Protein AF-0000000084567426 (afdb_homodimer)

pLDDT: mean 86.27, std 17.03, range [24.39, 98.94]

Radius of gyration: 34.62 Å; Cα contacts (8 Å, |Δi|>4): 2385; chains: 2; bounding box: 164×98×76 Å

Foldseek 3Di:
DDPPPPPPPPPPPPVPPPLPFQDDDPVLDDDDAFLKAWQAKWAQKWKAAFQDRPPDIFGFMWTDILFKTDTRTSPPQFPFAPQAFFWPHAGLRMATLLFWDWKWQDDPPDTDTDAQPDQDDDFGAKMWTAGLLLFIIIMGCPSIDTCSRRSVVNSSSHNSAAADLCSHCLQSRDPDDDPPCPPVLAQQPLDPVSVVVQCVVQQAFQKDKDQLCQVHPQALFAFRIFIAGPPADSVLLSVLLVFFASSFAWTWQHAHNQNATEIFGEHTDPVDPDCVSVVVRQQSSLVRGPVSDRAAEDEPAPPDLQLQVQLSVLLSCLQHDRHNVVVVVCVVCVVVSNVVSCLLVSLLVLLVSLLVQLCCCVVVVHHYYYYYHNRQFSVLLSVLSNCVLQFLQCLAPSNVNNSCSRSHAASFRALCLQSSVHDDPPGRHGPSVVSSLLNVVLLCVVPVASHFFDLLQSLVVVSVLSNQNALRRSGRHVSVVVDQQVDDVPDGDRRDHHHVSPCVNIGDQLSLLNGTRLNHAPPPGDRDNDDSDSVSRDDSCLSRNQNPQVPKAWLDADVLVRLVSQLVLQLLLPVLPDVDDPVVNVVLVVQSVQSSRQDIHNTNNHPRSDRRDDPCVVRSPGNVVSSPDNSPVSDRD/DPPPPPPPPPPPPPVPPPLPFQDDDPVLDDDDAQLKAWQAKWAQKWKAAFQDRPPDIFGFMWTDILFKTDTRTSPPLQVFAPQAFFWPHAGLRMATLLFWDWKWQDDPPDTDTDAQPDQDDDFGAKMWTAGLLLFIIIMGCPSIDTCSRRSVVNSSSHNSAAADLCSHCLQRRPPDDDPPPPPVLAQQPLDPVSVVVQCVVQQAFQKDKDQLCQVHPQALFAFRIFIAGPPADSVLLSVLLVFFASSFAWTWQHAHNQNATEIEGEHTDPPDPDCVSVVVRQQSSLVRGPVSARAAEDEPAPPDLQLQVQLSVLLSCLQHDRHNVVVVVCVVCVVVSNVVSCLLVSLLVLLVSLLVQLCCCVVVVHHYYYYYHNRQFSVLLSVLSNCVLQFLQCLAPSNVNNSCSRSHAASFRALCQQSSVHDDPPGRHGPSVVSSLLNVVLLCVVPVASHFFDLLQSLVVVSVLSNQNAPRRNGRHVSVVVCQQVDDVPDGDRRDHHHVSPCVNIGDQLSLLNGTRLNHAPPPGDRDNDDSDSVSRDDSCLSRNQNPQVPKAFLDADVLVRLVSQLVLQVLLPVQPDVDDPVVNVVLVVQSVQSSRQDIHNTNNHPRSDRRPDPCVVRSPGNVVSSPDNSPNSDRD

Secondary structure (DSSP, 8-state):
----------------------PPPTTTSPP--TT--EEEEEEEEEEE-SSSTTT-EEEEEEEEESSEEEEEESSGGGGG--SSPPPSSS-TTEEEGGGEEEEEEEETTEEEEPPTT----S---EEEEEETTS-EEEEE-TTSPTTHHHHHHHHHHHHSS-SSGGGSGGGT-----------TT-----SHHHHHHHHHHHT-TTEEEE-TTGGGSS-SSS-SSEEEETT--HHHHHHHHTTBGGG---EEEEE-TTS-EEEEE-PBPTT---THHHHHHHHHHHHHSTT-PPPEEEE--SS-HHHHHHHHHHHHHHH---SHHHHHHHHHTHHHHHHHHTHHHHHHHHHHHHHHHHHHHHHH---EEEE-TTSSSHHHHHHHHHHHHH-GGGGSHHHHHHHHIIIIIITT--HHHHTTSS--TT-----HHHHHHHHHHHHHHH-TTT-SB-HHHHHHHHHHTT-TT-GGGT-SSHHHHHHHHH-BTTTBPPP----TT-GGGT--HHHHHTTB-TT--TT--SPP----SGGG----HHHHTTT-GGG--TT-SHHHHHHHHHHHHHHHHHHHH----HHHHHHHHHHHHHHHHH--TTTTS--------S-GGGTS--HHHHHH--TTTT---/----------------------PPPTTTSPP--TT--EEEEEEEEEEE-SSSTTT-EEEEEEEEESSEEEEEESSGGGTT--SSPPPSSS-TTEEEGGGEEEEEEEETTEEEEPPTT----S---EEEEEETTS-EEEEE-TTSPTTHHHHHHHHHHHHSS-SSGGGSGGGT-----------TT-----SHHHHHHHHHHHT-TTEEEE-TTGGGSS-SSS-SSEEEETT--HHHHHHHHTTBGGG---EEEEE-TTS-EEEEEPPBPTT---THHHHHHHHHHHHHSTT-PPPEEEE--SS-HHHHHHHHHHHHHHH---SHHHHHHHHHTHHHHHHHHTHHHHHHHHHHHHHHHHHHHHHH---EEEE-TTSSSHHHHHHHHHHHHH-GGGGSHHHHHHHHIIIIIITT--HHHHTTSS--TTS----HHHHHHHHHHHHHHH-TTT-SB-HHHHHHHHHHTT-TT-GGGT-SSHHHHHHHHH-BTTTBPPP----TT-GGGT--HHHHHTTB-TT--TT--SPP----SGGG----HHHHTTT-GGG--TT-SHHHHHHHHHHHHHHHHHHHH----HHHHHHHHHHHHHHHHH--TTTTS-------SS-GGGTS--HHHHHH--TTTT---

Sequence (1274 aa):
MNERKENSGFTSYLDQPDLESITLNDSQRTKFLDGETIACEASQVVMFNPVNESSQVFKGVLTVTTFKLSFASAEESESKANCYQQNLLLGINDVCLSSIDCIYLGDKSKKKLLVPGQNVSGKVKELLIVCKNMRYFAFSFKLSEKDSGKSIANALLHHAYPKRHQLLFAYDYKESYVSNTLHKEVRMFQMKHDWEKELQRTGCPGWRLSMVNFNFQVSSLLLETIIVPQSVTDNIVKDAVEKFRHRFCPVWVWGTKGGAALVRMADLLPTITDRTEENKLLEHIRKSHPDKQPPHIVDLTSPSPKDIYTSYLKLRELCTPDNPRLFKHQDFKFYGLLDATKWLTHVSTCLTKAKDAAEKISNRNCTVVLQEGNGQDLNCLVASLIQIILDPYFRTKFGFQSLIQKDWVAMGHPFANRLGHILDKEIEQSPVFLLFLDCVWQLLQQFPAAFQFSETYLTTVWDSVHITIFDTFLFNCPHQRFMASTGNCNSHAPLRMRSVWDWREQFSDKDIALFCNPLYDDSFLQVLKPSTGLPNLEVWGQCYFRWLSDLEIPRGGRPQVDLYSRFLVQQILQTQCNGIDLNAKINHKEEYMDLIKKVNSFYPFSHNMATVNNTINNLLLTGDTLDSQSILNLNTEMNERKENSGFTSYLDQPDLESITLNDSQRTKFLDGETIACEASQVVMFNPVNESSQVFKGVLTVTTFKLSFASAEESESKANCYQQNLLLGINDVCLSSIDCIYLGDKSKKKLLVPGQNVSGKVKELLIVCKNMRYFAFSFKLSEKDSGKSIANALLHHAYPKRHQLLFAYDYKESYVSNTLHKEVRMFQMKHDWEKELQRTGCPGWRLSMVNFNFQVSSLLLETIIVPQSVTDNIVKDAVEKFRHRFCPVWVWGTKGGAALVRMADLLPTITDRTEENKLLEHIRKSHPDKQPPHIVDLTSPSPKDIYTSYLKLRELCTPDNPRLFKHQDFKFYGLLDATKWLTHVSTCLTKAKDAAEKISNRNCTVVLQEGNGQDLNCLVASLIQIILDPYFRTKFGFQSLIQKDWVAMGHPFANRLGHILDKEIEQSPVFLLFLDCVWQLLQQFPAAFQFSETYLTTVWDSVHITIFDTFLFNCPHQRFMASTGNCNSHAPLRMRSVWDWREQFSDKDIALFCNPLYDDSFLQVLKPSTGLPNLEVWGQCYFRWLSDLEIPRGGRPQVDLYSRFLVQQILQTQCNGIDLNAKINHKEEYMDLIKKVNSFYPFSHNMATVNNTINNLLLTGDTLDSQSILNLNTE

Organism: Dendroctonus ponderosae (NCBI:txid77166)

Structure (mmCIF, N/CA/C/O backbone):
data_AF-0000000084567426-model_v1
#
loop_
_entity.id
_entity.type
_entity.pdbx_description
1 polymer 'Myotubularin phosphatase domain-containing protein'
#
loop_
_atom_site.group_PDB
_atom_site.id
_atom_site.type_symbol
_atom_site.label_atom_id
_atom_site.label_alt_id
_atom_site.label_comp_id
_atom_site.label_asym_id
_atom_site.label_entity_id
_atom_site.label_seq_id
_atom_site.pdbx_PDB_ins_code
_atom_site.Cartn_x
_atom_site.Cartn_y
_atom_site.Cartn_z
_atom_site.occupancy
_atom_site.B_iso_or_equiv
_atom_site.auth_seq_id
_atom_site.auth_comp_id
_atom_site.auth_asym_id
_atom_site.auth_atom_id
_atom_site.pdbx_PDB_model_num
ATOM 1 N N . MET A 1 1 ? -83.188 11.688 -32.75 1 26.03 1 MET A N 1
ATOM 2 C CA . MET A 1 1 ? -83 11.781 -31.297 1 26.03 1 MET A CA 1
ATOM 3 C C . MET A 1 1 ? -81.562 11.414 -30.922 1 26.03 1 MET A C 1
ATOM 5 O O . MET A 1 1 ? -81.188 10.227 -30.875 1 26.03 1 MET A O 1
ATOM 9 N N . ASN A 1 2 ? -80.5 12.195 -31.203 1 27.44 2 ASN A N 1
ATOM 10 C CA . ASN A 1 2 ? -79.062 12.219 -31.344 1 27.44 2 ASN A CA 1
ATOM 11 C C . ASN A 1 2 ? -78.375 12.211 -30 1 27.44 2 ASN A C 1
ATOM 13 O O . ASN A 1 2 ? -78.375 13.219 -29.281 1 27.44 2 ASN A O 1
ATOM 17 N N . GLU A 1 3 ? -78.312 11.062 -29.234 1 26.78 3 GLU A N 1
ATOM 18 C CA . GLU A 1 3 ? -77.875 10.906 -27.844 1 26.78 3 GLU A CA 1
ATOM 19 C C . GLU A 1 3 ? -76.375 11.117 -27.703 1 26.78 3 GLU A C 1
ATOM 21 O O . GLU A 1 3 ? -75.562 10.406 -28.328 1 26.78 3 GLU A O 1
ATOM 26 N N . ARG A 1 4 ? -75.812 12.328 -27.375 1 24.39 4 ARG A N 1
ATOM 27 C CA . ARG A 1 4 ? -74.438 12.812 -27.203 1 24.39 4 ARG A CA 1
ATOM 28 C C . ARG A 1 4 ? -73.75 12.062 -26.078 1 24.39 4 ARG A C 1
ATOM 30 O O . ARG A 1 4 ? -74.188 12.117 -24.922 1 24.39 4 ARG A O 1
ATOM 37 N N . LYS A 1 5 ? -73 10.977 -26.375 1 31.5 5 LYS A N 1
ATOM 38 C CA . LYS A 1 5 ? -72.25 10.094 -25.484 1 31.5 5 LYS A CA 1
ATOM 39 C C . LYS A 1 5 ? -71.25 10.891 -24.625 1 31.5 5 LYS A C 1
ATOM 41 O O . LYS A 1 5 ? -70.375 11.547 -25.156 1 31.5 5 LYS A O 1
ATOM 46 N N . GLU A 1 6 ? -71.562 11.344 -23.406 1 25.34 6 GLU A N 1
ATOM 47 C CA . GLU A 1 6 ? -70.812 12.133 -22.484 1 25.34 6 GLU A CA 1
ATOM 48 C C . GLU A 1 6 ? -69.438 11.438 -22.156 1 25.34 6 GLU A C 1
ATOM 50 O O . GLU A 1 6 ? -69.438 10.258 -21.781 1 25.34 6 GLU A O 1
ATOM 55 N N . ASN A 1 7 ? -68.312 11.812 -22.797 1 27.86 7 ASN A N 1
ATOM 56 C CA . ASN A 1 7 ? -66.938 11.359 -22.703 1 27.86 7 ASN A CA 1
ATOM 57 C C . ASN A 1 7 ? -66.438 11.375 -21.266 1 27.86 7 ASN A C 1
ATOM 59 O O . ASN A 1 7 ? -66.438 12.422 -20.609 1 27.86 7 ASN A O 1
ATOM 63 N N . SER A 1 8 ? -66.625 10.312 -20.406 1 31.12 8 SER A N 1
ATOM 64 C CA . SER A 1 8 ? -66.188 10.117 -19.031 1 31.12 8 SER A CA 1
ATOM 65 C C . SER A 1 8 ? -64.688 10.352 -18.906 1 31.12 8 SER A C 1
ATOM 67 O O . SER A 1 8 ? -63.906 9.664 -19.547 1 31.12 8 SER A O 1
ATOM 69 N N . GLY A 1 9 ? -64.25 11.594 -18.719 1 27.38 9 GLY A N 1
ATOM 70 C CA . GLY A 1 9 ? -62.844 12 -18.547 1 27.38 9 GLY A CA 1
ATOM 71 C C . GLY A 1 9 ? -62.125 11.18 -17.5 1 27.38 9 GLY A C 1
ATOM 72 O O . GLY A 1 9 ? -62.625 10.953 -16.406 1 27.38 9 GLY A O 1
ATOM 73 N N . PHE A 1 10 ? -61.281 10.172 -17.844 1 32.81 10 PHE A N 1
ATOM 74 C CA . PHE A 1 10 ? -60.375 9.352 -17.047 1 32.81 10 PHE A CA 1
ATOM 75 C C . PHE A 1 10 ? -59.5 10.234 -16.156 1 32.81 10 PHE A C 1
ATOM 77 O O . PHE A 1 10 ? -58.688 10.992 -16.656 1 32.81 10 PHE A O 1
ATOM 84 N N . THR A 1 11 ? -60 10.719 -15.031 1 32.5 11 THR A N 1
ATOM 85 C CA . THR A 1 11 ? -59.156 11.375 -14.039 1 32.5 11 THR A CA 1
ATOM 86 C C . THR A 1 11 ? -58 10.484 -13.656 1 32.5 11 THR A C 1
ATOM 88 O O . THR A 1 11 ? -58.188 9.375 -13.148 1 32.5 11 THR A O 1
ATOM 91 N N . SER A 1 12 ? -56.938 10.484 -14.391 1 31.14 12 SER A N 1
ATOM 92 C CA . SER A 1 12 ? -55.688 9.812 -14.047 1 31.14 12 SER A CA 1
ATOM 93 C C . SER A 1 12 ? -55.25 10.164 -12.633 1 31.14 12 SER A C 1
ATOM 95 O O . SER A 1 12 ? -55.125 11.344 -12.289 1 31.14 12 SER A O 1
ATOM 97 N N . TYR A 1 13 ? -55.656 9.469 -11.586 1 31.66 13 TYR A N 1
ATOM 98 C CA . TYR A 1 13 ? -55.125 9.484 -10.227 1 31.66 13 TYR A CA 1
ATOM 99 C C . TYR A 1 13 ? -53.625 9.414 -10.227 1 31.66 13 TYR A C 1
ATOM 101 O O . TYR A 1 13 ? -53.031 8.344 -10.422 1 31.66 13 TYR A O 1
ATOM 109 N N . LEU A 1 14 ? -52.969 10.258 -10.938 1 31.89 14 LEU A N 1
ATOM 110 C CA . LEU A 1 14 ? -51.562 10.344 -10.648 1 31.89 14 LEU A CA 1
ATOM 111 C C . LEU A 1 14 ? -51.312 10.391 -9.141 1 31.89 14 LEU A C 1
ATOM 113 O O . LEU A 1 14 ? -51.812 11.281 -8.453 1 31.89 14 LEU A O 1
ATOM 117 N N . ASP A 1 15 ? -51.281 9.258 -8.43 1 31.95 15 ASP A N 1
ATOM 118 C CA . ASP A 1 15 ? -50.844 9.094 -7.051 1 31.95 15 ASP A CA 1
ATOM 119 C C . ASP A 1 15 ? -49.688 10.062 -6.719 1 31.95 15 ASP A C 1
ATOM 121 O O . ASP A 1 15 ? -48.594 9.961 -7.285 1 31.95 15 ASP A O 1
ATOM 125 N N . GLN A 1 16 ? -49.969 11.25 -6.547 1 35.19 16 GLN A N 1
ATOM 126 C CA . GLN A 1 16 ? -49 12.156 -5.934 1 35.19 16 GLN A CA 1
ATOM 127 C C . GLN A 1 16 ? -48.312 11.492 -4.754 1 35.19 16 GLN A C 1
ATOM 129 O O . GLN A 1 16 ? -48.969 10.977 -3.844 1 35.19 16 GLN A O 1
ATOM 134 N N . PRO A 1 17 ? -47.094 10.945 -4.855 1 38.19 17 PRO A N 1
ATOM 135 C CA . PRO A 1 17 ? -46.438 10.391 -3.676 1 38.19 17 PRO A CA 1
ATOM 136 C C . PRO A 1 17 ? -46.75 11.172 -2.398 1 38.19 17 PRO A C 1
ATOM 138 O O . PRO A 1 17 ? -46.781 12.406 -2.418 1 38.19 17 PRO A O 1
ATOM 141 N N . ASP A 1 18 ? -47.625 10.836 -1.642 1 40.44 18 ASP A N 1
ATOM 142 C CA . ASP A 1 18 ? -47.969 11.352 -0.318 1 40.44 18 ASP A CA 1
ATOM 143 C C . ASP A 1 18 ? -46.719 11.906 0.387 1 40.44 18 ASP A C 1
ATOM 145 O O . ASP A 1 18 ? -45.75 11.18 0.592 1 40.44 18 ASP A O 1
ATOM 149 N N . LEU A 1 19 ? -46.375 13.141 0.283 1 45 19 LEU A N 1
ATOM 150 C CA . LEU A 1 19 ? -45.406 13.914 1.082 1 45 19 LEU A CA 1
ATOM 151 C C . LEU A 1 19 ? -45.562 13.578 2.562 1 45 19 LEU A C 1
ATOM 153 O O . LEU A 1 19 ? -46.344 14.203 3.283 1 45 19 LEU A O 1
ATOM 157 N N . GLU A 1 20 ? -45.625 12.383 2.924 1 50.47 20 GLU A N 1
ATOM 158 C CA . GLU A 1 20 ? -45.594 12.086 4.355 1 50.47 20 GLU A CA 1
ATOM 159 C C . GLU A 1 20 ? -44.531 12.906 5.078 1 50.47 20 GLU A C 1
ATOM 161 O O . GLU A 1 20 ? -43.406 12.992 4.621 1 50.47 20 GLU A O 1
ATOM 166 N N . SER A 1 21 ? -44.906 13.844 5.895 1 65.75 21 SER A N 1
ATOM 167 C CA . SER A 1 21 ? -44.094 14.711 6.758 1 65.75 21 SER A CA 1
ATOM 168 C C . SER A 1 21 ? -43.062 13.906 7.523 1 65.75 21 SER A C 1
ATOM 170 O O . SER A 1 21 ? -43.344 12.812 8.016 1 65.75 21 SER A O 1
ATOM 172 N N . ILE A 1 22 ? -41.781 14.078 7.293 1 75.81 22 ILE A N 1
ATOM 173 C CA . ILE A 1 22 ? -40.688 13.461 8.016 1 75.81 22 ILE A CA 1
ATOM 174 C C . ILE A 1 22 ? -40.75 13.867 9.484 1 75.81 22 ILE A C 1
ATOM 176 O O . ILE A 1 22 ? -40.844 15.047 9.805 1 75.81 22 ILE A O 1
ATOM 180 N N . THR A 1 23 ? -41.062 12.914 10.367 1 78.38 23 THR A N 1
ATOM 181 C CA . THR A 1 23 ? -41 13.172 11.805 1 78.38 23 THR A CA 1
ATOM 182 C C . THR A 1 23 ? -39.656 12.672 12.359 1 78.38 23 THR A C 1
ATOM 184 O O . THR A 1 23 ? -39.281 11.516 12.156 1 78.38 23 THR A O 1
ATOM 187 N N . LEU A 1 24 ? -38.938 13.641 12.93 1 83.94 24 LEU A N 1
ATOM 188 C CA . LEU A 1 24 ? -37.656 13.297 13.539 1 83.94 24 LEU A CA 1
ATOM 189 C C . LEU A 1 24 ? -37.781 13.141 15.055 1 83.94 24 LEU A C 1
ATOM 191 O O . LEU A 1 24 ? -38.5 13.914 15.695 1 83.94 24 LEU A O 1
ATOM 195 N N . ASN A 1 25 ? -37.188 12.086 15.555 1 80.38 25 ASN A N 1
ATOM 196 C CA . ASN A 1 25 ? -37.094 11.969 17.016 1 80.38 25 ASN A CA 1
ATOM 197 C C . ASN A 1 25 ? -36.062 12.938 17.578 1 80.38 25 ASN A C 1
ATOM 199 O O . ASN A 1 25 ? -35.281 13.508 16.828 1 80.38 25 ASN A O 1
ATOM 203 N N . ASP A 1 26 ? -36.094 13.164 18.859 1 78.5 26 ASP A N 1
ATOM 204 C CA . ASP A 1 26 ? -35.219 14.109 19.531 1 78.5 26 ASP A CA 1
ATOM 205 C C . ASP A 1 26 ? -33.75 13.727 19.312 1 78.5 26 ASP A C 1
ATOM 207 O O . ASP A 1 26 ? -32.875 14.602 19.234 1 78.5 26 ASP A O 1
ATOM 211 N N . SER A 1 27 ? -33.5 12.492 19.156 1 78.81 27 SER A N 1
ATOM 212 C CA . SER A 1 27 ? -32.125 12.031 18.984 1 78.81 27 SER A CA 1
ATOM 213 C C . SER A 1 27 ? -31.625 12.258 17.562 1 78.81 27 SER A C 1
ATOM 215 O O . SER A 1 27 ? -30.422 12.32 17.328 1 78.81 27 SER A O 1
ATOM 217 N N . GLN A 1 28 ? -32.531 12.422 16.688 1 80.75 28 GLN A N 1
ATOM 218 C CA . GLN A 1 28 ? -32.188 12.57 15.281 1 80.75 28 GLN A CA 1
ATOM 219 C C . GLN A 1 28 ? -31.984 14.039 14.914 1 80.75 28 GLN A C 1
ATOM 221 O O . GLN A 1 28 ? -31.297 14.352 13.938 1 80.75 28 GLN A O 1
ATOM 226 N N . ARG A 1 29 ? -32.5 14.812 15.719 1 85.69 29 ARG A N 1
ATOM 227 C CA . ARG A 1 29 ? -32.5 16.234 15.398 1 85.69 29 ARG A CA 1
ATOM 228 C C . ARG A 1 29 ? -31.109 16.828 15.547 1 85.69 29 ARG A C 1
ATOM 230 O O . ARG A 1 29 ? -30.297 16.312 16.312 1 85.69 29 ARG A O 1
ATOM 237 N N . THR A 1 30 ? -30.938 17.828 14.82 1 89.12 30 THR A N 1
ATOM 238 C CA . THR A 1 30 ? -29.656 18.531 14.867 1 89.12 30 THR A CA 1
ATOM 239 C C . THR A 1 30 ? -29.406 19.109 16.266 1 89.12 30 THR A C 1
ATOM 241 O O . THR A 1 30 ? -30.281 19.766 16.828 1 89.12 30 THR A O 1
ATOM 244 N N . LYS A 1 31 ? -28.281 18.828 16.797 1 90.75 31 LYS A N 1
ATOM 245 C CA . LYS A 1 31 ? -27.875 19.406 18.078 1 90.75 31 LYS A CA 1
ATOM 246 C C . LYS A 1 31 ? -27.094 20.703 17.875 1 90.75 31 LYS A C 1
ATOM 248 O O . LYS A 1 31 ? -26.297 20.812 16.953 1 90.75 31 LYS A O 1
ATOM 253 N N . PHE A 1 32 ? -27.375 21.625 18.734 1 93.88 32 PHE A N 1
ATOM 254 C CA . PHE A 1 32 ? -26.75 22.922 18.578 1 93.88 32 PHE A CA 1
ATOM 255 C C . PHE A 1 32 ? -25.812 23.234 19.75 1 93.88 32 PHE A C 1
ATOM 257 O O . PHE A 1 32 ? -26.125 22.891 20.891 1 93.88 32 PHE A O 1
ATOM 264 N N . LEU A 1 33 ? -24.75 23.844 19.453 1 94.62 33 LEU A N 1
ATOM 265 C CA . LEU A 1 33 ? -23.828 24.328 20.469 1 94.62 33 LEU A CA 1
ATOM 266 C C . LEU A 1 33 ? -24.266 25.688 20.984 1 94.62 33 LEU A C 1
ATOM 268 O O . LEU A 1 33 ? -25.125 26.344 20.391 1 94.62 33 LEU A O 1
ATOM 272 N N . ASP A 1 34 ? -23.656 26.047 22.078 1 93.38 34 ASP A N 1
ATOM 273 C CA . ASP A 1 34 ? -23.984 27.359 22.641 1 93.38 34 ASP A CA 1
ATOM 274 C C . ASP A 1 34 ? -23.641 28.469 21.656 1 93.38 34 ASP A C 1
ATOM 276 O O . ASP A 1 34 ? -22.516 28.516 21.125 1 93.38 34 ASP A O 1
ATOM 280 N N . GLY A 1 35 ? -24.594 29.328 21.375 1 93.19 35 GLY A N 1
ATOM 281 C CA . GLY A 1 35 ? -24.375 30.453 20.484 1 93.19 35 GLY A CA 1
ATOM 282 C C . GLY A 1 35 ? -24.672 30.125 19.031 1 93.19 35 GLY A C 1
ATOM 283 O O . GLY A 1 35 ? -24.703 31.016 18.188 1 93.19 35 GLY A O 1
ATOM 284 N N . GLU A 1 36 ? -24.875 28.875 18.766 1 96 36 GLU A N 1
ATOM 285 C CA . GLU A 1 36 ? -25.156 28.438 17.406 1 96 36 GLU A CA 1
ATOM 286 C C . GLU A 1 36 ? -26.594 28.781 17 1 96 36 GLU A C 1
ATOM 288 O O . GLU A 1 36 ? -27.531 28.484 17.75 1 96 36 GLU A O 1
ATOM 293 N N . THR A 1 37 ? -26.797 29.406 15.836 1 96.56 37 THR A N 1
ATOM 294 C CA . THR A 1 37 ? -28.125 29.797 15.375 1 96.56 37 THR A CA 1
ATOM 295 C C . THR A 1 37 ? -28.422 29.219 14 1 96.56 37 THR A C 1
ATOM 297 O O . THR A 1 37 ? -27.5 28.984 13.211 1 96.56 37 THR A O 1
ATOM 300 N N . ILE A 1 38 ? -29.672 28.984 13.75 1 97 38 ILE A N 1
ATOM 301 C CA . ILE A 1 38 ? -30.109 28.438 12.477 1 97 38 ILE A CA 1
ATOM 302 C C . ILE A 1 38 ? -30.219 29.562 11.445 1 97 38 ILE A C 1
ATOM 304 O O . ILE A 1 38 ? -30.875 30.562 11.68 1 97 38 ILE A O 1
ATOM 308 N N . ALA A 1 39 ? -29.594 29.438 10.383 1 96.56 39 ALA A N 1
ATOM 309 C CA . ALA A 1 39 ? -29.703 30.391 9.273 1 96.56 39 ALA A CA 1
ATOM 310 C C . ALA A 1 39 ? -30.859 30.016 8.352 1 96.56 39 ALA A C 1
ATOM 312 O O . ALA A 1 39 ? -31.594 30.891 7.871 1 96.56 39 ALA A O 1
ATOM 313 N N . CYS A 1 40 ? -30.891 28.703 8.031 1 96.06 40 CYS A N 1
ATOM 314 C CA . CYS A 1 40 ? -31.922 28.219 7.141 1 96.06 40 CYS A CA 1
ATOM 315 C C . CYS A 1 40 ? -32.188 26.734 7.359 1 96.06 40 CYS A C 1
ATOM 317 O O . CYS A 1 40 ? -31.281 26 7.77 1 96.06 40 CYS A O 1
ATOM 319 N N . GLU A 1 41 ? -33.375 26.312 7.129 1 95.94 41 GLU A N 1
ATOM 320 C CA . GLU A 1 41 ? -33.75 24.906 7.27 1 95.94 41 GLU A CA 1
ATOM 321 C C . GLU A 1 41 ? -34.688 24.469 6.141 1 95.94 41 GLU A C 1
ATOM 323 O O . GLU A 1 41 ? -35.531 25.234 5.703 1 95.94 41 GLU A O 1
ATOM 328 N N . ALA A 1 42 ? -34.469 23.375 5.621 1 95.62 42 ALA A N 1
ATOM 329 C CA . ALA A 1 42 ? -35.312 22.781 4.59 1 95.62 42 ALA A CA 1
ATOM 330 C C . ALA A 1 42 ? -35.75 21.375 4.98 1 95.62 42 ALA A C 1
ATOM 332 O O . ALA A 1 42 ? -34.938 20.547 5.375 1 95.62 42 ALA A O 1
ATOM 333 N N . SER A 1 43 ? -37 21.109 4.852 1 93.5 43 SER A N 1
ATOM 334 C CA . SER A 1 43 ? -37.562 19.797 5.176 1 93.5 43 SER A CA 1
ATOM 335 C C . SER A 1 43 ? -37.719 18.953 3.922 1 93.5 43 SER A C 1
ATOM 337 O O . SER A 1 43 ? -37.781 19.484 2.809 1 93.5 43 SER A O 1
ATOM 339 N N . GLN A 1 44 ? -37.781 17.672 4.09 1 93.75 44 GLN A N 1
ATOM 340 C CA . GLN A 1 44 ? -38.031 16.688 3.033 1 93.75 44 GLN A CA 1
ATOM 341 C C . GLN A 1 44 ? -36.938 16.75 1.966 1 93.75 44 GLN A C 1
ATOM 343 O O . GLN A 1 44 ? -37.219 16.828 0.771 1 93.75 44 GLN A O 1
ATOM 348 N N . VAL A 1 45 ? -35.781 16.906 2.449 1 95.31 45 VAL A N 1
ATOM 349 C CA . VAL A 1 45 ? -34.625 16.875 1.573 1 95.31 45 VAL A CA 1
ATOM 350 C C . VAL A 1 45 ? -34.125 15.445 1.442 1 95.31 45 VAL A C 1
ATOM 352 O O . VAL A 1 45 ? -34.156 14.672 2.404 1 95.31 45 VAL A O 1
ATOM 355 N N . VAL A 1 46 ? -33.719 15.125 0.243 1 93.25 46 VAL A N 1
ATOM 356 C CA . VAL A 1 46 ? -33.188 13.781 0.011 1 93.25 46 VAL A CA 1
ATOM 357 C C . VAL A 1 46 ? -31.672 13.844 -0.16 1 93.25 46 VAL A C 1
ATOM 359 O O . VAL A 1 46 ? -31.156 14.578 -1.018 1 93.25 46 VAL A O 1
ATOM 362 N N . MET A 1 47 ? -30.953 13.211 0.7 1 93.12 47 MET A N 1
ATOM 363 C CA . MET A 1 47 ? -29.516 13.008 0.521 1 93.12 47 MET A CA 1
ATOM 364 C C . MET A 1 47 ? -29.234 11.703 -0.219 1 93.12 47 MET A C 1
ATOM 366 O O . MET A 1 47 ? -29.781 10.656 0.129 1 93.12 47 MET A O 1
ATOM 370 N N . PHE A 1 48 ? -28.375 11.719 -1.239 1 89.12 48 PHE A N 1
ATOM 371 C CA . PHE A 1 48 ? -28.109 10.516 -2.02 1 89.12 48 PHE A CA 1
ATOM 372 C C . PHE A 1 48 ? -26.641 10.438 -2.42 1 89.12 48 PHE A C 1
ATOM 374 O O . PHE A 1 48 ? -25.906 11.406 -2.264 1 89.12 48 PHE A O 1
ATOM 381 N N . ASN A 1 49 ? -26.219 9.234 -2.768 1 86.25 49 ASN A N 1
ATOM 382 C CA . ASN A 1 49 ? -24.875 9 -3.299 1 86.25 49 ASN A CA 1
ATOM 383 C C . ASN A 1 49 ? -24.859 9.055 -4.824 1 86.25 49 ASN A C 1
ATOM 385 O O . ASN A 1 49 ? -25.453 8.203 -5.484 1 86.25 49 ASN A O 1
ATOM 389 N N . PRO A 1 50 ? -24.188 9.945 -5.359 1 81.06 50 PRO A N 1
ATOM 390 C CA . PRO A 1 50 ? -24.25 10.117 -6.812 1 81.06 50 PRO A CA 1
ATOM 391 C C . PRO A 1 50 ? -23.641 8.945 -7.57 1 81.06 50 PRO A C 1
ATOM 393 O O . PRO A 1 50 ? -23.969 8.719 -8.742 1 81.06 50 PRO A O 1
ATOM 396 N N . VAL A 1 51 ? -22.703 8.25 -7.027 1 84.06 51 VAL A N 1
ATOM 397 C CA . VAL A 1 51 ? -22.031 7.141 -7.695 1 84.06 51 VAL A CA 1
ATOM 398 C C . VAL A 1 51 ? -22.938 5.906 -7.676 1 84.06 51 VAL A C 1
ATOM 400 O O . VAL A 1 51 ? -22.938 5.113 -8.617 1 84.06 51 VAL A O 1
ATOM 403 N N . ASN A 1 52 ? -23.594 5.715 -6.637 1 76.94 52 ASN A N 1
ATOM 404 C CA . ASN A 1 52 ? -24.531 4.598 -6.508 1 76.94 52 ASN A CA 1
ATOM 405 C C . ASN A 1 52 ? -25.938 5.074 -6.172 1 76.94 52 ASN A C 1
ATOM 407 O O . ASN A 1 52 ? -26.344 5.066 -5.008 1 76.94 52 ASN A O 1
ATOM 411 N N . GLU A 1 53 ? -26.688 5.48 -7.07 1 63.72 53 GLU A N 1
ATOM 412 C CA . GLU A 1 53 ? -27.969 6.16 -6.867 1 63.72 53 GLU A CA 1
ATOM 413 C C . GLU A 1 53 ? -28.984 5.227 -6.227 1 63.72 53 GLU A C 1
ATOM 415 O O . GLU A 1 53 ? -29.844 5.672 -5.461 1 63.72 53 GLU A O 1
ATOM 420 N N . SER A 1 54 ? -28.859 4.016 -6.527 1 59.84 54 SER A N 1
ATOM 421 C CA . SER A 1 54 ? -29.922 3.117 -6.082 1 59.84 54 SER A CA 1
ATOM 422 C C . SER A 1 54 ? -29.734 2.727 -4.621 1 59.84 54 SER A C 1
ATOM 424 O O . SER A 1 54 ? -30.703 2.398 -3.934 1 59.84 54 SER A O 1
ATOM 426 N N . SER A 1 55 ? -28.625 2.855 -4.062 1 59.62 55 SER A N 1
ATOM 427 C CA . SER A 1 55 ? -28.391 2.107 -2.828 1 59.62 55 SER A CA 1
ATOM 428 C C . SER A 1 55 ? -28.516 3.014 -1.605 1 59.62 55 SER A C 1
ATOM 430 O O . SER A 1 55 ? -28.891 2.559 -0.525 1 59.62 55 SER A O 1
ATOM 432 N N . GLN A 1 56 ? -28.266 4.348 -1.681 1 64.31 56 GLN A N 1
ATOM 433 C CA . GLN A 1 56 ? -28.203 5.105 -0.435 1 64.31 56 GLN A CA 1
ATOM 434 C C . GLN A 1 56 ? -28.984 6.414 -0.552 1 64.31 56 GLN A C 1
ATOM 436 O O . GLN A 1 56 ? -28.438 7.434 -0.977 1 64.31 56 GLN A O 1
ATOM 441 N N . VAL A 1 57 ? -30.359 6.238 -0.244 1 79.94 57 VAL A N 1
ATOM 442 C CA . VAL A 1 57 ? -31.203 7.434 -0.279 1 79.94 57 VAL A CA 1
ATOM 443 C C . VAL A 1 57 ? -31.828 7.668 1.093 1 79.94 57 VAL A C 1
ATOM 445 O O . VAL A 1 57 ? -32.469 6.766 1.653 1 79.94 57 VAL A O 1
ATOM 448 N N . PHE A 1 58 ? -31.516 8.867 1.644 1 87.5 58 PHE A N 1
ATOM 449 C CA . PHE A 1 58 ? -32.031 9.211 2.967 1 87.5 58 PHE A CA 1
ATOM 450 C C . PHE A 1 58 ? -32.875 10.477 2.904 1 87.5 58 PHE A C 1
ATOM 452 O O . PHE A 1 58 ? -32.469 11.469 2.289 1 87.5 58 PHE A O 1
ATOM 459 N N . LYS A 1 59 ? -34 10.391 3.506 1 91.44 59 LYS A N 1
ATOM 460 C CA . LYS A 1 59 ? -34.812 11.578 3.646 1 91.44 59 LYS A CA 1
ATOM 461 C C . LYS A 1 59 ? -34.625 12.242 5.008 1 91.44 59 LYS A C 1
ATOM 463 O O . LYS A 1 59 ? -34.344 11.555 6 1 91.44 59 LYS A O 1
ATOM 468 N N . GLY A 1 60 ? -34.594 13.562 4.941 1 94 60 GLY A N 1
ATOM 469 C CA . GLY A 1 60 ? -34.406 14.234 6.219 1 94 60 GLY A CA 1
ATOM 470 C C . GLY A 1 60 ? -34.531 15.742 6.125 1 94 60 GLY A C 1
ATOM 471 O O . GLY A 1 60 ? -35.219 16.25 5.242 1 94 60 GLY A O 1
ATOM 472 N N . VAL A 1 61 ? -34.062 16.344 7.191 1 95.44 61 VAL A N 1
ATOM 473 C CA . VAL A 1 61 ? -34.094 17.797 7.305 1 95.44 61 VAL A CA 1
ATOM 474 C C . VAL A 1 61 ? -32.656 18.344 7.172 1 95.44 61 VAL A C 1
ATOM 476 O O . VAL A 1 61 ? -31.75 17.891 7.855 1 95.44 61 VAL A O 1
ATOM 479 N N . LEU A 1 62 ? -32.562 19.25 6.234 1 96.88 62 LEU A N 1
ATOM 480 C CA . LEU A 1 62 ? -31.281 19.906 6.02 1 96.88 62 LEU A CA 1
ATOM 481 C C . LEU A 1 62 ? -31.25 21.281 6.703 1 96.88 62 LEU A C 1
ATOM 483 O O . LEU A 1 62 ? -32.156 22.094 6.5 1 96.88 62 LEU A O 1
ATOM 487 N N . THR A 1 63 ? -30.25 21.5 7.539 1 97.5 63 THR A N 1
ATOM 488 C CA . THR A 1 63 ? -30.172 22.734 8.312 1 97.5 63 THR A CA 1
ATOM 489 C C . THR A 1 63 ? -28.797 23.406 8.125 1 97.5 63 THR A C 1
ATOM 491 O O . THR A 1 63 ? -27.766 22.734 8.242 1 97.5 63 THR A O 1
ATOM 494 N N . VAL A 1 64 ? -28.797 24.641 7.793 1 98 64 VAL A N 1
ATOM 495 C CA . VAL A 1 64 ? -27.578 25.453 7.781 1 98 64 VAL A CA 1
ATOM 496 C C . VAL A 1 64 ? -27.562 26.375 9 1 98 64 VAL A C 1
ATOM 498 O O . VAL A 1 64 ? -28.516 27.125 9.227 1 98 64 VAL A O 1
ATOM 501 N N . THR A 1 65 ? -26.547 26.219 9.773 1 97.69 65 THR A N 1
ATOM 502 C CA . THR A 1 65 ? -26.391 27.094 10.93 1 97.69 65 THR A CA 1
ATOM 503 C C . THR A 1 65 ? -25.203 28.031 10.75 1 97.69 65 THR A C 1
ATOM 505 O O . THR A 1 65 ? -24.609 28.078 9.672 1 97.69 65 THR A O 1
ATOM 508 N N . THR A 1 66 ? -24.828 28.797 11.773 1 96.62 66 THR A N 1
ATOM 509 C CA . THR A 1 66 ? -23.672 29.688 11.727 1 96.62 66 THR A CA 1
ATOM 510 C C . THR A 1 66 ? -22.375 28.891 11.922 1 96.62 66 THR A C 1
ATOM 512 O O . THR A 1 66 ? -21.281 29.438 11.766 1 96.62 66 THR A O 1
ATOM 515 N N . PHE A 1 67 ? -22.531 27.625 12.18 1 97.25 67 PHE A N 1
ATOM 516 C CA . PHE A 1 67 ? -21.359 26.781 12.461 1 97.25 67 PHE A CA 1
ATOM 517 C C . PHE A 1 67 ? -21.234 25.672 11.43 1 97.25 67 PHE A C 1
ATOM 519 O O . PHE A 1 67 ? -20.141 25.406 10.938 1 97.25 67 PHE A O 1
ATOM 526 N N . LYS A 1 68 ? -22.375 25.062 11.094 1 98.12 68 LYS A N 1
ATOM 527 C CA . LYS A 1 68 ? -22.266 23.828 10.336 1 98.12 68 LYS A CA 1
ATOM 528 C C . LYS A 1 68 ? -23.453 23.625 9.398 1 98.12 68 LYS A C 1
ATOM 530 O O . LYS A 1 68 ? -24.453 24.344 9.508 1 98.12 68 LYS A O 1
ATOM 535 N N . LEU A 1 69 ? -23.266 22.797 8.406 1 98 69 LEU A N 1
ATOM 536 C CA . LEU A 1 69 ? -24.328 22.156 7.629 1 98 69 LEU A CA 1
ATOM 537 C C . LEU A 1 69 ? -24.703 20.812 8.234 1 98 69 LEU A C 1
ATOM 539 O O . LEU A 1 69 ? -23.828 19.969 8.461 1 98 69 LEU A O 1
ATOM 543 N N . SER A 1 70 ? -25.953 20.609 8.555 1 96.75 70 SER A N 1
ATOM 544 C CA . SER A 1 70 ? -26.391 19.406 9.234 1 96.75 70 SER A CA 1
ATOM 545 C C . SER A 1 70 ? -27.547 18.75 8.492 1 96.75 70 SER A C 1
ATOM 547 O O . SER A 1 70 ? -28.469 19.438 8.039 1 96.75 70 SER A O 1
ATOM 549 N N . PHE A 1 71 ? -27.469 17.5 8.312 1 95.38 71 PHE A N 1
ATOM 550 C CA . PHE A 1 71 ? -28.562 16.719 7.746 1 95.38 71 PHE A CA 1
ATOM 551 C C . PHE A 1 71 ? -29.078 15.703 8.758 1 95.38 71 PHE A C 1
ATOM 553 O O . PHE A 1 71 ? -28.391 14.742 9.102 1 95.38 71 PHE A O 1
ATOM 560 N N . ALA A 1 72 ? -30.25 15.891 9.219 1 93.06 72 ALA A N 1
ATOM 561 C CA . ALA A 1 72 ? -30.906 14.961 10.125 1 93.06 72 ALA A CA 1
ATOM 562 C C . ALA A 1 72 ? -31.734 13.938 9.352 1 93.06 72 ALA A C 1
ATOM 564 O O . ALA A 1 72 ? -32.812 14.266 8.82 1 93.06 72 ALA A O 1
ATOM 565 N N . SER A 1 73 ? -31.297 12.75 9.328 1 89.25 73 SER A N 1
ATOM 566 C CA . SER A 1 73 ? -31.953 11.688 8.57 1 89.25 73 SER A CA 1
ATOM 567 C C . SER A 1 73 ? -33.156 11.141 9.328 1 89.25 73 SER A C 1
ATOM 569 O O . SER A 1 73 ? -33.125 10.984 10.547 1 89.25 73 SER A O 1
ATOM 571 N N . ALA A 1 74 ? -34.219 10.766 8.57 1 85.31 74 ALA A N 1
ATOM 572 C CA . ALA A 1 74 ? -35.438 10.188 9.164 1 85.31 74 ALA A CA 1
ATOM 573 C C . ALA A 1 74 ? -35.281 8.695 9.43 1 85.31 74 ALA A C 1
ATOM 575 O O . ALA A 1 74 ? -36 8.117 10.25 1 85.31 74 ALA A O 1
ATOM 576 N N . GLU A 1 75 ? -34.531 8.078 8.578 1 74.12 75 GLU A N 1
ATOM 577 C CA . GLU A 1 75 ? -34.312 6.648 8.758 1 74.12 75 GLU A CA 1
ATOM 578 C C . GLU A 1 75 ? -33.562 6.352 10.055 1 74.12 75 GLU A C 1
ATOM 580 O O . GLU A 1 75 ? -32.656 7.102 10.438 1 74.12 75 GLU A O 1
ATOM 585 N N . GLU A 1 76 ? -34.25 5.664 11.031 1 58.09 76 GLU A N 1
ATOM 586 C CA . GLU A 1 76 ? -33.75 5.297 12.344 1 58.09 76 GLU A CA 1
ATOM 587 C C . GLU A 1 76 ? -32.344 4.664 12.234 1 58.09 76 GLU A C 1
ATOM 589 O O . GLU A 1 76 ? -31.812 4.191 13.227 1 58.09 76 GLU A O 1
ATOM 594 N N . SER A 1 77 ? -31.875 4.664 11.188 1 52.44 77 SER A N 1
ATOM 595 C CA . SER A 1 77 ? -30.797 3.703 11.008 1 52.44 77 SER A CA 1
ATOM 596 C C . SER A 1 77 ? -29.719 3.873 12.078 1 52.44 77 SER A C 1
ATOM 598 O O . SER A 1 77 ? -28.906 2.973 12.297 1 52.44 77 SER A O 1
ATOM 600 N N . GLU A 1 78 ? -29.328 5.102 12.312 1 50.09 78 GLU A N 1
ATOM 601 C CA . GLU A 1 78 ? -27.953 5.441 12.672 1 50.09 78 GLU A CA 1
ATOM 602 C C . GLU A 1 78 ? -27.672 5.145 14.141 1 50.09 78 GLU A C 1
ATOM 604 O O . GLU A 1 78 ? -26.516 5.223 14.586 1 50.09 78 GLU A O 1
ATOM 609 N N . SER A 1 79 ? -28.641 5.309 14.977 1 48.09 79 SER A N 1
ATOM 610 C CA . SER A 1 79 ? -28.312 5.293 16.406 1 48.09 79 SER A CA 1
ATOM 611 C C . SER A 1 79 ? -27.531 4.039 16.781 1 48.09 79 SER A C 1
ATOM 613 O O . SER A 1 79 ? -26.828 4.02 17.797 1 48.09 79 SER A O 1
ATOM 615 N N . LYS A 1 80 ? -27.625 3.062 15.914 1 53.59 80 LYS A N 1
ATOM 616 C CA . LYS A 1 80 ? -27.188 1.774 16.453 1 53.59 80 LYS A CA 1
ATOM 617 C C . LYS A 1 80 ? -25.797 1.408 15.93 1 53.59 80 LYS A C 1
ATOM 619 O O . LYS A 1 80 ? -25.125 0.561 16.516 1 53.59 80 LYS A O 1
ATOM 624 N N . ALA A 1 81 ? -25.391 2.189 14.906 1 58.31 81 ALA A N 1
ATOM 625 C CA . ALA A 1 81 ? -24.078 1.757 14.438 1 58.31 81 ALA A CA 1
ATOM 626 C C . ALA A 1 81 ? -22.953 2.459 15.203 1 58.31 81 ALA A C 1
ATOM 628 O O . ALA A 1 81 ? -22.922 3.689 15.281 1 58.31 81 ALA A O 1
ATOM 629 N N . ASN A 1 82 ? -22.281 1.698 16.109 1 65.56 82 ASN A N 1
ATOM 630 C CA . ASN A 1 82 ? -21.297 2.289 17 1 65.56 82 ASN A CA 1
ATOM 631 C C . ASN A 1 82 ? -19.875 1.962 16.547 1 65.56 82 ASN A C 1
ATOM 633 O O . ASN A 1 82 ? -18.938 1.973 17.359 1 65.56 82 ASN A O 1
ATOM 637 N N . CYS A 1 83 ? -19.766 1.655 15.211 1 76.25 83 CYS A N 1
ATOM 638 C CA . CYS A 1 83 ? -18.406 1.338 14.781 1 76.25 83 CYS A CA 1
ATOM 639 C C . CYS A 1 83 ? -17.797 2.504 14.016 1 76.25 83 CYS A C 1
ATOM 641 O O . CYS A 1 83 ? -17.203 2.309 12.953 1 76.25 83 CYS A O 1
ATOM 643 N N . TYR A 1 84 ? -18.156 3.701 14.5 1 82.44 84 TYR A N 1
ATOM 644 C CA . TYR A 1 84 ? -17.562 4.883 13.883 1 82.44 84 TYR A CA 1
ATOM 645 C C . TYR A 1 84 ? -17.141 5.891 14.938 1 82.44 84 TYR A C 1
ATOM 647 O O . TYR A 1 84 ? -17.656 5.891 16.047 1 82.44 84 TYR A O 1
ATOM 655 N N . GLN A 1 85 ? -16.172 6.602 14.594 1 86.75 85 GLN A N 1
ATOM 656 C CA . GLN A 1 85 ? -15.727 7.672 15.477 1 86.75 85 GLN A CA 1
ATOM 657 C C . GLN A 1 85 ? -16.828 8.703 15.703 1 86.75 85 GLN A C 1
ATOM 659 O O . GLN A 1 85 ? -17.328 9.312 14.75 1 86.75 85 GLN A O 1
ATOM 664 N N . GLN A 1 86 ? -17.203 8.828 16.906 1 86.62 86 GLN A N 1
ATOM 665 C CA . GLN A 1 86 ? -18.266 9.766 17.219 1 86.62 86 GLN A CA 1
ATOM 666 C C . GLN A 1 86 ? -17.703 11.117 17.656 1 86.62 86 GLN A C 1
ATOM 668 O O . GLN A 1 86 ? -17.016 11.203 18.672 1 86.62 86 GLN A O 1
ATOM 673 N N . ASN A 1 87 ? -17.984 12.109 16.922 1 92.12 87 ASN A N 1
ATOM 674 C CA . ASN A 1 87 ? -17.578 13.469 17.266 1 92.12 87 ASN A CA 1
ATOM 675 C C . ASN A 1 87 ? -18.641 14.195 18.094 1 92.12 87 ASN A C 1
ATOM 677 O O . ASN A 1 87 ? -19.828 14.125 17.766 1 92.12 87 ASN A O 1
ATOM 681 N N . LEU A 1 88 ? -18.281 14.828 19.109 1 92.94 88 LEU A N 1
ATOM 682 C CA . LEU A 1 88 ? -19.203 15.492 20.016 1 92.94 88 LEU A CA 1
ATOM 683 C C . LEU A 1 88 ? -19.688 16.812 19.422 1 92.94 88 LEU A C 1
ATOM 685 O O . LEU A 1 88 ? -20.719 17.344 19.844 1 92.94 88 LEU A O 1
ATOM 689 N N . LEU A 1 89 ? -19 17.359 18.469 1 95 89 LEU A N 1
ATOM 690 C CA . LEU A 1 89 ? -19.312 18.656 17.891 1 95 89 LEU A CA 1
ATOM 691 C C . LEU A 1 89 ? -20.125 18.5 16.609 1 95 89 LEU A C 1
ATOM 693 O O . LEU A 1 89 ? -20.906 19.391 16.25 1 95 89 LEU A O 1
ATOM 697 N N . LEU A 1 90 ? -19.875 17.438 15.867 1 94.81 90 LEU A N 1
ATOM 698 C CA . LEU A 1 90 ? -20.484 17.219 14.555 1 94.81 90 LEU A CA 1
ATOM 699 C C . LEU A 1 90 ? -21.109 15.836 14.484 1 94.81 90 LEU A C 1
ATOM 701 O O . LEU A 1 90 ? -20.484 14.836 14.828 1 94.81 90 LEU A O 1
ATOM 705 N N . GLY A 1 91 ? -22.312 15.805 14.016 1 89.56 91 GLY A N 1
ATOM 706 C CA . GLY A 1 91 ? -22.969 14.523 13.773 1 89.56 91 GLY A CA 1
ATOM 707 C C . GLY A 1 91 ? -22.438 13.805 12.555 1 89.56 91 GLY A C 1
ATOM 708 O O . GLY A 1 91 ? -21.562 14.32 11.852 1 89.56 91 GLY A O 1
ATOM 709 N N . ILE A 1 92 ? -22.969 12.688 12.219 1 85.12 92 ILE A N 1
ATOM 710 C CA . ILE A 1 92 ? -22.484 11.805 11.172 1 85.12 92 ILE A CA 1
ATOM 711 C C . ILE A 1 92 ? -22.625 12.484 9.812 1 85.12 92 ILE A C 1
ATOM 713 O O . ILE A 1 92 ? -21.781 12.305 8.93 1 85.12 92 ILE A O 1
ATOM 717 N N . ASN A 1 93 ? -23.672 13.211 9.688 1 90.88 93 ASN A N 1
ATOM 718 C CA . ASN A 1 93 ? -23.922 13.875 8.414 1 90.88 93 ASN A CA 1
ATOM 719 C C . ASN A 1 93 ? -23.719 15.383 8.516 1 90.88 93 ASN A C 1
ATOM 721 O O . ASN A 1 93 ? -24.328 16.141 7.766 1 90.88 93 ASN A O 1
ATOM 725 N N . ASP A 1 94 ? -22.938 15.812 9.539 1 94.94 94 ASP A N 1
ATOM 726 C CA . ASP A 1 94 ? -22.641 17.234 9.719 1 94.94 94 ASP A CA 1
ATOM 727 C C . ASP A 1 94 ? -21.266 17.578 9.164 1 94.94 94 ASP A C 1
ATOM 729 O O . ASP A 1 94 ? -20.375 16.734 9.109 1 94.94 94 ASP A O 1
ATOM 733 N N . VAL A 1 95 ? -21.141 18.797 8.742 1 96.69 95 VAL A N 1
ATOM 734 C CA . VAL A 1 95 ? -19.844 19.312 8.336 1 96.69 95 VAL A CA 1
ATOM 735 C C . VAL A 1 95 ? -19.719 20.781 8.742 1 96.69 95 VAL A C 1
ATOM 737 O O . VAL A 1 95 ? -20.703 21.531 8.656 1 96.69 95 VAL A O 1
ATOM 740 N N . CYS A 1 96 ? -18.609 21.078 9.281 1 98 96 CYS A N 1
ATOM 741 C CA . CYS A 1 96 ? -18.359 22.484 9.578 1 98 96 CYS A CA 1
ATOM 742 C C . CYS A 1 96 ? -18.391 23.312 8.305 1 98 96 CYS A C 1
ATOM 744 O O . CYS A 1 96 ? -17.875 22.891 7.266 1 98 96 CYS A O 1
ATOM 746 N N . LEU A 1 97 ? -18.953 24.453 8.375 1 97.5 97 LEU A N 1
ATOM 747 C CA . LEU A 1 97 ? -19.094 25.297 7.188 1 97.5 97 LEU A CA 1
ATOM 748 C C . LEU A 1 97 ? -17.719 25.578 6.566 1 97.5 97 LEU A C 1
ATOM 750 O O . LEU A 1 97 ? -17.594 25.609 5.34 1 97.5 97 LEU A O 1
ATOM 754 N N . SER A 1 98 ? -16.688 25.75 7.383 1 95.62 98 SER A N 1
ATOM 755 C CA . SER A 1 98 ? -15.344 26.078 6.898 1 95.62 98 SER A CA 1
ATOM 756 C C . SER A 1 98 ? -14.742 24.906 6.121 1 95.62 98 SER A C 1
ATOM 758 O O . SER A 1 98 ? -13.766 25.078 5.387 1 95.62 98 SER A O 1
ATOM 760 N N . SER A 1 99 ? -15.305 23.734 6.277 1 97 99 SER A N 1
ATOM 761 C CA . SER A 1 99 ? -14.812 22.547 5.59 1 97 99 SER A CA 1
ATOM 762 C C . SER A 1 99 ? -15.328 22.484 4.156 1 97 99 SER A C 1
ATOM 764 O O . SER A 1 99 ? -14.82 21.703 3.342 1 97 99 SER A O 1
ATOM 766 N N . ILE A 1 100 ? -16.328 23.25 3.805 1 97.31 100 ILE A N 1
ATOM 767 C CA . ILE A 1 100 ? -16.922 23.25 2.469 1 97.31 100 ILE A CA 1
ATOM 768 C C . ILE A 1 100 ? -15.977 23.953 1.493 1 97.31 100 ILE A C 1
ATOM 770 O O . ILE A 1 100 ? -15.562 25.094 1.733 1 97.31 100 ILE A O 1
ATOM 774 N N . ASP A 1 101 ? -15.656 23.328 0.44 1 95.25 101 ASP A N 1
ATOM 775 C CA . ASP A 1 101 ? -14.742 23.891 -0.55 1 95.25 101 ASP A CA 1
ATOM 776 C C . ASP A 1 101 ? -15.508 24.516 -1.711 1 95.25 101 ASP A C 1
ATOM 778 O O . ASP A 1 101 ? -15.328 25.688 -2.016 1 95.25 101 ASP A O 1
ATOM 782 N N . CYS A 1 102 ? -16.438 23.719 -2.352 1 94.69 102 CYS A N 1
ATOM 783 C CA . CYS A 1 102 ? -17.203 24.234 -3.482 1 94.69 102 CYS A CA 1
ATOM 784 C C . CYS A 1 102 ? -18.625 23.703 -3.473 1 94.69 102 CYS A C 1
ATOM 786 O O . CYS A 1 102 ? -18.891 22.625 -2.92 1 94.69 102 CYS A O 1
ATOM 788 N N . ILE A 1 103 ? -19.484 24.453 -4.035 1 95.94 103 ILE A N 1
ATOM 789 C CA . ILE A 1 103 ? -20.891 24.109 -4.137 1 95.94 103 ILE A CA 1
ATOM 790 C C . ILE A 1 103 ? -21.328 24.156 -5.598 1 95.94 103 ILE A C 1
ATOM 792 O O . ILE A 1 103 ? -21.047 25.125 -6.309 1 95.94 103 ILE A O 1
ATOM 796 N N . TYR A 1 104 ? -22.031 23.125 -6.016 1 94.69 104 TYR A N 1
ATOM 797 C CA . TYR A 1 104 ? -22.516 23.047 -7.387 1 94.69 104 TYR A CA 1
ATOM 798 C C . TYR A 1 104 ? -24.031 22.938 -7.414 1 94.69 104 TYR A C 1
ATOM 800 O O . TYR A 1 104 ? -24.641 22.328 -6.527 1 94.69 104 TYR A O 1
ATOM 808 N N . LEU A 1 105 ? -24.547 23.562 -8.422 1 91.75 105 LEU A N 1
ATOM 809 C CA . LEU A 1 105 ? -25.953 23.344 -8.758 1 91.75 105 LEU A CA 1
ATOM 810 C C . LEU A 1 105 ? -26.094 22.203 -9.758 1 91.75 105 LEU A C 1
ATOM 812 O O . LEU A 1 105 ? -25.438 22.188 -10.805 1 91.75 105 LEU A O 1
ATOM 816 N N . GLY A 1 106 ? -26.766 21.094 -9.297 1 80.62 106 GLY A N 1
ATOM 817 C CA . GLY A 1 106 ? -26.922 19.938 -10.156 1 80.62 106 GLY A CA 1
ATOM 818 C C . GLY A 1 106 ? -28.172 19.984 -11.023 1 80.62 106 GLY A C 1
ATOM 819 O O . GLY A 1 106 ? -29.234 20.375 -10.547 1 80.62 106 GLY A O 1
ATOM 820 N N . ASP A 1 107 ? -28.016 20.094 -12.32 1 64.69 107 ASP A N 1
ATOM 821 C CA . ASP A 1 107 ? -29.156 19.906 -13.227 1 64.69 107 ASP A CA 1
ATOM 822 C C . ASP A 1 107 ? -28.922 18.719 -14.156 1 64.69 107 ASP A C 1
ATOM 824 O O . ASP A 1 107 ? -28.109 18.797 -15.078 1 64.69 107 ASP A O 1
ATOM 828 N N . LYS A 1 108 ? -29.578 17.469 -14.102 1 57.06 108 LYS A N 1
ATOM 829 C CA . LYS A 1 108 ? -29.578 16.25 -14.898 1 57.06 108 LYS A CA 1
ATOM 830 C C . LYS A 1 108 ? -28.234 16.062 -15.617 1 57.06 108 LYS A C 1
ATOM 832 O O . LYS A 1 108 ? -27.625 14.992 -15.531 1 57.06 108 LYS A O 1
ATOM 837 N N . SER A 1 109 ? -27.828 17.062 -16.516 1 63.66 109 SER A N 1
ATOM 838 C CA . SER A 1 109 ? -26.719 16.828 -17.438 1 63.66 109 SER A CA 1
ATOM 839 C C . SER A 1 109 ? -25.562 17.766 -17.156 1 63.66 109 SER A C 1
ATOM 841 O O . SER A 1 109 ? -24.453 17.578 -17.672 1 63.66 109 SER A O 1
ATOM 843 N N . LYS A 1 110 ? -25.812 18.797 -16.375 1 73.69 110 LYS A N 1
ATOM 844 C CA . LYS A 1 110 ? -24.75 19.797 -16.25 1 73.69 110 LYS A CA 1
ATOM 845 C C . LYS A 1 110 ? -24.625 20.281 -14.812 1 73.69 110 LYS A C 1
ATOM 847 O O . LYS A 1 110 ? -25.625 20.484 -14.125 1 73.69 110 LYS A O 1
ATOM 852 N N . LYS A 1 111 ? -23.281 20.344 -14.227 1 87.19 111 LYS A N 1
ATOM 853 C CA . LYS A 1 111 ? -23 20.922 -12.914 1 87.19 111 LYS A CA 1
ATOM 854 C C . LYS A 1 111 ? -22.422 22.344 -13.047 1 87.19 111 LYS A C 1
ATOM 856 O O . LYS A 1 111 ? -21.531 22.578 -13.859 1 87.19 111 LYS A O 1
ATOM 861 N N . LYS A 1 112 ? -23.125 23.328 -12.367 1 90.88 112 LYS A N 1
ATOM 862 C CA . LYS A 1 112 ? -22.656 24.703 -12.375 1 90.88 112 LYS A CA 1
ATOM 863 C C . LYS A 1 112 ? -22.047 25.094 -11.031 1 90.88 112 LYS A C 1
ATOM 865 O O . LYS A 1 112 ? -22.703 24.969 -9.992 1 90.88 112 LYS A O 1
ATOM 870 N N . LEU A 1 113 ? -20.891 25.562 -11.086 1 93.75 113 LEU A N 1
ATOM 871 C CA . LEU A 1 113 ? -20.203 26 -9.875 1 93.75 113 LEU A CA 1
ATOM 872 C C . LEU A 1 113 ? -20.75 27.328 -9.391 1 93.75 113 LEU A C 1
ATOM 874 O O . LEU A 1 113 ? -20.891 28.266 -10.172 1 93.75 113 LEU A O 1
ATOM 878 N N . LEU A 1 114 ? -21.078 27.391 -8.148 1 93.81 114 LEU A N 1
ATOM 879 C CA . LEU A 1 114 ? -21.578 28.641 -7.562 1 93.81 114 LEU A CA 1
ATOM 880 C C . LEU A 1 114 ? -20.438 29.453 -6.965 1 93.81 114 LEU A C 1
ATOM 882 O O . LEU A 1 114 ? -19.516 28.891 -6.375 1 93.81 114 LEU A O 1
ATOM 886 N N . VAL A 1 115 ? -20.516 30.672 -7.109 1 91.12 115 VAL A N 1
ATOM 887 C CA . VAL A 1 115 ? -19.484 31.578 -6.598 1 91.12 115 VAL A CA 1
ATOM 888 C C . VAL A 1 115 ? -19.906 32.094 -5.227 1 91.12 115 VAL A C 1
ATOM 890 O O . VAL A 1 115 ? -21.062 32.469 -5.016 1 91.12 115 VAL A O 1
ATOM 893 N N . PRO A 1 116 ? -18.953 32.156 -4.359 1 89.38 116 PRO A N 1
ATOM 894 C CA . PRO A 1 116 ? -19.266 32.688 -3.027 1 89.38 116 PRO A CA 1
ATOM 895 C C . PRO A 1 116 ? -19.859 34.094 -3.074 1 89.38 116 PRO A C 1
ATOM 897 O O . PRO A 1 116 ? -19.344 34.969 -3.797 1 89.38 116 PRO A O 1
ATOM 900 N N . GLY A 1 117 ? -20.844 34.281 -2.328 1 85.38 117 GLY A N 1
ATOM 901 C CA . GLY A 1 117 ? -21.484 35.594 -2.258 1 85.38 117 GLY A CA 1
ATOM 902 C C . GLY A 1 117 ? -22.5 35.812 -3.361 1 85.38 117 GLY A C 1
ATOM 903 O O . GLY A 1 117 ? -23.234 36.812 -3.346 1 85.38 117 GLY A O 1
ATOM 904 N N . GLN A 1 118 ? -22.578 34.906 -4.199 1 88.25 118 GLN A N 1
ATOM 905 C CA . GLN A 1 118 ? -23.547 35 -5.285 1 88.25 118 GLN A CA 1
ATOM 906 C C . GLN A 1 118 ? -24.969 34.75 -4.785 1 88.25 118 GLN A C 1
ATOM 908 O O . GLN A 1 118 ? -25.156 34 -3.814 1 88.25 118 GLN A O 1
ATOM 913 N N . ASN A 1 119 ? -25.891 35.406 -5.438 1 90.56 119 ASN A N 1
ATOM 914 C CA . ASN A 1 119 ? -27.281 35.156 -5.133 1 90.56 119 ASN A CA 1
ATOM 915 C C . ASN A 1 119 ? -27.938 34.281 -6.176 1 90.56 119 ASN A C 1
ATOM 917 O O . ASN A 1 119 ? -28.062 34.656 -7.34 1 90.56 119 ASN A O 1
ATOM 921 N N . VAL A 1 120 ? -28.25 33.156 -5.785 1 91.25 120 VAL A N 1
ATOM 922 C CA . VAL A 1 120 ? -28.875 32.188 -6.676 1 91.25 120 VAL A CA 1
ATOM 923 C C . VAL A 1 120 ? -30.359 32.5 -6.82 1 91.25 120 VAL A C 1
ATOM 925 O O . VAL A 1 120 ? -31.047 32.75 -5.828 1 91.25 120 VAL A O 1
ATOM 928 N N . SER A 1 121 ? -30.703 32.562 -8.109 1 87.31 121 SER A N 1
ATOM 929 C CA . SER A 1 121 ? -32.094 32.812 -8.414 1 87.31 121 SER A CA 1
ATOM 930 C C . SER A 1 121 ? -32.75 31.609 -9.102 1 87.31 121 SER A C 1
ATOM 932 O O . SER A 1 121 ? -32.031 30.766 -9.656 1 87.31 121 SER A O 1
ATOM 934 N N . GLY A 1 122 ? -33.938 31.281 -8.914 1 82.44 122 GLY A N 1
ATOM 935 C CA . GLY A 1 122 ? -34.656 30.203 -9.594 1 82.44 122 GLY A CA 1
ATOM 936 C C . GLY A 1 122 ? -34.781 28.953 -8.742 1 82.44 122 GLY A C 1
ATOM 937 O O . GLY A 1 122 ? -34.344 28.922 -7.59 1 82.44 122 GLY A O 1
ATOM 938 N N . LYS A 1 123 ? -35.25 27.969 -9.422 1 85.69 123 LYS A N 1
ATOM 939 C CA . LYS A 1 123 ? -35.5 26.719 -8.711 1 85.69 123 LYS A CA 1
ATOM 940 C C . LYS A 1 123 ? -34.25 25.859 -8.648 1 85.69 123 LYS A C 1
ATOM 942 O O . LYS A 1 123 ? -33.562 25.688 -9.648 1 85.69 123 LYS A O 1
ATOM 947 N N . VAL A 1 124 ? -33.906 25.469 -7.457 1 91.06 124 VAL A N 1
ATOM 948 C CA . VAL A 1 124 ? -32.781 24.594 -7.223 1 91.06 124 VAL A CA 1
ATOM 949 C C . VAL A 1 124 ? -33.281 23.156 -7.008 1 91.06 124 VAL A C 1
ATOM 951 O O . VAL A 1 124 ? -33.969 22.875 -6.031 1 91.06 124 VAL A O 1
ATOM 954 N N . LYS A 1 125 ? -32.875 22.297 -7.875 1 89.75 125 LYS A N 1
ATOM 955 C CA . LYS A 1 125 ? -33.312 20.906 -7.766 1 89.75 125 LYS A CA 1
ATOM 956 C C . LYS A 1 125 ? -32.312 20.078 -6.957 1 89.75 125 LYS A C 1
ATOM 958 O O . LYS A 1 125 ? -32.719 19.234 -6.145 1 89.75 125 LYS A O 1
ATOM 963 N N . GLU A 1 126 ? -31.062 20.281 -7.219 1 92.94 126 GLU A N 1
ATOM 964 C CA . GLU A 1 126 ? -30.031 19.516 -6.539 1 92.94 126 GLU A CA 1
ATOM 965 C C . GLU A 1 126 ? -28.844 20.406 -6.172 1 92.94 126 GLU A C 1
ATOM 967 O O . GLU A 1 126 ? -28.5 21.328 -6.914 1 92.94 126 GLU A O 1
ATOM 972 N N . LEU A 1 127 ? -28.312 20.156 -5.066 1 95.12 127 LEU A N 1
ATOM 973 C CA . LEU A 1 127 ? -27.094 20.812 -4.605 1 95.12 127 LEU A CA 1
ATOM 974 C C . LEU A 1 127 ? -25.984 19.797 -4.34 1 95.12 127 LEU A C 1
ATOM 976 O O . LEU A 1 127 ? -26.203 18.812 -3.633 1 95.12 127 LEU A O 1
ATOM 980 N N . LEU A 1 128 ? -24.859 19.984 -4.934 1 95.06 128 LEU A N 1
ATOM 981 C CA . LEU A 1 128 ? -23.688 19.141 -4.723 1 95.06 128 LEU A CA 1
ATOM 982 C C . LEU A 1 128 ? -22.609 19.891 -3.969 1 95.06 128 LEU A C 1
ATOM 984 O O . LEU A 1 128 ? -22.203 20.984 -4.383 1 95.06 128 LEU A O 1
ATOM 988 N N . ILE A 1 129 ? -22.141 19.375 -2.881 1 96.62 129 ILE A N 1
ATOM 989 C CA . ILE A 1 129 ? -21.172 20.047 -2.023 1 96.62 129 ILE A CA 1
ATOM 990 C C . ILE A 1 129 ? -19.906 19.219 -1.906 1 96.62 129 ILE A C 1
ATOM 992 O O . ILE A 1 129 ? -19.953 18.047 -1.534 1 96.62 129 ILE A O 1
ATOM 996 N N . VAL A 1 130 ? -18.797 19.766 -2.25 1 96.31 130 VAL A N 1
ATOM 997 C CA . VAL A 1 130 ? -17.484 19.141 -2.102 1 96.31 130 VAL A CA 1
ATOM 998 C C . VAL A 1 130 ? -16.734 19.766 -0.935 1 96.31 130 VAL A C 1
ATOM 1000 O O . VAL A 1 130 ? -16.578 20.984 -0.876 1 96.31 130 VAL A O 1
ATOM 1003 N N . CYS A 1 131 ? -16.281 18.984 -0.027 1 97.31 131 CYS A N 1
ATOM 1004 C CA . CYS A 1 131 ? -15.555 19.484 1.138 1 97.31 131 CYS A CA 1
ATOM 1005 C C . CYS A 1 131 ? -14.047 19.359 0.948 1 97.31 131 CYS A C 1
ATOM 1007 O O . CYS A 1 131 ? -13.594 18.641 0.051 1 97.31 131 CYS A O 1
ATOM 1009 N N . LYS A 1 132 ? -13.344 20 1.811 1 97.06 132 LYS A N 1
ATOM 1010 C CA . LYS A 1 132 ? -11.891 20.062 1.725 1 97.06 132 LYS A CA 1
ATOM 1011 C C . LYS A 1 132 ? -11.258 18.734 2.129 1 97.06 132 LYS A C 1
ATOM 1013 O O . LYS A 1 132 ? -10.117 18.438 1.756 1 97.06 132 LYS A O 1
ATOM 1018 N N . ASN A 1 133 ? -11.906 17.891 2.932 1 96.19 133 ASN A N 1
ATOM 1019 C CA . ASN A 1 133 ? -11.398 16.594 3.338 1 96.19 133 ASN A CA 1
ATOM 1020 C C . ASN A 1 133 ? -11.945 15.477 2.443 1 96.19 133 ASN A C 1
ATOM 1022 O O . ASN A 1 133 ? -12.117 14.344 2.893 1 96.19 133 ASN A O 1
ATOM 1026 N N . MET A 1 134 ? -12.414 15.766 1.25 1 95.75 134 MET A N 1
ATOM 1027 C CA . MET A 1 134 ? -12.828 14.867 0.177 1 95.75 134 MET A CA 1
ATOM 1028 C C . MET A 1 134 ? -14.234 14.344 0.417 1 95.75 134 MET A C 1
ATOM 1030 O O . MET A 1 134 ? -14.727 13.492 -0.333 1 95.75 134 MET A O 1
ATOM 1034 N N . ARG A 1 135 ? -14.867 14.82 1.405 1 94.38 135 ARG A N 1
ATOM 1035 C CA . ARG A 1 135 ? -16.25 14.422 1.608 1 94.38 135 ARG A CA 1
ATOM 1036 C C . ARG A 1 135 ? -17.156 15.055 0.557 1 94.38 135 ARG A C 1
ATOM 1038 O O . ARG A 1 135 ? -16.969 16.203 0.173 1 94.38 135 ARG A O 1
ATOM 1045 N N . TYR A 1 136 ? -18.141 14.289 0.07 1 93.06 136 TYR A N 1
ATOM 1046 C CA . TYR A 1 136 ? -19.047 14.727 -0.992 1 93.06 136 TYR A CA 1
ATOM 1047 C C . TYR A 1 136 ? -20.5 14.547 -0.577 1 93.06 136 TYR A C 1
ATOM 1049 O O . TYR A 1 136 ? -20.906 13.461 -0.178 1 93.06 136 TYR A O 1
ATOM 1057 N N . PHE A 1 137 ? -21.297 15.633 -0.677 1 93.5 137 PHE A N 1
ATOM 1058 C CA . PHE A 1 137 ? -22.719 15.586 -0.381 1 93.5 137 PHE A CA 1
ATOM 1059 C C . PHE A 1 137 ? -23.547 15.891 -1.626 1 93.5 137 PHE A C 1
ATOM 1061 O O . PHE A 1 137 ? -23.172 16.75 -2.43 1 93.5 137 PHE A O 1
ATOM 1068 N N . ALA A 1 138 ? -24.609 15.18 -1.786 1 93.25 138 ALA A N 1
ATOM 1069 C CA . ALA A 1 138 ? -25.609 15.461 -2.812 1 93.25 138 ALA A CA 1
ATOM 1070 C C . ALA A 1 138 ? -27 15.523 -2.211 1 93.25 138 ALA A C 1
ATOM 1072 O O . ALA A 1 138 ? -27.453 14.57 -1.566 1 93.25 138 ALA A O 1
ATOM 1073 N N . PHE A 1 139 ? -27.672 16.641 -2.395 1 94.81 139 PHE A N 1
ATOM 1074 C CA . PHE A 1 139 ? -29.016 16.844 -1.86 1 94.81 139 PHE A CA 1
ATOM 1075 C C . PHE A 1 139 ? -30 17.141 -2.98 1 94.81 139 PHE A C 1
ATOM 1077 O O . PHE A 1 139 ? -29.703 17.922 -3.893 1 94.81 139 PHE A O 1
ATOM 1084 N N . SER A 1 140 ? -31.078 16.547 -2.902 1 93.62 140 SER A N 1
ATOM 1085 C CA . SER A 1 140 ? -32.188 16.828 -3.824 1 93.62 140 SER A CA 1
ATOM 1086 C C . SER A 1 140 ? -33.344 17.516 -3.115 1 93.62 140 SER A C 1
ATOM 1088 O O . SER A 1 140 ? -33.719 17.125 -2.006 1 93.62 140 SER A O 1
ATOM 1090 N N . PHE A 1 141 ? -33.938 18.531 -3.742 1 94.38 141 PHE A N 1
ATOM 1091 C CA . PHE A 1 141 ? -35 19.312 -3.15 1 94.38 141 PHE A CA 1
ATOM 1092 C C . PHE A 1 141 ? -36.312 19.094 -3.91 1 94.38 141 PHE A C 1
ATOM 1094 O O . PHE A 1 141 ? -37.25 19.922 -3.812 1 94.38 141 PHE A O 1
ATOM 1101 N N . LYS A 1 142 ? -36.406 18.078 -4.613 1 89.31 142 LYS A N 1
ATOM 1102 C CA . LYS A 1 142 ? -37.594 17.797 -5.418 1 89.31 142 LYS A CA 1
ATOM 1103 C C . LYS A 1 142 ? -38.812 17.625 -4.539 1 89.31 142 LYS A C 1
ATOM 1105 O O . LYS A 1 142 ? -39.938 18 -4.938 1 89.31 142 LYS A O 1
ATOM 1110 N N . LEU A 1 143 ? -38.594 17.062 -3.408 1 89.81 143 LEU A N 1
ATOM 1111 C CA . LEU A 1 143 ? -39.719 16.781 -2.514 1 89.81 143 LEU A CA 1
ATOM 1112 C C . LEU A 1 143 ? -39.906 17.906 -1.508 1 89.81 143 LEU A C 1
ATOM 1114 O O . LEU A 1 143 ? -40.875 17.875 -0.717 1 89.81 143 LEU A O 1
ATOM 1118 N N . SER A 1 144 ? -39.031 18.844 -1.546 1 92.12 144 SER A N 1
ATOM 1119 C CA . SER A 1 144 ? -39.094 19.953 -0.583 1 92.12 144 SER A CA 1
ATOM 1120 C C . SER A 1 144 ? -40 21.078 -1.076 1 92.12 144 SER A C 1
ATOM 1122 O O . SER A 1 144 ? -40.438 21.062 -2.223 1 92.12 144 SER A O 1
ATOM 1124 N N . GLU A 1 145 ? -40.25 22 -0.113 1 90.81 145 GLU A N 1
ATOM 1125 C CA . GLU A 1 145 ? -41.031 23.172 -0.479 1 90.81 145 GLU A CA 1
ATOM 1126 C C . GLU A 1 145 ? -40.344 23.984 -1.574 1 90.81 145 GLU A C 1
ATOM 1128 O O . GLU A 1 145 ? -39.125 23.922 -1.71 1 90.81 145 GLU A O 1
ATOM 1133 N N . LYS A 1 146 ? -41.25 24.797 -2.135 1 86.81 146 LYS A N 1
ATOM 1134 C CA . LYS A 1 146 ? -40.75 25.625 -3.229 1 86.81 146 LYS A CA 1
ATOM 1135 C C . LYS A 1 146 ? -39.656 26.578 -2.738 1 86.81 146 LYS A C 1
ATOM 1137 O O . LYS A 1 146 ? -39.75 27.125 -1.64 1 86.81 146 LYS A O 1
ATOM 1142 N N . ASP A 1 147 ? -38.594 26.734 -3.201 1 90.5 147 ASP A N 1
ATOM 1143 C CA . ASP A 1 147 ? -37.531 27.719 -3 1 90.5 147 ASP A CA 1
ATOM 1144 C C . ASP A 1 147 ? -36.625 27.297 -1.861 1 90.5 147 ASP A C 1
ATOM 1146 O O . ASP A 1 147 ? -35.719 28.047 -1.476 1 90.5 147 ASP A O 1
ATOM 1150 N N . SER A 1 148 ? -36.938 26.172 -1.163 1 93.25 148 SER A N 1
ATOM 1151 C CA . SER A 1 148 ? -36.094 25.688 -0.08 1 93.25 148 SER A CA 1
ATOM 1152 C C . SER A 1 148 ? -34.656 25.5 -0.551 1 93.25 148 SER A C 1
ATOM 1154 O O . SER A 1 148 ? -33.719 25.859 0.156 1 93.25 148 SER A O 1
ATOM 1156 N N . GLY A 1 149 ? -34.562 24.922 -1.679 1 94.69 149 GLY A N 1
ATOM 1157 C CA . GLY A 1 149 ? -33.219 24.719 -2.234 1 94.69 149 GLY A CA 1
ATOM 1158 C C . GLY A 1 149 ? -32.469 26.031 -2.461 1 94.69 149 GLY A C 1
ATOM 1159 O O . GLY A 1 149 ? -31.281 26.109 -2.188 1 94.69 149 GLY A O 1
ATOM 1160 N N . LYS A 1 150 ? -33.188 26.953 -2.943 1 94.69 150 LYS A N 1
ATOM 1161 C CA . LYS A 1 150 ? -32.625 28.281 -3.172 1 94.69 150 LYS A CA 1
ATOM 1162 C C . LYS A 1 150 ? -32.188 28.922 -1.862 1 94.69 150 LYS A C 1
ATOM 1164 O O . LYS A 1 150 ? -31.094 29.5 -1.785 1 94.69 150 LYS A O 1
ATOM 1169 N N . SER A 1 151 ? -33 28.828 -0.884 1 95.62 151 SER A N 1
ATOM 1170 C CA . SER A 1 151 ? -32.688 29.422 0.416 1 95.62 151 SER A CA 1
ATOM 1171 C C . SER A 1 151 ? -31.453 28.781 1.03 1 95.62 151 SER A C 1
ATOM 1173 O O . SER A 1 151 ? -30.594 29.469 1.593 1 95.62 151 SER A O 1
ATOM 1175 N N . ILE A 1 152 ? -31.406 27.484 0.915 1 97.12 152 ILE A N 1
ATOM 1176 C CA . ILE A 1 152 ? -30.25 26.75 1.448 1 97.12 152 ILE A CA 1
ATOM 1177 C C . ILE A 1 152 ? -28.984 27.172 0.698 1 97.12 152 ILE A C 1
ATOM 1179 O O . ILE A 1 152 ? -27.938 27.422 1.312 1 97.12 152 ILE A O 1
ATOM 1183 N N . ALA A 1 153 ? -29.031 27.188 -0.564 1 96.5 153 ALA A N 1
ATOM 1184 C CA . ALA A 1 153 ? -27.875 27.562 -1.381 1 96.5 153 ALA A CA 1
ATOM 1185 C C . ALA A 1 153 ? -27.375 28.953 -0.993 1 96.5 153 ALA A C 1
ATOM 1187 O O . ALA A 1 153 ? -26.172 29.141 -0.801 1 96.5 153 ALA A O 1
ATOM 1188 N N . ASN A 1 154 ? -28.25 29.891 -0.878 1 96.31 154 ASN A N 1
ATOM 1189 C CA . ASN A 1 154 ? -27.859 31.25 -0.541 1 96.31 154 ASN A CA 1
ATOM 1190 C C . ASN A 1 154 ? -27.297 31.344 0.875 1 96.31 154 ASN A C 1
ATOM 1192 O O . ASN A 1 154 ? -26.375 32.125 1.13 1 96.31 154 ASN A O 1
ATOM 1196 N N . ALA A 1 155 ? -27.906 30.625 1.758 1 96.31 155 ALA A N 1
ATOM 1197 C CA . ALA A 1 155 ? -27.391 30.594 3.127 1 96.31 155 ALA A CA 1
ATOM 1198 C C . ALA A 1 155 ? -25.969 30.062 3.168 1 96.31 155 ALA A C 1
ATOM 1200 O O . ALA A 1 155 ? -25.109 30.609 3.881 1 96.31 155 ALA A O 1
ATOM 1201 N N . LEU A 1 156 ? -25.703 29.016 2.443 1 97.12 156 LEU A N 1
ATOM 1202 C CA . LEU A 1 156 ? -24.375 28.422 2.398 1 97.12 156 LEU A CA 1
ATOM 1203 C C . LEU A 1 156 ? -23.375 29.391 1.784 1 97.12 156 LEU A C 1
ATOM 1205 O O . LEU A 1 156 ? -22.266 29.578 2.307 1 97.12 156 LEU A O 1
ATOM 1209 N N . LEU A 1 157 ? -23.75 30 0.714 1 95.25 157 LEU A N 1
ATOM 1210 C CA . LEU A 1 157 ? -22.844 30.922 0.013 1 95.25 157 LEU A CA 1
ATOM 1211 C C . LEU A 1 157 ? -22.516 32.125 0.886 1 95.25 157 LEU A C 1
ATOM 1213 O O . LEU A 1 157 ? -21.422 32.688 0.765 1 95.25 157 LEU A O 1
ATOM 1217 N N . HIS A 1 158 ? -23.359 32.406 1.77 1 93.25 158 HIS A N 1
ATOM 1218 C CA . HIS A 1 158 ? -23.172 33.562 2.631 1 93.25 158 HIS A CA 1
ATOM 1219 C C . HIS A 1 158 ? -22.344 33.188 3.859 1 93.25 158 HIS A C 1
ATOM 1221 O O . HIS A 1 158 ? -21.469 33.969 4.27 1 93.25 158 HIS A O 1
ATOM 1227 N N . HIS A 1 159 ? -22.609 32.094 4.438 1 93.94 159 HIS A N 1
ATOM 1228 C CA . HIS A 1 159 ? -22.047 31.797 5.758 1 93.94 159 HIS A CA 1
ATOM 1229 C C . HIS A 1 159 ? -20.812 30.922 5.656 1 93.94 159 HIS A C 1
ATOM 1231 O O . HIS A 1 159 ? -19.984 30.891 6.566 1 93.94 159 HIS A O 1
ATOM 1237 N N . ALA A 1 160 ? -20.609 30.156 4.613 1 94.62 160 ALA A N 1
ATOM 1238 C CA . ALA A 1 160 ? -19.5 29.203 4.504 1 94.62 160 ALA A CA 1
ATOM 1239 C C . ALA A 1 160 ? -18.203 29.906 4.125 1 94.62 160 ALA A C 1
ATOM 1241 O O . ALA A 1 160 ? -17.109 29.359 4.312 1 94.62 160 ALA A O 1
ATOM 1242 N N . TYR A 1 161 ? -18.344 31.188 3.641 1 92.88 161 TYR A N 1
ATOM 1243 C CA . TYR A 1 161 ? -17.172 31.922 3.174 1 92.88 161 TYR A CA 1
ATOM 1244 C C . TYR A 1 161 ? -17.094 33.281 3.842 1 92.88 161 TYR A C 1
ATOM 1246 O O . TYR A 1 161 ? -17.219 34.312 3.174 1 92.88 161 TYR A O 1
ATOM 1254 N N . PRO A 1 162 ? -16.719 33.219 5.078 1 92.94 162 PRO A N 1
ATOM 1255 C CA . PRO A 1 162 ? -16.656 34.531 5.766 1 92.94 162 PRO A CA 1
ATOM 1256 C C . PRO A 1 162 ? -15.539 35.438 5.238 1 92.94 162 PRO A C 1
ATOM 1258 O O . PRO A 1 162 ? -14.453 34.938 4.914 1 92.94 162 PRO A O 1
ATOM 1261 N N . LYS A 1 163 ? -15.75 36.688 5.258 1 89.81 163 LYS A N 1
ATOM 1262 C CA . LYS A 1 163 ? -14.789 37.625 4.715 1 89.81 163 LYS A CA 1
ATOM 1263 C C . LYS A 1 163 ? -13.875 38.156 5.809 1 89.81 163 LYS A C 1
ATOM 1265 O O . LYS A 1 163 ? -12.82 38.75 5.52 1 89.81 163 LYS A O 1
ATOM 1270 N N . ARG A 1 164 ? -14.383 38.062 7.023 1 88.94 164 ARG A N 1
ATOM 1271 C CA . ARG A 1 164 ? -13.578 38.5 8.156 1 88.94 164 ARG A CA 1
ATOM 1272 C C . ARG A 1 164 ? -13.555 37.469 9.258 1 88.94 164 ARG A C 1
ATOM 1274 O O . ARG A 1 164 ? -14.5 36.688 9.398 1 88.94 164 ARG A O 1
ATOM 1281 N N . HIS A 1 165 ? -12.594 37.562 10.07 1 88.94 165 HIS A N 1
ATOM 1282 C CA . HIS A 1 165 ? -12.352 36.562 11.109 1 88.94 165 HIS A CA 1
ATOM 1283 C C . HIS A 1 165 ? -13.453 36.562 12.156 1 88.94 165 HIS A C 1
ATOM 1285 O O . HIS A 1 165 ? -13.859 35.5 12.656 1 88.94 165 HIS A O 1
ATOM 1291 N N . GLN A 1 166 ? -14.016 37.688 12.375 1 88.81 166 GLN A N 1
ATOM 1292 C CA . GLN A 1 166 ? -14.984 37.875 13.461 1 88.81 166 GLN A CA 1
ATOM 1293 C C . GLN A 1 166 ? -16.328 37.219 13.102 1 88.81 166 GLN A C 1
ATOM 1295 O O . GLN A 1 166 ? -17.188 37.062 13.977 1 88.81 166 GLN A O 1
ATOM 1300 N N . LEU A 1 167 ? -16.453 36.875 11.859 1 90.94 167 LEU A N 1
ATOM 1301 C CA . LEU A 1 167 ? -17.703 36.281 11.422 1 90.94 167 LEU A CA 1
ATOM 1302 C C . LEU A 1 167 ? -17.688 34.75 11.633 1 90.94 167 LEU A C 1
ATOM 1304 O O . LEU A 1 167 ? -18.703 34.094 11.453 1 90.94 167 LEU A O 1
ATOM 1308 N N . LEU A 1 168 ? -16.578 34.281 12.141 1 93.25 168 LEU A N 1
ATOM 1309 C CA . LEU A 1 168 ? -16.469 32.875 12.445 1 93.25 168 LEU A CA 1
ATOM 1310 C C . LEU A 1 168 ? -17.266 32.531 13.703 1 93.25 168 LEU A C 1
ATOM 1312 O O . LEU A 1 168 ? -17.297 33.312 14.648 1 93.25 168 LEU A O 1
ATOM 1316 N N . PHE A 1 169 ? -17.828 31.375 13.695 1 95.19 169 PHE A N 1
ATOM 1317 C CA . PHE A 1 169 ? -18.641 30.922 14.82 1 95.19 169 PHE A CA 1
ATOM 1318 C C . PHE A 1 169 ? -17.828 30.906 16.109 1 95.19 169 PHE A C 1
ATOM 1320 O O . PHE A 1 169 ? -18.391 31.016 17.203 1 95.19 169 PHE A O 1
ATOM 1327 N N . ALA A 1 170 ? -16.531 30.766 16.031 1 93.81 170 ALA A N 1
ATOM 1328 C CA . ALA A 1 170 ? -15.648 30.719 17.203 1 93.81 170 ALA A CA 1
ATOM 1329 C C . ALA A 1 170 ? -15.883 31.922 18.109 1 93.81 170 ALA A C 1
ATOM 1331 O O . ALA A 1 170 ? -15.742 31.812 19.344 1 93.81 170 ALA A O 1
ATOM 1332 N N . TYR A 1 171 ? -16.25 33.031 17.562 1 92.06 171 TYR A N 1
ATOM 1333 C CA . TYR A 1 171 ? -16.422 34.25 18.328 1 92.06 171 TYR A CA 1
ATOM 1334 C C . TYR A 1 171 ? -17.781 34.25 19.031 1 92.06 171 TYR A C 1
ATOM 1336 O O . TYR A 1 171 ? -17.984 35.031 19.984 1 92.06 171 TYR A O 1
ATOM 1344 N N . ASP A 1 172 ? -18.688 33.406 18.609 1 92.25 172 ASP A N 1
ATOM 1345 C CA . ASP A 1 172 ? -20.016 33.312 19.219 1 92.25 172 ASP A CA 1
ATOM 1346 C C . ASP A 1 172 ? -20.078 32.156 20.219 1 92.25 172 ASP A C 1
ATOM 1348 O O . ASP A 1 172 ? -20.984 32.094 21.031 1 92.25 172 ASP A O 1
ATOM 1352 N N . TYR A 1 173 ? -19.203 31.234 20.062 1 93.25 173 TYR A N 1
ATOM 1353 C CA . TYR A 1 173 ? -19.172 30.062 20.938 1 93.25 173 TYR A CA 1
ATOM 1354 C C . TYR A 1 173 ? -18.594 30.422 22.312 1 93.25 173 TYR A C 1
ATOM 1356 O O . TYR A 1 173 ? -17.391 30.297 22.531 1 93.25 173 TYR A O 1
ATOM 1364 N N . LYS A 1 174 ? -19.422 30.625 23.344 1 85 174 LYS A N 1
ATOM 1365 C CA . LYS A 1 174 ? -18.969 31.203 24.609 1 85 174 LYS A CA 1
ATOM 1366 C C . LYS A 1 174 ? -19.016 30.172 25.719 1 85 174 LYS A C 1
ATOM 1368 O O . LYS A 1 174 ? -18.859 30.516 26.906 1 85 174 LYS A O 1
ATOM 1373 N N . GLU A 1 175 ? -19.188 28.984 25.359 1 88.06 175 GLU A N 1
ATOM 1374 C CA . GLU A 1 175 ? -19.188 27.953 26.391 1 88.06 175 GLU A CA 1
ATOM 1375 C C . GLU A 1 175 ? -17.891 27.969 27.188 1 88.06 175 GLU A C 1
ATOM 1377 O O . GLU A 1 175 ? -16.812 28.156 26.625 1 88.06 175 GLU A O 1
ATOM 1382 N N . SER A 1 176 ? -18.016 27.766 28.5 1 84.75 176 SER A N 1
ATOM 1383 C CA . SER A 1 176 ? -16.844 27.797 29.359 1 84.75 176 SER A CA 1
ATOM 1384 C C . SER A 1 176 ? -15.859 26.688 29 1 84.75 176 SER A C 1
ATOM 1386 O O . SER A 1 176 ? -16.266 25.578 28.641 1 84.75 176 SER A O 1
ATOM 1388 N N . TYR A 1 177 ? -14.719 27.125 28.906 1 85.25 177 TYR A N 1
ATOM 1389 C CA . TYR A 1 177 ? -13.641 26.203 28.562 1 85.25 177 TYR A CA 1
ATOM 1390 C C . TYR A 1 177 ? -12.461 26.375 29.516 1 85.25 177 TYR A C 1
ATOM 1392 O O . TYR A 1 177 ? -11.938 27.484 29.672 1 85.25 177 TYR A O 1
ATOM 1400 N N . VAL A 1 178 ? -12.375 25.375 30.469 1 73.81 178 VAL A N 1
ATOM 1401 C CA . VAL A 1 178 ? -11.18 25.359 31.312 1 73.81 178 VAL A CA 1
ATOM 1402 C C . VAL A 1 178 ? -10.172 24.344 30.75 1 73.81 178 VAL A C 1
ATOM 1404 O O . VAL A 1 178 ? -10.484 23.156 30.625 1 73.81 178 VAL A O 1
ATOM 1407 N N . SER A 1 179 ? -9.289 24.969 30.203 1 64.88 179 SER A N 1
ATOM 1408 C CA . SER A 1 179 ? -8.266 24.078 29.641 1 64.88 179 SER A CA 1
ATOM 1409 C C . SER A 1 179 ? -7.75 23.109 30.703 1 64.88 179 SER A C 1
ATOM 1411 O O . SER A 1 179 ? -7.129 23.516 31.688 1 64.88 179 SER A O 1
ATOM 1413 N N . ASN A 1 180 ? -8.648 22.266 31.203 1 53.53 180 ASN A N 1
ATOM 1414 C CA . ASN A 1 180 ? -8.164 21.281 32.156 1 53.53 180 ASN A CA 1
ATOM 1415 C C . ASN A 1 180 ? -6.895 20.594 31.672 1 53.53 180 ASN A C 1
ATOM 1417 O O . ASN A 1 180 ? -6.125 20.047 32.469 1 53.53 180 ASN A O 1
ATOM 1421 N N . THR A 1 181 ? -6.969 20.141 30.453 1 50.5 181 THR A N 1
ATOM 1422 C CA . THR A 1 181 ? -5.977 19.219 29.891 1 50.5 181 THR A CA 1
ATOM 1423 C C . THR A 1 181 ? -4.734 19.984 29.438 1 50.5 181 THR A C 1
ATOM 1425 O O . THR A 1 181 ? -3.959 19.5 28.625 1 50.5 181 THR A O 1
ATOM 1428 N N . LEU A 1 182 ? -4.793 21.328 29.625 1 49.25 182 LEU A N 1
ATOM 1429 C CA . LEU A 1 182 ? -3.455 21.594 29.109 1 49.25 182 LEU A CA 1
ATOM 1430 C C . LEU A 1 182 ? -2.484 20.484 29.484 1 49.25 182 LEU A C 1
ATOM 1432 O O . LEU A 1 182 ? -2.107 20.359 30.656 1 49.25 182 LEU A O 1
ATOM 1436 N N . HIS A 1 183 ? -2.805 19.344 28.953 1 52.56 183 HIS A N 1
ATOM 1437 C CA . HIS A 1 183 ? -1.938 18.172 29.062 1 52.56 183 HIS A CA 1
ATOM 1438 C C . HIS A 1 183 ? -0.478 18.578 29.219 1 52.56 183 HIS A C 1
ATOM 1440 O O . HIS A 1 183 ? 0.067 19.297 28.375 1 52.56 183 HIS A O 1
ATOM 1446 N N . LYS A 1 184 ? -0.137 18.781 30.453 1 61.84 184 LYS A N 1
ATOM 1447 C CA . LYS A 1 184 ? 1.149 19.172 31.016 1 61.84 184 LYS A CA 1
ATOM 1448 C C . LYS A 1 184 ? 2.303 18.734 30.125 1 61.84 184 LYS A C 1
ATOM 1450 O O . LYS A 1 184 ? 3.365 19.359 30.125 1 61.84 184 LYS A O 1
ATOM 1455 N N . GLU A 1 185 ? 1.919 18 29.078 1 80.88 185 GLU A N 1
ATOM 1456 C CA . GLU A 1 185 ? 3.105 17.484 28.391 1 80.88 185 GLU A CA 1
ATOM 1457 C C . GLU A 1 185 ? 3.32 18.172 27.047 1 80.88 185 GLU A C 1
ATOM 1459 O O . GLU A 1 185 ? 4.441 18.203 26.547 1 80.88 185 GLU A O 1
ATOM 1464 N N . VAL A 1 186 ? 2.236 19.031 26.516 1 90.38 186 VAL A N 1
ATOM 1465 C CA . VAL A 1 186 ? 2.416 19.719 25.25 1 90.38 186 VAL A CA 1
ATOM 1466 C C . VAL A 1 186 ? 2.979 21.109 25.484 1 90.38 186 VAL A C 1
ATOM 1468 O O . VAL A 1 186 ? 2.504 21.828 26.359 1 90.38 186 VAL A O 1
ATOM 1471 N N . ARG A 1 187 ? 3.943 21.469 24.734 1 93.06 187 ARG A N 1
ATOM 1472 C CA . ARG A 1 187 ? 4.5 22.812 24.766 1 93.06 187 ARG A CA 1
ATOM 1473 C C . ARG A 1 187 ? 3.877 23.703 23.703 1 93.06 187 ARG A C 1
ATOM 1475 O O . ARG A 1 187 ? 3.936 23.375 22.516 1 93.06 187 ARG A O 1
ATOM 1482 N N . MET A 1 188 ? 3.406 24.844 24.062 1 92.5 188 MET A N 1
ATOM 1483 C CA . MET A 1 188 ? 2.637 25.672 23.141 1 92.5 188 MET A CA 1
ATOM 1484 C C . MET A 1 188 ? 3.535 26.703 22.453 1 92.5 188 MET A C 1
ATOM 1486 O O . MET A 1 188 ? 3.176 27.234 21.406 1 92.5 188 MET A O 1
ATOM 1490 N N . PHE A 1 189 ? 4.691 27.109 23.031 1 93.56 189 PHE A N 1
ATOM 1491 C CA . PHE A 1 189 ? 5.699 28.016 22.484 1 93.56 189 PHE A CA 1
ATOM 1492 C C . PHE A 1 189 ? 5.125 29.422 22.297 1 93.56 189 PHE A C 1
ATOM 1494 O O . PHE A 1 189 ? 5.434 30.094 21.312 1 93.56 189 PHE A O 1
ATOM 1501 N N . GLN A 1 190 ? 4.23 29.75 23.156 1 88.31 190 GLN A N 1
ATOM 1502 C CA . GLN A 1 190 ? 3.697 31.109 23.203 1 88.31 190 GLN A CA 1
ATOM 1503 C C . GLN A 1 190 ? 4.516 31.984 24.141 1 88.31 190 GLN A C 1
ATOM 1505 O O . GLN A 1 190 ? 4.566 33.219 23.969 1 88.31 190 GLN A O 1
ATOM 1510 N N . MET A 1 191 ? 5.148 31.281 25.031 1 89.5 191 MET A N 1
ATOM 1511 C CA . MET A 1 191 ? 5.918 32 26.047 1 89.5 191 MET A CA 1
ATOM 1512 C C . MET A 1 191 ? 7.406 31.688 25.922 1 89.5 191 MET A C 1
ATOM 1514 O O . MET A 1 191 ? 7.777 30.625 25.422 1 89.5 191 MET A O 1
ATOM 1518 N N . LYS A 1 192 ? 8.164 32.562 26.469 1 94 192 LYS A N 1
ATOM 1519 C CA . LYS A 1 192 ? 9.617 32.469 26.438 1 94 192 LYS A CA 1
ATOM 1520 C C . LYS A 1 192 ? 10.078 31.141 27.078 1 94 192 LYS A C 1
ATOM 1522 O O . LYS A 1 192 ? 11.023 30.516 26.609 1 94 192 LYS A O 1
ATOM 1527 N N . HIS A 1 193 ? 9.438 30.75 28.047 1 94.12 193 HIS A N 1
ATOM 1528 C CA . HIS A 1 193 ? 9.844 29.578 28.828 1 94.12 193 HIS A CA 1
ATOM 1529 C C . HIS A 1 193 ? 9.867 28.328 27.984 1 94.12 193 HIS A C 1
ATOM 1531 O O . HIS A 1 193 ? 10.742 27.469 28.156 1 94.12 193 HIS A O 1
ATOM 1537 N N . ASP A 1 194 ? 8.938 28.141 27.125 1 94.44 194 ASP A N 1
ATOM 1538 C CA . ASP A 1 194 ? 8.891 26.969 26.266 1 94.44 194 ASP A CA 1
ATOM 1539 C C . ASP A 1 194 ? 10.102 26.922 25.328 1 94.44 194 ASP A C 1
ATOM 1541 O O . ASP A 1 194 ? 10.648 25.859 25.062 1 94.44 194 ASP A O 1
ATOM 1545 N N . TRP A 1 195 ? 10.539 28.031 24.812 1 96.12 195 TRP A N 1
ATOM 1546 C CA . TRP A 1 195 ? 11.695 28.125 23.922 1 96.12 195 TRP A CA 1
ATOM 1547 C C . TRP A 1 195 ? 12.984 27.828 24.688 1 96.12 195 TRP A C 1
ATOM 1549 O O . TRP A 1 195 ? 13.875 27.141 24.172 1 96.12 195 TRP A O 1
ATOM 1559 N N . GLU A 1 196 ? 13 28.328 25.906 1 96.5 196 GLU A N 1
ATOM 1560 C CA . GLU A 1 196 ? 14.148 28.047 26.766 1 96.5 196 GLU A CA 1
ATOM 1561 C C . GLU A 1 196 ? 14.273 26.547 27.047 1 96.5 196 GLU A C 1
ATOM 1563 O O . GLU A 1 196 ? 15.367 26 26.969 1 96.5 196 GLU A O 1
ATOM 1568 N N . LYS A 1 197 ? 13.188 25.953 27.328 1 95.62 197 LYS A N 1
ATOM 1569 C CA . LYS A 1 197 ? 13.164 24.516 27.609 1 95.62 197 LYS A CA 1
ATOM 1570 C C . LYS A 1 197 ? 13.578 23.703 26.391 1 95.62 197 LYS A C 1
ATOM 1572 O O . LYS A 1 197 ? 14.258 22.688 26.516 1 95.62 197 LYS A O 1
ATOM 1577 N N . GLU A 1 198 ? 13.148 24.125 25.203 1 96.69 198 GLU A N 1
ATOM 1578 C CA . GLU A 1 198 ? 13.5 23.422 23.984 1 96.69 198 GLU A CA 1
ATOM 1579 C C . GLU A 1 198 ? 15 23.516 23.703 1 96.69 198 GLU A C 1
ATOM 1581 O O . GLU A 1 198 ? 15.625 22.516 23.312 1 96.69 198 GLU A O 1
ATOM 1586 N N . LEU A 1 199 ? 15.547 24.703 23.875 1 97.31 199 LEU A N 1
ATOM 1587 C CA . LEU A 1 199 ? 16.984 24.891 23.688 1 97.31 199 LEU A CA 1
ATOM 1588 C C . LEU A 1 199 ? 17.781 24.031 24.672 1 97.31 199 LEU A C 1
ATOM 1590 O O . LEU A 1 199 ? 18.797 23.453 24.297 1 97.31 199 LEU A O 1
ATOM 1594 N N . GLN A 1 200 ? 17.266 23.922 25.875 1 97.06 200 GLN A N 1
ATOM 1595 C CA . GLN A 1 200 ? 17.922 23.109 26.891 1 97.06 200 GLN A CA 1
ATOM 1596 C C . GLN A 1 200 ? 17.797 21.625 26.578 1 97.06 200 GLN A C 1
ATOM 1598 O O . GLN A 1 200 ? 18.75 20.875 26.75 1 97.06 200 GLN A O 1
ATOM 1603 N N . ARG A 1 201 ? 16.672 21.234 26.125 1 96.75 201 ARG A N 1
ATOM 1604 C CA . ARG A 1 201 ? 16.422 19.828 25.812 1 96.75 201 ARG A CA 1
ATOM 1605 C C . ARG A 1 201 ? 17.359 19.328 24.719 1 96.75 201 ARG A C 1
ATOM 1607 O O . ARG A 1 201 ? 17.891 18.219 24.812 1 96.75 201 ARG A O 1
ATOM 1614 N N . THR A 1 202 ? 17.531 20.141 23.688 1 96.62 202 THR A N 1
ATOM 1615 C CA . THR A 1 202 ? 18.391 19.734 22.562 1 96.62 202 THR A CA 1
ATOM 1616 C C . THR A 1 202 ? 19.859 19.859 22.922 1 96.62 202 THR A C 1
ATOM 1618 O O . THR A 1 202 ? 20.703 19.188 22.359 1 96.62 202 THR A O 1
ATOM 1621 N N . GLY A 1 203 ? 20.188 20.828 23.797 1 96.19 203 GLY A N 1
ATOM 1622 C CA . GLY A 1 203 ? 21.547 21.031 24.25 1 96.19 203 GLY A CA 1
ATOM 1623 C C . GLY A 1 203 ? 22.438 21.641 23.188 1 96.19 203 GLY A C 1
ATOM 1624 O O . GLY A 1 203 ? 23.656 21.422 23.188 1 96.19 203 GLY A O 1
ATOM 1625 N N . CYS A 1 204 ? 21.906 22.375 22.281 1 96.56 204 CYS A N 1
ATOM 1626 C CA . CYS A 1 204 ? 22.656 22.953 21.188 1 96.56 204 CYS A CA 1
ATOM 1627 C C . CYS A 1 204 ? 23.469 24.156 21.656 1 96.56 204 CYS A C 1
ATOM 1629 O O . CYS A 1 204 ? 22.891 25.156 22.094 1 96.56 204 CYS A O 1
ATOM 1631 N N . PRO A 1 205 ? 24.719 24.188 21.547 1 96.69 205 PRO A N 1
ATOM 1632 C CA . PRO A 1 205 ? 25.516 25.312 22.031 1 96.69 205 PRO A CA 1
ATOM 1633 C C . PRO A 1 205 ? 25.531 26.5 21.047 1 96.69 205 PRO A C 1
ATOM 1635 O O . PRO A 1 205 ? 25.188 26.328 19.875 1 96.69 205 PRO A O 1
ATOM 1638 N N . GLY A 1 206 ? 25.891 27.672 21.547 1 96.75 206 GLY A N 1
ATOM 1639 C CA . GLY A 1 206 ? 26.203 28.812 20.703 1 96.75 206 GLY A CA 1
ATOM 1640 C C . GLY A 1 206 ? 24.984 29.641 20.344 1 96.75 206 GLY A C 1
ATOM 1641 O O . GLY A 1 206 ? 25.047 30.5 19.469 1 96.75 206 GLY A O 1
ATOM 1642 N N . TRP A 1 207 ? 23.891 29.391 21 1 98 207 TRP A N 1
ATOM 1643 C CA . TRP A 1 207 ? 22.656 30.109 20.688 1 98 207 TRP A CA 1
ATOM 1644 C C . TRP A 1 207 ? 22.062 30.734 21.938 1 98 207 TRP A C 1
ATOM 1646 O O . TRP A 1 207 ? 22.344 30.312 23.062 1 98 207 TRP A O 1
ATOM 1656 N N . ARG A 1 208 ? 21.25 31.766 21.719 1 97 208 ARG A N 1
ATOM 1657 C CA . ARG A 1 208 ? 20.625 32.469 22.844 1 97 208 ARG A CA 1
ATOM 1658 C C . ARG A 1 208 ? 19.203 32.906 22.5 1 97 208 ARG A C 1
ATOM 1660 O O . ARG A 1 208 ? 18.875 33.062 21.312 1 97 208 ARG A O 1
ATOM 1667 N N . LEU A 1 209 ? 18.453 33.156 23.547 1 97.06 209 LEU A N 1
ATOM 1668 C CA . LEU A 1 209 ? 17.109 33.719 23.359 1 97.06 209 LEU A CA 1
ATOM 1669 C C . LEU A 1 209 ? 17.156 35.219 23.219 1 97.06 209 LEU A C 1
ATOM 1671 O O . LEU A 1 209 ? 17.906 35.906 23.938 1 97.06 209 LEU A O 1
ATOM 1675 N N . SER A 1 210 ? 16.484 35.688 22.234 1 95.38 210 SER A N 1
ATOM 1676 C CA . SER A 1 210 ? 16.328 37.125 22.062 1 95.38 210 SER A CA 1
ATOM 1677 C C . SER A 1 210 ? 14.875 37.562 22.188 1 95.38 210 SER A C 1
ATOM 1679 O O . SER A 1 210 ? 13.984 36.906 21.625 1 95.38 210 SER A O 1
ATOM 1681 N N . MET A 1 211 ? 14.609 38.594 22.891 1 92.44 211 MET A N 1
ATOM 1682 C CA . MET A 1 211 ? 13.266 39.125 23.062 1 92.44 211 MET A CA 1
ATOM 1683 C C . MET A 1 211 ? 13.102 40.438 22.297 1 92.44 211 MET A C 1
ATOM 1685 O O . MET A 1 211 ? 12.344 41.312 22.719 1 92.44 211 MET A O 1
ATOM 1689 N N . VAL A 1 212 ? 13.859 40.531 21.297 1 92.12 212 VAL A N 1
ATOM 1690 C CA . VAL A 1 212 ? 13.891 41.75 20.5 1 92.12 212 VAL A CA 1
ATOM 1691 C C . VAL A 1 212 ? 12.484 42.094 20.016 1 92.12 212 VAL A C 1
ATOM 1693 O O . VAL A 1 212 ? 12.133 43.25 19.859 1 92.12 212 VAL A O 1
ATOM 1696 N N . ASN A 1 213 ? 11.672 41.094 19.797 1 91.75 213 ASN A N 1
ATOM 1697 C CA . ASN A 1 213 ? 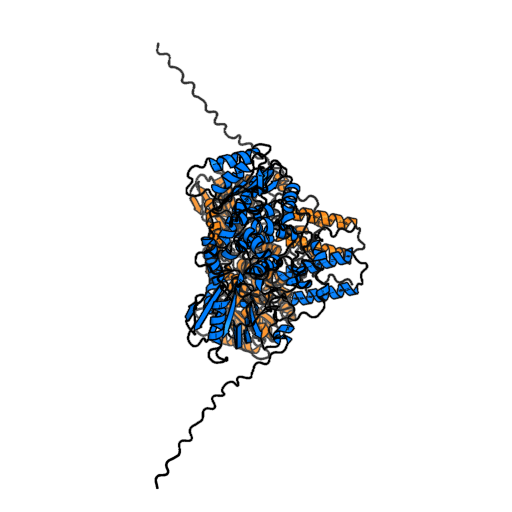10.336 41.312 19.25 1 91.75 213 ASN A CA 1
ATOM 1698 C C . ASN A 1 213 ? 9.266 41.219 20.328 1 91.75 213 ASN A C 1
ATOM 1700 O O . ASN A 1 213 ? 8.102 40.938 20.031 1 91.75 213 ASN A O 1
ATOM 1704 N N . PHE A 1 214 ? 9.664 41.375 21.5 1 91.06 214 PHE A N 1
ATOM 1705 C CA . PHE A 1 214 ? 8.703 41.344 22.594 1 91.06 214 PHE A CA 1
ATOM 1706 C C . PHE A 1 214 ? 7.566 42.344 22.328 1 91.06 214 PHE A C 1
ATOM 1708 O O . PHE A 1 214 ? 7.805 43.469 21.891 1 91.06 214 PHE A O 1
ATOM 1715 N N . ASN A 1 215 ? 6.312 41.906 22.484 1 87.69 215 ASN A N 1
ATOM 1716 C CA . ASN A 1 215 ? 5.098 42.688 22.219 1 87.69 215 ASN A CA 1
ATOM 1717 C C . ASN A 1 215 ? 4.992 43.062 20.75 1 87.69 215 ASN A C 1
ATOM 1719 O O . ASN A 1 215 ? 4.348 44.062 20.406 1 87.69 215 ASN A O 1
ATOM 1723 N N . PHE A 1 216 ? 5.723 42.5 19.922 1 90.31 216 PHE A N 1
ATOM 1724 C CA . PHE A 1 216 ? 5.672 42.625 18.469 1 90.31 216 PHE A CA 1
ATOM 1725 C C . PHE A 1 216 ? 6.078 44 18.016 1 90.31 216 PHE A C 1
ATOM 1727 O O . PHE A 1 216 ? 5.434 44.594 17.141 1 90.31 216 PHE A O 1
ATOM 1734 N N . GLN A 1 217 ? 7.059 44.438 18.562 1 87.12 217 GLN A N 1
ATOM 1735 C CA . GLN A 1 217 ? 7.508 45.812 18.297 1 87.12 217 GLN A CA 1
ATOM 1736 C C . GLN A 1 217 ? 8.219 45.906 16.953 1 87.12 217 GLN A C 1
ATOM 1738 O O . GLN A 1 217 ? 8.109 46.906 16.25 1 87.12 217 GLN A O 1
ATOM 1743 N N . VAL A 1 218 ? 8.883 44.906 16.656 1 86.81 218 VAL A N 1
ATOM 1744 C CA . VAL A 1 218 ? 9.727 44.938 15.461 1 86.81 218 VAL A CA 1
ATOM 1745 C C . VAL A 1 218 ? 8.953 44.375 14.266 1 86.81 218 VAL A C 1
ATOM 1747 O O . VAL A 1 218 ? 9.055 44.906 13.156 1 86.81 218 VAL A O 1
ATOM 1750 N N . SER A 1 219 ? 8.234 43.375 14.539 1 88.25 219 SER A N 1
ATOM 1751 C CA . SER A 1 219 ? 7.484 42.719 13.469 1 88.25 219 SER A CA 1
ATOM 1752 C C . SER A 1 219 ? 6.258 42 14.016 1 88.25 219 SER A C 1
ATOM 1754 O O . SER A 1 219 ? 6.336 41.312 15.039 1 88.25 219 SER A O 1
ATOM 1756 N N . SER A 1 220 ? 5.152 42.125 13.312 1 86.25 220 SER A N 1
ATOM 1757 C CA . SER A 1 220 ? 3.926 41.438 13.695 1 86.25 220 SER A CA 1
ATOM 1758 C C . SER A 1 220 ? 3.924 40 13.188 1 86.25 220 SER A C 1
ATOM 1760 O O . SER A 1 220 ? 3.121 39.156 13.633 1 86.25 220 SER A O 1
ATOM 1762 N N . LEU A 1 221 ? 4.824 39.688 12.375 1 84.38 221 LEU A N 1
ATOM 1763 C CA . LEU A 1 221 ? 4.82 38.375 11.742 1 84.38 221 LEU A CA 1
ATOM 1764 C C . LEU A 1 221 ? 5.812 37.438 12.43 1 84.38 221 LEU A C 1
ATOM 1766 O O . LEU A 1 221 ? 5.707 36.219 12.305 1 84.38 221 LEU A O 1
ATOM 1770 N N . LEU A 1 222 ? 6.719 38.094 13.164 1 82 222 LEU A N 1
ATOM 1771 C CA . LEU A 1 222 ? 7.73 37.312 13.859 1 82 222 LEU A CA 1
ATOM 1772 C C . LEU A 1 222 ? 7.258 36.938 15.258 1 82 222 LEU A C 1
ATOM 1774 O O . LEU A 1 222 ? 6.344 37.562 15.797 1 82 222 LEU A O 1
ATOM 1778 N N . LEU A 1 223 ? 7.883 35.938 15.82 1 88.06 223 LEU A N 1
ATOM 1779 C CA . LEU A 1 223 ? 7.625 35.531 17.188 1 88.06 223 LEU A CA 1
ATOM 1780 C C . LEU A 1 223 ? 8.133 36.562 18.188 1 88.06 223 LEU A C 1
ATOM 1782 O O . LEU A 1 223 ? 9.039 37.344 17.875 1 88.06 223 LEU A O 1
ATOM 1786 N N . GLU A 1 224 ? 7.539 36.5 19.312 1 90.5 224 GLU A N 1
ATOM 1787 C CA . GLU A 1 224 ? 7.996 37.406 20.359 1 90.5 224 GLU A CA 1
ATOM 1788 C C . GLU A 1 224 ? 9.383 37 20.875 1 90.5 224 GLU A C 1
ATOM 1790 O O . GLU A 1 224 ? 10.188 37.875 21.219 1 90.5 224 GLU A O 1
ATOM 1795 N N . THR A 1 225 ? 9.555 35.75 20.922 1 93.25 225 THR A N 1
ATOM 1796 C CA . THR A 1 225 ? 10.836 35.219 21.359 1 93.25 225 THR A CA 1
ATOM 1797 C C . THR A 1 225 ? 11.492 34.406 20.219 1 93.25 225 THR A C 1
ATOM 1799 O O . THR A 1 225 ? 10.898 33.469 19.703 1 93.25 225 THR A O 1
ATOM 1802 N N . ILE A 1 226 ? 12.734 34.844 19.875 1 94.81 226 ILE A N 1
ATOM 1803 C CA . ILE A 1 226 ? 13.445 34.125 18.828 1 94.81 226 ILE A CA 1
ATOM 1804 C C . ILE A 1 226 ? 14.797 33.625 19.344 1 94.81 226 ILE A C 1
ATOM 1806 O O . ILE A 1 226 ? 15.312 34.156 20.344 1 94.81 226 ILE A O 1
ATOM 1810 N N . ILE A 1 227 ? 15.297 32.625 18.812 1 97 227 ILE A N 1
ATOM 1811 C CA . ILE A 1 227 ? 16.609 32.094 19.172 1 97 227 ILE A CA 1
ATOM 1812 C C . ILE A 1 227 ? 17.609 32.438 18.062 1 97 227 ILE A C 1
ATOM 1814 O O . ILE A 1 227 ? 17.406 32.062 16.906 1 97 227 ILE A O 1
ATOM 1818 N N . VAL A 1 228 ? 18.688 33.156 18.391 1 97.12 228 VAL A N 1
ATOM 1819 C CA . VAL A 1 228 ? 19.703 33.625 17.453 1 97.12 228 VAL A CA 1
ATOM 1820 C C . VAL A 1 228 ? 21.078 33.25 17.969 1 97.12 228 VAL A C 1
ATOM 1822 O O . VAL A 1 228 ? 21.234 32.844 19.125 1 97.12 228 VAL A O 1
ATOM 1825 N N . PRO A 1 229 ? 22.062 33.281 17.062 1 97.19 229 PRO A N 1
ATOM 1826 C CA . PRO A 1 229 ? 23.422 33 17.531 1 97.19 229 PRO A CA 1
ATOM 1827 C C . PRO A 1 229 ? 23.844 33.906 18.688 1 97.19 229 PRO A C 1
ATOM 1829 O O . PRO A 1 229 ? 23.5 35.094 18.703 1 97.19 229 PRO A O 1
ATOM 1832 N N . GLN A 1 230 ? 24.656 33.375 19.578 1 96.44 230 GLN A N 1
ATOM 1833 C CA . GLN A 1 230 ? 25.125 34.094 20.75 1 96.44 230 GLN A CA 1
ATOM 1834 C C . GLN A 1 230 ? 25.891 35.375 20.359 1 96.44 230 GLN A C 1
ATOM 1836 O O . GLN A 1 230 ? 25.828 36.375 21.062 1 96.44 230 GLN A O 1
ATOM 1841 N N . SER A 1 231 ? 26.484 35.375 19.234 1 95.44 231 SER A N 1
ATOM 1842 C CA . SER A 1 231 ? 27.312 36.469 18.766 1 95.44 231 SER A CA 1
ATOM 1843 C C . SER A 1 231 ? 26.469 37.594 18.156 1 95.44 231 SER A C 1
ATOM 1845 O O . SER A 1 231 ? 26.969 38.688 17.922 1 95.44 231 SER A O 1
ATOM 1847 N N . VAL A 1 232 ? 25.281 37.375 17.953 1 95.62 232 VAL A N 1
ATOM 1848 C CA . VAL A 1 232 ? 24.406 38.344 17.328 1 95.62 232 VAL A CA 1
ATOM 1849 C C . VAL A 1 232 ? 23.703 39.188 18.391 1 95.62 232 VAL A C 1
ATOM 1851 O O . VAL A 1 232 ? 22.953 38.656 19.219 1 95.62 232 VAL A O 1
ATOM 1854 N N . THR A 1 233 ? 23.859 40.469 18.344 1 94.88 233 THR A N 1
ATOM 1855 C CA . THR A 1 233 ? 23.203 41.344 19.281 1 94.88 233 THR A CA 1
ATOM 1856 C C . THR A 1 233 ? 21.781 41.688 18.828 1 94.88 233 THR A C 1
ATOM 1858 O O . THR A 1 233 ? 21.453 41.5 17.656 1 94.88 233 THR A O 1
ATOM 1861 N N . ASP A 1 234 ? 20.984 42.219 19.703 1 94.56 234 ASP A N 1
ATOM 1862 C CA . ASP A 1 234 ? 19.609 42.531 19.391 1 94.56 234 ASP A CA 1
ATOM 1863 C C . ASP A 1 234 ? 19.531 43.656 18.328 1 94.56 234 ASP A C 1
ATOM 1865 O O . ASP A 1 234 ? 18.609 43.656 17.516 1 94.56 234 ASP A O 1
ATOM 1869 N N . ASN A 1 235 ? 20.5 44.469 18.344 1 93.88 235 ASN A N 1
ATOM 1870 C CA . ASN A 1 235 ? 20.547 45.531 17.328 1 93.88 235 ASN A CA 1
ATOM 1871 C C . ASN A 1 235 ? 20.766 44.969 15.938 1 93.88 235 ASN A C 1
ATOM 1873 O O . ASN A 1 235 ? 20.172 45.438 14.969 1 93.88 235 ASN A O 1
ATOM 1877 N N . ILE A 1 236 ? 21.594 44 15.906 1 92.75 236 ILE A N 1
ATOM 1878 C CA . ILE A 1 236 ? 21.844 43.344 14.625 1 92.75 236 ILE A CA 1
ATOM 1879 C C . ILE A 1 236 ? 20.578 42.656 14.133 1 92.75 236 ILE A C 1
ATOM 1881 O O . ILE A 1 236 ? 20.266 42.719 12.938 1 92.75 236 ILE A O 1
ATOM 1885 N N . VAL A 1 237 ? 19.875 42.062 15.031 1 92.38 237 VAL A N 1
ATOM 1886 C CA . VAL A 1 237 ? 18.641 41.375 14.688 1 92.38 237 VAL A CA 1
ATOM 1887 C C . VAL A 1 237 ? 17.625 42.375 14.141 1 92.38 237 VAL A C 1
ATOM 1889 O O . VAL A 1 237 ? 16.984 42.125 13.117 1 92.38 237 VAL A O 1
ATOM 1892 N N . LYS A 1 238 ? 17.469 43.5 14.781 1 92.69 238 LYS A N 1
ATOM 1893 C CA . LYS A 1 238 ? 16.531 44.562 14.367 1 92.69 238 LYS A CA 1
ATOM 1894 C C . LYS A 1 238 ? 16.828 45.031 12.945 1 92.69 238 LYS A C 1
ATOM 1896 O O . LYS A 1 238 ? 15.914 45.25 12.156 1 92.69 238 LYS A O 1
ATOM 1901 N N . ASP A 1 239 ? 18.078 45.188 12.695 1 90.94 239 ASP A N 1
ATOM 1902 C CA . ASP A 1 239 ? 18.484 45.625 11.367 1 90.94 239 ASP A CA 1
ATOM 1903 C C . ASP A 1 239 ? 18.234 44.531 10.32 1 90.94 239 ASP A C 1
ATOM 1905 O O . ASP A 1 239 ? 17.828 44.844 9.195 1 90.94 239 ASP A O 1
ATOM 1909 N N . ALA A 1 240 ? 18.531 43.375 10.68 1 90.31 240 ALA A N 1
ATOM 1910 C CA . ALA A 1 240 ? 18.438 42.25 9.758 1 90.31 240 ALA A CA 1
ATOM 1911 C C . ALA A 1 240 ? 16.984 41.969 9.375 1 90.31 240 ALA A C 1
ATOM 1913 O O . ALA A 1 240 ? 16.688 41.625 8.227 1 90.31 240 ALA A O 1
ATOM 1914 N N . VAL A 1 241 ? 16.047 42.031 10.297 1 91.25 241 VAL A N 1
ATOM 1915 C CA . VAL A 1 241 ? 14.648 41.688 10.086 1 91.25 241 VAL A CA 1
ATOM 1916 C C . VAL A 1 241 ? 14.078 42.531 8.938 1 91.25 241 VAL A C 1
ATOM 1918 O O . VAL A 1 241 ? 13.227 42.062 8.18 1 91.25 241 VAL A O 1
ATOM 1921 N N . GLU A 1 242 ? 14.578 43.719 8.688 1 90.69 242 GLU A N 1
ATOM 1922 C CA . GLU A 1 242 ? 14.07 44.625 7.672 1 90.69 242 GLU A CA 1
ATOM 1923 C C . GLU A 1 242 ? 14.5 44.188 6.273 1 90.69 242 GLU A C 1
ATOM 1925 O O . GLU A 1 242 ? 13.914 44.625 5.277 1 90.69 242 GLU A O 1
ATOM 1930 N N . LYS A 1 243 ? 15.414 43.375 6.242 1 92 243 LYS A N 1
ATOM 1931 C CA . LYS A 1 243 ? 16 43.031 4.957 1 92 243 LYS A CA 1
ATOM 1932 C C . LYS A 1 243 ? 15.406 41.75 4.406 1 92 243 LYS A C 1
ATOM 1934 O O . LYS A 1 243 ? 15.578 41.438 3.229 1 92 243 LYS A O 1
ATOM 1939 N N . PHE A 1 244 ? 14.727 41 5.191 1 93.31 244 PHE A N 1
ATOM 1940 C CA . PHE A 1 244 ? 14.18 39.719 4.785 1 93.31 244 PHE A CA 1
ATOM 1941 C C . PHE A 1 244 ? 12.688 39.844 4.5 1 93.31 244 PHE A C 1
ATOM 1943 O O . PHE A 1 244 ? 11.992 40.656 5.102 1 93.31 244 PHE A O 1
ATOM 1950 N N . ARG A 1 245 ? 12.234 39.031 3.602 1 92.5 245 ARG A N 1
ATOM 1951 C CA . ARG A 1 245 ? 10.805 38.938 3.32 1 92.5 245 ARG A CA 1
ATOM 1952 C C . ARG A 1 245 ? 10.016 38.594 4.574 1 92.5 245 ARG A C 1
ATOM 1954 O O . ARG A 1 245 ? 10.453 37.75 5.363 1 92.5 245 ARG A O 1
ATOM 1961 N N . HIS A 1 246 ? 8.906 39.281 4.789 1 89.06 246 HIS A N 1
ATOM 1962 C CA . HIS A 1 246 ? 8.016 39.062 5.922 1 89.06 246 HIS A CA 1
ATOM 1963 C C . HIS A 1 246 ? 8.742 39.25 7.242 1 89.06 246 HIS A C 1
ATOM 1965 O O . HIS A 1 246 ? 8.32 38.719 8.273 1 89.06 246 HIS A O 1
ATOM 1971 N N . ARG A 1 247 ? 9.961 39.844 7.109 1 89.5 247 ARG A N 1
ATOM 1972 C CA . ARG A 1 247 ? 10.781 40.188 8.273 1 89.5 247 ARG A CA 1
ATOM 1973 C C . ARG A 1 247 ? 11.172 38.906 9.039 1 89.5 247 ARG A C 1
ATOM 1975 O O . ARG A 1 247 ? 11.141 38.906 10.266 1 89.5 247 ARG A O 1
ATOM 1982 N N . PHE A 1 248 ? 11.328 37.938 8.25 1 91.69 248 PHE A N 1
ATOM 1983 C CA . PHE A 1 248 ? 11.672 36.656 8.82 1 91.69 248 PHE A CA 1
ATOM 1984 C C . PHE A 1 248 ? 13.156 36.344 8.641 1 91.69 248 PHE A C 1
ATOM 1986 O O . PHE A 1 248 ? 13.539 35.594 7.75 1 91.69 248 PHE A O 1
ATOM 1993 N N . CYS A 1 249 ? 13.953 36.875 9.531 1 92.25 249 CYS A N 1
ATOM 1994 C CA . CYS A 1 249 ? 15.398 36.656 9.523 1 92.25 249 CYS A CA 1
ATOM 1995 C C . CYS A 1 249 ? 15.727 35.25 9.969 1 92.25 249 CYS A C 1
ATOM 1997 O O . CYS A 1 249 ? 14.836 34.469 10.359 1 92.25 249 CYS A O 1
ATOM 1999 N N . PRO A 1 250 ? 16.969 34.781 9.828 1 94.94 250 PRO A N 1
ATOM 2000 C CA . PRO A 1 250 ? 17.312 33.438 10.25 1 94.94 250 PRO A CA 1
ATOM 2001 C C . PRO A 1 250 ? 17.078 33.188 11.734 1 94.94 250 PRO A C 1
ATOM 2003 O O . PRO A 1 250 ? 17.531 33.969 12.578 1 94.94 250 PRO A O 1
ATOM 2006 N N . VAL A 1 251 ? 16.344 32.125 12.055 1 95.69 251 VAL A N 1
ATOM 2007 C CA . VAL A 1 251 ? 16 31.797 13.438 1 95.69 251 VAL A CA 1
ATOM 2008 C C . VAL A 1 251 ? 16.266 30.312 13.688 1 95.69 251 VAL A C 1
ATOM 2010 O O . VAL A 1 251 ? 15.977 29.484 12.828 1 95.69 251 VAL A O 1
ATOM 2013 N N . TRP A 1 252 ? 16.797 30.016 14.852 1 97.56 252 TRP A N 1
ATOM 2014 C CA . TRP A 1 252 ? 17.047 28.656 15.305 1 97.56 252 TRP A CA 1
ATOM 2015 C C . TRP A 1 252 ? 15.734 27.969 15.672 1 97.56 252 TRP A C 1
ATOM 2017 O O . TRP A 1 252 ? 14.891 28.547 16.359 1 97.56 252 TRP A O 1
ATOM 2027 N N . VAL A 1 253 ? 15.539 26.688 15.195 1 97.62 253 VAL A N 1
ATOM 2028 C CA . VAL A 1 253 ? 14.328 25.969 15.562 1 97.62 253 VAL A CA 1
ATOM 2029 C C . VAL A 1 253 ? 14.688 24.656 16.25 1 97.62 253 VAL A C 1
ATOM 2031 O O . VAL A 1 253 ? 13.875 24.078 16.969 1 97.62 253 VAL A O 1
ATOM 2034 N N . TRP A 1 254 ? 15.883 24.125 16 1 98.44 254 TRP A N 1
ATOM 2035 C CA . TRP A 1 254 ? 16.312 22.875 16.594 1 98.44 254 TRP A CA 1
ATOM 2036 C C . TRP A 1 254 ? 17.828 22.703 16.453 1 98.44 254 TRP A C 1
ATOM 2038 O O . TRP A 1 254 ? 18.469 23.406 15.672 1 98.44 254 TRP A O 1
ATOM 2048 N N . GLY A 1 255 ? 18.422 21.766 17.25 1 97.94 255 GLY A N 1
ATOM 2049 C CA . GLY A 1 255 ? 19.844 21.5 17.125 1 97.94 255 GLY A CA 1
ATOM 2050 C C . GLY A 1 255 ? 20.297 20.266 17.891 1 97.94 255 GLY A C 1
ATOM 2051 O O . GLY A 1 255 ? 19.469 19.594 18.531 1 97.94 255 GLY A O 1
ATOM 2052 N N . THR A 1 256 ? 21.578 19.984 17.703 1 97.19 256 THR A N 1
ATOM 2053 C CA . THR A 1 256 ? 22.156 18.812 18.359 1 97.19 256 THR A CA 1
ATOM 2054 C C . THR A 1 256 ? 23.203 19.234 19.391 1 97.19 256 THR A C 1
ATOM 2056 O O . THR A 1 256 ? 23.703 20.375 19.344 1 97.19 256 THR A O 1
ATOM 2059 N N . LYS A 1 257 ? 23.516 18.281 20.234 1 95.88 257 LYS A N 1
ATOM 2060 C CA . LYS A 1 257 ? 24.562 18.531 21.234 1 95.88 257 LYS A CA 1
ATOM 2061 C C . LYS A 1 257 ? 25.922 18.75 20.562 1 95.88 257 LYS A C 1
ATOM 2063 O O . LYS A 1 257 ? 26.781 19.438 21.109 1 95.88 257 LYS A O 1
ATOM 2068 N N . GLY A 1 258 ? 26.078 18.234 19.406 1 95.5 258 GLY A N 1
ATOM 2069 C CA . GLY A 1 258 ? 27.328 18.375 18.672 1 95.5 258 GLY A CA 1
ATOM 2070 C C . GLY A 1 258 ? 27.5 19.75 18.047 1 95.5 258 GLY A C 1
ATOM 2071 O O . GLY A 1 258 ? 28.594 20.094 17.594 1 95.5 258 GLY A O 1
ATOM 2072 N N . GLY A 1 259 ? 26.422 20.547 18.031 1 96.44 259 GLY A N 1
ATOM 2073 C CA . GLY A 1 259 ? 26.547 21.922 17.562 1 96.44 259 GLY A CA 1
ATOM 2074 C C . GLY A 1 259 ? 25.797 22.188 16.281 1 96.44 259 GLY A C 1
ATOM 2075 O O . GLY A 1 259 ? 25.547 23.328 15.914 1 96.44 259 GLY A O 1
ATOM 2076 N N . ALA A 1 260 ? 25.516 21.109 15.516 1 97.88 260 ALA A N 1
ATOM 2077 C CA . ALA A 1 260 ? 24.734 21.297 14.289 1 97.88 260 ALA A CA 1
ATOM 2078 C C . ALA A 1 260 ? 23.328 21.828 14.609 1 97.88 260 ALA A C 1
ATOM 2080 O O . ALA A 1 260 ? 22.656 21.312 15.508 1 97.88 260 ALA A O 1
ATOM 2081 N N . ALA A 1 261 ? 22.922 22.859 13.859 1 98.44 261 ALA A N 1
ATOM 2082 C CA . ALA A 1 261 ? 21.625 23.484 14.125 1 98.44 261 ALA A CA 1
ATOM 2083 C C . ALA A 1 261 ? 20.75 23.453 12.875 1 98.44 261 ALA A C 1
ATOM 2085 O O . ALA A 1 261 ? 21.234 23.234 11.766 1 98.44 261 ALA A O 1
ATOM 2086 N N . LEU A 1 262 ? 19.5 23.5 13.102 1 98.75 262 LEU A N 1
ATOM 2087 C CA . LEU A 1 262 ? 18.5 23.719 12.07 1 98.75 262 LEU A CA 1
ATOM 2088 C C . LEU A 1 262 ? 17.938 25.141 12.141 1 98.75 262 LEU A C 1
ATOM 2090 O O . LEU A 1 262 ? 17.391 25.547 13.172 1 98.75 262 LEU A O 1
ATOM 2094 N N . VAL A 1 263 ? 18.125 25.859 11.086 1 98.44 263 VAL A N 1
ATOM 2095 C CA . VAL A 1 263 ? 17.766 27.281 11.039 1 98.44 263 VAL A CA 1
ATOM 2096 C C . VAL A 1 263 ? 16.797 27.531 9.883 1 98.44 263 VAL A C 1
ATOM 2098 O O . VAL A 1 263 ? 16.953 26.953 8.805 1 98.44 263 VAL A O 1
ATOM 2101 N N . ARG A 1 264 ? 15.758 28.281 10.133 1 97.25 264 ARG A N 1
ATOM 2102 C CA . ARG A 1 264 ? 14.812 28.703 9.109 1 97.25 264 ARG A CA 1
ATOM 2103 C C . ARG A 1 264 ? 15.008 30.156 8.727 1 97.25 264 ARG A C 1
ATOM 2105 O O . ARG A 1 264 ? 15.281 31 9.586 1 97.25 264 ARG A O 1
ATOM 2112 N N . MET A 1 265 ? 14.828 30.422 7.418 1 95.31 265 MET A N 1
ATOM 2113 C CA . MET A 1 265 ? 15.062 31.781 6.945 1 95.31 265 MET A CA 1
ATOM 2114 C C . MET A 1 265 ? 14.242 32.062 5.691 1 95.31 265 MET A C 1
ATOM 2116 O O . MET A 1 265 ? 14.047 31.172 4.859 1 95.31 265 MET A O 1
ATOM 2120 N N . ALA A 1 266 ? 13.734 33.312 5.59 1 95 266 ALA A N 1
ATOM 2121 C CA . ALA A 1 266 ? 13.07 33.75 4.367 1 95 266 ALA A CA 1
ATOM 2122 C C . ALA A 1 266 ? 14.086 34.25 3.346 1 95 266 ALA A C 1
ATOM 2124 O O . ALA A 1 266 ? 15.273 34.375 3.648 1 95 266 ALA A O 1
ATOM 2125 N N . ASP A 1 267 ? 13.656 34.594 2.17 1 94 267 ASP A N 1
ATOM 2126 C CA . ASP A 1 267 ? 14.484 35.219 1.155 1 94 267 ASP A CA 1
ATOM 2127 C C . ASP A 1 267 ? 14.703 36.719 1.47 1 94 267 ASP A C 1
ATOM 2129 O O . ASP A 1 267 ? 13.906 37.312 2.189 1 94 267 ASP A O 1
ATOM 2133 N N . LEU A 1 268 ? 15.766 37.188 0.926 1 92.94 268 LEU A N 1
ATOM 2134 C CA . LEU A 1 268 ? 15.961 38.656 0.995 1 92.94 268 LEU A CA 1
ATOM 2135 C C . LEU A 1 268 ? 14.906 39.375 0.175 1 92.94 268 LEU A C 1
ATOM 2137 O O . LEU A 1 268 ? 14.344 38.812 -0.765 1 92.94 268 LEU A O 1
ATOM 2141 N N . LEU A 1 269 ? 14.664 40.562 0.617 1 93.31 269 LEU A N 1
ATOM 2142 C CA . LEU A 1 269 ? 13.766 41.375 -0.196 1 93.31 269 LEU A CA 1
ATOM 2143 C C . LEU A 1 269 ? 14.281 41.469 -1.63 1 93.31 269 LEU A C 1
ATOM 2145 O O . LEU A 1 269 ? 15.484 41.562 -1.858 1 93.31 269 LEU A O 1
ATOM 2149 N N . PRO A 1 270 ? 13.383 41.438 -2.588 1 88.94 270 PRO A N 1
ATOM 2150 C CA . PRO A 1 270 ? 13.797 41.5 -3.992 1 88.94 270 PRO A CA 1
ATOM 2151 C C . PRO A 1 270 ? 14.602 42.75 -4.324 1 88.94 270 PRO A C 1
ATOM 2153 O O . PRO A 1 270 ? 15.391 42.75 -5.27 1 88.94 270 PRO A O 1
ATOM 2156 N N . THR A 1 271 ? 14.477 43.781 -3.531 1 89.12 271 THR A N 1
ATOM 2157 C CA . THR A 1 271 ? 15.141 45.031 -3.779 1 89.12 271 THR A CA 1
ATOM 2158 C C . THR A 1 271 ? 16.609 44.969 -3.355 1 89.12 271 THR A C 1
ATOM 2160 O O . THR A 1 271 ? 17.406 45.812 -3.756 1 89.12 271 THR A O 1
ATOM 2163 N N . ILE A 1 272 ? 16.844 44 -2.635 1 87.38 272 ILE A N 1
ATOM 2164 C CA . ILE A 1 272 ? 18.203 43.875 -2.129 1 87.38 272 ILE A CA 1
ATOM 2165 C C . ILE A 1 272 ? 18.984 42.906 -3.018 1 87.38 272 ILE A C 1
ATOM 2167 O O . ILE A 1 272 ? 18.672 41.719 -3.078 1 87.38 272 ILE A O 1
ATOM 2171 N N . THR A 1 273 ? 19.922 43.406 -3.709 1 81.19 273 THR A N 1
ATOM 2172 C CA . THR A 1 273 ? 20.688 42.562 -4.645 1 81.19 273 THR A CA 1
ATOM 2173 C C . THR A 1 273 ? 21.969 42.094 -4.008 1 81.19 273 THR A C 1
ATOM 2175 O O . THR A 1 273 ? 22.562 41.094 -4.449 1 81.19 273 THR A O 1
ATOM 2178 N N . ASP A 1 274 ? 22.328 42.781 -2.994 1 79.5 274 ASP A N 1
ATOM 2179 C CA . ASP A 1 274 ? 23.578 42.406 -2.338 1 79.5 274 ASP A CA 1
ATOM 2180 C C . ASP A 1 274 ? 23.359 41.375 -1.239 1 79.5 274 ASP A C 1
ATOM 2182 O O . ASP A 1 274 ? 22.531 41.594 -0.344 1 79.5 274 ASP A O 1
ATOM 2186 N N . ARG A 1 275 ? 24.062 40.25 -1.312 1 83.44 275 ARG A N 1
ATOM 2187 C CA . ARG A 1 275 ? 23.891 39.188 -0.355 1 83.44 275 ARG A CA 1
ATOM 2188 C C . ARG A 1 275 ? 24.75 39.375 0.88 1 83.44 275 ARG A C 1
ATOM 2190 O O . ARG A 1 275 ? 24.953 38.469 1.678 1 83.44 275 ARG A O 1
ATOM 2197 N N . THR A 1 276 ? 25.203 40.531 1.054 1 83.75 276 THR A N 1
ATOM 2198 C CA . THR A 1 276 ? 26.125 40.844 2.141 1 83.75 276 THR A CA 1
ATOM 2199 C C . THR A 1 276 ? 25.438 40.656 3.496 1 83.75 276 THR A C 1
ATOM 2201 O O . THR A 1 276 ? 26.031 40.125 4.426 1 83.75 276 THR A O 1
ATOM 2204 N N . GLU A 1 277 ? 24.25 41.156 3.555 1 80.19 277 GLU A N 1
ATOM 2205 C CA . GLU A 1 277 ? 23.516 41.094 4.82 1 80.19 277 GLU A CA 1
ATOM 2206 C C . GLU A 1 277 ? 23.219 39.656 5.211 1 80.19 277 GLU A C 1
ATOM 2208 O O . GLU A 1 277 ? 23.328 39.281 6.387 1 80.19 277 GLU A O 1
ATOM 2213 N N . GLU A 1 278 ? 22.812 38.938 4.242 1 88.69 278 GLU A N 1
ATOM 2214 C CA . GLU A 1 278 ? 22.562 37.5 4.477 1 88.69 278 GLU A CA 1
ATOM 2215 C C . GLU A 1 278 ? 23.859 36.781 4.875 1 88.69 278 GLU A C 1
ATOM 2217 O O . GLU A 1 278 ? 23.859 35.969 5.789 1 88.69 278 GLU A O 1
ATOM 2222 N N . ASN A 1 279 ? 24.922 37.094 4.258 1 91.12 279 ASN A N 1
ATOM 2223 C CA . ASN A 1 279 ? 26.219 36.469 4.52 1 91.12 279 ASN A CA 1
ATOM 2224 C C . ASN A 1 279 ? 26.719 36.812 5.918 1 91.12 279 ASN A C 1
ATOM 2226 O O . ASN A 1 279 ? 27.391 35.969 6.555 1 91.12 279 ASN A O 1
ATOM 2230 N N . LYS A 1 280 ? 26.438 38 6.312 1 90.88 280 LYS A N 1
ATOM 2231 C CA . LYS A 1 280 ? 26.828 38.375 7.664 1 90.88 280 LYS A CA 1
ATOM 2232 C C . LYS A 1 280 ? 26.156 37.5 8.711 1 90.88 280 LYS A C 1
ATOM 2234 O O . LYS A 1 280 ? 26.812 37.031 9.648 1 90.88 280 LYS A O 1
ATOM 2239 N N . LEU A 1 281 ? 24.938 37.344 8.539 1 93.75 281 LEU A N 1
ATOM 2240 C CA . LEU A 1 281 ? 24.203 36.5 9.492 1 93.75 281 LEU A CA 1
ATOM 2241 C C . LEU A 1 281 ? 24.641 35.062 9.391 1 93.75 281 LEU A C 1
ATOM 2243 O O . LEU A 1 281 ? 24.734 34.375 10.406 1 93.75 281 LEU A O 1
ATOM 2247 N N . LEU A 1 282 ? 24.922 34.594 8.18 1 95.5 282 LEU A N 1
ATOM 2248 C CA . LEU A 1 282 ? 25.391 33.219 7.973 1 95.5 282 LEU A CA 1
ATOM 2249 C C . LEU A 1 282 ? 26.75 33 8.625 1 95.5 282 LEU A C 1
ATOM 2251 O O . LEU A 1 282 ? 27.031 31.906 9.109 1 95.5 282 LEU A O 1
ATOM 2255 N N . GLU A 1 283 ? 27.516 34.031 8.625 1 96.38 283 GLU A N 1
ATOM 2256 C CA . GLU A 1 283 ? 28.812 33.938 9.305 1 96.38 283 GLU A CA 1
ATOM 2257 C C . GLU A 1 283 ? 28.625 33.781 10.812 1 96.38 283 GLU A C 1
ATOM 2259 O O . GLU A 1 283 ? 29.375 33.062 11.461 1 96.38 283 GLU A O 1
ATOM 2264 N N . HIS A 1 284 ? 27.672 34.5 11.375 1 96.38 284 HIS A N 1
ATOM 2265 C CA . HIS A 1 284 ? 27.375 34.344 12.797 1 96.38 284 HIS A CA 1
ATOM 2266 C C . HIS A 1 284 ? 26.859 32.938 13.102 1 96.38 284 HIS A C 1
ATOM 2268 O O . HIS A 1 284 ? 27.156 32.375 14.156 1 96.38 284 HIS A O 1
ATOM 2274 N N . ILE A 1 285 ? 26.078 32.406 12.203 1 97.31 285 ILE A N 1
ATOM 2275 C CA . ILE A 1 285 ? 25.578 31.047 12.352 1 97.31 285 ILE A CA 1
ATOM 2276 C C . ILE A 1 285 ? 26.734 30.062 12.297 1 97.31 285 ILE A C 1
ATOM 2278 O O . ILE A 1 285 ? 26.797 29.125 13.094 1 97.31 285 ILE A O 1
ATOM 2282 N N . ARG A 1 286 ? 27.656 30.266 11.375 1 97.25 286 ARG A N 1
ATOM 2283 C CA . ARG A 1 286 ? 28.859 29.438 11.281 1 97.25 286 ARG A CA 1
ATOM 2284 C C . ARG A 1 286 ? 29.656 29.469 12.586 1 97.25 286 ARG A C 1
ATOM 2286 O O . ARG A 1 286 ? 30.109 28.438 13.062 1 97.25 286 ARG A O 1
ATOM 2293 N N . LYS A 1 287 ? 29.734 30.641 13.203 1 95.94 287 LYS A N 1
ATOM 2294 C CA . LYS A 1 287 ? 30.516 30.844 14.422 1 95.94 287 LYS A CA 1
ATOM 2295 C C . LYS A 1 287 ? 29.859 30.156 15.617 1 95.94 287 LYS A C 1
ATOM 2297 O O . LYS A 1 287 ? 30.531 29.859 16.609 1 95.94 287 LYS A O 1
ATOM 2302 N N . SER A 1 288 ? 28.578 29.953 15.539 1 95.94 288 SER A N 1
ATOM 2303 C CA . SER A 1 288 ? 27.859 29.328 16.641 1 95.94 288 SER A CA 1
ATOM 2304 C C . SER A 1 288 ? 28.172 27.844 16.75 1 95.94 288 SER A C 1
ATOM 2306 O O . SER A 1 288 ? 27.984 27.234 17.797 1 95.94 288 SER A O 1
ATOM 2308 N N . HIS A 1 289 ? 28.672 27.25 15.68 1 96.44 289 HIS A N 1
ATOM 2309 C CA . HIS A 1 289 ? 29.078 25.859 15.664 1 96.44 289 HIS A CA 1
ATOM 2310 C C . HIS A 1 289 ? 30.453 25.688 16.312 1 96.44 289 HIS A C 1
ATOM 2312 O O . HIS A 1 289 ? 31.375 26.453 16.031 1 96.44 289 HIS A O 1
ATOM 2318 N N . PRO A 1 290 ? 30.641 24.734 17.141 1 95.56 290 PRO A N 1
ATOM 2319 C CA . PRO A 1 290 ? 31.906 24.547 17.828 1 95.56 290 PRO A CA 1
ATOM 2320 C C . PRO A 1 290 ? 33.094 24.406 16.859 1 95.56 290 PRO A C 1
ATOM 2322 O O . PRO A 1 290 ? 34.188 24.922 17.109 1 95.56 290 PRO A O 1
ATOM 2325 N N . ASP A 1 291 ? 32.906 23.703 15.734 1 95.31 291 ASP A N 1
ATOM 2326 C CA . ASP A 1 291 ? 33.969 23.5 14.766 1 95.31 291 ASP A CA 1
ATOM 2327 C C . ASP A 1 291 ? 33.906 24.547 13.656 1 95.31 291 ASP A C 1
ATOM 2329 O O . ASP A 1 291 ? 34.656 24.469 12.68 1 95.31 291 ASP A O 1
ATOM 2333 N N . LYS A 1 292 ? 33 25.484 13.734 1 94.81 292 LYS A N 1
ATOM 2334 C CA . LYS A 1 292 ? 32.844 26.562 12.766 1 94.81 292 LYS A CA 1
ATOM 2335 C C . LYS A 1 292 ? 32.656 26 11.352 1 94.81 292 LYS A C 1
ATOM 2337 O O . LYS A 1 292 ? 33.281 26.484 10.406 1 94.81 292 LYS A O 1
ATOM 2342 N N . GLN A 1 293 ? 31.938 24.922 11.289 1 93.56 293 GLN A N 1
ATOM 2343 C CA . GLN A 1 293 ? 31.625 24.328 10 1 93.56 293 GLN A CA 1
ATOM 2344 C C . GLN A 1 293 ? 30.672 25.203 9.203 1 93.56 293 GLN A C 1
ATOM 2346 O O . GLN A 1 293 ? 29.719 25.766 9.758 1 93.56 293 GLN A O 1
ATOM 2351 N N . PRO A 1 294 ? 30.969 25.375 7.984 1 95 294 PRO A N 1
ATOM 2352 C CA . PRO A 1 294 ? 30.031 26.172 7.172 1 95 294 PRO A CA 1
ATOM 2353 C C . PRO A 1 294 ? 28.641 25.547 7.098 1 95 294 PRO A C 1
ATOM 2355 O O . PRO A 1 294 ? 28.5 24.328 6.945 1 95 294 PRO A O 1
ATOM 2358 N N . PRO A 1 295 ? 27.672 26.391 7.262 1 97 295 PRO A N 1
ATOM 2359 C CA . PRO A 1 295 ? 26.297 25.875 7.164 1 97 295 PRO A CA 1
ATOM 2360 C C . PRO A 1 295 ? 25.922 25.484 5.738 1 97 295 PRO A C 1
ATOM 2362 O O . PRO A 1 295 ? 26.469 26.031 4.777 1 97 295 PRO A O 1
ATOM 2365 N N . HIS A 1 296 ? 25.078 24.516 5.594 1 97.56 296 HIS A N 1
ATOM 2366 C CA . HIS A 1 296 ? 24.516 24.094 4.312 1 97.56 296 HIS A CA 1
ATOM 2367 C C . HIS A 1 296 ? 23.156 24.719 4.082 1 97.56 296 HIS A C 1
ATOM 2369 O O . HIS A 1 296 ? 22.234 24.531 4.891 1 97.56 296 HIS A O 1
ATOM 2375 N N . ILE A 1 297 ? 22.984 25.422 3.002 1 97.06 297 ILE A N 1
ATOM 2376 C CA . ILE A 1 297 ? 21.734 26.094 2.697 1 97.06 297 ILE A CA 1
ATOM 2377 C C . ILE A 1 297 ? 20.875 25.219 1.786 1 97.06 297 ILE A C 1
ATOM 2379 O O . ILE A 1 297 ? 21.344 24.75 0.741 1 97.06 297 ILE A O 1
ATOM 2383 N N . VAL A 1 298 ? 19.703 24.938 2.162 1 97.69 298 VAL A N 1
ATOM 2384 C CA . VAL A 1 298 ? 18.75 24.172 1.362 1 97.69 298 VAL A CA 1
ATOM 2385 C C . VAL A 1 298 ? 17.688 25.094 0.773 1 97.69 298 VAL A C 1
ATOM 2387 O O . VAL A 1 298 ? 16.984 25.781 1.511 1 97.69 298 VAL A O 1
ATOM 2390 N N . ASP A 1 299 ? 17.547 25.078 -0.503 1 95.75 299 ASP A N 1
ATOM 2391 C CA . ASP A 1 299 ? 16.562 25.891 -1.204 1 95.75 299 ASP A CA 1
ATOM 2392 C C . ASP A 1 299 ? 15.203 25.172 -1.263 1 95.75 299 ASP A C 1
ATOM 2394 O O . ASP A 1 299 ? 15.102 24.078 -1.805 1 95.75 299 ASP A O 1
ATOM 2398 N N . LEU A 1 300 ? 14.172 25.812 -0.753 1 96.69 300 LEU A N 1
ATOM 2399 C CA . LEU A 1 300 ? 12.836 25.219 -0.692 1 96.69 300 LEU A CA 1
ATOM 2400 C C . LEU A 1 300 ? 11.867 25.984 -1.587 1 96.69 300 LEU A C 1
ATOM 2402 O O . LEU A 1 300 ? 10.703 26.172 -1.229 1 96.69 300 LEU A O 1
ATOM 2406 N N . THR A 1 301 ? 12.258 26.312 -2.742 1 91.44 301 THR A N 1
ATOM 2407 C CA . THR A 1 301 ? 11.422 27.078 -3.658 1 91.44 301 THR A CA 1
ATOM 2408 C C . THR A 1 301 ? 10.406 26.172 -4.344 1 91.44 301 THR A C 1
ATOM 2410 O O . THR A 1 301 ? 9.344 26.641 -4.773 1 91.44 301 THR A O 1
ATOM 2413 N N . SER A 1 302 ? 10.695 24.906 -4.438 1 92.75 302 SER A N 1
ATOM 2414 C CA . SER A 1 302 ? 9.797 23.938 -5.055 1 92.75 302 SER A CA 1
ATOM 2415 C C . SER A 1 302 ? 9.484 22.781 -4.105 1 92.75 302 SER A C 1
ATOM 2417 O O . SER A 1 302 ? 10.383 22.266 -3.426 1 92.75 302 SER A O 1
ATOM 2419 N N . PRO A 1 303 ? 8.219 22.391 -4.121 1 96.38 303 PRO A N 1
ATOM 2420 C CA . PRO A 1 303 ? 7.047 22.906 -4.844 1 96.38 303 PRO A CA 1
ATOM 2421 C C . PRO A 1 303 ? 6.508 24.203 -4.25 1 96.38 303 PRO A C 1
ATOM 2423 O O . PRO A 1 303 ? 6.562 24.406 -3.035 1 96.38 303 PRO A O 1
ATOM 2426 N N . SER A 1 304 ? 5.957 25.031 -5.047 1 95.75 304 SER A N 1
ATOM 2427 C CA . SER A 1 304 ? 5.324 26.25 -4.59 1 95.75 304 SER A CA 1
ATOM 2428 C C . SER A 1 304 ? 3.932 25.984 -4.027 1 95.75 304 SER A C 1
ATOM 2430 O O . SER A 1 304 ? 3.334 24.953 -4.312 1 95.75 304 SER A O 1
ATOM 2432 N N . PRO A 1 305 ? 3.439 26.859 -3.195 1 95.25 305 PRO A N 1
ATOM 2433 C CA . PRO A 1 305 ? 2.064 26.703 -2.715 1 95.25 305 PRO A CA 1
ATOM 2434 C C . PRO A 1 305 ? 1.054 26.562 -3.852 1 95.25 305 PRO A C 1
ATOM 2436 O O . PRO A 1 305 ? 0.077 25.828 -3.732 1 95.25 305 PRO A O 1
ATOM 2439 N N . LYS A 1 306 ? 1.296 27.266 -4.914 1 95.62 306 LYS A N 1
ATOM 2440 C CA . LYS A 1 306 ? 0.409 27.172 -6.074 1 95.62 306 LYS A CA 1
ATOM 2441 C C . LYS A 1 306 ? 0.438 25.781 -6.688 1 95.62 306 LYS A C 1
ATOM 2443 O O . LYS A 1 306 ? -0.605 25.234 -7.051 1 95.62 306 LYS A O 1
ATOM 2448 N N . ASP A 1 307 ? 1.657 25.234 -6.805 1 97.12 307 ASP A N 1
ATOM 2449 C CA . ASP A 1 307 ? 1.8 23.875 -7.309 1 97.12 307 ASP A CA 1
ATOM 2450 C C . ASP A 1 307 ? 1.054 22.875 -6.422 1 97.12 307 ASP A C 1
ATOM 2452 O O . ASP A 1 307 ? 0.383 21.969 -6.926 1 97.12 307 ASP A O 1
ATOM 2456 N N . ILE A 1 308 ? 1.209 23.062 -5.184 1 98.06 308 ILE A N 1
ATOM 2457 C CA . ILE A 1 308 ? 0.594 22.156 -4.219 1 98.06 308 ILE A CA 1
ATOM 2458 C C . ILE A 1 308 ? -0.927 22.25 -4.32 1 98.06 308 ILE A C 1
ATOM 2460 O O . ILE A 1 308 ? -1.621 21.234 -4.281 1 98.06 308 ILE A O 1
ATOM 2464 N N . TYR A 1 309 ? -1.409 23.453 -4.461 1 97.62 309 TYR A N 1
ATOM 2465 C CA . TYR A 1 309 ? -2.852 23.656 -4.555 1 97.62 309 TYR A CA 1
ATOM 2466 C C . TYR A 1 309 ? -3.406 23.016 -5.828 1 97.62 309 TYR A C 1
ATOM 2468 O O . TYR A 1 309 ? -4.441 22.359 -5.793 1 97.62 309 TYR A O 1
ATOM 2476 N N . THR A 1 310 ? -2.76 23.234 -6.926 1 97.88 310 THR A N 1
ATOM 2477 C CA . THR A 1 310 ? -3.178 22.625 -8.188 1 97.88 310 THR A CA 1
ATOM 2478 C C . THR A 1 310 ? -3.195 21.109 -8.086 1 97.88 310 THR A C 1
ATOM 2480 O O . THR A 1 310 ? -4.121 20.453 -8.57 1 97.88 310 THR A O 1
ATOM 2483 N N . SER A 1 311 ? -2.154 20.609 -7.531 1 98.38 311 SER A N 1
ATOM 2484 C CA . SER A 1 311 ? -2.061 19.172 -7.293 1 98.38 311 SER A CA 1
ATOM 2485 C C . SER A 1 311 ? -3.215 18.672 -6.43 1 98.38 311 SER A C 1
ATOM 2487 O O . SER A 1 311 ? -3.83 17.656 -6.734 1 98.38 311 SER A O 1
ATOM 2489 N N . TYR A 1 312 ? -3.486 19.406 -5.426 1 98.19 312 TYR A N 1
ATOM 2490 C CA . TYR A 1 312 ? -4.562 19.078 -4.5 1 98.19 312 TYR A CA 1
ATOM 2491 C C . TYR A 1 312 ? -5.91 19.047 -5.215 1 98.19 312 TYR A C 1
ATOM 2493 O O . TYR A 1 312 ? -6.719 18.156 -5 1 98.19 312 TYR A O 1
ATOM 2501 N N . LEU A 1 313 ? -6.191 20.016 -5.973 1 97.62 313 LEU A N 1
ATOM 2502 C CA . LEU A 1 313 ? -7.465 20.109 -6.684 1 97.62 313 LEU A CA 1
ATOM 2503 C C . LEU A 1 313 ? -7.668 18.891 -7.59 1 97.62 313 LEU A C 1
ATOM 2505 O O . LEU A 1 313 ? -8.766 18.344 -7.664 1 97.62 313 LEU A O 1
ATOM 2509 N N . LYS A 1 314 ? -6.641 18.484 -8.242 1 98 314 LYS A N 1
ATOM 2510 C CA . LYS A 1 314 ? -6.719 17.297 -9.086 1 98 314 LYS A CA 1
ATOM 2511 C C . LYS A 1 314 ? -6.957 16.031 -8.258 1 98 314 LYS A C 1
ATOM 2513 O O . LYS A 1 314 ? -7.719 15.156 -8.664 1 98 314 LYS A O 1
ATOM 2518 N N . LEU A 1 315 ? -6.25 15.914 -7.168 1 98.12 315 LEU A N 1
ATOM 2519 C CA . LEU A 1 315 ? -6.441 14.773 -6.27 1 98.12 315 LEU A CA 1
ATOM 2520 C C . LEU A 1 315 ? -7.875 14.734 -5.746 1 98.12 315 LEU A C 1
ATOM 2522 O O . LEU A 1 315 ? -8.484 13.664 -5.68 1 98.12 315 LEU A O 1
ATOM 2526 N N . ARG A 1 316 ? -8.352 15.891 -5.352 1 97 316 ARG A N 1
ATOM 2527 C CA . ARG A 1 316 ? -9.719 15.984 -4.859 1 97 316 ARG A CA 1
ATOM 2528 C C . ARG A 1 316 ? -10.711 15.523 -5.918 1 97 316 ARG A C 1
ATOM 2530 O O . ARG A 1 316 ? -11.672 14.812 -5.605 1 97 316 ARG A O 1
ATOM 2537 N N . GLU A 1 317 ? -10.531 15.891 -7.102 1 95.56 317 GLU A N 1
ATOM 2538 C CA . GLU A 1 317 ? -11.398 15.453 -8.195 1 95.56 317 GLU A CA 1
ATOM 2539 C C . GLU A 1 317 ? -11.383 13.938 -8.344 1 95.56 317 GLU A C 1
ATOM 2541 O O . GLU A 1 317 ? -12.414 13.32 -8.609 1 95.56 317 GLU A O 1
ATOM 2546 N N . LEU A 1 318 ? -10.242 13.398 -8.188 1 95.44 318 LEU A N 1
ATOM 2547 C CA . LEU A 1 318 ? -10.078 11.945 -8.281 1 95.44 318 LEU A CA 1
ATOM 2548 C C . LEU A 1 318 ? -10.82 11.242 -7.156 1 95.44 318 LEU A C 1
ATOM 2550 O O . LEU A 1 318 ? -11.297 10.117 -7.324 1 95.44 318 LEU A O 1
ATOM 2554 N N . CYS A 1 319 ? -10.961 11.898 -6.031 1 95 319 CYS A N 1
ATOM 2555 C CA . CYS A 1 319 ? -11.523 11.289 -4.836 1 95 319 CYS A CA 1
ATOM 2556 C C . CYS A 1 319 ? -13 11.625 -4.691 1 95 319 CYS A C 1
ATOM 2558 O O . CYS A 1 319 ? -13.68 11.102 -3.803 1 95 319 CYS A O 1
ATOM 2560 N N . THR A 1 320 ? -13.562 12.461 -5.559 1 94.06 320 THR A N 1
ATOM 2561 C CA . THR A 1 320 ? -14.945 12.898 -5.414 1 94.06 320 THR A CA 1
ATOM 2562 C C . THR A 1 320 ? -15.703 12.742 -6.73 1 94.06 320 THR A C 1
ATOM 2564 O O . THR A 1 320 ? -16.266 13.711 -7.242 1 94.06 320 THR A O 1
ATOM 2567 N N . PRO A 1 321 ? -15.766 11.508 -7.18 1 91.81 321 PRO A N 1
ATOM 2568 C CA . PRO A 1 321 ? -16.562 11.328 -8.391 1 91.81 321 PRO A CA 1
ATOM 2569 C C . PRO A 1 321 ? -18.047 11.625 -8.164 1 91.81 321 PRO A C 1
ATOM 2571 O O . PRO A 1 321 ? -18.594 11.305 -7.098 1 91.81 321 PRO A O 1
ATOM 2574 N N . ASP A 1 322 ? -18.734 12.172 -9.156 1 88.12 322 ASP A N 1
ATOM 2575 C CA . ASP A 1 322 ? -20.109 12.617 -8.953 1 88.12 322 ASP A CA 1
ATOM 2576 C C . ASP A 1 322 ? -21.078 11.789 -9.789 1 88.12 322 ASP A C 1
ATOM 2578 O O . ASP A 1 322 ? -22.281 12.062 -9.812 1 88.12 322 ASP A O 1
ATOM 2582 N N . ASN A 1 323 ? -20.625 10.844 -10.523 1 88.5 323 ASN A N 1
ATOM 2583 C CA . ASN A 1 323 ? -21.484 9.922 -11.258 1 88.5 323 ASN A CA 1
ATOM 2584 C C . ASN A 1 323 ? -20.781 8.586 -11.508 1 88.5 323 ASN A C 1
ATOM 2586 O O . ASN A 1 323 ? -19.547 8.5 -11.422 1 88.5 323 ASN A O 1
ATOM 2590 N N . PRO A 1 324 ? -21.531 7.605 -11.773 1 88.5 324 PRO A N 1
ATOM 2591 C CA . PRO A 1 324 ? -20.969 6.262 -11.93 1 88.5 324 PRO A CA 1
ATOM 2592 C C . PRO A 1 324 ? -20.016 6.156 -13.125 1 88.5 324 PRO A C 1
ATOM 2594 O O . PRO A 1 324 ? -19.031 5.422 -13.07 1 88.5 324 PRO A O 1
ATOM 2597 N N . ARG A 1 325 ? -20.312 6.816 -14.211 1 90.06 325 ARG A N 1
ATOM 2598 C CA . ARG A 1 325 ? -19.484 6.766 -15.406 1 90.06 325 ARG A CA 1
ATOM 2599 C C . ARG A 1 325 ? -18.094 7.34 -15.125 1 90.06 325 ARG A C 1
ATOM 2601 O O . ARG A 1 325 ? -17.078 6.75 -15.516 1 90.06 325 ARG A O 1
ATOM 2608 N N . LEU A 1 326 ? -18.125 8.477 -14.484 1 90.31 326 LEU A N 1
ATOM 2609 C CA . LEU A 1 326 ? -16.859 9.102 -14.125 1 90.31 326 LEU A CA 1
ATOM 2610 C C . LEU A 1 326 ? -16.062 8.219 -13.164 1 90.31 326 LEU A C 1
ATOM 2612 O O . LEU A 1 326 ? -14.844 8.07 -13.312 1 90.31 326 LEU A O 1
ATOM 2616 N N . PHE A 1 327 ? -16.734 7.664 -12.242 1 91.31 327 PHE A N 1
ATOM 2617 C CA . PHE A 1 327 ? -16.094 6.789 -11.266 1 91.31 327 PHE A CA 1
ATOM 2618 C C . PHE A 1 327 ? -15.422 5.613 -11.961 1 91.31 327 PHE A C 1
ATOM 2620 O O . PHE A 1 327 ? -14.266 5.293 -11.672 1 91.31 327 PHE A O 1
ATOM 2627 N N . LYS A 1 328 ? -16.125 4.984 -12.859 1 91.62 328 LYS A N 1
ATOM 2628 C CA . LYS A 1 328 ? -15.586 3.834 -13.586 1 91.62 328 LYS A CA 1
ATOM 2629 C C . LYS A 1 328 ? -14.375 4.227 -14.43 1 91.62 328 LYS A C 1
ATOM 2631 O O . LYS A 1 328 ? -13.383 3.496 -14.477 1 91.62 328 LYS A O 1
ATOM 2636 N N . HIS A 1 329 ? -14.508 5.316 -15.055 1 93.38 329 HIS A N 1
ATOM 2637 C CA . HIS A 1 329 ? -13.414 5.812 -15.883 1 93.38 329 HIS A CA 1
ATOM 2638 C C . HIS A 1 329 ? -12.172 6.094 -15.047 1 93.38 329 HIS A C 1
ATOM 2640 O O . HIS A 1 329 ? -11.062 5.719 -15.438 1 93.38 329 HIS A O 1
ATOM 2646 N N . GLN A 1 330 ? -12.375 6.758 -13.953 1 93.25 330 GLN A N 1
ATOM 2647 C CA . GLN A 1 330 ? -11.273 7.098 -13.07 1 93.25 330 GLN A CA 1
ATOM 2648 C C . GLN A 1 330 ? -10.656 5.844 -12.453 1 93.25 330 GLN A C 1
ATOM 2650 O O . GLN A 1 330 ? -9.445 5.785 -12.234 1 93.25 330 GLN A O 1
ATOM 2655 N N . ASP A 1 331 ? -11.477 4.922 -12.195 1 93.38 331 ASP A N 1
ATOM 2656 C CA . ASP A 1 331 ? -11 3.656 -11.648 1 93.38 331 ASP A CA 1
ATOM 2657 C C . ASP A 1 331 ? -10.086 2.941 -12.641 1 93.38 331 ASP A C 1
ATOM 2659 O O . ASP A 1 331 ? -8.992 2.494 -12.281 1 93.38 331 ASP A O 1
ATOM 2663 N N . PHE A 1 332 ? -10.461 2.902 -13.859 1 92.56 332 PHE A N 1
ATOM 2664 C CA . PHE A 1 332 ? -9.734 2.186 -14.898 1 92.56 332 PHE A CA 1
ATOM 2665 C C . PHE A 1 332 ? -8.367 2.811 -15.133 1 92.56 332 PHE A C 1
ATOM 2667 O O . PHE A 1 332 ? -7.402 2.111 -15.461 1 92.56 332 PHE A O 1
ATOM 2674 N N . LYS A 1 333 ? -8.273 4.094 -14.93 1 94.38 333 LYS A N 1
ATOM 2675 C CA . LYS A 1 333 ? -7.035 4.824 -15.172 1 94.38 333 LYS A CA 1
ATOM 2676 C C . LYS A 1 333 ? -6.473 5.398 -13.875 1 94.38 333 LYS A C 1
ATOM 2678 O O . LYS A 1 333 ? -5.801 6.43 -13.883 1 94.38 333 LYS A O 1
ATOM 2683 N N . PHE A 1 334 ? -6.734 4.801 -12.852 1 96.19 334 PHE A N 1
ATOM 2684 C CA . PHE A 1 334 ? -6.484 5.363 -11.531 1 96.19 334 PHE A CA 1
ATOM 2685 C C . PHE A 1 334 ? -5.02 5.75 -11.375 1 96.19 334 PHE A C 1
ATOM 2687 O O . PHE A 1 334 ? -4.703 6.887 -11.023 1 96.19 334 PHE A O 1
ATOM 2694 N N . TYR A 1 335 ? -4.125 4.844 -11.617 1 96.06 335 TYR A N 1
ATOM 2695 C CA . TYR A 1 335 ? -2.709 5.082 -11.359 1 96.06 335 TYR A CA 1
ATOM 2696 C C . TYR A 1 335 ? -2.148 6.133 -12.305 1 96.06 335 TYR A C 1
ATOM 2698 O O . TYR A 1 335 ? -1.275 6.918 -11.93 1 96.06 335 TYR A O 1
ATOM 2706 N N . GLY A 1 336 ? -2.633 6.102 -13.508 1 96.44 336 GLY A N 1
ATOM 2707 C CA . GLY A 1 336 ? -2.25 7.168 -14.43 1 96.44 336 GLY A CA 1
ATOM 2708 C C . GLY A 1 336 ? -2.715 8.539 -13.977 1 96.44 336 GLY A C 1
ATOM 2709 O O . GLY A 1 336 ? -1.959 9.508 -14.047 1 96.44 336 GLY A O 1
ATOM 2710 N N . LEU A 1 337 ? -3.961 8.617 -13.523 1 97.38 337 LEU A N 1
ATOM 2711 C CA . LEU A 1 337 ? -4.523 9.875 -13.039 1 97.38 337 LEU A CA 1
ATOM 2712 C C . LEU A 1 337 ? -3.844 10.312 -11.75 1 97.38 337 LEU A C 1
ATOM 2714 O O . LEU A 1 337 ? -3.604 11.508 -11.547 1 97.38 337 LEU A O 1
ATOM 2718 N N . LEU A 1 338 ? -3.568 9.352 -10.891 1 97.19 338 LEU A N 1
ATOM 2719 C CA . LEU A 1 338 ? -2.848 9.656 -9.656 1 97.19 338 LEU A CA 1
ATOM 2720 C C . LEU A 1 338 ? -1.498 10.297 -9.961 1 97.19 338 LEU A C 1
ATOM 2722 O O . LEU A 1 338 ? -1.12 11.281 -9.328 1 97.19 338 LEU A O 1
ATOM 2726 N N . ASP A 1 339 ? -0.801 9.695 -10.914 1 97 339 ASP A N 1
ATOM 2727 C CA . ASP A 1 339 ? 0.49 10.25 -11.312 1 97 339 ASP A CA 1
ATOM 2728 C C . ASP A 1 339 ? 0.336 11.68 -11.828 1 97 339 ASP A C 1
ATOM 2730 O O . ASP A 1 339 ? 1.181 12.539 -11.562 1 97 339 ASP A O 1
ATOM 2734 N N . ALA A 1 340 ? -0.674 11.898 -12.531 1 97.12 340 ALA A N 1
ATOM 2735 C CA . ALA A 1 340 ? -0.913 13.195 -13.164 1 97.12 340 ALA A CA 1
ATOM 2736 C C . ALA A 1 340 ? -1.2 14.266 -12.117 1 97.12 340 ALA A C 1
ATOM 2738 O O . ALA A 1 340 ? -1.006 15.461 -12.367 1 97.12 340 ALA A O 1
ATOM 2739 N N . THR A 1 341 ? -1.75 13.906 -10.961 1 97.94 341 THR A N 1
ATOM 2740 C CA . THR A 1 341 ? -1.982 14.883 -9.898 1 97.94 341 THR A CA 1
ATOM 2741 C C . THR A 1 341 ? -0.662 15.445 -9.391 1 97.94 341 THR A C 1
ATOM 2743 O O . THR A 1 341 ? -0.62 16.562 -8.867 1 97.94 341 THR A O 1
ATOM 2746 N N . LYS A 1 342 ? 0.42 14.648 -9.367 1 97.94 342 LYS A N 1
ATOM 2747 C CA . LYS A 1 342 ? 1.76 14.984 -8.898 1 97.94 342 LYS A CA 1
ATOM 2748 C C . LYS A 1 342 ? 1.8 15.07 -7.375 1 97.94 342 LYS A C 1
ATOM 2750 O O . LYS A 1 342 ? 2.789 15.531 -6.801 1 97.94 342 LYS A O 1
ATOM 2755 N N . TRP A 1 343 ? 0.756 14.664 -6.762 1 98.5 343 TRP A N 1
ATOM 2756 C CA . TRP A 1 343 ? 0.694 14.773 -5.309 1 98.5 343 TRP A CA 1
ATOM 2757 C C . TRP A 1 343 ? 1.806 13.953 -4.652 1 98.5 343 TRP A C 1
ATOM 2759 O O . TRP A 1 343 ? 2.561 14.477 -3.828 1 98.5 343 TRP A O 1
ATOM 2769 N N . LEU A 1 344 ? 1.949 12.703 -5.066 1 98.31 344 LEU A N 1
ATOM 2770 C CA . LEU A 1 344 ? 2.969 11.852 -4.465 1 98.31 344 LEU A CA 1
ATOM 2771 C C . LEU A 1 344 ? 4.367 12.312 -4.863 1 98.31 344 LEU A C 1
ATOM 2773 O O . LEU A 1 344 ? 5.328 12.094 -4.125 1 98.31 344 LEU A O 1
ATOM 2777 N N . THR A 1 345 ? 4.449 12.953 -5.996 1 98.06 345 THR A N 1
ATOM 2778 C CA . THR A 1 345 ? 5.727 13.539 -6.387 1 98.06 345 THR A CA 1
ATOM 2779 C C . THR A 1 345 ? 6.129 14.656 -5.422 1 98.06 345 THR A C 1
ATOM 2781 O O . THR A 1 345 ? 7.301 14.773 -5.059 1 98.06 345 THR A O 1
ATOM 2784 N N . HIS A 1 346 ? 5.148 15.492 -5.047 1 98.62 346 HIS A N 1
ATOM 2785 C CA . HIS A 1 346 ? 5.426 16.531 -4.066 1 98.62 346 HIS A CA 1
ATOM 2786 C C . HIS A 1 346 ? 5.809 15.938 -2.719 1 98.62 346 HIS A C 1
ATOM 2788 O O . HIS A 1 346 ? 6.707 16.438 -2.043 1 98.62 346 HIS A O 1
ATOM 2794 N N . VAL A 1 347 ? 5.105 14.867 -2.338 1 98.69 347 VAL A N 1
ATOM 2795 C CA . VAL A 1 347 ? 5.449 14.164 -1.104 1 98.69 347 VAL A CA 1
ATOM 2796 C C . VAL A 1 347 ? 6.891 13.672 -1.174 1 98.69 347 VAL A C 1
ATOM 2798 O O . VAL A 1 347 ? 7.668 13.867 -0.235 1 98.69 347 VAL A O 1
ATOM 2801 N N . SER A 1 348 ? 7.211 13.055 -2.285 1 98.31 348 SER A N 1
ATOM 2802 C CA . SER A 1 348 ? 8.555 12.523 -2.5 1 98.31 348 SER A CA 1
ATOM 2803 C C . SER A 1 348 ? 9.602 13.633 -2.42 1 98.31 348 SER A C 1
ATOM 2805 O O . SER A 1 348 ? 10.656 13.453 -1.802 1 98.31 348 SER A O 1
ATOM 2807 N N . THR A 1 349 ? 9.336 14.734 -3.006 1 98.12 349 THR A N 1
ATOM 2808 C CA . THR A 1 349 ? 10.273 15.852 -3.039 1 98.12 349 THR A CA 1
ATOM 2809 C C . THR A 1 349 ? 10.531 16.375 -1.631 1 98.12 349 THR A C 1
ATOM 2811 O O . THR A 1 349 ? 11.688 16.594 -1.25 1 98.12 349 THR A O 1
ATOM 2814 N N . CYS A 1 350 ? 9.516 16.578 -0.884 1 98.56 350 CYS A N 1
ATOM 2815 C CA . CYS A 1 350 ? 9.656 17.094 0.469 1 98.56 350 CYS A CA 1
ATOM 2816 C C . CYS A 1 350 ? 10.398 16.125 1.365 1 98.56 350 CYS A C 1
ATOM 2818 O O . CYS A 1 350 ? 11.273 16.516 2.133 1 98.56 350 CYS A O 1
ATOM 2820 N N . LEU A 1 351 ? 10.055 14.852 1.248 1 98.69 351 LEU A N 1
ATOM 2821 C CA . LEU A 1 351 ? 10.734 13.828 2.041 1 98.69 351 LEU A CA 1
ATOM 2822 C C . LEU A 1 351 ? 12.203 13.734 1.662 1 98.69 351 LEU A C 1
ATOM 2824 O O . LEU A 1 351 ? 13.055 13.5 2.521 1 98.69 351 LEU A O 1
ATOM 2828 N N . THR A 1 352 ? 12.484 13.875 0.388 1 98.12 352 THR A N 1
ATOM 2829 C CA . THR A 1 352 ? 13.867 13.812 -0.077 1 98.12 352 THR A CA 1
ATOM 2830 C C . THR A 1 352 ? 14.68 14.961 0.5 1 98.12 352 THR A C 1
ATOM 2832 O O . THR A 1 352 ? 15.789 14.758 0.996 1 98.12 352 THR A O 1
ATOM 2835 N N . LYS A 1 353 ? 14.164 16.156 0.427 1 98.5 353 LYS A N 1
ATOM 2836 C CA . LYS A 1 353 ? 14.844 17.312 0.99 1 98.5 353 LYS A CA 1
ATOM 2837 C C . LYS A 1 353 ? 15.078 17.141 2.488 1 98.5 353 LYS A C 1
ATOM 2839 O O . LYS A 1 353 ? 16.156 17.453 2.998 1 98.5 353 LYS A O 1
ATOM 2844 N N . ALA A 1 354 ? 14.062 16.672 3.166 1 98.75 354 ALA A N 1
ATOM 2845 C CA . ALA A 1 354 ? 14.172 16.469 4.605 1 98.75 354 ALA A CA 1
ATOM 2846 C C . ALA A 1 354 ? 15.211 15.398 4.922 1 98.75 354 ALA A C 1
ATOM 2848 O O . ALA A 1 354 ? 16.016 15.562 5.84 1 98.75 354 ALA A O 1
ATOM 2849 N N . LYS A 1 355 ? 15.156 14.281 4.195 1 98.25 355 LYS A N 1
ATOM 2850 C CA . LYS A 1 355 ? 16.109 13.188 4.402 1 98.25 355 LYS A CA 1
ATOM 2851 C C . LYS A 1 355 ? 17.547 13.656 4.18 1 98.25 355 LYS A C 1
ATOM 2853 O O . LYS A 1 355 ? 18.422 13.359 4.984 1 98.25 355 LYS A O 1
ATOM 2858 N N . ASP A 1 356 ? 17.781 14.359 3.121 1 97.94 356 ASP A N 1
ATOM 2859 C CA . ASP A 1 356 ? 19.125 14.852 2.797 1 97.94 356 ASP A CA 1
ATOM 2860 C C . ASP A 1 356 ? 19.625 15.805 3.879 1 97.94 356 ASP A C 1
ATOM 2862 O O . ASP A 1 356 ? 20.797 15.719 4.285 1 97.94 356 ASP A O 1
ATOM 2866 N N . ALA A 1 357 ? 18.75 16.672 4.285 1 98.5 357 ALA A N 1
ATOM 2867 C CA . ALA A 1 357 ? 19.125 17.625 5.328 1 98.5 357 ALA A CA 1
ATOM 2868 C C . ALA A 1 357 ? 19.406 16.906 6.645 1 98.5 357 ALA A C 1
ATOM 2870 O O . ALA A 1 357 ? 20.375 17.234 7.344 1 98.5 357 ALA A O 1
ATOM 2871 N N . ALA A 1 358 ? 18.578 16 7.008 1 98.44 358 ALA A N 1
ATOM 2872 C CA . ALA A 1 358 ? 18.781 15.234 8.227 1 98.44 358 ALA A CA 1
ATOM 2873 C C . ALA A 1 358 ? 20.109 14.484 8.203 1 98.44 358 ALA A C 1
ATOM 2875 O O . ALA A 1 358 ? 20.797 14.383 9.219 1 98.44 358 ALA A O 1
ATOM 2876 N N . GLU A 1 359 ? 20.484 13.938 7.062 1 97.5 359 GLU A N 1
ATOM 2877 C CA . GLU A 1 359 ? 21.75 13.227 6.918 1 97.5 359 GLU A CA 1
ATOM 2878 C C . GLU A 1 359 ? 22.938 14.172 7.105 1 97.5 359 GLU A C 1
ATOM 2880 O O . GLU A 1 359 ? 23.938 13.789 7.699 1 97.5 359 GLU A O 1
ATOM 2885 N N . LYS A 1 360 ? 22.844 15.344 6.621 1 97.69 360 LYS A N 1
ATOM 2886 C CA . LYS A 1 360 ? 23.891 16.328 6.797 1 97.69 360 LYS A CA 1
ATOM 2887 C C . LYS A 1 360 ? 24.078 16.688 8.273 1 97.69 360 LYS A C 1
ATOM 2889 O O . LYS A 1 360 ? 25.219 16.844 8.734 1 97.69 360 LYS A O 1
ATOM 2894 N N . ILE A 1 361 ? 23.031 16.797 8.961 1 98 361 ILE A N 1
ATOM 2895 C CA . ILE A 1 361 ? 23.094 17.156 10.375 1 98 361 ILE A CA 1
ATOM 2896 C C . ILE A 1 361 ? 23.625 15.969 11.18 1 98 361 ILE A C 1
ATOM 2898 O O . ILE A 1 361 ? 24.531 16.125 11.992 1 98 361 ILE A O 1
ATOM 2902 N N . SER A 1 362 ? 23.062 14.805 10.938 1 96.5 362 SER A N 1
ATOM 2903 C CA . SER A 1 362 ? 23.359 13.648 11.773 1 96.5 362 SER A CA 1
ATOM 2904 C C . SER A 1 362 ? 24.703 13.047 11.422 1 96.5 362 SER A C 1
ATOM 2906 O O . SER A 1 362 ? 25.469 12.664 12.312 1 96.5 362 SER A O 1
ATOM 2908 N N . ASN A 1 363 ? 25.031 12.883 10.195 1 94.44 363 ASN A N 1
ATOM 2909 C CA . ASN A 1 363 ? 26.234 12.195 9.781 1 94.44 363 ASN A CA 1
ATOM 2910 C C . ASN A 1 363 ? 27.422 13.148 9.695 1 94.44 363 ASN A C 1
ATOM 2912 O O . ASN A 1 363 ? 28.547 12.781 10.039 1 94.44 363 ASN A O 1
ATOM 2916 N N . ARG A 1 364 ? 27.156 14.383 9.328 1 94.5 364 ARG A N 1
ATOM 2917 C CA . ARG A 1 364 ? 28.266 15.305 9.078 1 94.5 364 ARG A CA 1
ATOM 2918 C C . ARG A 1 364 ? 28.312 16.406 10.133 1 94.5 364 ARG A C 1
ATOM 2920 O O . ARG A 1 364 ? 29.188 17.266 10.094 1 94.5 364 ARG A O 1
ATOM 2927 N N . ASN A 1 365 ? 27.359 16.438 11.023 1 96.38 365 ASN A N 1
ATOM 2928 C CA . ASN A 1 365 ? 27.281 17.453 12.055 1 96.38 365 ASN A CA 1
ATOM 2929 C C . ASN A 1 365 ? 27.312 18.859 11.461 1 96.38 365 ASN A C 1
ATOM 2931 O O . ASN A 1 365 ? 28.047 19.734 11.93 1 96.38 365 ASN A O 1
ATOM 2935 N N . CYS A 1 366 ? 26.625 19 10.406 1 97.25 366 CYS A N 1
ATOM 2936 C CA . CYS A 1 366 ? 26.562 20.25 9.664 1 97.25 366 CYS A CA 1
ATOM 2937 C C . CYS A 1 366 ? 25.266 21 9.953 1 97.25 366 CYS A C 1
ATOM 2939 O O . CYS A 1 366 ? 24.203 20.391 9.977 1 97.25 366 CYS A O 1
ATOM 2941 N N . THR A 1 367 ? 25.453 22.281 10.203 1 98.25 367 THR A N 1
ATOM 2942 C CA . THR A 1 367 ? 24.266 23.125 10.359 1 98.25 367 THR A CA 1
ATOM 2943 C C . THR A 1 367 ? 23.531 23.281 9.031 1 98.25 367 THR A C 1
ATOM 2945 O O . THR A 1 367 ? 24.172 23.453 7.988 1 98.25 367 THR A O 1
ATOM 2948 N N . VAL A 1 368 ? 22.25 23.156 9.094 1 98.69 368 VAL A N 1
ATOM 2949 C CA . VAL A 1 368 ? 21.422 23.281 7.891 1 98.69 368 VAL A CA 1
ATOM 2950 C C . VAL A 1 368 ? 20.531 24.516 8.008 1 98.69 368 VAL A C 1
ATOM 2952 O O . VAL A 1 368 ? 19.875 24.719 9.031 1 98.69 368 VAL A O 1
ATOM 2955 N N . VAL A 1 369 ? 20.516 25.375 6.973 1 98.44 369 VAL A N 1
ATOM 2956 C CA . VAL A 1 369 ? 19.656 26.562 6.883 1 98.44 369 VAL A CA 1
ATOM 2957 C C . VAL A 1 369 ? 18.641 26.375 5.758 1 98.44 369 VAL A C 1
ATOM 2959 O O . VAL A 1 369 ? 19.016 26.203 4.598 1 98.44 369 VAL A O 1
ATOM 2962 N N . LEU A 1 370 ? 17.406 26.375 6.133 1 98.5 370 LEU A N 1
ATOM 2963 C CA . LEU A 1 370 ? 16.328 26.266 5.152 1 98.5 370 LEU A CA 1
ATOM 2964 C C . LEU A 1 370 ? 15.883 27.641 4.668 1 98.5 370 LEU A C 1
ATOM 2966 O O . LEU A 1 370 ? 15.562 28.516 5.48 1 98.5 370 LEU A O 1
ATOM 2970 N N . GLN A 1 371 ? 15.852 27.812 3.4 1 97 371 GLN A N 1
ATOM 2971 C CA . GLN A 1 371 ? 15.484 29.109 2.826 1 97 371 GLN A CA 1
ATOM 2972 C C . GLN A 1 371 ? 14.305 28.969 1.87 1 97 371 GLN A C 1
ATOM 2974 O O . GLN A 1 371 ? 14.336 28.156 0.952 1 97 371 GLN A O 1
ATOM 2979 N N . GLU A 1 372 ? 13.297 29.828 2.105 1 95.44 372 GLU A N 1
ATOM 2980 C CA . GLU A 1 372 ? 12.094 29.734 1.283 1 95.44 372 GLU A CA 1
ATOM 2981 C C . GLU A 1 372 ? 11.391 31.094 1.2 1 95.44 372 GLU A C 1
ATOM 2983 O O . GLU A 1 372 ? 10.953 31.625 2.219 1 95.44 372 GLU A O 1
ATOM 2988 N N . GLY A 1 373 ? 11.172 31.641 0.147 1 93 373 GLY A N 1
ATOM 2989 C CA . GLY A 1 373 ? 10.336 32.812 -0.083 1 93 373 GLY A CA 1
ATOM 2990 C C . GLY A 1 373 ? 10.062 33.594 1.178 1 93 373 GLY A C 1
ATOM 2991 O O . GLY A 1 373 ? 10.961 34.25 1.72 1 93 373 GLY A O 1
ATOM 2992 N N . ASN A 1 374 ? 8.734 33.438 1.745 1 91.25 374 ASN A N 1
ATOM 2993 C CA . ASN A 1 374 ? 8.328 34.188 2.945 1 91.25 374 ASN A CA 1
ATOM 2994 C C . ASN A 1 374 ? 8.68 33.406 4.211 1 91.25 374 ASN A C 1
ATOM 2996 O O . ASN A 1 374 ? 8.477 33.906 5.324 1 91.25 374 ASN A O 1
ATOM 3000 N N . GLY A 1 375 ? 9.133 32.188 4.098 1 92.88 375 GLY A N 1
ATOM 3001 C CA . GLY A 1 375 ? 9.586 31.391 5.215 1 92.88 375 GLY A CA 1
ATOM 3002 C C . GLY A 1 375 ? 8.445 30.797 6.027 1 92.88 375 GLY A C 1
ATOM 3003 O O . GLY A 1 375 ? 8.633 30.438 7.191 1 92.88 375 GLY A O 1
ATOM 3004 N N . GLN A 1 376 ? 7.266 30.656 5.371 1 93.19 376 GLN A N 1
ATOM 3005 C CA . GLN A 1 376 ? 6.105 30.312 6.195 1 93.19 376 GLN A CA 1
ATOM 3006 C C . GLN A 1 376 ? 5.426 29.047 5.695 1 93.19 376 GLN A C 1
ATOM 3008 O O . GLN A 1 376 ? 4.391 28.641 6.227 1 93.19 376 GLN A O 1
ATOM 3013 N N . ASP A 1 377 ? 5.887 28.375 4.637 1 95.94 377 ASP A N 1
ATOM 3014 C CA . ASP A 1 377 ? 5.195 27.203 4.082 1 95.94 377 ASP A CA 1
ATOM 3015 C C . ASP A 1 377 ? 6.098 25.984 4.086 1 95.94 377 ASP A C 1
ATOM 3017 O O . ASP A 1 377 ? 6.18 25.266 5.086 1 95.94 377 ASP A O 1
ATOM 3021 N N . LEU A 1 378 ? 6.996 25.875 3.051 1 97.62 378 LEU A N 1
ATOM 3022 C CA . LEU A 1 378 ? 7.828 24.672 2.951 1 97.62 378 LEU A CA 1
ATOM 3023 C C . LEU A 1 378 ? 8.859 24.641 4.07 1 97.62 378 LEU A C 1
ATOM 3025 O O . LEU A 1 378 ? 9.312 23.562 4.477 1 97.62 378 LEU A O 1
ATOM 3029 N N . ASN A 1 379 ? 9.211 25.828 4.598 1 96.94 379 ASN A N 1
ATOM 3030 C CA . ASN A 1 379 ? 10.086 25.891 5.762 1 96.94 379 ASN A CA 1
ATOM 3031 C C . ASN A 1 379 ? 9.508 25.109 6.938 1 96.94 379 ASN A C 1
ATOM 3033 O O . ASN A 1 379 ? 10.227 24.344 7.59 1 96.94 379 ASN A O 1
ATOM 3037 N N . CYS A 1 380 ? 8.211 25.328 7.141 1 97.75 380 CYS A N 1
ATOM 3038 C CA . CYS A 1 380 ? 7.535 24.625 8.234 1 97.75 380 CYS A CA 1
ATOM 3039 C C . CYS A 1 380 ? 7.52 23.125 7.988 1 97.75 380 CYS A C 1
ATOM 3041 O O . CYS A 1 380 ? 7.844 22.344 8.883 1 97.75 380 CYS A O 1
ATOM 3043 N N . LEU A 1 381 ? 7.219 22.797 6.793 1 98.62 381 LEU A N 1
ATOM 3044 C CA . LEU A 1 381 ? 7.039 21.391 6.422 1 98.62 381 LEU A CA 1
ATOM 3045 C C . LEU A 1 381 ? 8.359 20.641 6.512 1 98.62 381 LEU A C 1
ATOM 3047 O O . LEU A 1 381 ? 8.461 19.641 7.234 1 98.62 381 LEU A O 1
ATOM 3051 N N . VAL A 1 382 ? 9.383 21.094 5.891 1 98.81 382 VAL A N 1
ATOM 3052 C CA . VAL A 1 382 ? 10.656 20.375 5.805 1 98.81 382 VAL A CA 1
ATOM 3053 C C . VAL A 1 382 ? 11.359 20.422 7.156 1 98.81 382 VAL A C 1
ATOM 3055 O O . VAL A 1 382 ? 11.953 19.422 7.582 1 98.81 382 VAL A O 1
ATOM 3058 N N . ALA A 1 383 ? 11.312 21.562 7.852 1 98.75 383 ALA A N 1
ATOM 3059 C CA . ALA A 1 383 ? 11.906 21.656 9.18 1 98.75 383 ALA A CA 1
ATOM 3060 C C . ALA A 1 383 ? 11.289 20.641 10.133 1 98.75 383 ALA A C 1
ATOM 3062 O O . ALA A 1 383 ? 11.992 20 10.914 1 98.75 383 ALA A O 1
ATOM 3063 N N . SER A 1 384 ? 9.984 20.547 10.086 1 98.88 384 SER A N 1
ATOM 3064 C CA . SER A 1 384 ? 9.289 19.594 10.945 1 98.88 384 SER A CA 1
ATOM 3065 C C . SER A 1 384 ? 9.68 18.156 10.617 1 98.88 384 SER A C 1
ATOM 3067 O O . SER A 1 384 ? 9.898 17.344 11.516 1 98.88 384 SER A O 1
ATOM 3069 N N . LEU A 1 385 ? 9.773 17.844 9.367 1 98.94 385 LEU A N 1
ATOM 3070 C CA . LEU A 1 385 ? 10.133 16.484 8.953 1 98.94 385 LEU A CA 1
ATOM 3071 C C . LEU A 1 385 ? 11.547 16.141 9.406 1 98.94 385 LEU A C 1
ATOM 3073 O O . LEU A 1 385 ? 11.797 15.016 9.852 1 98.94 385 LEU A O 1
ATOM 3077 N N . ILE A 1 386 ? 12.461 17.094 9.266 1 98.88 386 ILE A N 1
ATOM 3078 C CA . ILE A 1 386 ? 13.844 16.875 9.688 1 98.88 386 ILE A CA 1
ATOM 3079 C C . ILE A 1 386 ? 13.875 16.516 11.172 1 98.88 386 ILE A C 1
ATOM 3081 O O . ILE A 1 386 ? 14.547 15.562 11.578 1 98.88 386 ILE A O 1
ATOM 3085 N N . GLN A 1 387 ? 13.117 17.266 11.953 1 98.88 387 GLN A N 1
ATOM 3086 C CA . GLN A 1 387 ? 13.094 17.062 13.398 1 98.88 387 GLN A CA 1
ATOM 3087 C C . GLN A 1 387 ? 12.461 15.711 13.75 1 98.88 387 GLN A C 1
ATOM 3089 O O . GLN A 1 387 ? 12.93 15.016 14.648 1 98.88 387 GLN A O 1
ATOM 3094 N N . ILE A 1 388 ? 11.438 15.281 13.055 1 98.81 388 ILE A N 1
ATOM 3095 C CA . ILE A 1 388 ? 10.797 13.984 13.273 1 98.81 388 ILE A CA 1
ATOM 3096 C C . ILE A 1 388 ? 11.789 12.867 12.953 1 98.81 388 ILE A C 1
ATOM 3098 O O . ILE A 1 388 ? 11.852 11.859 13.664 1 98.81 388 ILE A O 1
ATOM 3102 N N . ILE A 1 389 ? 12.508 13.008 11.883 1 98.69 389 ILE A N 1
ATOM 3103 C CA . ILE A 1 389 ? 13.469 12.008 11.43 1 98.69 389 ILE A CA 1
ATOM 3104 C C . ILE A 1 389 ? 14.594 11.867 12.445 1 98.69 389 ILE A C 1
ATOM 3106 O O . ILE A 1 389 ? 15.031 10.75 12.742 1 98.69 389 ILE A O 1
ATOM 3110 N N . LEU A 1 390 ? 15.016 12.93 13.086 1 98.38 390 LEU A N 1
ATOM 3111 C CA . LEU A 1 390 ? 16.234 12.953 13.883 1 98.38 390 LEU A CA 1
ATOM 3112 C C . LEU A 1 390 ? 15.93 12.727 15.359 1 98.38 390 LEU A C 1
ATOM 3114 O O . LEU A 1 390 ? 16.75 12.18 16.094 1 98.38 390 LEU A O 1
ATOM 3118 N N . ASP A 1 391 ? 14.773 13.219 15.828 1 98.19 391 ASP A N 1
ATOM 3119 C CA . ASP A 1 391 ? 14.484 13.273 17.266 1 98.19 391 ASP A CA 1
ATOM 3120 C C . ASP A 1 391 ? 13.25 12.438 17.609 1 98.19 391 ASP A C 1
ATOM 3122 O O . ASP A 1 391 ? 12.125 12.836 17.297 1 98.19 391 ASP A O 1
ATOM 3126 N N . PRO A 1 392 ? 13.359 11.312 18.344 1 96.69 392 PRO A N 1
ATOM 3127 C CA . PRO A 1 392 ? 12.242 10.438 18.688 1 96.69 392 PRO A CA 1
ATOM 3128 C C . PRO A 1 392 ? 11.195 11.133 19.562 1 96.69 392 PRO A C 1
ATOM 3130 O O . PRO A 1 392 ? 10.055 10.68 19.641 1 96.69 392 PRO A O 1
ATOM 3133 N N . TYR A 1 393 ? 11.562 12.25 20.172 1 96.56 393 TYR A N 1
ATOM 3134 C CA . TYR A 1 393 ? 10.602 13.016 20.969 1 96.56 393 TYR A CA 1
ATOM 3135 C C . TYR A 1 393 ? 9.414 13.445 20.125 1 96.56 393 TYR A C 1
ATOM 3137 O O . TYR A 1 393 ? 8.266 13.383 20.578 1 96.56 393 TYR A O 1
ATOM 3145 N N . PHE A 1 394 ? 9.695 13.805 18.953 1 98.12 394 PHE A N 1
ATOM 3146 C CA . PHE A 1 394 ? 8.641 14.344 18.109 1 98.12 394 PHE A CA 1
ATOM 3147 C C . PHE A 1 394 ? 7.832 13.219 17.469 1 98.12 394 PHE A C 1
ATOM 3149 O O . PHE A 1 394 ? 6.855 13.469 16.766 1 98.12 394 PHE A O 1
ATOM 3156 N N . ARG A 1 395 ? 8.211 11.977 17.766 1 97.69 395 ARG A N 1
ATOM 3157 C CA . ARG A 1 395 ? 7.461 10.812 17.281 1 97.69 395 ARG A CA 1
ATOM 3158 C C . ARG A 1 395 ? 6.457 10.344 18.328 1 97.69 395 ARG A C 1
ATOM 3160 O O . ARG A 1 395 ? 5.664 9.43 18.078 1 97.69 395 ARG A O 1
ATOM 3167 N N . THR A 1 396 ? 6.473 10.961 19.453 1 95.69 396 THR A N 1
ATOM 3168 C CA . THR A 1 396 ? 5.445 10.758 20.469 1 95.69 396 THR A CA 1
ATOM 3169 C C . THR A 1 396 ? 4.238 11.648 20.203 1 95.69 396 THR A C 1
ATOM 3171 O O . THR A 1 396 ? 4.316 12.586 19.406 1 95.69 396 THR A O 1
ATOM 3174 N N . LYS A 1 397 ? 3.174 11.336 20.812 1 94.38 397 LYS A N 1
ATOM 3175 C CA . LYS A 1 397 ? 1.947 12.102 20.594 1 94.38 397 LYS A CA 1
ATOM 3176 C C . LYS A 1 397 ? 2.121 13.555 21.031 1 94.38 397 LYS A C 1
ATOM 3178 O O . LYS A 1 397 ? 1.862 14.477 20.25 1 94.38 397 LYS A O 1
ATOM 3183 N N . PHE A 1 398 ? 2.631 13.812 22.234 1 94.31 398 PHE A N 1
ATOM 3184 C CA . PHE A 1 398 ? 2.781 15.164 22.766 1 94.31 398 PHE A CA 1
ATOM 3185 C C . PHE A 1 398 ? 3.941 15.883 22.094 1 94.31 398 PHE A C 1
ATOM 3187 O O . PHE A 1 398 ? 3.895 17.094 21.906 1 94.31 398 PHE A O 1
ATOM 3194 N N . GLY A 1 399 ? 4.965 15.094 21.797 1 96.75 399 GLY A N 1
ATOM 3195 C CA . GLY A 1 399 ? 6.051 15.68 21.031 1 96.75 399 GLY A CA 1
ATOM 3196 C C . GLY A 1 399 ? 5.617 16.188 19.672 1 96.75 399 GLY A C 1
ATOM 3197 O O . GLY A 1 399 ? 6.043 17.25 19.234 1 96.75 399 GLY A O 1
ATOM 3198 N N . PHE A 1 400 ? 4.777 15.422 19.078 1 98.19 400 PHE A N 1
ATOM 3199 C CA . PHE A 1 400 ? 4.273 15.797 17.766 1 98.19 400 PHE A CA 1
ATOM 3200 C C . PHE A 1 400 ? 3.404 17.047 17.859 1 98.19 400 PHE A C 1
ATOM 3202 O O . PHE A 1 400 ? 3.506 17.938 17.016 1 98.19 400 PHE A O 1
ATOM 3209 N N . GLN A 1 401 ? 2.582 17.109 18.828 1 97.44 401 GLN A N 1
ATOM 3210 C CA . GLN A 1 401 ? 1.768 18.297 19.062 1 97.44 401 GLN A CA 1
ATOM 3211 C C . GLN A 1 401 ? 2.641 19.531 19.312 1 97.44 401 GLN A C 1
ATOM 3213 O O . GLN A 1 401 ? 2.379 20.609 18.781 1 97.44 401 GLN A O 1
ATOM 3218 N N . SER A 1 402 ? 3.67 19.359 20.078 1 97.44 402 SER A N 1
ATOM 3219 C CA . SER A 1 402 ? 4.602 20.438 20.359 1 97.44 402 SER A CA 1
ATOM 3220 C C . SER A 1 402 ? 5.316 20.906 19.109 1 97.44 402 SER A C 1
ATOM 3222 O O . SER A 1 402 ? 5.57 22.109 18.938 1 97.44 402 SER A O 1
ATOM 3224 N N . LEU A 1 403 ? 5.621 19.938 18.297 1 98.56 403 LEU A N 1
ATOM 3225 C CA . LEU A 1 403 ? 6.293 20.266 17.047 1 98.56 403 LEU A CA 1
ATOM 3226 C C . LEU A 1 403 ? 5.422 21.156 16.172 1 98.56 403 LEU A C 1
ATOM 3228 O O . LEU A 1 403 ? 5.91 22.141 15.602 1 98.56 403 LEU A O 1
ATOM 3232 N N . ILE A 1 404 ? 4.168 20.844 16.062 1 98.38 404 ILE A N 1
ATOM 3233 C CA . ILE A 1 404 ? 3.236 21.641 15.258 1 98.38 404 ILE A CA 1
ATOM 3234 C C . ILE A 1 404 ? 3.082 23.031 15.875 1 98.38 404 ILE A C 1
ATOM 3236 O O . ILE A 1 404 ? 3.072 24.031 15.164 1 98.38 404 ILE A O 1
ATOM 3240 N N . GLN A 1 405 ? 2.992 23.109 17.172 1 97 405 GLN A N 1
ATOM 3241 C CA . GLN A 1 405 ? 2.893 24.391 17.844 1 97 405 GLN A CA 1
ATOM 3242 C C . GLN A 1 405 ? 4.133 25.234 17.594 1 97 405 GLN A C 1
ATOM 3244 O O . GLN A 1 405 ? 4.027 26.453 17.375 1 97 405 GLN A O 1
ATOM 3249 N N . LYS A 1 406 ? 5.23 24.641 17.531 1 97.25 406 LYS A N 1
ATOM 3250 C CA . LYS A 1 406 ? 6.508 25.328 17.406 1 97.25 406 LYS A CA 1
ATOM 3251 C C . LYS A 1 406 ? 6.738 25.797 15.969 1 97.25 406 LYS A C 1
ATOM 3253 O O . LYS A 1 406 ? 6.715 27 15.688 1 97.25 406 LYS A O 1
ATOM 3258 N N . ASP A 1 407 ? 6.691 24.844 15.047 1 97.38 407 ASP A N 1
ATOM 3259 C CA . ASP A 1 407 ? 7.176 25.109 13.703 1 97.38 407 ASP A CA 1
ATOM 3260 C C . ASP A 1 407 ? 6.059 25.641 12.805 1 97.38 407 ASP A C 1
ATOM 3262 O O . ASP A 1 407 ? 6.324 26.188 11.734 1 97.38 407 ASP A O 1
ATOM 3266 N N . TRP A 1 408 ? 4.816 25.578 13.195 1 97.69 408 TRP A N 1
ATOM 3267 C CA . TRP A 1 408 ? 3.715 26 12.344 1 97.69 408 TRP A CA 1
ATOM 3268 C C . TRP A 1 408 ? 2.951 27.156 12.977 1 97.69 408 TRP A C 1
ATOM 3270 O O . TRP A 1 408 ? 2.943 28.266 12.445 1 97.69 408 TRP A O 1
ATOM 3280 N N . VAL A 1 409 ? 2.459 26.922 14.164 1 96.5 409 VAL A N 1
ATOM 3281 C CA . VAL A 1 409 ? 1.589 27.906 14.797 1 96.5 409 VAL A CA 1
ATOM 3282 C C . VAL A 1 409 ? 2.416 29.094 15.273 1 96.5 409 VAL A C 1
ATOM 3284 O O . VAL A 1 409 ? 2.166 30.234 14.867 1 96.5 409 VAL A O 1
ATOM 3287 N N . ALA A 1 410 ? 3.42 28.828 16.062 1 94.75 410 ALA A N 1
ATOM 3288 C CA . ALA A 1 410 ? 4.234 29.906 16.609 1 94.75 410 ALA A CA 1
ATOM 3289 C C . ALA A 1 410 ? 5.062 30.594 15.531 1 94.75 410 ALA A C 1
ATOM 3291 O O . ALA A 1 410 ? 5.297 31.797 15.594 1 94.75 410 ALA A O 1
ATOM 3292 N N . MET A 1 411 ? 5.449 29.844 14.523 1 94.31 411 MET A N 1
ATOM 3293 C CA . MET A 1 411 ? 6.316 30.391 13.477 1 94.31 411 MET A CA 1
ATOM 3294 C C . MET A 1 411 ? 5.492 31.062 12.391 1 94.31 411 MET A C 1
ATOM 3296 O O . MET A 1 411 ? 6.047 31.578 11.414 1 94.31 411 MET A O 1
ATOM 3300 N N . GLY A 1 412 ? 4.234 31.047 12.516 1 93.75 412 GLY A N 1
ATOM 3301 C CA . GLY A 1 412 ? 3.389 31.953 11.766 1 93.75 412 GLY A CA 1
ATOM 3302 C C . GLY A 1 412 ? 2.959 31.406 10.422 1 93.75 412 GLY A C 1
ATOM 3303 O O . GLY A 1 412 ? 2.854 32.156 9.438 1 93.75 412 GLY A O 1
ATOM 3304 N N . HIS A 1 413 ? 2.832 30.094 10.18 1 95.94 413 HIS A N 1
ATOM 3305 C CA . HIS A 1 413 ? 2.172 29.594 8.984 1 95.94 413 HIS A CA 1
ATOM 3306 C C . HIS A 1 413 ? 0.765 30.172 8.844 1 95.94 413 HIS A C 1
ATOM 3308 O O . HIS A 1 413 ? -0.015 30.141 9.805 1 95.94 413 HIS A O 1
ATOM 3314 N N . PRO A 1 414 ? 0.484 30.75 7.723 1 95.06 414 PRO A N 1
ATOM 3315 C CA . PRO A 1 414 ? -0.819 31.406 7.578 1 95.06 414 PRO A CA 1
ATOM 3316 C C . PRO A 1 414 ? -1.958 30.406 7.363 1 95.06 414 PRO A C 1
ATOM 3318 O O . PRO A 1 414 ? -2.523 30.328 6.27 1 95.06 414 PRO A O 1
ATOM 3321 N N . PHE A 1 415 ? -2.438 29.781 8.406 1 96.5 415 PHE A N 1
ATOM 3322 C CA . PHE A 1 415 ? -3.461 28.734 8.328 1 96.5 415 PHE A CA 1
ATOM 3323 C C . PHE A 1 415 ? -4.762 29.297 7.766 1 96.5 415 PHE A C 1
ATOM 3325 O O . PHE A 1 415 ? -5.391 28.672 6.91 1 96.5 415 PHE A O 1
ATOM 3332 N N . ALA A 1 416 ? -5.219 30.422 8.266 1 94.75 416 ALA A N 1
ATOM 3333 C CA . ALA A 1 416 ? -6.496 30.984 7.836 1 94.75 416 ALA A CA 1
ATOM 3334 C C . ALA A 1 416 ? -6.516 31.203 6.324 1 94.75 416 ALA A C 1
ATOM 3336 O O . ALA A 1 416 ? -7.5 30.875 5.656 1 94.75 416 ALA A O 1
ATOM 3337 N N . ASN A 1 417 ? -5.41 31.734 5.855 1 93.5 417 ASN A N 1
ATOM 3338 C CA . ASN A 1 417 ? -5.305 32 4.426 1 93.5 417 ASN A CA 1
ATOM 3339 C C . ASN A 1 417 ? -5.129 30.719 3.629 1 93.5 417 ASN A C 1
ATOM 3341 O O . ASN A 1 417 ? -5.82 30.5 2.631 1 93.5 417 ASN A O 1
ATOM 3345 N N . ARG A 1 418 ? -4.23 29.875 4.012 1 95.88 418 ARG A N 1
ATOM 3346 C CA . ARG A 1 418 ? -3.875 28.672 3.252 1 95.88 418 ARG A CA 1
ATOM 3347 C C . ARG A 1 418 ? -5.016 27.656 3.256 1 95.88 418 ARG A C 1
ATOM 3349 O O . ARG A 1 418 ? -5.207 26.938 2.281 1 95.88 418 ARG A O 1
ATOM 3356 N N . LEU A 1 419 ? -5.812 27.641 4.312 1 95.56 419 LEU A N 1
ATOM 3357 C CA . LEU A 1 419 ? -6.906 26.688 4.406 1 95.56 419 LEU A CA 1
ATOM 3358 C C . LEU A 1 419 ? -8.219 27.312 3.951 1 95.56 419 LEU A C 1
ATOM 3360 O O . LEU A 1 419 ? -9.25 26.641 3.891 1 95.56 419 LEU A O 1
ATOM 3364 N N . GLY A 1 420 ? -8.227 28.578 3.662 1 93.5 420 GLY A N 1
ATOM 3365 C CA . GLY A 1 420 ? -9.398 29.266 3.152 1 93.5 420 GLY A CA 1
ATOM 3366 C C . GLY A 1 420 ? -10.477 29.469 4.203 1 93.5 420 GLY A C 1
ATOM 3367 O O . GLY A 1 420 ? -11.664 29.391 3.908 1 93.5 420 GLY A O 1
ATOM 3368 N N . HIS A 1 421 ? -10.078 29.625 5.48 1 93.19 421 HIS A N 1
ATOM 3369 C CA . HIS A 1 421 ? -11.055 29.922 6.516 1 93.19 421 HIS A CA 1
ATOM 3370 C C . HIS A 1 421 ? -11.727 31.266 6.266 1 93.19 421 HIS A C 1
ATOM 3372 O O . HIS A 1 421 ? -12.867 31.484 6.68 1 93.19 421 HIS A O 1
ATOM 3378 N N . ILE A 1 422 ? -10.961 32.125 5.664 1 91 422 ILE A N 1
ATOM 3379 C CA . ILE A 1 422 ? -11.453 33.438 5.316 1 91 422 ILE A CA 1
ATOM 3380 C C . ILE A 1 422 ? -11.352 33.656 3.809 1 91 422 ILE A C 1
ATOM 3382 O O . ILE A 1 422 ? -10.367 33.25 3.184 1 91 422 ILE A O 1
ATOM 3386 N N . LEU A 1 423 ? -12.398 34.219 3.326 1 87.81 423 LEU A N 1
ATOM 3387 C CA . LEU A 1 423 ? -12.43 34.469 1.888 1 87.81 423 LEU A CA 1
ATOM 3388 C C . LEU A 1 423 ? -11.602 35.688 1.528 1 87.81 423 LEU A C 1
ATOM 3390 O O . LEU A 1 423 ? -11.82 36.781 2.082 1 87.81 423 LEU A O 1
ATOM 3394 N N . ASP A 1 424 ? -10.602 35.438 0.84 1 81.88 424 ASP A N 1
ATOM 3395 C CA . ASP A 1 424 ? -9.773 36.531 0.3 1 81.88 424 ASP A CA 1
ATOM 3396 C C . ASP A 1 424 ? -9.328 36.219 -1.128 1 81.88 424 ASP A C 1
ATOM 3398 O O . ASP A 1 424 ? -8.625 35.219 -1.364 1 81.88 424 ASP A O 1
ATOM 3402 N N . LYS A 1 425 ? -9.773 37 -1.986 1 75.81 425 LYS A N 1
ATOM 3403 C CA . LYS A 1 425 ? -9.531 36.75 -3.404 1 75.81 425 LYS A CA 1
ATOM 3404 C C . LYS A 1 425 ? -8.039 36.812 -3.723 1 75.81 425 LYS A C 1
ATOM 3406 O O . LYS A 1 425 ? -7.582 36.188 -4.688 1 75.81 425 LYS A O 1
ATOM 3411 N N . GLU A 1 426 ? -7.305 37.5 -2.961 1 79.5 426 GLU A N 1
ATOM 3412 C CA . GLU A 1 426 ? -5.887 37.656 -3.256 1 79.5 426 GLU A CA 1
ATOM 3413 C C . GLU A 1 426 ? -5.047 36.562 -2.6 1 79.5 426 GLU A C 1
ATOM 3415 O O . GLU A 1 426 ? -3.857 36.438 -2.889 1 79.5 426 GLU A O 1
ATOM 3420 N N . ILE A 1 427 ? -5.773 35.906 -1.86 1 78.19 427 ILE A N 1
ATOM 3421 C CA . ILE A 1 427 ? -5.016 34.938 -1.064 1 78.19 427 ILE A CA 1
ATOM 3422 C C . ILE A 1 427 ? -4.957 33.594 -1.789 1 78.19 427 ILE A C 1
ATOM 3424 O O . ILE A 1 427 ? -5.969 33.125 -2.312 1 78.19 427 ILE A O 1
ATOM 3428 N N . GLU A 1 428 ? -3.764 33.156 -1.799 1 85.38 428 GLU A N 1
ATOM 3429 C CA . GLU A 1 428 ? -3.498 31.844 -2.4 1 85.38 428 GLU A CA 1
ATOM 3430 C C . GLU A 1 428 ? -3.725 30.719 -1.396 1 85.38 428 GLU A C 1
ATOM 3432 O O . GLU A 1 428 ? -2.982 30.594 -0.42 1 85.38 428 GLU A O 1
ATOM 3437 N N . GLN A 1 429 ? -4.758 29.875 -1.605 1 93.38 429 GLN A N 1
ATOM 3438 C CA . GLN A 1 429 ? -4.98 28.703 -0.784 1 93.38 429 GLN A CA 1
ATOM 3439 C C . GLN A 1 429 ? -3.984 27.594 -1.129 1 93.38 429 GLN A C 1
ATOM 3441 O O . GLN A 1 429 ? -3.49 27.531 -2.256 1 93.38 429 GLN A O 1
ATOM 3446 N N . SER A 1 430 ? -3.574 26.859 -0.143 1 96.81 430 SER A N 1
ATOM 3447 C CA . SER A 1 430 ? -2.664 25.734 -0.354 1 96.81 430 SER A CA 1
ATOM 3448 C C . SER A 1 430 ? -2.625 24.828 0.865 1 96.81 430 SER A C 1
ATOM 3450 O O . SER A 1 430 ? -2.211 25.25 1.948 1 96.81 430 SER A O 1
ATOM 3452 N N . PRO A 1 431 ? -3.057 23.609 0.667 1 97.56 431 PRO A N 1
ATOM 3453 C CA . PRO A 1 431 ? -3.029 22.719 1.822 1 97.56 431 PRO A CA 1
ATOM 3454 C C . PRO A 1 431 ? -1.637 22.156 2.104 1 97.56 431 PRO A C 1
ATOM 3456 O O . PRO A 1 431 ? -1.444 20.938 2.104 1 97.56 431 PRO A O 1
ATOM 3459 N N . VAL A 1 432 ? -0.678 23.031 2.42 1 98.31 432 VAL A N 1
ATOM 3460 C CA . VAL A 1 432 ? 0.693 22.641 2.74 1 98.31 432 VAL A CA 1
ATOM 3461 C C . VAL A 1 432 ? 0.704 21.734 3.969 1 98.31 432 VAL A C 1
ATOM 3463 O O . VAL A 1 432 ? 1.489 20.797 4.043 1 98.31 432 VAL A O 1
ATOM 3466 N N . PHE A 1 433 ? -0.193 22.031 4.875 1 98.75 433 PHE A N 1
ATOM 3467 C CA . PHE A 1 433 ? -0.258 21.25 6.102 1 98.75 433 PHE A CA 1
ATOM 3468 C C . PHE A 1 433 ? -0.702 19.812 5.805 1 98.75 433 PHE A C 1
ATOM 3470 O O . PHE A 1 433 ? -0.236 18.875 6.441 1 98.75 433 PHE A O 1
ATOM 3477 N N . LEU A 1 434 ? -1.645 19.625 4.883 1 98.75 434 LEU A N 1
ATOM 3478 C CA . LEU A 1 434 ? -2.039 18.281 4.465 1 98.75 434 LEU A CA 1
ATOM 3479 C C . LEU A 1 434 ? -0.855 17.531 3.871 1 98.75 434 LEU A C 1
ATOM 3481 O O . LEU A 1 434 ? -0.681 16.344 4.129 1 98.75 434 LEU A O 1
ATOM 3485 N N . LEU A 1 435 ? -0.117 18.234 3.014 1 98.88 435 LEU A N 1
ATOM 3486 C CA . LEU A 1 435 ? 1.074 17.625 2.428 1 98.88 435 LEU A CA 1
ATOM 3487 C C . LEU A 1 435 ? 2.045 17.172 3.514 1 98.88 435 LEU A C 1
ATOM 3489 O O . LEU A 1 435 ? 2.635 16.094 3.414 1 98.88 435 LEU A O 1
ATOM 3493 N N . PHE A 1 436 ? 2.219 18.016 4.559 1 98.81 436 PHE A N 1
ATOM 3494 C CA . PHE A 1 436 ? 3.045 17.656 5.707 1 98.81 436 PHE A CA 1
ATOM 3495 C C . PHE A 1 436 ? 2.525 16.391 6.383 1 98.81 436 PHE A C 1
ATOM 3497 O O . PHE A 1 436 ? 3.287 15.453 6.629 1 98.81 436 PHE A O 1
ATOM 3504 N N . LEU A 1 437 ? 1.244 16.359 6.676 1 98.94 437 LEU A N 1
ATOM 3505 C CA . LEU A 1 437 ? 0.652 15.195 7.34 1 98.94 437 LEU A CA 1
ATOM 3506 C C . LEU A 1 437 ? 0.813 13.945 6.488 1 98.94 437 LEU A C 1
ATOM 3508 O O . LEU A 1 437 ? 1.021 12.852 7.023 1 98.94 437 LEU A O 1
ATOM 3512 N N . ASP A 1 438 ? 0.654 14.07 5.207 1 98.88 438 ASP A N 1
ATOM 3513 C CA . ASP A 1 438 ? 0.842 12.93 4.312 1 98.88 438 ASP A CA 1
ATOM 3514 C C . ASP A 1 438 ? 2.273 12.406 4.387 1 98.88 438 ASP A C 1
ATOM 3516 O O . ASP A 1 438 ? 2.496 11.195 4.375 1 98.88 438 ASP A O 1
ATOM 3520 N N . CYS A 1 439 ? 3.252 13.344 4.414 1 98.94 439 CYS A N 1
ATOM 3521 C CA . CYS A 1 439 ? 4.641 12.93 4.57 1 98.94 439 CYS A CA 1
ATOM 3522 C C . CYS A 1 439 ? 4.832 12.148 5.867 1 98.94 439 CYS A C 1
ATOM 3524 O O . CYS A 1 439 ? 5.535 11.133 5.887 1 98.94 439 CYS A O 1
ATOM 3526 N N . VAL A 1 440 ? 4.25 12.633 6.938 1 98.94 440 VAL A N 1
ATOM 3527 C CA . VAL A 1 440 ? 4.348 11.945 8.219 1 98.94 440 VAL A CA 1
ATOM 3528 C C . VAL A 1 440 ? 3.68 10.578 8.117 1 98.94 440 VAL A C 1
ATOM 3530 O O . VAL A 1 440 ? 4.168 9.602 8.695 1 98.94 440 VAL A O 1
ATOM 3533 N N . TRP A 1 441 ? 2.566 10.531 7.414 1 98.81 441 TRP A N 1
ATOM 3534 C CA . TRP A 1 441 ? 1.882 9.258 7.223 1 98.81 441 TRP A CA 1
ATOM 3535 C C . TRP A 1 441 ? 2.771 8.266 6.48 1 98.81 441 TRP A C 1
ATOM 3537 O O . TRP A 1 441 ? 2.791 7.074 6.801 1 98.81 441 TRP A O 1
ATOM 3547 N N . GLN A 1 442 ? 3.477 8.773 5.484 1 98.69 442 GLN A N 1
ATOM 3548 C CA . GLN A 1 442 ? 4.418 7.906 4.777 1 98.69 442 GLN A CA 1
ATOM 3549 C C . GLN A 1 442 ? 5.449 7.32 5.738 1 98.69 442 GLN A C 1
ATOM 3551 O O . GLN A 1 442 ? 5.785 6.141 5.648 1 98.69 442 GLN A O 1
ATOM 3556 N N . LEU A 1 443 ? 5.996 8.156 6.625 1 98.69 443 LEU A N 1
ATOM 3557 C CA . LEU A 1 443 ? 6.977 7.695 7.605 1 98.69 443 LEU A CA 1
ATOM 3558 C C . LEU A 1 443 ? 6.371 6.648 8.531 1 98.69 443 LEU A C 1
ATOM 3560 O O . LEU A 1 443 ? 7.035 5.68 8.898 1 98.69 443 LEU A O 1
ATOM 3564 N N . LEU A 1 444 ? 5.121 6.895 8.867 1 97.69 444 LEU A N 1
ATOM 3565 C CA . LEU A 1 444 ? 4.406 5.957 9.734 1 97.69 444 LEU A CA 1
ATOM 3566 C C . LEU A 1 444 ? 4.285 4.59 9.07 1 97.69 444 LEU A C 1
ATOM 3568 O O . LEU A 1 444 ? 4.391 3.559 9.734 1 97.69 444 LEU A O 1
ATOM 3572 N N . GLN A 1 445 ? 4.074 4.582 7.781 1 96.69 445 GLN A N 1
ATOM 3573 C CA . GLN A 1 445 ? 3.953 3.33 7.047 1 96.69 445 GLN A CA 1
ATOM 3574 C C . GLN A 1 445 ? 5.305 2.629 6.93 1 96.69 445 GLN A C 1
ATOM 3576 O O . GLN A 1 445 ? 5.379 1.401 7.016 1 96.69 445 GLN A O 1
ATOM 3581 N N . GLN A 1 446 ? 6.316 3.416 6.762 1 97.12 446 GLN A N 1
ATOM 3582 C CA . GLN A 1 446 ? 7.637 2.838 6.547 1 97.12 446 GLN A CA 1
ATOM 3583 C C . GLN A 1 446 ? 8.266 2.393 7.863 1 97.12 446 GLN A C 1
ATOM 3585 O O . GLN A 1 446 ? 9.078 1.464 7.887 1 97.12 446 GLN A O 1
ATOM 3590 N N . PHE A 1 447 ? 7.91 3.039 8.984 1 96.56 447 PHE A N 1
ATOM 3591 C CA . PHE A 1 447 ? 8.414 2.703 10.305 1 96.56 447 PHE A CA 1
ATOM 3592 C C . PHE A 1 447 ? 7.27 2.514 11.297 1 96.56 447 PHE A C 1
ATOM 3594 O O . PHE A 1 447 ? 7.082 3.326 12.203 1 96.56 447 PHE A O 1
ATOM 3601 N N . PRO A 1 448 ? 6.602 1.388 11.25 1 93.81 448 PRO A N 1
ATOM 3602 C CA . PRO A 1 448 ? 5.352 1.196 11.992 1 93.81 448 PRO A CA 1
ATOM 3603 C C . PRO A 1 448 ? 5.562 1.147 13.508 1 93.81 448 PRO A C 1
ATOM 3605 O O . PRO A 1 448 ? 4.613 1.345 14.273 1 93.81 448 PRO A O 1
ATOM 3608 N N . ALA A 1 449 ? 6.746 0.998 13.961 1 91.75 449 ALA A N 1
ATOM 3609 C CA . ALA A 1 449 ? 6.973 0.857 15.398 1 91.75 449 ALA A CA 1
ATOM 3610 C C . ALA A 1 449 ? 7.617 2.113 15.977 1 91.75 449 ALA A C 1
ATOM 3612 O O . ALA A 1 449 ? 7.793 2.227 17.188 1 91.75 449 ALA A O 1
ATOM 3613 N N . ALA A 1 450 ? 7.906 3.074 15.156 1 94.44 450 ALA A N 1
ATOM 3614 C CA . ALA A 1 450 ? 8.703 4.215 15.594 1 94.44 450 ALA A CA 1
ATOM 3615 C C . ALA A 1 450 ? 7.82 5.316 16.172 1 94.44 450 ALA A C 1
ATOM 3617 O O . ALA A 1 450 ? 8.305 6.203 16.875 1 94.44 450 ALA A O 1
ATOM 3618 N N . PHE A 1 451 ? 6.562 5.301 15.93 1 96.81 451 PHE A N 1
ATOM 3619 C CA . PHE A 1 451 ? 5.695 6.414 16.297 1 96.81 451 PHE A CA 1
ATOM 3620 C C . PHE A 1 451 ? 4.668 5.988 17.328 1 96.81 451 PHE A C 1
ATOM 3622 O O . PHE A 1 451 ? 4.137 4.875 17.266 1 96.81 451 PHE A O 1
ATOM 3629 N N . GLN A 1 452 ? 4.391 6.844 18.203 1 95.38 452 GLN A N 1
ATOM 3630 C CA . GLN A 1 452 ? 3.438 6.547 19.281 1 95.38 452 GLN A CA 1
ATOM 3631 C C . GLN A 1 452 ? 2.002 6.738 18.797 1 95.38 452 GLN A C 1
ATOM 3633 O O . GLN A 1 452 ? 1.076 6.129 19.344 1 95.38 452 GLN A O 1
ATOM 3638 N N . PHE A 1 453 ? 1.797 7.586 17.828 1 96.62 453 PHE A N 1
ATOM 3639 C CA . PHE A 1 453 ? 0.452 7.879 17.344 1 96.62 453 PHE A CA 1
ATOM 3640 C C . PHE A 1 453 ? 0.131 7.051 16.094 1 96.62 453 PHE A C 1
ATOM 3642 O O . PHE A 1 453 ? 1.037 6.582 15.406 1 96.62 453 PHE A O 1
ATOM 3649 N N . SER A 1 454 ? -1.123 6.867 15.812 1 96.31 454 SER A N 1
ATOM 3650 C CA . SER A 1 454 ? -1.608 6.012 14.734 1 96.31 454 SER A CA 1
ATOM 3651 C C . SER A 1 454 ? -2.02 6.84 13.516 1 96.31 454 SER A C 1
ATOM 3653 O O . SER A 1 454 ? -2.014 8.07 13.57 1 96.31 454 SER A O 1
ATOM 3655 N N . GLU A 1 455 ? -2.344 6.137 12.453 1 96.62 455 GLU A N 1
ATOM 3656 C CA . GLU A 1 455 ? -2.867 6.777 11.258 1 96.62 455 GLU A CA 1
ATOM 3657 C C . GLU A 1 455 ? -4.184 7.496 11.547 1 96.62 455 GLU A C 1
ATOM 3659 O O . GLU A 1 455 ? -4.453 8.562 10.984 1 96.62 455 GLU A O 1
ATOM 3664 N N . THR A 1 456 ? -4.996 6.918 12.414 1 96.5 456 THR A N 1
ATOM 3665 C CA . THR A 1 456 ? -6.27 7.516 12.797 1 96.5 456 THR A CA 1
ATOM 3666 C C . THR A 1 456 ? -6.055 8.891 13.414 1 96.5 456 THR A C 1
ATOM 3668 O O . THR A 1 456 ? -6.836 9.82 13.18 1 96.5 456 THR A O 1
ATOM 3671 N N . TYR A 1 457 ? -5.023 8.984 14.172 1 97.81 457 TYR A N 1
ATOM 3672 C CA . TYR A 1 457 ? -4.68 10.266 14.789 1 97.81 457 TYR A CA 1
ATOM 3673 C C . TYR A 1 457 ? -4.406 11.32 13.727 1 97.81 457 TYR A C 1
ATOM 3675 O O . TYR A 1 457 ? -4.934 12.438 13.805 1 97.81 457 TYR A O 1
ATOM 3683 N N . LEU A 1 458 ? -3.586 11 12.758 1 98.56 458 LEU A N 1
ATOM 3684 C CA . LEU A 1 458 ? -3.225 11.953 11.711 1 98.56 458 LEU A CA 1
ATOM 3685 C C . LEU A 1 458 ? -4.453 12.383 10.922 1 98.56 458 LEU A C 1
ATOM 3687 O O . LEU A 1 458 ? -4.621 13.562 10.617 1 98.56 458 LEU A O 1
ATOM 3691 N N . THR A 1 459 ? -5.281 11.367 10.555 1 98.12 459 THR A N 1
ATOM 3692 C CA . THR A 1 459 ? -6.5 11.664 9.812 1 98.12 459 THR A CA 1
ATOM 3693 C C . THR A 1 459 ? -7.414 12.586 10.625 1 98.12 459 THR A C 1
ATOM 3695 O O . THR A 1 459 ? -8.016 13.516 10.078 1 98.12 459 THR A O 1
ATOM 3698 N N . THR A 1 460 ? -7.48 12.336 11.891 1 98.06 460 THR A N 1
ATOM 3699 C CA . THR A 1 460 ? -8.32 13.141 12.773 1 98.06 460 THR A CA 1
ATOM 3700 C C . THR A 1 460 ? -7.781 14.562 12.891 1 98.06 460 THR A C 1
ATOM 3702 O O . THR A 1 460 ? -8.555 15.516 12.977 1 98.06 460 THR A O 1
ATOM 3705 N N . VAL A 1 461 ? -6.492 14.68 12.914 1 98.44 461 VAL A N 1
ATOM 3706 C CA . VAL A 1 461 ? -5.887 16.016 12.945 1 98.44 461 VAL A CA 1
ATOM 3707 C C . VAL A 1 461 ? -6.305 16.797 11.703 1 98.44 461 VAL A C 1
ATOM 3709 O O . VAL A 1 461 ? -6.695 17.953 11.797 1 98.44 461 VAL A O 1
ATOM 3712 N N . TRP A 1 462 ? -6.246 16.188 10.562 1 98.38 462 TRP A N 1
ATOM 3713 C CA . TRP A 1 462 ? -6.621 16.859 9.32 1 98.38 462 TRP A CA 1
ATOM 3714 C C . TRP A 1 462 ? -8.086 17.281 9.359 1 98.38 462 TRP A C 1
ATOM 3716 O O . TRP A 1 462 ? -8.43 18.375 8.906 1 98.38 462 TRP A O 1
ATOM 3726 N N . ASP A 1 463 ? -8.914 16.453 9.883 1 97.31 463 ASP A N 1
ATOM 3727 C CA . ASP A 1 463 ? -10.328 16.797 9.992 1 97.31 463 ASP A CA 1
ATOM 3728 C C . ASP A 1 463 ? -10.531 17.969 10.945 1 97.31 463 ASP A C 1
ATOM 3730 O O . ASP A 1 463 ? -11.328 18.875 10.68 1 97.31 463 ASP A O 1
ATOM 3734 N N . SER A 1 464 ? -9.805 18 11.984 1 97.62 464 SER A N 1
ATOM 3735 C CA . SER A 1 464 ? -10 18.984 13.039 1 97.62 464 SER A CA 1
ATOM 3736 C C . SER A 1 464 ? -9.484 20.359 12.617 1 97.62 464 SER A C 1
ATOM 3738 O O . SER A 1 464 ? -9.891 21.375 13.172 1 97.62 464 SER A O 1
ATOM 3740 N N . VAL A 1 465 ? -8.602 20.406 11.68 1 97.56 465 VAL A N 1
ATOM 3741 C CA . VAL A 1 465 ? -8.062 21.656 11.188 1 97.56 465 VAL A CA 1
ATOM 3742 C C . VAL A 1 465 ? -9.18 22.5 10.594 1 97.56 465 VAL A C 1
ATOM 3744 O O . VAL A 1 465 ? -9.109 23.734 10.594 1 97.56 465 VAL A O 1
ATOM 3747 N N . HIS A 1 466 ? -10.25 21.859 10.164 1 96.75 466 HIS A N 1
ATOM 3748 C CA . HIS A 1 466 ? -11.328 22.547 9.469 1 96.75 466 HIS A CA 1
ATOM 3749 C C . HIS A 1 466 ? -12.469 22.891 10.422 1 96.75 466 HIS A C 1
ATOM 3751 O O . HIS A 1 466 ? -13.477 23.469 10.008 1 96.75 466 HIS A O 1
ATOM 3757 N N . ILE A 1 467 ? -12.359 22.484 11.656 1 96.94 467 ILE A N 1
ATOM 3758 C CA . ILE A 1 467 ? -13.344 22.859 12.664 1 96.94 467 ILE A CA 1
ATOM 3759 C C . ILE A 1 467 ? -12.93 24.172 13.328 1 96.94 467 ILE A C 1
ATOM 3761 O O . ILE A 1 467 ? -12.07 24.188 14.211 1 96.94 467 ILE A O 1
ATOM 3765 N N . THR A 1 468 ? -13.578 25.219 13 1 94.75 468 THR A N 1
ATOM 3766 C CA . THR A 1 468 ? -13.102 26.562 13.289 1 94.75 468 THR A CA 1
ATOM 3767 C C . THR A 1 468 ? -13.547 27.016 14.672 1 94.75 468 THR A C 1
ATOM 3769 O O . THR A 1 468 ? -13.906 28.188 14.867 1 94.75 468 THR A O 1
ATOM 3772 N N . ILE A 1 469 ? -13.664 26.172 15.633 1 94.56 469 ILE A N 1
ATOM 3773 C CA . ILE A 1 469 ? -13.875 26.562 17.016 1 94.56 469 ILE A CA 1
ATOM 3774 C C . ILE A 1 469 ? -12.555 26.531 17.781 1 94.56 469 ILE A C 1
ATOM 3776 O O . ILE A 1 469 ? -12.43 27.125 18.844 1 94.56 469 ILE A O 1
ATOM 3780 N N . PHE A 1 470 ? -11.633 25.797 17.203 1 94.75 470 PHE A N 1
ATOM 3781 C CA . PHE A 1 470 ? -10.328 25.672 17.844 1 94.75 470 PHE A CA 1
ATOM 3782 C C . PHE A 1 470 ? -9.383 26.766 17.359 1 94.75 470 PHE A C 1
ATOM 3784 O O . PHE A 1 470 ? -9.211 26.969 16.156 1 94.75 470 PHE A O 1
ATOM 3791 N N . ASP A 1 471 ? -8.719 27.391 18.266 1 94.12 471 ASP A N 1
ATOM 3792 C CA . ASP A 1 471 ? -7.879 28.547 17.938 1 94.12 471 ASP A CA 1
ATOM 3793 C C . ASP A 1 471 ? -6.574 28.109 17.266 1 94.12 471 ASP A C 1
ATOM 3795 O O . ASP A 1 471 ? -5.93 28.891 16.578 1 94.12 471 ASP A O 1
ATOM 3799 N N . THR A 1 472 ? -6.184 26.844 17.422 1 95.38 472 THR A N 1
ATOM 3800 C CA . THR A 1 472 ? -4.879 26.328 17.016 1 95.38 472 THR A CA 1
ATOM 3801 C C . THR A 1 472 ? -4.617 26.625 15.539 1 95.38 472 THR A C 1
ATOM 3803 O O . THR A 1 472 ? -3.527 27.047 15.172 1 95.38 472 THR A O 1
ATOM 3806 N N . PHE A 1 473 ? -5.621 26.422 14.711 1 96.69 473 PHE A N 1
ATOM 3807 C CA . PHE A 1 473 ? -5.41 26.531 13.273 1 96.69 473 PHE A CA 1
ATOM 3808 C C . PHE A 1 473 ? -6.238 27.672 12.688 1 96.69 473 PHE A C 1
ATOM 3810 O O . PHE A 1 473 ? -6.59 27.641 11.508 1 96.69 473 PHE A O 1
ATOM 3817 N N . LEU A 1 474 ? -6.496 28.719 13.438 1 95.25 474 LEU A N 1
ATOM 3818 C CA . LEU A 1 474 ? -7.441 29.75 13 1 95.25 474 LEU A CA 1
ATOM 3819 C C . LEU A 1 474 ? -6.707 30.984 12.484 1 95.25 474 LEU A C 1
ATOM 3821 O O . LEU A 1 474 ? -7.293 31.797 11.781 1 95.25 474 LEU A O 1
ATOM 3825 N N . PHE A 1 475 ? -5.441 31.141 12.844 1 94.69 475 PHE A N 1
ATOM 3826 C CA . PHE A 1 475 ? -4.797 32.438 12.617 1 94.69 475 PHE A CA 1
ATOM 3827 C C . PHE A 1 475 ? -3.629 32.281 11.648 1 94.69 475 PHE A C 1
ATOM 3829 O O . PHE A 1 475 ? -3.164 31.172 11.391 1 94.69 475 PHE A O 1
ATOM 3836 N N . ASN A 1 476 ? -3.146 33.438 11.156 1 92.94 476 ASN A N 1
ATOM 3837 C CA . ASN A 1 476 ? -2.029 33.469 10.219 1 92.94 476 ASN A CA 1
ATOM 3838 C C . ASN A 1 476 ? -0.706 33.75 10.93 1 92.94 476 ASN A C 1
ATOM 3840 O O . ASN A 1 476 ? 0.364 33.469 10.383 1 92.94 476 ASN A O 1
ATOM 3844 N N . CYS A 1 477 ? -0.769 34.344 12.102 1 92.56 477 CYS A N 1
ATOM 3845 C CA . CYS A 1 477 ? 0.432 34.625 12.867 1 92.56 477 CYS A CA 1
ATOM 3846 C C . CYS A 1 477 ? 0.107 34.812 14.344 1 92.56 477 CYS A C 1
ATOM 3848 O O . CYS A 1 477 ? -1.06 34.938 14.719 1 92.56 477 CYS A O 1
ATOM 3850 N N . PRO A 1 478 ? 1.126 34.812 15.164 1 91.62 478 PRO A N 1
ATOM 3851 C CA . PRO A 1 478 ? 0.906 34.906 16.609 1 91.62 478 PRO A CA 1
ATOM 3852 C C . PRO A 1 478 ? 0.323 36.25 17.016 1 91.62 478 PRO A C 1
ATOM 3854 O O . PRO A 1 478 ? -0.432 36.344 17.984 1 91.62 478 PRO A O 1
ATOM 3857 N N . HIS A 1 479 ? 0.656 37.25 16.297 1 92.62 479 HIS A N 1
ATOM 3858 C CA . HIS A 1 479 ? 0.136 38.594 16.625 1 92.62 479 HIS A CA 1
ATOM 3859 C C . HIS A 1 479 ? -1.385 38.625 16.516 1 92.62 479 HIS A C 1
ATOM 3861 O O . HIS A 1 479 ? -2.062 39.188 17.375 1 92.62 479 HIS A O 1
ATOM 3867 N N . GLN A 1 480 ? -1.894 38.062 15.477 1 91.38 480 GLN A N 1
ATOM 3868 C CA . GLN A 1 480 ? -3.338 38 15.289 1 91.38 480 GLN A CA 1
ATOM 3869 C C . GLN A 1 480 ? -4 37.219 16.422 1 91.38 480 GLN A C 1
ATOM 3871 O O . GLN A 1 480 ? -5.086 37.562 16.875 1 91.38 480 GLN A O 1
ATOM 3876 N N . ARG A 1 481 ? -3.367 36.188 16.781 1 91.56 481 ARG A N 1
ATOM 3877 C CA . ARG A 1 481 ? -3.863 35.375 17.891 1 91.56 481 ARG A CA 1
ATOM 3878 C C . ARG A 1 481 ? -3.906 36.188 19.188 1 91.56 481 ARG A C 1
ATOM 3880 O O . ARG A 1 481 ? -4.891 36.125 19.922 1 91.56 481 ARG A O 1
ATOM 3887 N N . PHE A 1 482 ? -2.838 36.875 19.406 1 89.81 482 PHE A N 1
ATOM 3888 C CA . PHE A 1 482 ? -2.74 37.719 20.594 1 89.81 482 PHE A CA 1
ATOM 3889 C C . PHE A 1 482 ? -3.836 38.781 20.594 1 89.81 482 PHE A C 1
ATOM 3891 O O . PHE A 1 482 ? -4.496 39 21.609 1 89.81 482 PHE A O 1
ATOM 3898 N N . MET A 1 483 ? -4.066 39.375 19.484 1 89.62 483 MET A N 1
ATOM 3899 C CA . MET A 1 483 ? -5.078 40.406 19.375 1 89.62 483 MET A CA 1
ATOM 3900 C C . MET A 1 483 ? -6.477 39.844 19.594 1 89.62 483 MET A C 1
ATOM 3902 O O . MET A 1 483 ? -7.324 40.5 20.219 1 89.62 483 MET A O 1
ATOM 3906 N N . ALA A 1 484 ? -6.707 38.688 19.094 1 90.75 484 ALA A N 1
ATOM 3907 C CA . ALA A 1 484 ? -8.008 38.031 19.234 1 90.75 484 ALA A CA 1
ATOM 3908 C C . ALA A 1 484 ? -8.258 37.625 20.688 1 90.75 484 ALA A C 1
ATOM 3910 O O . ALA A 1 484 ? -9.398 37.688 21.172 1 90.75 484 ALA A O 1
ATOM 3911 N N . SER A 1 485 ? -7.25 37.25 21.359 1 88.56 485 SER A N 1
ATOM 3912 C CA . SER A 1 485 ? -7.375 36.812 22.75 1 88.56 485 SER A CA 1
ATOM 3913 C C . SER A 1 485 ? -7.602 38 23.688 1 88.56 485 SER A C 1
ATOM 3915 O O . SER A 1 485 ? -8.242 37.844 24.734 1 88.56 485 SER A O 1
ATOM 3917 N N . THR A 1 486 ? -7.035 39.125 23.391 1 86.25 486 THR A N 1
ATOM 3918 C CA . THR A 1 486 ? -7.141 40.281 24.25 1 86.25 486 THR A CA 1
ATOM 3919 C C . THR A 1 486 ? -8.375 41.125 23.906 1 86.25 486 THR A C 1
ATOM 3921 O O . THR A 1 486 ? -8.922 41.812 24.75 1 86.25 486 THR A O 1
ATOM 3924 N N . GLY A 1 487 ? -8.906 40.875 22.891 1 78.44 487 GLY A N 1
ATOM 3925 C CA . GLY A 1 487 ? -10.055 41.656 22.453 1 78.44 487 GLY A CA 1
ATOM 3926 C C . GLY A 1 487 ? -9.734 43.125 22.234 1 78.44 487 GLY A C 1
ATOM 3927 O O . GLY A 1 487 ? -8.609 43.531 22.484 1 78.44 487 GLY A O 1
ATOM 3928 N N . ASN A 1 488 ? -10.422 43.844 21.438 1 64.75 488 ASN A N 1
ATOM 3929 C CA . ASN A 1 488 ? -10.305 45.281 21.359 1 64.75 488 ASN A CA 1
ATOM 3930 C C . ASN A 1 488 ? -11.352 45.969 22.234 1 64.75 488 ASN A C 1
ATOM 3932 O O . ASN A 1 488 ? -12.492 45.5 22.312 1 64.75 488 ASN A O 1
ATOM 3936 N N . CYS A 1 489 ? -10.93 46.625 23.375 1 53.31 489 CYS A N 1
ATOM 3937 C CA . CYS A 1 489 ? -11.789 47.312 24.312 1 53.31 489 CYS A CA 1
ATOM 3938 C C . CYS A 1 489 ? -13.055 47.812 23.625 1 53.31 489 CYS A C 1
ATOM 3940 O O . CYS A 1 489 ? -14.125 47.844 24.234 1 53.31 489 CYS A O 1
ATOM 3942 N N . ASN A 1 490 ? -13.031 48.281 22.469 1 50.56 490 ASN A N 1
ATOM 3943 C CA . ASN A 1 490 ? -14.156 49.062 21.938 1 50.56 490 ASN A CA 1
ATOM 3944 C C . ASN A 1 490 ? -15.031 48.188 21.031 1 50.56 490 ASN A C 1
ATOM 3946 O O . ASN A 1 490 ? -16.141 48.594 20.688 1 50.56 490 ASN A O 1
ATOM 3950 N N . SER A 1 491 ? -14.562 46.938 20.594 1 58.19 491 SER A N 1
ATOM 3951 C CA . SER A 1 491 ? -15.406 46.5 19.484 1 58.19 491 SER A CA 1
ATOM 3952 C C . SER A 1 491 ? -15.742 45.031 19.609 1 58.19 491 SER A C 1
ATOM 3954 O O . SER A 1 491 ? -16.859 44.625 19.312 1 58.19 491 SER A O 1
ATOM 3956 N N . HIS A 1 492 ? -14.758 44.188 19.953 1 66.75 492 HIS A N 1
ATOM 3957 C CA . HIS A 1 492 ? -15.133 42.781 19.875 1 66.75 492 HIS A CA 1
ATOM 3958 C C . HIS A 1 492 ? -14.672 42 21.109 1 66.75 492 HIS A C 1
ATOM 3960 O O . HIS A 1 492 ? -13.602 42.281 21.656 1 66.75 492 HIS A O 1
ATOM 3966 N N . ALA A 1 493 ? -15.609 41.281 21.703 1 76.38 493 ALA A N 1
ATOM 3967 C CA . ALA A 1 493 ? -15.32 40.406 22.844 1 76.38 493 ALA A CA 1
ATOM 3968 C C . ALA A 1 493 ? -14.156 39.469 22.547 1 76.38 493 ALA A C 1
ATOM 3970 O O . ALA A 1 493 ? -13.953 39.062 21.406 1 76.38 493 ALA A O 1
ATOM 3971 N N . PRO A 1 494 ? -13.297 39.312 23.516 1 87.19 494 PRO A N 1
ATOM 3972 C CA . PRO A 1 494 ? -12.156 38.406 23.344 1 87.19 494 PRO A CA 1
ATOM 3973 C C . PRO A 1 494 ? -12.578 37 22.969 1 87.19 494 PRO A C 1
ATOM 3975 O O . PRO A 1 494 ? -13.602 36.5 23.438 1 87.19 494 PRO A O 1
ATOM 3978 N N . LEU A 1 495 ? -11.891 36.438 22.031 1 90.44 495 LEU A N 1
ATOM 3979 C CA . LEU A 1 495 ? -12.125 35.062 21.609 1 90.44 495 LEU A CA 1
ATOM 3980 C C . LEU A 1 495 ? -11.703 34.094 22.703 1 90.44 495 LEU A C 1
ATOM 3982 O O . LEU A 1 495 ? -10.648 34.25 23.312 1 90.44 495 LEU A O 1
ATOM 3986 N N . ARG A 1 496 ? -12.547 33.188 23.062 1 89.44 496 ARG A N 1
ATOM 3987 C CA . ARG A 1 496 ? -12.18 32.125 23.969 1 89.44 496 ARG A CA 1
ATOM 3988 C C . ARG A 1 496 ? -11.266 31.109 23.281 1 89.44 496 ARG A C 1
ATOM 3990 O O . ARG A 1 496 ? -11.703 30.375 22.391 1 89.44 496 ARG A O 1
ATOM 3997 N N . MET A 1 497 ? -10.078 31.062 23.766 1 90.81 497 MET A N 1
ATOM 3998 C CA . MET A 1 497 ? -9.078 30.203 23.125 1 90.81 497 MET A CA 1
ATOM 3999 C C . MET A 1 497 ? -9.297 28.75 23.5 1 90.81 497 MET A C 1
ATOM 4001 O O . MET A 1 497 ? -9.289 28.391 24.672 1 90.81 497 MET A O 1
ATOM 4005 N N . ARG A 1 498 ? -9.57 27.906 22.531 1 92.06 498 ARG A N 1
ATOM 4006 C CA . ARG A 1 498 ? -9.727 26.469 22.703 1 92.06 498 ARG A CA 1
ATOM 4007 C C . ARG A 1 498 ? -8.68 25.703 21.891 1 92.06 498 ARG A C 1
ATOM 4009 O O . ARG A 1 498 ? -8.555 25.906 20.688 1 92.06 498 ARG A O 1
ATOM 4016 N N . SER A 1 499 ? -7.973 24.859 22.516 1 93.12 499 SER A N 1
ATOM 4017 C CA . SER A 1 499 ? -6.926 24.094 21.844 1 93.12 499 SER A CA 1
ATOM 4018 C C . SER A 1 499 ? -7.496 22.844 21.172 1 93.12 499 SER A C 1
ATOM 4020 O O . SER A 1 499 ? -8.336 22.156 21.75 1 93.12 499 SER A O 1
ATOM 4022 N N . VAL A 1 500 ? -7.047 22.516 20.031 1 95.44 500 VAL A N 1
ATOM 4023 C CA . VAL A 1 500 ? -7.488 21.328 19.312 1 95.44 500 VAL A CA 1
ATOM 4024 C C . VAL A 1 500 ? -6.953 20.078 20.016 1 95.44 500 VAL A C 1
ATOM 4026 O O . VAL A 1 500 ? -7.52 19 19.875 1 95.44 500 VAL A O 1
ATOM 4029 N N . TRP A 1 501 ? -5.867 20.219 20.781 1 95 501 TRP A N 1
ATOM 4030 C CA . TRP A 1 501 ? -5.188 19.078 21.406 1 95 501 TRP A CA 1
ATOM 4031 C C . TRP A 1 501 ? -5.988 18.547 22.578 1 95 501 TRP A C 1
ATOM 4033 O O . TRP A 1 501 ? -5.699 17.469 23.094 1 95 501 TRP A O 1
ATOM 4043 N N . ASP A 1 502 ? -6.984 19.297 23.031 1 92.31 502 ASP A N 1
ATOM 4044 C CA . ASP A 1 502 ? -7.926 18.75 24 1 92.31 502 ASP A CA 1
ATOM 4045 C C . ASP A 1 502 ? -8.969 17.875 23.312 1 92.31 502 ASP A C 1
ATOM 4047 O O . ASP A 1 502 ? -10.125 18.266 23.172 1 92.31 502 ASP A O 1
ATOM 4051 N N . TRP A 1 503 ? -8.602 16.703 23.047 1 93.25 503 TRP A N 1
ATOM 4052 C CA . TRP A 1 503 ? -9.375 15.797 22.219 1 93.25 503 TRP A CA 1
ATOM 4053 C C . TRP A 1 503 ? -10.695 15.43 22.891 1 93.25 503 TRP A C 1
ATOM 4055 O O . TRP A 1 503 ? -11.648 15.016 22.219 1 93.2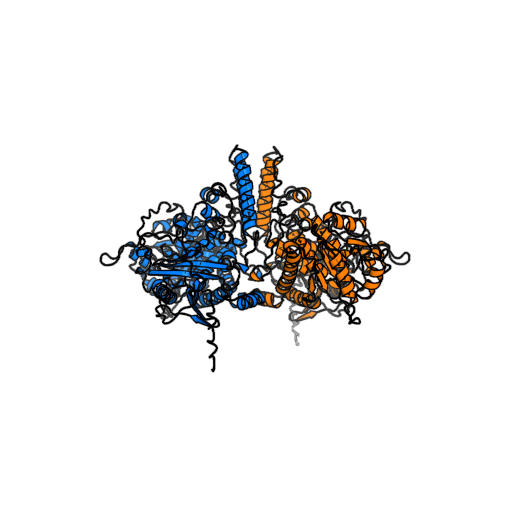5 503 TRP A O 1
ATOM 4065 N N . ARG A 1 504 ? -10.828 15.648 24.172 1 90.56 504 ARG A N 1
ATOM 4066 C CA . ARG A 1 504 ? -12.055 15.312 24.891 1 90.56 504 ARG A CA 1
ATOM 4067 C C . ARG A 1 504 ? -13.188 16.266 24.516 1 90.56 504 ARG A C 1
ATOM 4069 O O . ARG A 1 504 ? -14.359 15.961 24.734 1 90.56 504 ARG A O 1
ATOM 4076 N N . GLU A 1 505 ? -12.766 17.391 23.984 1 91.88 505 GLU A N 1
ATOM 4077 C CA . GLU A 1 505 ? -13.781 18.312 23.484 1 91.88 505 GLU A CA 1
ATOM 4078 C C . GLU A 1 505 ? -14.484 17.734 22.266 1 91.88 505 GLU A C 1
ATOM 4080 O O . GLU A 1 505 ? -15.633 18.094 21.969 1 91.88 505 GLU A O 1
ATOM 4085 N N . GLN A 1 506 ? -13.844 16.766 21.625 1 95 506 GLN A N 1
ATOM 4086 C CA . GLN A 1 506 ? -14.367 16.266 20.359 1 95 506 GLN A CA 1
ATOM 4087 C C . GLN A 1 506 ? -14.766 14.805 20.469 1 95 506 GLN A C 1
ATOM 4089 O O . GLN A 1 506 ? -15.688 14.352 19.781 1 95 506 GLN A O 1
ATOM 4094 N N . PHE A 1 507 ? -14.039 14.078 21.312 1 93.88 507 PHE A N 1
ATOM 4095 C CA . PHE A 1 507 ? -14.211 12.633 21.25 1 93.88 507 PHE A CA 1
ATOM 4096 C C . PHE A 1 507 ? -14.266 12.023 22.641 1 93.88 507 PHE A C 1
ATOM 4098 O O . PHE A 1 507 ? -13.727 12.594 23.594 1 93.88 507 PHE A O 1
ATOM 4105 N N . SER A 1 508 ? -14.914 10.812 22.703 1 90.38 508 SER A N 1
ATOM 4106 C CA . SER A 1 508 ? -14.922 10.023 23.922 1 90.38 508 SER A CA 1
ATOM 4107 C C . SER A 1 508 ? -13.586 9.328 24.141 1 90.38 508 SER A C 1
ATOM 4109 O O . SER A 1 508 ? -12.75 9.273 23.234 1 90.38 508 SER A O 1
ATOM 4111 N N . ASP A 1 509 ? -13.352 8.82 25.219 1 86.5 509 ASP A N 1
ATOM 4112 C CA . ASP A 1 509 ? -12.109 8.133 25.562 1 86.5 509 ASP A CA 1
ATOM 4113 C C . ASP A 1 509 ? -11.883 6.914 24.672 1 86.5 509 ASP A C 1
ATOM 4115 O O . ASP A 1 509 ? -10.75 6.582 24.344 1 86.5 509 ASP A O 1
ATOM 4119 N N . LYS A 1 510 ? -12.953 6.312 24.297 1 83.38 510 LYS A N 1
ATOM 4120 C CA . LYS A 1 510 ? -12.859 5.145 23.422 1 83.38 510 LYS A CA 1
ATOM 4121 C C . LYS A 1 510 ? -12.266 5.512 22.078 1 83.38 510 LYS A C 1
ATOM 4123 O O . LYS A 1 510 ? -11.414 4.789 21.547 1 83.38 510 LYS A O 1
ATOM 4128 N N . ASP A 1 511 ? -12.734 6.582 21.562 1 90.12 511 ASP A N 1
ATOM 4129 C CA . ASP A 1 511 ? -12.234 7.031 20.266 1 90.12 511 ASP A CA 1
ATOM 4130 C C . ASP A 1 511 ? -10.805 7.562 20.375 1 90.12 511 ASP A C 1
ATOM 4132 O O . ASP A 1 511 ? -10 7.395 19.469 1 90.12 511 ASP A O 1
ATOM 4136 N N . ILE A 1 512 ? -10.5 8.195 21.5 1 91.81 512 ILE A N 1
ATOM 4137 C CA . ILE A 1 512 ? -9.172 8.766 21.703 1 91.81 512 ILE A CA 1
ATOM 4138 C C . ILE A 1 512 ? -8.141 7.641 21.812 1 91.81 512 ILE A C 1
ATOM 4140 O O . ILE A 1 512 ? -7.004 7.785 21.375 1 91.81 512 ILE A O 1
ATOM 4144 N N . ALA A 1 513 ? -8.57 6.469 22.281 1 88.44 513 ALA A N 1
ATOM 4145 C CA . ALA A 1 513 ? -7.688 5.312 22.422 1 88.44 513 ALA A CA 1
ATOM 4146 C C . ALA A 1 513 ? -7.156 4.863 21.062 1 88.44 513 ALA A C 1
ATOM 4148 O O . ALA A 1 513 ? -6.047 4.336 20.969 1 88.44 513 ALA A O 1
ATOM 4149 N N . LEU A 1 514 ? -7.895 5.109 20.031 1 91 514 LEU A N 1
ATOM 4150 C CA . LEU A 1 514 ? -7.512 4.691 18.688 1 91 514 LEU A CA 1
ATOM 4151 C C . LEU A 1 514 ? -6.391 5.57 18.141 1 91 514 LEU A C 1
ATOM 4153 O O . LEU A 1 514 ? -5.781 5.238 17.125 1 91 514 LEU A O 1
ATOM 4157 N N . PHE A 1 515 ? -6.02 6.641 18.906 1 94.38 515 PHE A N 1
ATOM 4158 C CA . PHE A 1 515 ? -4.969 7.547 18.453 1 94.38 515 PHE A CA 1
ATOM 4159 C C . PHE A 1 515 ? -3.59 6.957 18.734 1 94.38 515 PHE A C 1
ATOM 4161 O O . PHE A 1 515 ? -2.586 7.43 18.203 1 94.38 515 PHE A O 1
ATOM 4168 N N . CYS A 1 516 ? -3.59 5.957 19.516 1 92.44 516 CYS A N 1
ATOM 4169 C CA . CYS A 1 516 ? -2.316 5.367 19.922 1 92.44 516 CYS A CA 1
ATOM 4170 C C . CYS A 1 516 ? -1.967 4.176 19.031 1 92.44 516 CYS A C 1
ATOM 4172 O O . CYS A 1 516 ? -2.844 3.393 18.672 1 92.44 516 CYS A O 1
ATOM 4174 N N . ASN A 1 517 ? -0.752 4.082 18.734 1 92.62 517 ASN A N 1
ATOM 4175 C CA . ASN A 1 517 ? -0.224 2.959 17.969 1 92.62 517 ASN A CA 1
ATOM 4176 C C . ASN A 1 517 ? 0.11 1.773 18.875 1 92.62 517 ASN A C 1
ATOM 4178 O O . ASN A 1 517 ? 1.014 1.857 19.703 1 92.62 517 ASN A O 1
ATOM 4182 N N . PRO A 1 518 ? -0.54 0.646 18.688 1 88.75 518 PRO A N 1
ATOM 4183 C CA . PRO A 1 518 ? -0.301 -0.503 19.562 1 88.75 518 PRO A CA 1
ATOM 4184 C C . PRO A 1 518 ? 1.084 -1.117 19.359 1 88.75 518 PRO A C 1
ATOM 4186 O O . PRO A 1 518 ? 1.576 -1.834 20.234 1 88.75 518 PRO A O 1
ATOM 4189 N N . LEU A 1 519 ? 1.775 -0.813 18.281 1 89.12 519 LEU A N 1
ATOM 4190 C CA . LEU A 1 519 ? 3.064 -1.427 17.984 1 89.12 519 LEU A CA 1
ATOM 4191 C C . LEU A 1 519 ? 4.211 -0.498 18.359 1 89.12 519 LEU A C 1
ATOM 4193 O O . LEU A 1 519 ? 5.375 -0.791 18.078 1 89.12 519 LEU A O 1
ATOM 4197 N N . TYR A 1 520 ? 3.879 0.616 19.031 1 90.94 520 TYR A N 1
ATOM 4198 C CA . TYR A 1 520 ? 4.887 1.61 19.375 1 90.94 520 TYR A CA 1
ATOM 4199 C C . TYR A 1 520 ? 5.977 1.001 20.25 1 90.94 520 TYR A C 1
ATOM 4201 O O . TYR A 1 520 ? 5.68 0.345 21.25 1 90.94 520 TYR A O 1
ATOM 4209 N N . ASP A 1 521 ? 7.23 1.18 19.781 1 87.44 521 ASP A N 1
ATOM 4210 C CA . ASP A 1 521 ? 8.414 0.759 20.516 1 87.44 521 ASP A CA 1
ATOM 4211 C C . ASP A 1 521 ? 9.234 1.965 20.984 1 87.44 521 ASP A C 1
ATOM 4213 O O . ASP A 1 521 ? 9.945 2.576 20.172 1 87.44 521 ASP A O 1
ATOM 4217 N N . ASP A 1 522 ? 9.227 2.273 22.234 1 86.81 522 ASP A N 1
ATOM 4218 C CA . ASP A 1 522 ? 9.891 3.459 22.75 1 86.81 522 ASP A CA 1
ATOM 4219 C C . ASP A 1 522 ? 11.406 3.275 22.766 1 86.81 522 ASP A C 1
ATOM 4221 O O . ASP A 1 522 ? 12.156 4.23 23 1 86.81 522 ASP A O 1
ATOM 4225 N N . SER A 1 523 ? 11.891 2.133 22.375 1 84.12 523 SER A N 1
ATOM 4226 C CA . SER A 1 523 ? 13.328 1.892 22.312 1 84.12 523 SER A CA 1
ATOM 4227 C C . SER A 1 523 ? 13.867 2.193 20.906 1 84.12 523 SER A C 1
ATOM 4229 O O . SER A 1 523 ? 15.078 2.197 20.703 1 84.12 523 SER A O 1
ATOM 4231 N N . PHE A 1 524 ? 12.945 2.41 20.078 1 85.69 524 PHE A N 1
ATOM 4232 C CA . PHE A 1 524 ? 13.352 2.793 18.719 1 85.69 524 PHE A CA 1
ATOM 4233 C C . PHE A 1 524 ? 13.844 4.234 18.703 1 85.69 524 PHE A C 1
ATOM 4235 O O . PHE A 1 524 ? 13.086 5.152 18.375 1 85.69 524 PHE A O 1
ATOM 4242 N N . LEU A 1 525 ? 15.086 4.5 18.938 1 88.19 525 LEU A N 1
ATOM 4243 C CA . LEU A 1 525 ? 15.625 5.848 19.078 1 88.19 525 LEU A CA 1
ATOM 4244 C C . LEU A 1 525 ? 16.484 6.219 17.875 1 88.19 525 LEU A C 1
ATOM 4246 O O . LEU A 1 525 ? 16.906 7.371 17.734 1 88.19 525 LEU A O 1
ATOM 4250 N N . GLN A 1 526 ? 16.594 5.352 16.969 1 88.38 526 GLN A N 1
ATOM 4251 C CA . GLN A 1 526 ? 17.516 5.566 15.852 1 88.38 526 GLN A CA 1
ATOM 4252 C C . GLN A 1 526 ? 16.938 6.578 14.867 1 88.38 526 GLN A C 1
ATOM 4254 O O . GLN A 1 526 ? 15.719 6.746 14.781 1 88.38 526 GLN A O 1
ATOM 4259 N N . VAL A 1 527 ? 17.844 7.238 14.172 1 95.69 527 VAL A N 1
ATOM 4260 C CA . VAL A 1 527 ? 17.469 8.148 13.102 1 95.69 527 VAL A CA 1
ATOM 4261 C C . VAL A 1 527 ? 16.734 7.375 12 1 95.69 527 VAL A C 1
ATOM 4263 O O . VAL A 1 527 ? 17.141 6.266 11.641 1 95.69 527 VAL A O 1
ATOM 4266 N N . LEU A 1 528 ? 15.641 7.891 11.562 1 96.69 528 LEU A N 1
ATOM 4267 C CA . LEU A 1 528 ? 14.898 7.242 10.492 1 96.69 528 LEU A CA 1
ATOM 4268 C C . LEU A 1 528 ? 15.602 7.438 9.148 1 96.69 528 LEU A C 1
ATOM 4270 O O . LEU A 1 528 ? 16.156 8.5 8.883 1 96.69 528 LEU A O 1
ATOM 4274 N N . LYS A 1 529 ? 15.648 6.449 8.359 1 95.25 529 LYS A N 1
ATOM 4275 C CA . LYS A 1 529 ? 16.156 6.516 6.992 1 95.25 529 LYS A CA 1
ATOM 4276 C C . LYS A 1 529 ? 15.086 6.125 5.984 1 95.25 529 LYS A C 1
ATOM 4278 O O . LYS A 1 529 ? 15.148 5.047 5.391 1 95.25 529 LYS A O 1
ATOM 4283 N N . PRO A 1 530 ? 14.203 7.059 5.719 1 97 530 PRO A N 1
ATOM 4284 C CA . PRO A 1 530 ? 13.07 6.734 4.852 1 97 530 PRO A CA 1
ATOM 4285 C C . PRO A 1 530 ? 13.469 6.594 3.385 1 97 530 PRO A C 1
ATOM 4287 O O . PRO A 1 530 ? 14.422 7.234 2.938 1 97 530 PRO A O 1
ATOM 4290 N N . SER A 1 531 ? 12.797 5.688 2.717 1 95.94 531 SER A N 1
ATOM 4291 C CA . SER A 1 531 ? 12.875 5.629 1.262 1 95.94 531 SER A CA 1
ATOM 4292 C C . SER A 1 531 ? 11.906 6.613 0.617 1 95.94 531 SER A C 1
ATOM 4294 O O . SER A 1 531 ? 10.703 6.59 0.896 1 95.94 531 SER A O 1
ATOM 4296 N N . THR A 1 532 ? 12.414 7.457 -0.224 1 96.81 532 THR A N 1
ATOM 4297 C CA . THR A 1 532 ? 11.602 8.547 -0.75 1 96.81 532 THR A CA 1
ATOM 4298 C C . THR A 1 532 ? 11.195 8.266 -2.195 1 96.81 532 THR A C 1
ATOM 4300 O O . THR A 1 532 ? 10.469 9.055 -2.805 1 96.81 532 THR A O 1
ATOM 4303 N N . GLY A 1 533 ? 11.641 7.074 -2.711 1 94.94 533 GLY A N 1
ATOM 4304 C CA . GLY A 1 533 ? 11.219 6.703 -4.055 1 94.94 533 GLY A CA 1
ATOM 4305 C C . GLY A 1 533 ? 9.734 6.445 -4.164 1 94.94 533 GLY A C 1
ATOM 4306 O O . GLY A 1 533 ? 9.117 5.918 -3.236 1 94.94 533 GLY A O 1
ATOM 4307 N N . LEU A 1 534 ? 9.164 6.785 -5.316 1 96.06 534 LEU A N 1
ATOM 4308 C CA . LEU A 1 534 ? 7.715 6.73 -5.516 1 96.06 534 LEU A CA 1
ATOM 4309 C C . LEU A 1 534 ? 7.195 5.305 -5.336 1 96.06 534 LEU A C 1
ATOM 4311 O O . LEU A 1 534 ? 6.105 5.102 -4.805 1 96.06 534 LEU A O 1
ATOM 4315 N N . PRO A 1 535 ? 7.965 4.273 -5.676 1 94.75 535 PRO A N 1
ATOM 4316 C CA . PRO A 1 535 ? 7.449 2.916 -5.484 1 94.75 535 PRO A CA 1
ATOM 4317 C C . PRO A 1 535 ? 7.191 2.584 -4.016 1 94.75 535 PRO A C 1
ATOM 4319 O O . PRO A 1 535 ? 6.402 1.684 -3.711 1 94.75 535 PRO A O 1
ATOM 4322 N N . ASN A 1 536 ? 7.934 3.283 -3.145 1 96.19 536 ASN A N 1
ATOM 4323 C CA . ASN A 1 536 ? 7.789 3.018 -1.717 1 96.19 536 ASN A CA 1
ATOM 4324 C C . ASN A 1 536 ? 6.762 3.949 -1.077 1 96.19 536 ASN A C 1
ATOM 4326 O O . ASN A 1 536 ? 6.504 3.861 0.125 1 96.19 536 ASN A O 1
ATOM 4330 N N . LEU A 1 537 ? 6.219 4.844 -1.837 1 97.19 537 LEU A N 1
ATOM 4331 C CA . LEU A 1 537 ? 5.188 5.742 -1.327 1 97.19 537 LEU A CA 1
ATOM 4332 C C . LEU A 1 537 ? 3.797 5.227 -1.681 1 97.19 537 LEU A C 1
ATOM 4334 O O . LEU A 1 537 ? 3.605 4.617 -2.736 1 97.19 537 LEU A O 1
ATOM 4338 N N . GLU A 1 538 ? 2.883 5.379 -0.777 1 96.12 538 GLU A N 1
ATOM 4339 C CA . GLU A 1 538 ? 1.532 4.852 -0.95 1 96.12 538 GLU A CA 1
ATOM 4340 C C . GLU A 1 538 ? 0.487 5.953 -0.822 1 96.12 538 GLU A C 1
ATOM 4342 O O . GLU A 1 538 ? 0.787 7.047 -0.338 1 96.12 538 GLU A O 1
ATOM 4347 N N . VAL A 1 539 ? -0.717 5.605 -1.291 1 96.75 539 VAL A N 1
ATOM 4348 C CA . VAL A 1 539 ? -1.828 6.543 -1.165 1 96.75 539 VAL A CA 1
ATOM 4349 C C . VAL A 1 539 ? -2.461 6.41 0.219 1 96.75 539 VAL A C 1
ATOM 4351 O O . VAL A 1 539 ? -2.768 5.305 0.666 1 96.75 539 VAL A O 1
ATOM 4354 N N . TRP A 1 540 ? -2.598 7.5 0.89 1 97.75 540 TRP A N 1
ATOM 4355 C CA . TRP A 1 540 ? -3.229 7.562 2.205 1 97.75 540 TRP A CA 1
ATOM 4356 C C . TRP A 1 540 ? -4.734 7.332 2.096 1 97.75 540 TRP A C 1
ATOM 4358 O O . TRP A 1 540 ? -5.523 8.266 2.258 1 97.75 540 TRP A O 1
ATOM 4368 N N . GLY A 1 541 ? -5.152 6.098 1.954 1 94.88 541 GLY A N 1
ATOM 4369 C CA . GLY A 1 541 ? -6.523 5.711 1.659 1 94.88 541 GLY A CA 1
ATOM 4370 C C . GLY A 1 541 ? -7.512 6.176 2.709 1 94.88 541 GLY A C 1
ATOM 4371 O O . GLY A 1 541 ? -8.578 6.703 2.377 1 94.88 541 GLY A O 1
ATOM 4372 N N . GLN A 1 542 ? -7.195 6.027 3.971 1 95.19 542 GLN A N 1
ATOM 4373 C CA . GLN A 1 542 ? -8.094 6.426 5.047 1 95.19 542 GLN A CA 1
ATOM 4374 C C . GLN A 1 542 ? -8.422 7.914 4.977 1 95.19 542 GLN A C 1
ATOM 4376 O O . GLN A 1 542 ? -9.539 8.328 5.281 1 95.19 542 GLN A O 1
ATOM 4381 N N . CYS A 1 543 ? -7.469 8.672 4.594 1 97.25 543 CYS A N 1
ATOM 4382 C CA . CYS A 1 543 ? -7.664 10.117 4.543 1 97.25 543 CYS A CA 1
ATOM 4383 C C . CYS A 1 543 ? -8.438 10.523 3.291 1 97.25 543 CYS A C 1
ATOM 4385 O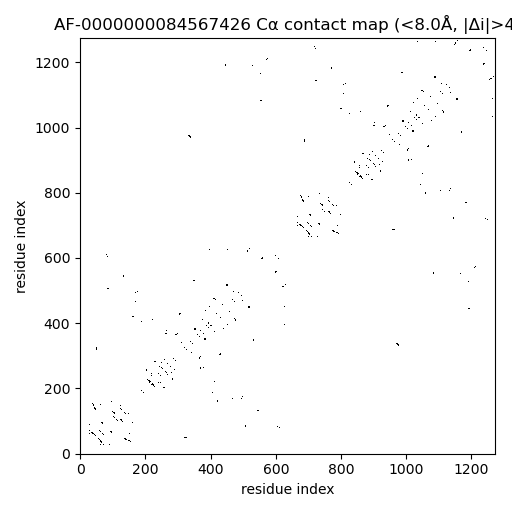 O . CYS A 1 543 ? -9.359 11.336 3.359 1 97.25 543 CYS A O 1
ATOM 4387 N N . TYR A 1 544 ? -8.141 9.875 2.145 1 97.06 544 TYR A N 1
ATOM 4388 C CA . TYR A 1 544 ? -8.609 10.422 0.876 1 97.06 544 TYR A CA 1
ATOM 4389 C C . TYR A 1 544 ? -9.836 9.672 0.37 1 97.06 544 TYR A C 1
ATOM 4391 O O . TYR A 1 544 ? -10.68 10.242 -0.326 1 97.06 544 TYR A O 1
ATOM 4399 N N . PHE A 1 545 ? -9.938 8.352 0.75 1 94.56 545 PHE A N 1
ATOM 4400 C CA . PHE A 1 545 ? -10.961 7.527 0.112 1 94.56 545 PHE A CA 1
ATOM 4401 C C . PHE A 1 545 ? -12.055 7.16 1.105 1 94.56 545 PHE A C 1
ATOM 4403 O O . PHE A 1 545 ? -13.055 6.551 0.732 1 94.56 545 PHE A O 1
ATOM 4410 N N . ARG A 1 546 ? -12 7.512 2.297 1 92.69 546 ARG A N 1
ATOM 4411 C CA . ARG A 1 546 ? -12.852 6.973 3.348 1 92.69 546 ARG A CA 1
ATOM 4412 C C . ARG A 1 546 ? -14.312 7.352 3.115 1 92.69 546 ARG A C 1
ATOM 4414 O O . ARG A 1 546 ? -15.219 6.719 3.666 1 92.69 546 ARG A O 1
ATOM 4421 N N . TRP A 1 547 ? -14.539 8.391 2.299 1 91.06 547 TRP A N 1
ATOM 4422 C CA . TRP A 1 547 ? -15.914 8.836 2.096 1 91.06 547 TRP A CA 1
ATOM 4423 C C . TRP A 1 547 ? -16.547 8.133 0.895 1 91.06 547 TRP A C 1
ATOM 4425 O O . TRP A 1 547 ? -17.734 8.312 0.618 1 91.06 547 TRP A O 1
ATOM 4435 N N . LEU A 1 548 ? -15.82 7.332 0.205 1 89.94 548 LEU A N 1
ATOM 4436 C CA . LEU A 1 548 ? -16.312 6.562 -0.93 1 89.94 548 LEU A CA 1
ATOM 4437 C C . LEU A 1 548 ? -16.719 5.16 -0.499 1 89.94 548 LEU A C 1
ATOM 4439 O O . LEU A 1 548 ? -15.883 4.266 -0.409 1 89.94 548 LEU A O 1
ATOM 4443 N N . SER A 1 549 ? -17.922 4.949 -0.384 1 86.5 549 SER A N 1
ATOM 4444 C CA . SER A 1 549 ? -18.438 3.676 0.101 1 86.5 549 SER A CA 1
ATOM 4445 C C . SER A 1 549 ? -18.094 2.539 -0.858 1 86.5 549 SER A C 1
ATOM 4447 O O . SER A 1 549 ? -17.922 1.397 -0.434 1 86.5 549 SER A O 1
ATOM 4449 N N . ASP A 1 550 ? -17.938 2.854 -2.123 1 86.88 550 ASP A N 1
ATOM 4450 C CA . ASP A 1 550 ? -17.688 1.838 -3.139 1 86.88 550 ASP A CA 1
ATOM 4451 C C . ASP A 1 550 ? -16.281 1.256 -2.998 1 86.88 550 ASP A C 1
ATOM 4453 O O . ASP A 1 550 ? -15.992 0.196 -3.555 1 86.88 550 ASP A O 1
ATOM 4457 N N . LEU A 1 551 ? -15.492 1.925 -2.287 1 90.56 551 LEU A N 1
ATOM 4458 C CA . LEU A 1 551 ? -14.117 1.454 -2.109 1 90.56 551 LEU A CA 1
ATOM 4459 C C . LEU A 1 551 ? -13.953 0.76 -0.763 1 90.56 551 LEU A C 1
ATOM 4461 O O . LEU A 1 551 ? -12.867 0.26 -0.446 1 90.56 551 LEU A O 1
ATOM 4465 N N . GLU A 1 552 ? -15.008 0.673 -0.027 1 90.44 552 GLU A N 1
ATOM 4466 C CA . GLU A 1 552 ? -14.953 0.03 1.282 1 90.44 552 GLU A CA 1
ATOM 4467 C C . GLU A 1 552 ? -14.859 -1.487 1.148 1 90.44 552 GLU A C 1
ATOM 4469 O O . GLU A 1 552 ? -15.523 -2.084 0.299 1 90.44 552 GLU A O 1
ATOM 4474 N N . ILE A 1 553 ? -14 -2.076 1.852 1 93.25 553 ILE A N 1
ATOM 4475 C CA . ILE A 1 553 ? -13.883 -3.527 1.937 1 93.25 553 ILE A CA 1
ATOM 4476 C C . ILE A 1 553 ? -14.578 -4.027 3.199 1 93.25 553 ILE A C 1
ATOM 4478 O O . ILE A 1 553 ? -14.102 -3.801 4.312 1 93.25 553 ILE A O 1
ATOM 4482 N N . PRO A 1 554 ? -15.648 -4.672 3.021 1 90.06 554 PRO A N 1
ATOM 4483 C CA . PRO A 1 554 ? -16.359 -5.145 4.211 1 90.06 554 PRO A CA 1
ATOM 4484 C C . PRO A 1 554 ? -15.578 -6.207 4.98 1 90.06 554 PRO A C 1
ATOM 4486 O O . PRO A 1 554 ? -14.984 -7.109 4.375 1 90.06 554 PRO A O 1
ATOM 4489 N N . ARG A 1 555 ? -15.531 -6.125 6.258 1 88.19 555 ARG A N 1
ATOM 4490 C CA . ARG A 1 555 ? -14.875 -7.074 7.152 1 88.19 555 ARG A CA 1
ATOM 4491 C C . ARG A 1 555 ? -13.438 -7.336 6.719 1 88.19 555 ARG A C 1
ATOM 4493 O O . ARG A 1 555 ? -13.016 -8.492 6.617 1 88.19 555 ARG A O 1
ATOM 4500 N N . GLY A 1 556 ? -12.844 -6.281 6.293 1 91 556 GLY A N 1
ATOM 4501 C CA . GLY A 1 556 ? -11.477 -6.418 5.82 1 91 556 GLY A CA 1
ATOM 4502 C C . GLY A 1 556 ? -10.695 -5.117 5.855 1 91 556 GLY A C 1
ATOM 4503 O O . GLY A 1 556 ? -11.195 -4.098 6.332 1 91 556 GLY A O 1
ATOM 4504 N N . GLY A 1 557 ? -9.43 -5.23 5.477 1 92.19 557 GLY A N 1
ATOM 4505 C CA . GLY A 1 557 ? -8.578 -4.051 5.387 1 92.19 557 GLY A CA 1
ATOM 4506 C C . GLY A 1 557 ? -7.57 -3.953 6.516 1 92.19 557 GLY A C 1
ATOM 4507 O O . GLY A 1 557 ? -7.461 -4.863 7.336 1 92.19 557 GLY A O 1
ATOM 4508 N N . ARG A 1 558 ? -6.922 -2.877 6.609 1 91.06 558 ARG A N 1
ATOM 4509 C CA . ARG A 1 558 ? -5.805 -2.646 7.523 1 91.06 558 ARG A CA 1
ATOM 4510 C C . ARG A 1 558 ? -6.289 -2.57 8.969 1 91.06 558 ARG A C 1
ATOM 4512 O O . ARG A 1 558 ? -5.555 -2.926 9.891 1 91.06 558 ARG A O 1
ATOM 4519 N N . PRO A 1 559 ? -7.52 -2.076 9.219 1 90.25 559 PRO A N 1
ATOM 4520 C CA . PRO A 1 559 ? -7.988 -1.993 10.609 1 90.25 559 PRO A CA 1
ATOM 4521 C C . PRO A 1 559 ? -8.008 -3.352 11.305 1 90.25 559 PRO A C 1
ATOM 4523 O O . PRO A 1 559 ? -7.922 -3.422 12.531 1 90.25 559 PRO A O 1
ATOM 4526 N N . GLN A 1 560 ? -8.133 -4.426 10.555 1 89.25 560 GLN A N 1
ATOM 4527 C CA . GLN A 1 560 ? -8.102 -5.75 11.164 1 89.25 560 GLN A CA 1
ATOM 4528 C C . GLN A 1 560 ? -6.746 -6.02 11.812 1 89.25 560 GLN A C 1
ATOM 4530 O O . GLN A 1 560 ? -6.684 -6.586 12.906 1 89.25 560 GLN A O 1
ATOM 4535 N N . VAL A 1 561 ? -5.734 -5.59 11.141 1 90.56 561 VAL A N 1
ATOM 4536 C CA . VAL A 1 561 ? -4.387 -5.777 11.672 1 90.56 561 VAL A CA 1
ATOM 4537 C C . VAL A 1 561 ? -4.215 -4.949 12.945 1 90.56 561 VAL A C 1
ATOM 4539 O O . VAL A 1 561 ? -3.66 -5.43 13.938 1 90.56 561 VAL A O 1
ATOM 4542 N N . ASP A 1 562 ? -4.668 -3.721 12.867 1 90 562 ASP A N 1
ATOM 4543 C CA . ASP A 1 562 ? -4.566 -2.82 14.016 1 90 562 ASP A CA 1
ATOM 4544 C C . ASP A 1 562 ? -5.328 -3.369 15.219 1 90 562 ASP A C 1
ATOM 4546 O O . ASP A 1 562 ? -4.809 -3.385 16.328 1 90 562 ASP A O 1
ATOM 4550 N N . LEU A 1 563 ? -6.543 -3.826 15.016 1 87.81 563 LEU A N 1
ATOM 4551 C CA . LEU A 1 563 ? -7.395 -4.312 16.094 1 87.81 563 LEU A CA 1
ATOM 4552 C C . LEU A 1 563 ? -6.836 -5.602 16.688 1 87.81 563 LEU A C 1
ATOM 4554 O O . LEU A 1 563 ? -6.867 -5.793 17.906 1 87.81 563 LEU A O 1
ATOM 4558 N N . TYR A 1 564 ? -6.316 -6.484 15.859 1 87.06 564 TYR A N 1
ATOM 4559 C CA . TYR A 1 564 ? -5.691 -7.699 16.375 1 87.06 564 TYR A CA 1
ATOM 4560 C C . TYR A 1 564 ? -4.453 -7.367 17.203 1 87.06 564 TYR A C 1
ATOM 4562 O O . TYR A 1 564 ? -4.199 -8 18.219 1 87.06 564 TYR A O 1
ATOM 4570 N N . SER A 1 565 ? -3.668 -6.414 16.719 1 87.31 565 SER A N 1
ATOM 4571 C CA . SER A 1 565 ? -2.488 -5.996 17.469 1 87.31 565 SER A CA 1
ATOM 4572 C C . SER A 1 565 ? -2.871 -5.438 18.844 1 87.31 565 SER A C 1
ATOM 4574 O O . SER A 1 565 ? -2.217 -5.73 19.844 1 87.31 565 SER A O 1
ATOM 4576 N N . ARG A 1 566 ? -3.92 -4.645 18.844 1 86.44 566 ARG A N 1
ATOM 4577 C CA . ARG A 1 566 ? -4.406 -4.098 20.109 1 86.44 566 ARG A CA 1
ATOM 4578 C C . ARG A 1 566 ? -4.875 -5.207 21.031 1 86.44 566 ARG A C 1
ATOM 4580 O O . ARG A 1 566 ? -4.609 -5.168 22.25 1 86.44 566 ARG A O 1
ATOM 4587 N N . PHE A 1 567 ? -5.535 -6.176 20.516 1 84 567 PHE A N 1
ATOM 4588 C CA . PHE A 1 567 ? -6.02 -7.316 21.281 1 84 567 PHE A CA 1
ATOM 4589 C C . PHE A 1 567 ? -4.855 -8.094 21.891 1 84 567 PHE A C 1
ATOM 4591 O O . PHE A 1 567 ? -4.879 -8.422 23.078 1 84 567 PHE A O 1
ATOM 4598 N N . LEU A 1 568 ? -3.855 -8.289 21.062 1 82.06 568 LEU A N 1
ATOM 4599 C CA . LEU A 1 568 ? -2.699 -9.055 21.516 1 82.06 568 LEU A CA 1
ATOM 4600 C C . LEU A 1 568 ? -1.938 -8.305 22.594 1 82.06 568 LEU A C 1
ATOM 4602 O O . LEU A 1 568 ? -1.528 -8.898 23.594 1 82.06 568 LEU A O 1
ATOM 4606 N N . VAL A 1 569 ? -1.761 -7.062 22.438 1 81.19 569 VAL A N 1
ATOM 4607 C CA . VAL A 1 569 ? -1.049 -6.242 23.406 1 81.19 569 VAL A CA 1
ATOM 4608 C C . VAL A 1 569 ? -1.832 -6.199 24.719 1 81.19 569 VAL A C 1
ATOM 4610 O O . VAL A 1 569 ? -1.248 -6.301 25.812 1 81.19 569 VAL A O 1
ATOM 4613 N N . GLN A 1 570 ? -3.104 -6.086 24.578 1 78.31 570 GLN A N 1
ATOM 4614 C CA . GLN A 1 570 ? -3.945 -6.043 25.781 1 78.31 570 GLN A CA 1
ATOM 4615 C C . GLN A 1 570 ? -3.881 -7.363 26.547 1 78.31 570 GLN A C 1
ATOM 4617 O O . GLN A 1 570 ? -3.877 -7.371 27.766 1 78.31 570 GLN A O 1
ATOM 4622 N N . GLN A 1 571 ? -3.861 -8.445 25.828 1 76.81 571 GLN A N 1
ATOM 4623 C CA . GLN A 1 571 ? -3.771 -9.766 26.453 1 76.81 571 GLN A CA 1
ATOM 4624 C C . GLN A 1 571 ? -2.469 -9.914 27.234 1 76.81 571 GLN A C 1
ATOM 4626 O O . GLN A 1 571 ? -2.455 -10.492 28.328 1 76.81 571 GLN A O 1
ATOM 4631 N N . ILE A 1 572 ? -1.509 -9.383 26.719 1 75.88 572 ILE A N 1
ATOM 4632 C CA . ILE A 1 572 ? -0.203 -9.477 27.359 1 75.88 572 ILE A CA 1
ATOM 4633 C C . ILE A 1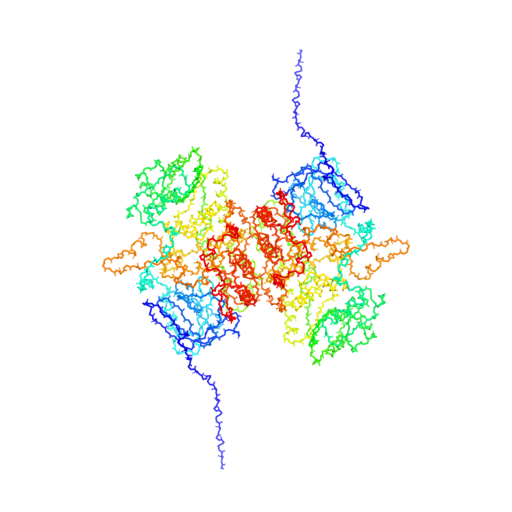 572 ? -0.165 -8.578 28.594 1 75.88 572 ILE A C 1
ATOM 4635 O O . ILE A 1 572 ? 0.325 -8.984 29.656 1 75.88 572 ILE A O 1
ATOM 4639 N N . LEU A 1 573 ? -0.689 -7.398 28.469 1 71.5 573 LEU A N 1
ATOM 4640 C CA . LEU A 1 573 ? -0.699 -6.465 29.594 1 71.5 573 LEU A CA 1
ATOM 4641 C C . LEU A 1 573 ? -1.546 -7.004 30.734 1 71.5 573 LEU A C 1
ATOM 4643 O O . LEU A 1 573 ? -1.203 -6.816 31.906 1 71.5 573 LEU A O 1
ATOM 4647 N N . GLN A 1 574 ? -2.617 -7.605 30.453 1 70.69 574 GLN A N 1
ATOM 4648 C CA . GLN A 1 574 ? -3.492 -8.172 31.469 1 70.69 574 GLN A CA 1
ATOM 4649 C C . GLN A 1 574 ? -2.809 -9.328 32.219 1 70.69 574 GLN A C 1
ATOM 4651 O O . GLN A 1 574 ? -3.01 -9.508 33.406 1 70.69 574 GLN A O 1
ATOM 4656 N N . THR A 1 575 ? -2.111 -10.07 31.438 1 69.81 575 THR A N 1
ATOM 4657 C CA . THR A 1 575 ? -1.412 -11.195 32.031 1 69.81 575 THR A CA 1
ATOM 4658 C C . THR A 1 575 ? -0.282 -10.711 32.938 1 69.81 575 THR A C 1
ATOM 4660 O O . THR A 1 575 ? 0.007 -11.32 33.969 1 69.81 575 THR A O 1
ATOM 4663 N N . GLN A 1 576 ? 0.305 -9.656 32.594 1 63.94 576 GLN A N 1
ATOM 4664 C CA . GLN A 1 576 ? 1.402 -9.109 33.375 1 63.94 576 GLN A CA 1
ATOM 4665 C C . GLN A 1 576 ? 0.883 -8.438 34.656 1 63.94 576 GLN A C 1
ATOM 4667 O O . GLN A 1 576 ? 1.546 -8.461 35.688 1 63.94 576 GLN A O 1
ATOM 4672 N N . CYS A 1 577 ? -0.105 -7.559 34.406 1 54.94 577 CYS A N 1
ATOM 4673 C CA . CYS A 1 577 ? -0.591 -6.848 35.594 1 54.94 577 CYS A CA 1
ATOM 4674 C C . CYS A 1 577 ? -1.305 -7.797 36.531 1 54.94 577 CYS A C 1
ATOM 4676 O O . CYS A 1 577 ? -1.229 -7.633 37.75 1 54.94 577 CYS A O 1
ATOM 4678 N N . ASN A 1 578 ? -2.666 -8.242 36.344 1 51.34 578 ASN A N 1
ATOM 4679 C CA . ASN A 1 578 ? -3.578 -8.734 37.375 1 51.34 578 ASN A CA 1
ATOM 4680 C C . ASN A 1 578 ? -3.607 -10.258 37.438 1 51.34 578 ASN A C 1
ATOM 4682 O O . ASN A 1 578 ? -3.551 -10.914 36.375 1 51.34 578 ASN A O 1
ATOM 4686 N N . GLY A 1 579 ? -3.42 -11.031 38.375 1 45.94 579 GLY A N 1
ATOM 4687 C CA . GLY A 1 579 ? -4.305 -11.961 39.062 1 45.94 579 GLY A CA 1
ATOM 4688 C C . GLY A 1 579 ? -5.754 -11.828 38.625 1 45.94 579 GLY A C 1
ATOM 4689 O O . GLY A 1 579 ? -6.664 -12.141 39.406 1 45.94 579 GLY A O 1
ATOM 4690 N N . ILE A 1 580 ? -6.051 -10.977 37.719 1 44.31 580 ILE A N 1
ATOM 4691 C CA . ILE A 1 580 ? -7.438 -10.602 37.438 1 44.31 580 ILE A CA 1
ATOM 4692 C C . ILE A 1 580 ? -8.203 -11.812 36.906 1 44.31 580 ILE A C 1
ATOM 4694 O O . ILE A 1 580 ? -7.617 -12.719 36.312 1 44.31 580 ILE A O 1
ATOM 4698 N N . ASP A 1 581 ? -9.453 -11.711 37.094 1 48.53 581 ASP A N 1
ATOM 4699 C CA . ASP A 1 581 ? -10.539 -12.68 36.969 1 48.53 581 ASP A CA 1
ATOM 4700 C C . ASP A 1 581 ? -10.672 -13.172 35.531 1 48.53 581 ASP A C 1
ATOM 4702 O O . ASP A 1 581 ? -10.641 -12.383 34.594 1 48.53 581 ASP A O 1
ATOM 4706 N N . LEU A 1 582 ? -10.344 -14.32 35.344 1 47.34 582 LEU A N 1
ATOM 4707 C CA . LEU A 1 582 ? -10.523 -15.125 34.125 1 47.34 582 LEU A CA 1
ATOM 4708 C C . LEU A 1 582 ? -11.719 -14.641 33.344 1 47.34 582 LEU A C 1
ATOM 4710 O O . LEU A 1 582 ? -11.68 -14.625 32.094 1 47.34 582 LEU A O 1
ATOM 4714 N N . ASN A 1 583 ? -12.719 -14.141 34.062 1 44.19 583 ASN A N 1
ATOM 4715 C CA . ASN A 1 583 ? -13.961 -13.758 33.406 1 44.19 583 ASN A CA 1
ATOM 4716 C C . ASN A 1 583 ? -13.789 -12.469 32.594 1 44.19 583 ASN A C 1
ATOM 4718 O O . ASN A 1 583 ? -14.352 -12.328 31.5 1 44.19 583 ASN A O 1
ATOM 4722 N N . ALA A 1 584 ? -12.977 -11.57 33.062 1 49.91 584 ALA A N 1
ATOM 4723 C CA . ALA A 1 584 ? -12.766 -10.289 32.375 1 49.91 584 ALA A CA 1
ATOM 4724 C C . ALA A 1 584 ? -11.961 -10.469 31.094 1 49.91 584 ALA A C 1
ATOM 4726 O O . ALA A 1 584 ? -12.227 -9.797 30.094 1 49.91 584 ALA A O 1
ATOM 4727 N N . LYS A 1 585 ? -11.203 -11.555 31.062 1 55.78 585 LYS A N 1
ATOM 4728 C CA . LYS A 1 585 ? -10.367 -11.875 29.906 1 55.78 585 LYS A CA 1
ATOM 4729 C C . LYS A 1 585 ? -11.211 -12.414 28.766 1 55.78 585 LYS A C 1
ATOM 4731 O O . LYS A 1 585 ? -11.008 -12.031 27.609 1 55.78 585 LYS A O 1
ATOM 4736 N N . ILE A 1 586 ? -12.125 -13.172 29.125 1 51 586 ILE A N 1
ATOM 4737 C CA . ILE A 1 586 ? -12.961 -13.812 28.125 1 51 586 ILE A CA 1
ATOM 4738 C C . ILE A 1 586 ? -13.883 -12.773 27.484 1 51 586 ILE A C 1
ATOM 4740 O O . ILE A 1 586 ? -14.07 -12.773 26.266 1 51 586 ILE A O 1
ATOM 4744 N N . ASN A 1 587 ? -14.359 -11.844 28.281 1 58.41 587 ASN A N 1
ATOM 4745 C CA . ASN A 1 587 ? -15.305 -10.859 27.766 1 58.41 587 ASN A CA 1
ATOM 4746 C C . ASN A 1 587 ? -14.633 -9.883 26.797 1 58.41 587 ASN A C 1
ATOM 4748 O O . ASN A 1 587 ? -15.203 -9.539 25.766 1 58.41 587 ASN A O 1
ATOM 4752 N N . HIS A 1 588 ? -13.383 -9.711 27.047 1 66.94 588 HIS A N 1
ATOM 4753 C CA . HIS A 1 588 ? -12.672 -8.773 26.172 1 66.94 588 HIS A CA 1
ATOM 4754 C C . HIS A 1 588 ? -12.344 -9.414 24.828 1 66.94 588 HIS A C 1
ATOM 4756 O O . HIS A 1 588 ? -12.461 -8.766 23.781 1 66.94 588 HIS A O 1
ATOM 4762 N N . LYS A 1 589 ? -12.164 -10.688 24.922 1 70.5 589 LYS A N 1
ATOM 4763 C CA . LYS A 1 589 ? -11.852 -11.406 23.688 1 70.5 589 LYS A CA 1
ATOM 4764 C C . LYS A 1 589 ? -13.047 -11.445 22.75 1 70.5 589 LYS A C 1
ATOM 4766 O O . LYS A 1 589 ? -12.922 -11.18 21.562 1 70.5 589 LYS A O 1
ATOM 4771 N N . GLU A 1 590 ? -14.172 -11.688 23.312 1 72.19 590 GLU A N 1
ATOM 4772 C CA . GLU A 1 590 ? -15.375 -11.805 22.484 1 72.19 590 GLU A CA 1
ATOM 4773 C C . GLU A 1 590 ? -15.75 -10.461 21.875 1 72.19 590 GLU A C 1
ATOM 4775 O O . GLU A 1 590 ? -16.203 -10.398 20.734 1 72.19 590 GLU A O 1
ATOM 4780 N N . GLU A 1 591 ? -15.477 -9.492 22.594 1 73.56 591 GLU A N 1
ATOM 4781 C CA . GLU A 1 591 ? -15.82 -8.156 22.109 1 73.56 591 GLU A CA 1
ATOM 4782 C C . GLU A 1 591 ? -14.922 -7.758 20.938 1 73.56 591 GLU A C 1
ATOM 4784 O O . GLU A 1 591 ? -15.398 -7.215 19.938 1 73.56 591 GLU A O 1
ATOM 4789 N N . TYR A 1 592 ? -13.625 -8.055 21.094 1 75 592 TYR A N 1
ATOM 4790 C CA . TYR A 1 592 ? -12.695 -7.734 20 1 75 592 TYR A CA 1
ATOM 4791 C C . TYR A 1 592 ? -13.016 -8.555 18.766 1 75 592 TYR A C 1
ATOM 4793 O O . TYR A 1 592 ? -13 -8.031 17.641 1 75 592 TYR A O 1
ATOM 4801 N N . MET A 1 593 ? -13.398 -9.719 19.016 1 76.44 593 MET A N 1
ATOM 4802 C CA . MET A 1 593 ? -13.68 -10.594 17.875 1 76.44 593 MET A CA 1
ATOM 4803 C C . MET A 1 593 ? -14.953 -10.156 17.156 1 76.44 593 MET A C 1
ATOM 4805 O O . MET A 1 593 ? -15.023 -10.211 15.93 1 76.44 593 MET A O 1
ATOM 4809 N N . ASP A 1 594 ? -15.852 -9.672 17.922 1 78.5 594 ASP A N 1
ATOM 4810 C CA . ASP A 1 594 ? -17.078 -9.172 17.328 1 78.5 594 ASP A CA 1
ATOM 4811 C C . ASP A 1 594 ? -16.828 -7.91 16.5 1 78.5 594 ASP A C 1
ATOM 4813 O O . ASP A 1 594 ? -17.359 -7.754 15.406 1 78.5 594 ASP A O 1
ATOM 4817 N N . LEU A 1 595 ? -15.992 -7.07 17.078 1 80 595 LEU A N 1
ATOM 4818 C CA . LEU A 1 595 ? -15.648 -5.836 16.375 1 80 595 LEU A CA 1
ATOM 4819 C C . LEU A 1 595 ? -14.883 -6.129 15.094 1 80 595 LEU A C 1
ATOM 4821 O O . LEU A 1 595 ? -15.188 -5.562 14.039 1 80 595 LEU A O 1
ATOM 4825 N N . ILE A 1 596 ? -13.961 -7.035 15.203 1 80.88 596 ILE A N 1
ATOM 4826 C CA . ILE A 1 596 ? -13.094 -7.359 14.078 1 80.88 596 ILE A CA 1
ATOM 4827 C C . ILE A 1 596 ? -13.922 -7.953 12.938 1 80.88 596 ILE A C 1
ATOM 4829 O O . ILE A 1 596 ? -13.648 -7.699 11.766 1 80.88 596 ILE A O 1
ATOM 4833 N N . LYS A 1 597 ? -14.961 -8.633 13.289 1 79.69 597 LYS A N 1
ATOM 4834 C CA . LYS A 1 597 ? -15.789 -9.297 12.289 1 79.69 597 LYS A CA 1
ATOM 4835 C C . LYS A 1 597 ? -16.734 -8.305 11.617 1 79.69 597 LYS A C 1
ATOM 4837 O O . LYS A 1 597 ? -17.312 -8.602 10.562 1 79.69 597 LYS A O 1
ATOM 4842 N N . LYS A 1 598 ? -16.766 -7.129 12.211 1 81.31 598 LYS A N 1
ATOM 4843 C CA . LYS A 1 598 ? -17.781 -6.211 11.711 1 81.31 598 LYS A CA 1
ATOM 4844 C C . LYS A 1 598 ? -17.141 -4.984 11.062 1 81.31 598 LYS A C 1
ATOM 4846 O O . LYS A 1 598 ? -17.781 -4.293 10.273 1 81.31 598 LYS A O 1
ATOM 4851 N N . VAL A 1 599 ? -15.977 -4.738 11.383 1 86.12 599 VAL A N 1
ATOM 4852 C CA . VAL A 1 599 ? -15.367 -3.488 10.938 1 86.12 599 VAL A CA 1
ATOM 4853 C C . VAL A 1 599 ? -14.984 -3.596 9.461 1 86.12 599 VAL A C 1
ATOM 4855 O O . VAL A 1 599 ? -14.68 -4.684 8.977 1 86.12 599 VAL A O 1
ATOM 4858 N N . ASN A 1 600 ? -15.023 -2.447 8.781 1 90 600 ASN A N 1
ATOM 4859 C CA . ASN A 1 600 ? -14.633 -2.342 7.379 1 90 600 ASN A CA 1
ATOM 4860 C C . ASN A 1 600 ? -13.273 -1.677 7.227 1 90 600 ASN A C 1
ATOM 4862 O O . ASN A 1 600 ? -12.633 -1.318 8.219 1 90 600 ASN A O 1
ATOM 4866 N N . SER A 1 601 ? -12.867 -1.478 6.059 1 92.19 601 SER A N 1
ATOM 4867 C CA . SER A 1 601 ? -11.5 -1.065 5.754 1 92.19 601 SER A CA 1
ATOM 4868 C C . SER A 1 601 ? -11.258 0.385 6.156 1 92.19 601 SER A C 1
ATOM 4870 O O . SER A 1 601 ? -10.109 0.823 6.254 1 92.19 601 SER A O 1
ATOM 4872 N N . PHE A 1 602 ? -12.258 1.228 6.387 1 91.88 602 PHE A N 1
ATOM 4873 C CA . PHE A 1 602 ? -12.039 2.631 6.719 1 91.88 602 PHE A CA 1
ATOM 4874 C C . PHE A 1 602 ? -12.367 2.898 8.18 1 91.88 602 PHE A C 1
ATOM 4876 O O . PHE A 1 602 ? -12.531 4.051 8.586 1 91.88 602 PHE A O 1
ATOM 4883 N N . TYR A 1 603 ? -12.531 1.812 8.938 1 90.62 603 TYR A N 1
ATOM 4884 C CA . TYR A 1 603 ? -12.695 1.979 10.383 1 90.62 603 TYR A CA 1
ATOM 4885 C C . TYR A 1 603 ? -11.562 2.812 10.961 1 90.62 603 TYR A C 1
ATOM 4887 O O . TYR A 1 603 ? -10.391 2.592 10.641 1 90.62 603 TYR A O 1
ATOM 4895 N N . PRO A 1 604 ? -11.898 3.871 11.734 1 91 604 PRO A N 1
ATOM 4896 C CA . PRO A 1 604 ? -13.18 4.113 12.398 1 91 604 PRO A CA 1
ATOM 4897 C C . PRO A 1 604 ? -14.031 5.156 11.68 1 91 604 PRO A C 1
ATOM 4899 O O . PRO A 1 604 ? -15 5.676 12.25 1 91 604 PRO A O 1
ATOM 4902 N N . PHE A 1 605 ? -13.742 5.48 10.461 1 87.75 605 PHE A N 1
ATOM 4903 C CA . PHE A 1 605 ? -14.461 6.52 9.734 1 87.75 605 PHE A CA 1
ATOM 4904 C C . PHE A 1 605 ? -15.523 5.914 8.828 1 87.75 605 PHE A C 1
ATOM 4906 O O . PHE A 1 605 ? -16.078 6.598 7.965 1 87.75 605 PHE A O 1
ATOM 4913 N N . SER A 1 606 ? -15.82 4.613 8.875 1 67 606 SER A N 1
ATOM 4914 C CA . SER A 1 606 ? -16.594 3.834 7.918 1 67 606 SER A CA 1
ATOM 4915 C C . SER A 1 606 ? -18.094 4.094 8.086 1 67 606 SER A C 1
ATOM 4917 O O . SER A 1 606 ? -18.531 4.582 9.125 1 67 606 SER A O 1
ATOM 4919 N N . HIS A 1 607 ? -18.672 4.031 6.898 1 63.75 607 HIS A N 1
ATOM 4920 C CA . HIS A 1 607 ? -20.125 4.004 6.848 1 63.75 607 HIS A CA 1
ATOM 4921 C C . HIS A 1 607 ? -20.672 2.686 7.387 1 63.75 607 HIS A C 1
ATOM 4923 O O . HIS A 1 607 ? -21.781 2.277 7.031 1 63.75 607 HIS A O 1
ATOM 4929 N N . ASN A 1 608 ? -19.875 2.141 8.266 1 58 608 ASN A N 1
ATOM 4930 C CA . ASN A 1 608 ? -20.234 0.824 8.773 1 58 608 ASN A CA 1
ATOM 4931 C C . ASN A 1 608 ? -21.5 0.886 9.633 1 58 608 ASN A C 1
ATOM 4933 O O . ASN A 1 608 ? -21.547 1.613 10.625 1 58 608 ASN A O 1
ATOM 4937 N N . MET A 1 609 ? -22.578 0.368 9.07 1 54.88 609 MET A N 1
ATOM 4938 C CA . MET A 1 609 ? -23.875 0.395 9.734 1 54.88 609 MET A CA 1
ATOM 4939 C C . MET A 1 609 ? -24 -0.748 10.734 1 54.88 609 MET A C 1
ATOM 4941 O O . MET A 1 609 ? -25.094 -1.031 11.227 1 54.88 609 MET A O 1
ATOM 4945 N N . ALA A 1 610 ? -22.766 -1.367 10.961 1 54.25 610 ALA A N 1
ATOM 4946 C CA . ALA A 1 610 ? -22.906 -2.52 11.844 1 54.25 610 ALA A CA 1
ATOM 4947 C C . ALA A 1 610 ? -22.906 -2.088 13.312 1 54.25 610 ALA A C 1
ATOM 4949 O O . ALA A 1 610 ? -22.438 -0.998 13.648 1 54.25 610 ALA A O 1
ATOM 4950 N N . THR A 1 611 ? -23.812 -2.646 14.156 1 55.56 611 THR A N 1
ATOM 4951 C CA . THR A 1 611 ? -23.891 -2.404 15.594 1 55.56 611 THR A CA 1
ATOM 4952 C C . THR A 1 611 ? -23.031 -3.414 16.359 1 55.56 611 THR A C 1
ATOM 4954 O O . THR A 1 611 ? -23.062 -4.609 16.047 1 55.56 611 THR A O 1
ATOM 4957 N N . VAL A 1 612 ? -22.016 -2.914 16.859 1 56.41 612 VAL A N 1
ATOM 4958 C CA . VAL A 1 612 ? -21.234 -3.768 17.75 1 56.41 612 VAL A CA 1
ATOM 4959 C C . VAL A 1 612 ? -21.797 -3.711 19.156 1 56.41 612 VAL A C 1
ATOM 4961 O O . VAL A 1 612 ? -22.234 -2.654 19.609 1 56.41 612 VAL A O 1
ATOM 4964 N N . ASN A 1 613 ? -22.344 -4.785 19.703 1 49.91 613 ASN A N 1
ATOM 4965 C CA . ASN A 1 613 ? -22.922 -4.812 21.031 1 49.91 613 ASN A CA 1
ATOM 4966 C C . ASN A 1 613 ? -22.156 -3.932 22.016 1 49.91 613 ASN A C 1
ATOM 4968 O O . ASN A 1 613 ? -21.016 -3.527 21.719 1 49.91 613 ASN A O 1
ATOM 4972 N N . ASN A 1 614 ? -22.078 -4.148 23.25 1 45.94 614 ASN A N 1
ATOM 4973 C CA . ASN A 1 614 ? -21.891 -3.387 24.484 1 45.94 614 ASN A CA 1
ATOM 4974 C C . ASN A 1 614 ? -20.531 -2.674 24.5 1 45.94 614 ASN A C 1
ATOM 4976 O O . ASN A 1 614 ? -20.453 -1.478 24.219 1 45.94 614 ASN A O 1
ATOM 4980 N N . THR A 1 615 ? -19.562 -3.051 25.641 1 41.88 615 THR A N 1
ATOM 4981 C CA . THR A 1 615 ? -18.609 -2.459 26.578 1 41.88 615 THR A CA 1
ATOM 4982 C C . THR A 1 615 ? -17.25 -2.252 25.922 1 41.88 615 THR A C 1
ATOM 4984 O O . THR A 1 615 ? -16.281 -2.932 26.25 1 41.88 615 THR A O 1
ATOM 4987 N N . ILE A 1 616 ? -17.156 -2.111 24.797 1 48.41 616 ILE A N 1
ATOM 4988 C CA . ILE A 1 616 ? -15.797 -1.9 24.297 1 48.41 616 ILE A CA 1
ATOM 4989 C C . ILE A 1 616 ? -15.109 -0.799 25.094 1 48.41 616 ILE A C 1
ATOM 4991 O O . ILE A 1 616 ? -13.93 -0.512 24.891 1 48.41 616 ILE A O 1
ATOM 4995 N N . ASN A 1 617 ? -15.992 0.022 25.594 1 45.09 617 ASN A N 1
ATOM 4996 C CA . ASN A 1 617 ? -15.531 1.109 26.453 1 45.09 617 ASN A CA 1
ATOM 4997 C C . ASN A 1 617 ? -14.266 0.72 27.219 1 45.09 617 ASN A C 1
ATOM 4999 O O . ASN A 1 617 ? -13.383 1.551 27.438 1 45.09 617 ASN A O 1
ATOM 5003 N N . ASN A 1 618 ? -14.367 -0.556 27.797 1 44.12 618 ASN A N 1
ATOM 5004 C CA . ASN A 1 618 ? -13.305 -0.948 28.719 1 44.12 618 ASN A CA 1
ATOM 5005 C C . ASN A 1 618 ? -12.117 -1.547 27.984 1 44.12 618 ASN A C 1
ATOM 5007 O O . ASN A 1 618 ? -11.148 -1.982 28.594 1 44.12 618 ASN A O 1
ATOM 5011 N N . LEU A 1 619 ? -12.352 -1.783 26.766 1 48.75 619 LEU A N 1
ATOM 5012 C CA . LEU A 1 619 ? -11.477 -2.713 26.062 1 48.75 619 LEU A CA 1
ATOM 5013 C C . LEU A 1 619 ? -10.195 -2.021 25.609 1 48.75 619 LEU A C 1
ATOM 5015 O O . LEU A 1 619 ? -9.117 -2.621 25.656 1 48.75 619 LEU A O 1
ATOM 5019 N N . LEU A 1 620 ? -10.508 -0.874 24.812 1 50.38 620 LEU A N 1
ATOM 5020 C CA . LEU A 1 620 ? -9.289 -0.243 24.312 1 50.38 620 LEU A CA 1
ATOM 5021 C C . LEU A 1 620 ? -8.531 0.44 25.453 1 50.38 620 LEU A C 1
ATOM 5023 O O . LEU A 1 620 ? -9.125 1.138 26.266 1 50.38 620 LEU A O 1
ATOM 5027 N N . LEU A 1 621 ? -7.57 -0.196 25.953 1 47.84 621 LEU A N 1
ATOM 5028 C CA . LEU A 1 621 ? -6.777 0.414 27.016 1 47.84 621 LEU A CA 1
ATOM 5029 C C . LEU A 1 621 ? -6.867 1.936 26.953 1 47.84 621 LEU A C 1
ATOM 5031 O O . LEU A 1 621 ? -6.816 2.523 25.875 1 47.84 621 LEU A O 1
ATOM 5035 N N . THR A 1 622 ? -7.574 2.467 27.875 1 45.72 622 THR A N 1
ATOM 5036 C CA . THR A 1 622 ? -7.684 3.916 28 1 45.72 622 THR A CA 1
ATOM 5037 C C . THR A 1 622 ? -6.426 4.602 27.484 1 45.72 622 THR A C 1
ATOM 5039 O O . THR A 1 622 ? -5.324 4.055 27.594 1 45.72 622 THR A O 1
ATOM 5042 N N . GLY A 1 623 ? -6.598 5.512 26.562 1 43.84 623 GLY A N 1
ATOM 5043 C CA . GLY A 1 623 ? -5.562 6.355 25.984 1 43.84 623 GLY A CA 1
ATOM 5044 C C . GLY A 1 623 ? -4.391 6.59 26.906 1 43.84 623 GLY A C 1
ATOM 5045 O O . GLY A 1 623 ? -3.242 6.652 26.469 1 43.84 623 GLY A O 1
ATOM 5046 N N . ASP A 1 624 ? -4.746 6.715 28.156 1 46.09 624 ASP A N 1
ATOM 5047 C CA . ASP A 1 624 ? -3.688 7.035 29.109 1 46.09 624 ASP A CA 1
ATOM 5048 C C . ASP A 1 624 ? -2.756 5.844 29.312 1 46.09 624 ASP A C 1
ATOM 5050 O O . ASP A 1 624 ? -1.543 6.012 29.453 1 46.09 624 ASP A O 1
ATOM 5054 N N . THR A 1 625 ? -3.334 4.707 29.281 1 45.53 625 THR A N 1
ATOM 5055 C CA . THR A 1 625 ? -2.516 3.523 29.516 1 45.53 625 THR A CA 1
ATOM 5056 C C . THR A 1 625 ? -1.677 3.197 28.281 1 45.53 625 THR A C 1
ATOM 5058 O O . THR A 1 625 ? -0.526 2.771 28.406 1 45.53 625 THR A O 1
ATOM 5061 N N . LEU A 1 626 ? -2.234 3.361 27.203 1 46.12 626 LEU A N 1
ATOM 5062 C CA . LEU A 1 626 ? -1.479 3.096 25.984 1 46.12 626 LEU A CA 1
ATOM 5063 C C . LEU A 1 626 ? -0.462 4.199 25.719 1 46.12 626 LEU A C 1
ATOM 5065 O O . LEU A 1 626 ? 0.563 3.965 25.078 1 46.12 626 LEU A O 1
ATOM 5069 N N . ASP A 1 627 ? -0.909 5.453 26.062 1 46.97 627 ASP A N 1
ATOM 5070 C CA . ASP A 1 627 ? 0.025 6.559 25.875 1 46.97 627 ASP A CA 1
ATOM 5071 C C . ASP A 1 627 ? 1.366 6.27 26.531 1 46.97 627 ASP A C 1
ATOM 5073 O O . ASP A 1 627 ? 2.404 6.766 26.094 1 46.97 627 ASP A O 1
ATOM 5077 N N . SER A 1 628 ? 1.294 5.578 27.688 1 44.66 628 SER A N 1
ATOM 5078 C CA . SER A 1 628 ? 2.525 5.355 28.438 1 44.66 628 SER A CA 1
ATOM 5079 C C . SER A 1 628 ? 3.197 4.051 28.031 1 44.66 628 SER A C 1
ATOM 5081 O O . SER A 1 628 ? 4.336 3.783 28.422 1 44.66 628 SER A O 1
ATOM 5083 N N . GLN A 1 629 ? 2.506 3.062 27.266 1 47.91 629 GLN A N 1
ATOM 5084 C CA . GLN A 1 629 ? 3.094 1.729 27.312 1 47.91 629 GLN A CA 1
ATOM 5085 C C . GLN A 1 629 ? 3.564 1.289 25.922 1 47.91 629 GLN A C 1
ATOM 5087 O O . GLN A 1 629 ? 2.854 1.474 24.938 1 47.91 629 GLN A O 1
ATOM 5092 N N . SER A 1 630 ? 4.871 1.461 25.781 1 50.69 630 SER A N 1
ATOM 5093 C CA . SER A 1 630 ? 5.578 0.829 24.672 1 50.69 630 SER A CA 1
ATOM 5094 C C . SER A 1 630 ? 5.375 -0.682 24.688 1 50.69 630 SER A C 1
ATOM 5096 O O . SER A 1 630 ? 5.156 -1.282 25.734 1 50.69 630 SER A O 1
ATOM 5098 N N . ILE A 1 631 ? 5.078 -1.262 23.625 1 48.5 631 ILE A N 1
ATOM 5099 C CA . ILE A 1 631 ? 4.938 -2.705 23.469 1 48.5 631 ILE A CA 1
ATOM 5100 C C . ILE A 1 631 ? 6.012 -3.418 24.281 1 48.5 631 ILE A C 1
ATOM 5102 O O . ILE A 1 631 ? 5.812 -4.551 24.734 1 48.5 631 ILE A O 1
ATOM 5106 N N . LEU A 1 632 ? 7.23 -2.732 24.516 1 46.03 632 LEU A N 1
ATOM 5107 C CA . LEU A 1 632 ? 8.312 -3.379 25.25 1 46.03 632 LEU A CA 1
ATOM 5108 C C . LEU A 1 632 ? 8.156 -3.148 26.75 1 46.03 632 LEU A C 1
ATOM 5110 O O . LEU A 1 632 ? 8.766 -3.857 27.562 1 46.03 632 LEU A O 1
ATOM 5114 N N . ASN A 1 633 ? 7.785 -1.931 27.172 1 47.53 633 ASN A N 1
ATOM 5115 C CA . ASN A 1 633 ? 7.738 -1.716 28.609 1 47.53 633 ASN A CA 1
ATOM 5116 C C . ASN A 1 633 ? 6.711 -2.623 29.281 1 47.53 633 ASN A C 1
ATOM 5118 O O . ASN A 1 633 ? 6.172 -2.287 30.328 1 47.53 633 ASN A O 1
ATOM 5122 N N . LEU A 1 634 ? 6.309 -3.514 28.562 1 44.06 634 LEU A N 1
ATOM 5123 C CA . LEU A 1 634 ? 5.574 -4.621 29.172 1 44.06 634 LEU A CA 1
ATOM 5124 C C . LEU A 1 634 ? 6.43 -5.332 30.203 1 44.06 634 LEU A C 1
ATOM 5126 O O . LEU A 1 634 ? 6.082 -6.426 30.656 1 44.06 634 LEU A O 1
ATOM 5130 N N . ASN A 1 635 ? 7.559 -4.875 30.594 1 31.94 635 ASN A N 1
ATOM 5131 C CA . ASN A 1 635 ? 8.406 -5.484 31.609 1 31.94 635 ASN A CA 1
ATOM 5132 C C . ASN A 1 635 ? 7.719 -5.496 32.969 1 31.94 635 ASN A C 1
ATOM 5134 O O . ASN A 1 635 ? 7.051 -4.527 33.344 1 31.94 635 ASN A O 1
ATOM 5138 N N . THR A 1 636 ? 7.555 -6.68 33.406 1 31.5 636 THR A N 1
ATOM 5139 C CA . THR A 1 636 ? 7.34 -7.152 34.781 1 31.5 636 THR A CA 1
ATOM 5140 C C . THR A 1 636 ? 8.281 -6.449 35.75 1 31.5 636 THR A C 1
ATOM 5142 O O . THR A 1 636 ? 9.5 -6.609 35.656 1 31.5 636 THR A O 1
ATOM 5145 N N . GLU A 1 637 ? 8.359 -5.078 36.062 1 26.48 637 GLU A N 1
ATOM 5146 C CA . GLU A 1 637 ? 8.844 -4.988 37.438 1 26.48 637 GLU A CA 1
ATOM 5147 C C . GLU A 1 637 ? 7.855 -5.621 38.406 1 26.48 637 GLU A C 1
ATOM 5149 O O . GLU A 1 637 ? 6.645 -5.414 38.281 1 26.48 637 GLU A O 1
ATOM 5154 N N . MET B 1 1 ? 81.312 14.578 -34.562 1 27.2 1 MET B N 1
ATOM 5155 C CA . MET B 1 1 ? 81.125 13.445 -33.656 1 27.2 1 MET B CA 1
ATOM 5156 C C . MET B 1 1 ? 79.812 13.539 -32.906 1 27.2 1 MET B C 1
ATOM 5158 O O . MET B 1 1 ? 79.625 14.359 -32 1 27.2 1 MET B O 1
ATOM 5162 N N . ASN B 1 2 ? 78.625 13.281 -33.562 1 27.88 2 ASN B N 1
ATOM 5163 C CA . ASN B 1 2 ? 77.188 13.469 -33.469 1 27.88 2 ASN B CA 1
ATOM 5164 C C . ASN B 1 2 ? 76.562 12.586 -32.375 1 27.88 2 ASN B C 1
ATOM 5166 O O . ASN B 1 2 ? 76.5 11.359 -32.531 1 27.88 2 ASN B O 1
ATOM 5170 N N . GLU B 1 3 ? 76.875 12.898 -31.078 1 26.56 3 GLU B N 1
ATOM 5171 C CA . GLU B 1 3 ? 76.5 12.086 -29.922 1 26.56 3 GLU B CA 1
ATOM 5172 C C . GLU B 1 3 ? 75 11.938 -29.781 1 26.56 3 GLU B C 1
ATOM 5174 O O . GLU B 1 3 ? 74.312 12.93 -29.656 1 26.56 3 GLU B O 1
ATOM 5179 N N . ARG B 1 4 ? 74.375 10.867 -30.359 1 25.27 4 ARG B N 1
ATOM 5180 C CA . ARG B 1 4 ? 73 10.469 -30.391 1 25.27 4 ARG B CA 1
ATOM 5181 C C . ARG B 1 4 ? 72.438 10.273 -28.984 1 25.27 4 ARG B C 1
ATOM 5183 O O . ARG B 1 4 ? 72.938 9.422 -28.234 1 25.27 4 ARG B O 1
ATOM 5190 N N . LYS B 1 5 ? 71.938 11.375 -28.375 1 31.56 5 LYS B N 1
ATOM 5191 C CA . LYS B 1 5 ? 71.312 11.414 -27.047 1 31.56 5 LYS B CA 1
ATOM 5192 C C . LYS B 1 5 ? 70.312 10.289 -26.859 1 31.56 5 LYS B C 1
ATOM 5194 O O . LYS B 1 5 ? 69.312 10.203 -27.609 1 31.56 5 LYS B O 1
ATOM 5199 N N . GLU B 1 6 ? 70.688 9.141 -26.312 1 25.41 6 GLU B N 1
ATOM 5200 C CA . GLU B 1 6 ? 69.875 7.953 -26.047 1 25.41 6 GLU B CA 1
ATOM 5201 C C . GLU B 1 6 ? 68.625 8.305 -25.234 1 25.41 6 GLU B C 1
ATOM 5203 O O . GLU B 1 6 ? 68.75 8.906 -24.172 1 25.41 6 GLU B O 1
ATOM 5208 N N . ASN B 1 7 ? 67.5 8.609 -25.922 1 28.14 7 ASN B N 1
ATOM 5209 C CA . ASN B 1 7 ? 66.188 8.953 -25.406 1 28.14 7 ASN B CA 1
ATOM 5210 C C . ASN B 1 7 ? 65.75 7.961 -24.344 1 28.14 7 ASN B C 1
ATOM 5212 O O . ASN B 1 7 ? 65.625 6.758 -24.609 1 28.14 7 ASN B O 1
ATOM 5216 N N . SER B 1 8 ? 66.062 8.141 -23.031 1 31.27 8 SER B N 1
ATOM 5217 C CA . SER B 1 8 ? 65.688 7.375 -21.859 1 31.27 8 SER B CA 1
ATOM 5218 C C . SER B 1 8 ? 64.188 7.172 -21.844 1 31.27 8 SER B C 1
ATOM 5220 O O . SER B 1 8 ? 63.406 8.141 -21.781 1 31.27 8 SER B O 1
ATOM 5222 N N . GLY B 1 9 ? 63.656 6.219 -22.594 1 27.42 9 GLY B N 1
ATOM 5223 C CA . GLY B 1 9 ? 62.25 5.867 -22.672 1 27.42 9 GLY B CA 1
ATOM 5224 C C . GLY B 1 9 ? 61.594 5.699 -21.312 1 27.42 9 GLY B C 1
ATOM 5225 O O . GLY B 1 9 ? 62.156 5.035 -20.438 1 27.42 9 GLY B O 1
ATOM 5226 N N . PHE B 1 10 ? 60.875 6.672 -20.766 1 32.94 10 PHE B N 1
ATOM 5227 C CA . PHE B 1 10 ? 60.031 6.672 -19.578 1 32.94 10 PHE B CA 1
ATOM 5228 C C . PHE B 1 10 ? 59.156 5.43 -19.531 1 32.94 10 PHE B C 1
ATOM 5230 O O . PHE B 1 10 ? 58.281 5.246 -20.406 1 32.94 10 PHE B O 1
ATOM 5237 N N . THR B 1 11 ? 59.688 4.305 -19.094 1 32.12 11 THR B N 1
ATOM 5238 C CA . THR B 1 11 ? 58.844 3.139 -18.828 1 32.12 11 THR B CA 1
ATOM 5239 C C . THR B 1 11 ? 57.688 3.494 -17.891 1 32.12 11 THR B C 1
ATOM 5241 O O . THR B 1 11 ? 57.906 3.9 -16.75 1 32.12 11 THR B O 1
ATOM 5244 N N . SER B 1 12 ? 56.625 4.086 -18.391 1 31.45 12 SER B N 1
ATOM 5245 C CA . SER B 1 12 ? 55.406 4.305 -17.641 1 31.45 12 SER B CA 1
ATOM 5246 C C . SER B 1 12 ? 54.969 3.041 -16.891 1 31.45 12 SER B C 1
ATOM 5248 O O . SER B 1 12 ? 54.844 1.979 -17.5 1 31.45 12 SER B O 1
ATOM 5250 N N . TYR B 1 13 ? 55.438 2.787 -15.688 1 32.16 13 TYR B N 1
ATOM 5251 C CA . TYR B 1 13 ? 54.938 1.792 -14.742 1 32.16 13 TYR B CA 1
ATOM 5252 C C . TYR B 1 13 ? 53.406 1.832 -14.672 1 32.16 13 TYR B C 1
ATOM 5254 O O . TYR B 1 13 ? 52.844 2.678 -13.977 1 32.16 13 TYR B O 1
ATOM 5262 N N . LEU B 1 14 ? 52.781 1.776 -15.758 1 31.86 14 LEU B N 1
ATOM 5263 C CA . LEU B 1 14 ? 51.344 1.505 -15.594 1 31.86 14 LEU B CA 1
ATOM 5264 C C . LEU B 1 14 ? 51.125 0.364 -14.602 1 31.86 14 LEU B C 1
ATOM 5266 O O . LEU B 1 14 ? 51.625 -0.744 -14.805 1 31.86 14 LEU B O 1
ATOM 5270 N N . ASP B 1 15 ? 51.125 0.618 -13.289 1 32.12 15 ASP B N 1
ATOM 5271 C CA . ASP B 1 15 ? 50.688 -0.299 -12.242 1 32.12 15 ASP B CA 1
ATOM 5272 C C . ASP B 1 15 ? 49.562 -1.19 -12.734 1 32.12 15 ASP B C 1
ATOM 5274 O O . ASP B 1 15 ? 48.469 -0.704 -13.031 1 32.12 15 ASP B O 1
ATOM 5278 N N . GLN B 1 16 ? 49.812 -2.096 -13.523 1 35.22 16 GLN B N 1
ATOM 5279 C CA . GLN B 1 16 ? 48.844 -3.158 -13.789 1 35.22 16 GLN B CA 1
ATOM 5280 C C . GLN B 1 16 ? 48.188 -3.627 -12.5 1 35.22 16 GLN B C 1
ATOM 5282 O O . GLN B 1 16 ? 48.875 -3.979 -11.531 1 35.22 16 GLN B O 1
ATOM 5287 N N . PRO B 1 17 ? 47 -3.201 -12.117 1 38.53 17 PRO B N 1
ATOM 5288 C CA . PRO B 1 17 ? 46.344 -3.754 -10.922 1 38.53 17 PRO B CA 1
ATOM 5289 C C . PRO B 1 17 ? 46.688 -5.23 -10.711 1 38.53 17 PRO B C 1
ATOM 5291 O O . PRO B 1 17 ? 46.719 -6.004 -11.664 1 38.53 17 PRO B O 1
ATOM 5294 N N . ASP B 1 18 ? 47.594 -5.586 -9.961 1 40.88 18 ASP B N 1
ATOM 5295 C CA . ASP B 1 18 ? 47.938 -6.93 -9.516 1 40.88 18 ASP B CA 1
ATOM 5296 C C . ASP B 1 18 ? 46.719 -7.844 -9.492 1 40.88 18 ASP B C 1
ATOM 5298 O O . ASP B 1 18 ? 45.75 -7.555 -8.805 1 40.88 18 ASP B O 1
ATOM 5302 N N . LEU B 1 19 ? 46.375 -8.57 -10.5 1 44.81 19 LEU B N 1
ATOM 5303 C CA . LEU B 1 19 ? 45.438 -9.695 -10.578 1 44.81 19 LEU B CA 1
ATOM 5304 C C . LEU B 1 19 ? 45.594 -10.602 -9.367 1 44.81 19 LEU B C 1
ATOM 5306 O O . LEU B 1 19 ? 46.406 -11.547 -9.383 1 44.81 19 LEU B O 1
ATOM 5310 N N . GLU B 1 20 ? 45.656 -10.109 -8.211 1 50.41 20 GLU B N 1
ATOM 5311 C CA . GLU B 1 20 ? 45.656 -11.023 -7.074 1 50.41 20 GLU B CA 1
ATOM 5312 C C . GLU B 1 20 ? 44.594 -12.109 -7.238 1 50.41 20 GLU B C 1
ATOM 5314 O O . GLU B 1 20 ? 43.438 -11.812 -7.574 1 50.41 20 GLU B O 1
ATOM 5319 N N . SER B 1 21 ? 44.938 -13.336 -7.445 1 65.75 21 SER B N 1
ATOM 5320 C CA . SER B 1 21 ? 44.156 -14.555 -7.559 1 65.75 21 SER B CA 1
ATOM 5321 C C . SER B 1 21 ? 43.125 -14.641 -6.441 1 65.75 21 SER B C 1
ATOM 5323 O O . SER B 1 21 ? 43.406 -14.32 -5.289 1 65.75 21 SER B O 1
ATOM 5325 N N . ILE B 1 22 ? 41.844 -14.57 -6.715 1 75.88 22 ILE B N 1
ATOM 5326 C CA . ILE B 1 22 ? 40.75 -14.742 -5.766 1 75.88 22 ILE B CA 1
ATOM 5327 C C . ILE B 1 22 ? 40.812 -16.125 -5.141 1 75.88 22 ILE B C 1
ATOM 5329 O O . ILE B 1 22 ? 40.938 -17.141 -5.848 1 75.88 22 ILE B O 1
ATOM 5333 N N . THR B 1 23 ? 41.156 -16.203 -3.848 1 78.44 23 THR B N 1
ATOM 5334 C CA . THR B 1 23 ? 41.094 -17.469 -3.131 1 78.44 23 THR B CA 1
ATOM 5335 C C . THR B 1 23 ? 39.781 -17.594 -2.375 1 78.44 23 THR B C 1
ATOM 5337 O O . THR B 1 23 ? 39.406 -16.703 -1.615 1 78.44 23 THR B O 1
ATOM 5340 N N . LEU B 1 24 ? 39.062 -18.656 -2.746 1 84.19 24 LEU B N 1
ATOM 5341 C CA . LEU B 1 24 ? 37.781 -18.906 -2.078 1 84.19 24 LEU B CA 1
ATOM 5342 C C . LEU B 1 24 ? 37.938 -19.969 -0.997 1 84.19 24 LEU B C 1
ATOM 5344 O O . LEU B 1 24 ? 38.656 -20.953 -1.19 1 84.19 24 LEU B O 1
ATOM 5348 N N . ASN B 1 25 ? 37.375 -19.703 0.143 1 80.88 25 ASN B N 1
ATOM 5349 C CA . ASN B 1 25 ? 37.281 -20.75 1.158 1 80.88 25 ASN B CA 1
ATOM 5350 C C . ASN B 1 25 ? 36.25 -21.797 0.785 1 80.88 25 ASN B C 1
ATOM 5352 O O . ASN B 1 25 ? 35.438 -21.594 -0.126 1 80.88 25 ASN B O 1
ATOM 5356 N N . ASP B 1 26 ? 36.312 -22.922 1.421 1 78.75 26 ASP B N 1
ATOM 5357 C CA . ASP B 1 26 ? 35.406 -24.047 1.128 1 78.75 26 ASP B CA 1
ATOM 5358 C C . ASP B 1 26 ? 33.969 -23.656 1.306 1 78.75 26 ASP B C 1
ATOM 5360 O O . ASP B 1 26 ? 33.094 -24.156 0.59 1 78.75 26 ASP B O 1
ATOM 5364 N N . SER B 1 27 ? 33.688 -22.734 2.15 1 79.12 27 SER B N 1
ATOM 5365 C CA . SER B 1 27 ? 32.312 -22.328 2.414 1 79.12 27 SER B CA 1
ATOM 5366 C C . SER B 1 27 ? 31.812 -21.375 1.339 1 79.12 27 SER B C 1
ATOM 5368 O O . SER B 1 27 ? 30.609 -21.25 1.145 1 79.12 27 SER B O 1
ATOM 5370 N N . GLN B 1 28 ? 32.719 -20.812 0.647 1 81.12 28 GLN B N 1
ATOM 5371 C CA . GLN B 1 28 ? 32.344 -19.828 -0.363 1 81.12 28 GLN B CA 1
ATOM 5372 C C . GLN B 1 28 ? 32.125 -20.484 -1.726 1 81.12 28 GLN B C 1
ATOM 5374 O O . GLN B 1 28 ? 31.438 -19.938 -2.586 1 81.12 28 GLN B O 1
ATOM 5379 N N . ARG B 1 29 ? 32.688 -21.594 -1.822 1 86 29 ARG B N 1
ATOM 5380 C CA . ARG B 1 29 ? 32.656 -22.266 -3.123 1 86 29 ARG B CA 1
ATOM 5381 C C . ARG B 1 29 ? 31.266 -22.75 -3.469 1 86 29 ARG B C 1
ATOM 5383 O O . ARG B 1 29 ? 30.453 -23.031 -2.576 1 86 29 ARG B O 1
ATOM 5390 N N . THR B 1 30 ? 31.078 -22.844 -4.711 1 89.38 30 THR B N 1
ATOM 5391 C CA . THR B 1 30 ? 29.812 -23.328 -5.211 1 89.38 30 THR B CA 1
ATOM 5392 C C . THR B 1 30 ? 29.562 -24.766 -4.77 1 89.38 30 THR B C 1
ATOM 5394 O O . THR B 1 30 ? 30.438 -25.625 -4.922 1 89.38 30 THR B O 1
ATOM 5397 N N . LYS B 1 31 ? 28.438 -25 -4.195 1 90.88 31 LYS B N 1
ATOM 5398 C CA . LYS B 1 31 ? 28.047 -26.359 -3.82 1 90.88 31 LYS B CA 1
ATOM 5399 C C . LYS B 1 31 ? 27.25 -27.031 -4.938 1 90.88 31 LYS B C 1
ATOM 5401 O O . LYS B 1 31 ? 26.438 -26.391 -5.605 1 90.88 31 LYS B O 1
ATOM 5406 N N . PHE B 1 32 ? 27.547 -28.281 -5.105 1 94 32 PHE B N 1
ATOM 5407 C CA . PHE B 1 32 ? 26.906 -29 -6.207 1 94 32 PHE B CA 1
ATOM 5408 C C . PHE B 1 32 ? 25.984 -30.094 -5.688 1 94 32 PHE B C 1
ATOM 5410 O O . PHE B 1 32 ? 26.297 -30.75 -4.695 1 94 32 PHE B O 1
ATOM 5417 N N . LEU B 1 33 ? 24.906 -30.25 -6.336 1 94.62 33 LEU B N 1
ATOM 5418 C CA . LEU B 1 33 ? 23.984 -31.359 -6.062 1 94.62 33 LEU B CA 1
ATOM 5419 C C . LEU B 1 33 ? 24.422 -32.625 -6.785 1 94.62 33 LEU B C 1
ATOM 5421 O O . LEU B 1 33 ? 25.25 -32.562 -7.691 1 94.62 33 LEU B O 1
ATOM 5425 N N . ASP B 1 34 ? 23.828 -33.688 -6.348 1 93.5 34 ASP B N 1
ATOM 5426 C CA . ASP B 1 34 ? 24.141 -34.969 -7.008 1 93.5 34 ASP B CA 1
ATOM 5427 C C . ASP B 1 34 ? 23.781 -34.906 -8.492 1 93.5 34 ASP B C 1
ATOM 5429 O O . ASP B 1 34 ? 22.656 -34.531 -8.844 1 93.5 34 ASP B O 1
ATOM 5433 N N . GLY B 1 35 ? 24.734 -35.25 -9.352 1 93.31 35 GLY B N 1
ATOM 5434 C CA . GLY B 1 35 ? 24.484 -35.25 -10.781 1 93.31 35 GLY B CA 1
ATOM 5435 C C . GLY B 1 35 ? 24.781 -33.938 -11.453 1 93.31 35 GLY B C 1
ATOM 5436 O O . GLY B 1 35 ? 24.797 -33.844 -12.688 1 93.31 35 GLY B O 1
ATOM 5437 N N . GLU B 1 36 ? 24.984 -32.906 -10.656 1 96.06 36 GLU B N 1
ATOM 5438 C CA . GLU B 1 36 ? 25.25 -31.594 -11.195 1 96.06 36 GLU B CA 1
ATOM 5439 C C . GLU B 1 36 ? 26.688 -31.484 -11.719 1 96.06 36 GLU B C 1
ATOM 5441 O O . GLU B 1 36 ? 27.625 -31.891 -11.031 1 96.06 36 GLU B O 1
ATOM 5446 N N . THR B 1 37 ? 26.875 -31 -12.938 1 96.56 37 THR B N 1
ATOM 5447 C CA . THR B 1 37 ? 28.203 -30.891 -13.555 1 96.56 37 THR B CA 1
ATOM 5448 C C . THR B 1 37 ? 28.484 -29.453 -13.977 1 96.56 37 THR B C 1
ATOM 5450 O O . THR B 1 37 ? 27.562 -28.703 -14.281 1 96.56 37 THR B O 1
ATOM 5453 N N . ILE B 1 38 ? 29.734 -29.109 -13.969 1 97 38 ILE B N 1
ATOM 5454 C CA . ILE B 1 38 ? 30.172 -27.781 -14.367 1 97 38 ILE B CA 1
ATOM 5455 C C . ILE B 1 38 ? 30.266 -27.703 -15.891 1 97 38 ILE B C 1
ATOM 5457 O O . ILE B 1 38 ? 30.922 -28.516 -16.531 1 97 38 ILE B O 1
ATOM 5461 N N . ALA B 1 39 ? 29.625 -26.797 -16.469 1 96.56 39 ALA B N 1
ATOM 5462 C CA . ALA B 1 39 ? 29.734 -26.547 -17.906 1 96.56 39 ALA B CA 1
ATOM 5463 C C . ALA B 1 39 ? 30.875 -25.594 -18.219 1 96.56 39 ALA B C 1
ATOM 5465 O O . ALA B 1 39 ? 31.594 -25.766 -19.203 1 96.56 39 ALA B O 1
ATOM 5466 N N . CYS B 1 40 ? 30.906 -24.516 -17.406 1 96 40 CYS B N 1
ATOM 5467 C CA . CYS B 1 40 ? 31.938 -23.5 -17.609 1 96 40 CYS B CA 1
ATOM 5468 C C . CYS B 1 40 ? 32.188 -22.719 -16.328 1 96 40 CYS B C 1
ATOM 5470 O O . CYS B 1 40 ? 31.297 -22.578 -15.4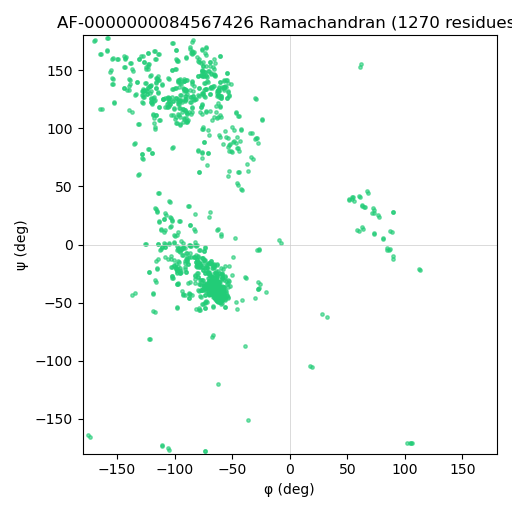92 1 96 40 CYS B O 1
ATOM 5472 N N . GLU B 1 41 ? 33.375 -22.297 -16.156 1 95.94 41 GLU B N 1
ATOM 5473 C CA . GLU B 1 41 ? 33.75 -21.5 -14.984 1 95.94 41 GLU B CA 1
ATOM 5474 C C . GLU B 1 41 ? 34.688 -20.344 -15.375 1 95.94 41 GLU B C 1
ATOM 5476 O O . GLU B 1 41 ? 35.531 -20.5 -16.25 1 95.94 41 GLU B O 1
ATOM 5481 N N . ALA B 1 42 ? 34.5 -19.234 -14.867 1 95.62 42 ALA B N 1
ATOM 5482 C CA . ALA B 1 42 ? 35.344 -18.062 -15.078 1 95.62 42 ALA B CA 1
ATOM 5483 C C . ALA B 1 42 ? 35.781 -17.469 -13.75 1 95.62 42 ALA B C 1
ATOM 5485 O O . ALA B 1 42 ? 34.969 -17.25 -12.852 1 95.62 42 ALA B O 1
ATOM 5486 N N . SER B 1 43 ? 37.031 -17.203 -13.633 1 93.5 43 SER B N 1
ATOM 5487 C CA . SER B 1 43 ? 37.562 -16.609 -12.414 1 93.5 43 SER B CA 1
ATOM 5488 C C . SER B 1 43 ? 37.75 -15.109 -12.562 1 93.5 43 SER B C 1
ATOM 5490 O O . SER B 1 43 ? 37.781 -14.586 -13.68 1 93.5 43 SER B O 1
ATOM 5492 N N . GLN B 1 44 ? 37.812 -14.422 -11.469 1 93.69 44 GLN B N 1
ATOM 5493 C CA . GLN B 1 44 ? 38.031 -12.984 -11.383 1 93.69 44 GLN B CA 1
ATOM 5494 C C . GLN B 1 44 ? 36.938 -12.203 -12.109 1 93.69 44 GLN B C 1
ATOM 5496 O O . GLN B 1 44 ? 37.219 -11.328 -12.922 1 93.69 44 GLN B O 1
ATOM 5501 N N . VAL B 1 45 ? 35.812 -12.672 -11.898 1 95.31 45 VAL B N 1
ATOM 5502 C CA . VAL B 1 45 ? 34.625 -11.984 -12.422 1 95.31 45 VAL B CA 1
ATOM 5503 C C . VAL B 1 45 ? 34.125 -10.977 -11.398 1 95.31 45 VAL B C 1
ATOM 5505 O O . VAL B 1 45 ? 34.188 -11.227 -10.195 1 95.31 45 VAL B O 1
ATOM 5508 N N . VAL B 1 46 ? 33.688 -9.852 -11.906 1 93.12 46 VAL B N 1
ATOM 5509 C CA . VAL B 1 46 ? 33.188 -8.82 -11.016 1 93.12 46 VAL B CA 1
ATOM 5510 C C . VAL B 1 46 ? 31.656 -8.734 -11.164 1 93.12 46 VAL B C 1
ATOM 5512 O O . VAL B 1 46 ? 31.141 -8.547 -12.266 1 93.12 46 VAL B O 1
ATOM 5515 N N . MET B 1 47 ? 30.953 -8.992 -10.109 1 93.12 47 MET B N 1
ATOM 5516 C CA . MET B 1 47 ? 29.516 -8.734 -10.062 1 93.12 47 MET B CA 1
ATOM 5517 C C . MET B 1 47 ? 29.234 -7.332 -9.523 1 93.12 47 MET B C 1
ATOM 5519 O O . MET B 1 47 ? 29.797 -6.934 -8.5 1 93.12 47 MET B O 1
ATOM 5523 N N . PHE B 1 48 ? 28.375 -6.559 -10.172 1 89.19 48 PHE B N 1
ATOM 5524 C CA . PHE B 1 48 ? 28.109 -5.191 -9.734 1 89.19 48 PHE B CA 1
ATOM 5525 C C . PHE B 1 48 ? 26.641 -4.836 -9.914 1 89.19 48 PHE B C 1
ATOM 5527 O O . PHE B 1 48 ? 25.891 -5.582 -10.547 1 89.19 48 PHE B O 1
ATOM 5534 N N . ASN B 1 49 ? 26.203 -3.807 -9.219 1 86.31 49 ASN B N 1
ATOM 5535 C CA . ASN B 1 49 ? 24.859 -3.256 -9.359 1 86.31 49 ASN B CA 1
ATOM 5536 C C . ASN B 1 49 ? 24.828 -2.113 -10.375 1 86.31 49 ASN B C 1
ATOM 5538 O O . ASN B 1 49 ? 25.422 -1.06 -10.141 1 86.31 49 ASN B O 1
ATOM 5542 N N . PRO B 1 50 ? 24.156 -2.268 -11.391 1 81.19 50 PRO B N 1
ATOM 5543 C CA . PRO B 1 50 ? 24.188 -1.258 -12.453 1 81.19 50 PRO B CA 1
ATOM 5544 C C . PRO B 1 50 ? 23.578 0.072 -12.023 1 81.19 50 PRO B C 1
ATOM 5546 O O . PRO B 1 50 ? 23.891 1.117 -12.602 1 81.19 50 PRO B O 1
ATOM 5549 N N . VAL B 1 51 ? 22.656 0.083 -11.133 1 84.06 51 VAL B N 1
ATOM 5550 C CA . VAL B 1 51 ? 21.984 1.301 -10.695 1 84.06 51 VAL B CA 1
ATOM 5551 C C . VAL B 1 51 ? 22.891 2.078 -9.742 1 84.06 51 VAL B C 1
ATOM 5553 O O . VAL B 1 51 ? 22.875 3.311 -9.734 1 84.06 51 VAL B O 1
ATOM 5556 N N . ASN B 1 52 ? 23.547 1.405 -8.938 1 76.94 52 ASN B N 1
ATOM 5557 C CA . ASN B 1 52 ? 24.484 2.025 -8.008 1 76.94 52 ASN B CA 1
ATOM 5558 C C . ASN B 1 52 ? 25.891 1.474 -8.172 1 76.94 52 ASN B C 1
ATOM 5560 O O . ASN B 1 52 ? 26.312 0.587 -7.426 1 76.94 52 ASN B O 1
ATOM 5564 N N . GLU B 1 53 ? 26.641 1.908 -9.07 1 63.62 53 GLU B N 1
ATOM 5565 C CA . GLU B 1 53 ? 27.922 1.328 -9.477 1 63.62 53 GLU B CA 1
ATOM 5566 C C . GLU B 1 53 ? 28.953 1.438 -8.359 1 63.62 53 GLU B C 1
ATOM 5568 O O . GLU B 1 53 ? 29.812 0.571 -8.219 1 63.62 53 GLU B O 1
ATOM 5573 N N . SER B 1 54 ? 28.812 2.443 -7.613 1 60.06 54 SER B N 1
ATOM 5574 C CA . SER B 1 54 ? 29.891 2.68 -6.648 1 60.06 54 SER B CA 1
ATOM 5575 C C . SER B 1 54 ? 29.719 1.801 -5.41 1 60.06 54 SER B C 1
ATOM 5577 O O . SER B 1 54 ? 30.688 1.488 -4.727 1 60.06 54 SER B O 1
ATOM 5579 N N . SER B 1 55 ? 28.609 1.282 -5.152 1 59.53 55 SER B N 1
ATOM 5580 C CA . SER B 1 55 ? 28.391 0.805 -3.789 1 59.53 55 SER B CA 1
ATOM 5581 C C . SER B 1 55 ? 28.531 -0.711 -3.707 1 59.53 55 SER B C 1
ATOM 5583 O O . SER B 1 55 ? 28.938 -1.246 -2.672 1 59.53 55 SER B O 1
ATOM 5585 N N . GLN B 1 56 ? 28.281 -1.512 -4.777 1 64.25 56 GLN B N 1
ATOM 5586 C CA . GLN B 1 56 ? 28.25 -2.955 -4.566 1 64.25 56 GLN B CA 1
ATOM 5587 C C . GLN B 1 56 ? 29.031 -3.688 -5.656 1 64.25 56 GLN B C 1
ATOM 5589 O O . GLN B 1 56 ? 28.484 -3.975 -6.727 1 64.25 56 GLN B O 1
ATOM 5594 N N . VAL B 1 57 ? 30.391 -3.814 -5.34 1 79.88 57 VAL B N 1
ATOM 5595 C CA . VAL B 1 57 ? 31.234 -4.547 -6.289 1 79.88 57 VAL B CA 1
ATOM 5596 C C . VAL B 1 57 ? 31.859 -5.75 -5.602 1 79.88 57 VAL B C 1
ATOM 5598 O O . VAL B 1 57 ? 32.5 -5.609 -4.555 1 79.88 57 VAL B O 1
ATOM 5601 N N . PHE B 1 58 ? 31.562 -6.957 -6.184 1 87.44 58 PHE B N 1
ATOM 5602 C CA . PHE B 1 58 ? 32.062 -8.195 -5.613 1 87.44 58 PHE B CA 1
ATOM 5603 C C . PHE B 1 58 ? 32.906 -8.953 -6.629 1 87.44 58 PHE B C 1
ATOM 5605 O O . PHE B 1 58 ? 32.5 -9.117 -7.781 1 87.44 58 PHE B O 1
ATOM 5612 N N . LYS B 1 59 ? 34.062 -9.352 -6.184 1 91.25 59 LYS B N 1
ATOM 5613 C CA . LYS B 1 59 ? 34.875 -10.211 -7.02 1 91.25 59 LYS B CA 1
ATOM 5614 C C . LYS B 1 59 ? 34.656 -11.688 -6.66 1 91.25 59 LYS B C 1
ATOM 5616 O O . LYS B 1 59 ? 34.406 -12.016 -5.5 1 91.25 59 LYS B O 1
ATOM 5621 N N . GLY B 1 60 ? 34.656 -12.484 -7.73 1 94 60 GLY B N 1
ATOM 5622 C CA . GLY B 1 60 ? 34.469 -13.891 -7.434 1 94 60 GLY B CA 1
ATOM 5623 C C . GLY B 1 60 ? 34.594 -14.781 -8.656 1 94 60 GLY B C 1
ATOM 5624 O O . GLY B 1 60 ? 35.25 -14.422 -9.625 1 94 60 GLY B O 1
ATOM 5625 N N . VAL B 1 61 ? 34.094 -15.984 -8.43 1 95.44 61 VAL B N 1
ATOM 5626 C CA . VAL B 1 61 ? 34.125 -17 -9.484 1 95.44 61 VAL B CA 1
ATOM 5627 C C . VAL B 1 61 ? 32.719 -17.25 -9.984 1 95.44 61 VAL B C 1
ATOM 5629 O O . VAL B 1 61 ? 31.797 -17.5 -9.195 1 95.44 61 VAL B O 1
ATOM 5632 N N . LEU B 1 62 ? 32.594 -17.109 -11.273 1 96.88 62 LEU B N 1
ATOM 5633 C CA . LEU B 1 62 ? 31.297 -17.375 -11.914 1 96.88 62 LEU B CA 1
ATOM 5634 C C . LEU B 1 62 ? 31.281 -18.766 -12.523 1 96.88 62 LEU B C 1
ATOM 5636 O O . LEU B 1 62 ? 32.188 -19.125 -13.297 1 96.88 62 LEU B O 1
ATOM 5640 N N . THR B 1 63 ? 30.281 -19.547 -12.156 1 97.5 63 THR B N 1
ATOM 5641 C CA . THR B 1 63 ? 30.203 -20.938 -12.617 1 97.5 63 THR B CA 1
ATOM 5642 C C . THR B 1 63 ? 28.844 -21.219 -13.234 1 97.5 63 THR B C 1
ATOM 5644 O O . THR B 1 63 ? 27.812 -20.906 -12.641 1 97.5 63 THR B O 1
ATOM 5647 N N . VAL B 1 64 ? 28.828 -21.75 -14.398 1 98 64 VAL B N 1
ATOM 5648 C CA . VAL B 1 64 ? 27.609 -22.266 -15.023 1 98 64 VAL B CA 1
ATOM 5649 C C . VAL B 1 64 ? 27.594 -23.797 -14.953 1 98 64 VAL B C 1
ATOM 5651 O O . VAL B 1 64 ? 28.547 -24.453 -15.406 1 98 64 VAL B O 1
ATOM 5654 N N . THR B 1 65 ? 26.594 -24.297 -14.336 1 97.69 65 THR B N 1
ATOM 5655 C CA . THR B 1 65 ? 26.438 -25.75 -14.273 1 97.69 65 THR B CA 1
ATOM 5656 C C . THR B 1 65 ? 25.25 -26.203 -15.102 1 97.69 65 THR B C 1
ATOM 5658 O O . THR B 1 65 ? 24.641 -25.406 -15.82 1 97.69 65 THR B O 1
ATOM 5661 N N . THR B 1 66 ? 24.891 -27.484 -15.039 1 96.69 66 THR B N 1
ATOM 5662 C CA . THR B 1 66 ? 23.719 -28.016 -15.742 1 96.69 66 THR B CA 1
ATOM 5663 C C . THR B 1 66 ? 22.438 -27.672 -15 1 96.69 66 THR B C 1
ATOM 5665 O O . THR B 1 66 ? 21.344 -27.891 -15.508 1 96.69 66 THR B O 1
ATOM 5668 N N . PHE B 1 67 ? 22.594 -27.062 -13.844 1 97.25 67 PHE B N 1
ATOM 5669 C CA . PHE B 1 67 ? 21.438 -26.75 -13.008 1 97.25 67 PHE B CA 1
ATOM 5670 C C . PHE B 1 67 ? 21.312 -25.25 -12.805 1 97.25 67 PHE B C 1
ATOM 5672 O O . PHE B 1 67 ? 20.203 -24.688 -12.898 1 97.25 67 PHE B O 1
ATOM 5679 N N . LYS B 1 68 ? 22.453 -24.594 -12.57 1 98.12 68 LYS B N 1
ATOM 5680 C CA . LYS B 1 68 ? 22.328 -23.234 -12.086 1 98.12 68 LYS B CA 1
ATOM 5681 C C . LYS B 1 68 ? 23.5 -22.375 -12.539 1 98.12 68 LYS B C 1
ATOM 5683 O O . LYS B 1 68 ? 24.5 -22.906 -13.031 1 98.12 68 LYS B O 1
ATOM 5688 N N . LEU B 1 69 ? 23.312 -21.078 -12.531 1 98 69 LEU B N 1
ATOM 5689 C CA . LEU B 1 69 ? 24.359 -20.062 -12.547 1 98 69 LEU B CA 1
ATOM 5690 C C . LEU B 1 69 ? 24.75 -19.672 -11.125 1 98 69 LEU B C 1
ATOM 5692 O O . LEU B 1 69 ? 23.891 -19.312 -10.32 1 98 69 LEU B O 1
ATOM 5696 N N . SER B 1 70 ? 26 -19.797 -10.773 1 96.75 70 SER B N 1
ATOM 5697 C CA . SER B 1 70 ? 26.469 -19.547 -9.414 1 96.75 70 SER B CA 1
ATOM 5698 C C . SER B 1 70 ? 27.609 -18.547 -9.391 1 96.75 70 SER B C 1
ATOM 5700 O O . SER B 1 70 ? 28.516 -18.609 -10.227 1 96.75 70 SER B O 1
ATOM 5702 N N . PHE B 1 71 ? 27.531 -17.609 -8.531 1 95.31 71 PHE B N 1
ATOM 5703 C CA . PHE B 1 71 ? 28.609 -16.672 -8.305 1 95.31 71 PHE B CA 1
ATOM 5704 C C . PHE B 1 71 ? 29.156 -16.797 -6.883 1 95.31 71 PHE B C 1
ATOM 5706 O O . PHE B 1 71 ? 28.469 -16.453 -5.922 1 95.31 71 PHE B O 1
ATOM 5713 N N . ALA B 1 72 ? 30.328 -17.266 -6.75 1 93.06 72 ALA B N 1
ATOM 5714 C CA . ALA B 1 72 ? 31 -17.375 -5.461 1 93.06 72 ALA B CA 1
ATOM 5715 C C . ALA B 1 72 ? 31.828 -16.125 -5.168 1 93.06 72 ALA B C 1
ATOM 5717 O O . ALA B 1 72 ? 32.875 -15.922 -5.77 1 93.06 72 ALA B O 1
ATOM 5718 N N . SER B 1 73 ? 31.375 -15.359 -4.266 1 89.25 73 SER B N 1
ATOM 5719 C CA . SER B 1 73 ? 32.031 -14.094 -3.938 1 89.25 73 SER B CA 1
ATOM 5720 C C . SER B 1 73 ? 33.25 -14.32 -3.043 1 89.25 73 SER B C 1
ATOM 5722 O O . SER B 1 73 ? 33.219 -15.164 -2.146 1 89.25 73 SER B O 1
ATOM 5724 N N . ALA B 1 74 ? 34.312 -13.5 -3.236 1 85.31 74 ALA B N 1
ATOM 5725 C CA . ALA B 1 74 ? 35.531 -13.586 -2.43 1 85.31 74 ALA B CA 1
ATOM 5726 C C . ALA B 1 74 ? 35.344 -12.844 -1.108 1 85.31 74 ALA B C 1
ATOM 5728 O O . ALA B 1 74 ? 36.094 -13.094 -0.149 1 85.31 74 ALA B O 1
ATOM 5729 N N . GLU B 1 75 ? 34.531 -11.844 -1.138 1 74.38 75 GLU B N 1
ATOM 5730 C CA . GLU B 1 75 ? 34.344 -11.07 0.084 1 74.38 75 GLU B CA 1
ATOM 5731 C C . GLU B 1 75 ? 33.594 -11.883 1.143 1 74.38 75 GLU B C 1
ATOM 5733 O O . GLU B 1 75 ? 32.688 -12.664 0.818 1 74.38 75 GLU B O 1
ATOM 5738 N N . GLU B 1 76 ? 34.25 -12.203 2.285 1 58.94 76 GLU B N 1
ATOM 5739 C CA . GLU B 1 76 ? 33.781 -13.008 3.404 1 58.94 76 GLU B CA 1
ATOM 5740 C C . GLU B 1 76 ? 32.406 -12.547 3.867 1 58.94 76 GLU B C 1
ATOM 5742 O O . GLU B 1 76 ? 31.781 -13.188 4.727 1 58.94 76 GLU B O 1
ATOM 5747 N N . SER B 1 77 ? 31.969 -11.531 3.455 1 53.44 77 SER B N 1
ATOM 5748 C CA . SER B 1 77 ? 30.953 -10.844 4.23 1 53.44 77 SER B CA 1
ATOM 5749 C C . SER B 1 77 ? 29.672 -11.68 4.32 1 53.44 77 SER B C 1
ATOM 5751 O O . SER B 1 77 ? 28.719 -11.297 5.016 1 53.44 77 SER B O 1
ATOM 5753 N N . GLU B 1 78 ? 29.5 -12.531 3.416 1 51.34 78 GLU B N 1
ATOM 5754 C CA . GLU B 1 78 ? 28.156 -13.078 3.227 1 51.34 78 GLU B CA 1
ATOM 5755 C C . GLU B 1 78 ? 27.812 -14.055 4.336 1 51.34 78 GLU B C 1
ATOM 5757 O O . GLU B 1 78 ? 26.625 -14.273 4.625 1 51.34 78 GLU B O 1
ATOM 5762 N N . SER B 1 79 ? 28.812 -14.836 4.77 1 48.97 79 SER B N 1
ATOM 5763 C CA . SER B 1 79 ? 28.531 -15.961 5.652 1 48.97 79 SER B CA 1
ATOM 5764 C C . SER B 1 79 ? 27.797 -15.516 6.91 1 48.97 79 SER B C 1
ATOM 5766 O O . SER B 1 79 ? 27.141 -16.328 7.57 1 48.97 79 SER B O 1
ATOM 5768 N N . LYS B 1 80 ? 27.875 -14.242 7.18 1 53.88 80 LYS B N 1
ATOM 5769 C CA . LYS B 1 80 ? 27.453 -13.906 8.539 1 53.88 80 LYS B CA 1
ATOM 5770 C C . LYS B 1 80 ? 26.062 -13.305 8.555 1 53.88 80 LYS B C 1
ATOM 5772 O O . LYS B 1 80 ? 25.406 -13.25 9.602 1 53.88 80 LYS B O 1
ATOM 5777 N N . ALA B 1 81 ? 25.578 -13 7.316 1 58.66 81 ALA B N 1
ATOM 5778 C CA . ALA B 1 81 ? 24.266 -12.367 7.406 1 58.66 81 ALA B CA 1
ATOM 5779 C C . ALA B 1 81 ? 23.156 -13.414 7.402 1 58.66 81 ALA B C 1
ATOM 5781 O O . ALA B 1 81 ? 23.094 -14.258 6.504 1 58.66 81 ALA B O 1
ATOM 5782 N N . ASN B 1 82 ? 22.531 -13.617 8.617 1 65.75 82 ASN B N 1
ATOM 5783 C CA . ASN B 1 82 ? 21.547 -14.688 8.766 1 65.75 82 ASN B CA 1
ATOM 5784 C C . ASN B 1 82 ? 20.125 -14.141 8.758 1 65.75 82 ASN B C 1
ATOM 5786 O O . ASN B 1 82 ? 19.203 -14.773 9.281 1 65.75 82 ASN B O 1
ATOM 5790 N N . CYS B 1 83 ? 20 -12.906 8.141 1 76.12 83 CYS B N 1
ATOM 5791 C CA . CYS B 1 83 ? 18.625 -12.383 8.125 1 76.12 83 CYS B CA 1
ATOM 5792 C C . CYS B 1 83 ? 18.016 -12.523 6.734 1 76.12 83 CYS B C 1
ATOM 5794 O O . CYS B 1 83 ? 17.422 -11.578 6.215 1 76.12 83 CYS B O 1
ATOM 5796 N N . TYR B 1 84 ? 18.391 -13.68 6.137 1 82.44 84 TYR B N 1
ATOM 5797 C CA . TYR B 1 84 ? 17.812 -13.953 4.828 1 82.44 84 TYR B CA 1
ATOM 5798 C C . TYR B 1 84 ? 17.359 -15.406 4.727 1 82.44 84 TYR B C 1
ATOM 5800 O O . TYR B 1 84 ? 17.875 -16.281 5.438 1 82.44 84 TYR B O 1
ATOM 5808 N N . GLN B 1 85 ? 16.375 -15.562 3.961 1 86.94 85 GLN B N 1
ATOM 5809 C CA . GLN B 1 85 ? 15.922 -16.922 3.699 1 86.94 85 GLN B CA 1
ATOM 5810 C C . GLN B 1 85 ? 17.016 -17.75 3.035 1 86.94 85 GLN B C 1
ATOM 5812 O O . GLN B 1 85 ? 17.5 -17.406 1.955 1 86.94 85 GLN B O 1
ATOM 5817 N N . GLN B 1 86 ? 17.391 -18.766 3.693 1 86.62 86 GLN B N 1
ATOM 5818 C CA . GLN B 1 86 ? 18.469 -19.609 3.166 1 86.62 86 GLN B CA 1
ATOM 5819 C C . GLN B 1 86 ? 17.891 -20.812 2.41 1 86.62 86 GLN B C 1
ATOM 5821 O O . GLN B 1 86 ? 17.219 -21.656 2.996 1 86.62 86 GLN B O 1
ATOM 5826 N N . ASN B 1 87 ? 18.172 -20.875 1.175 1 92.19 87 ASN B N 1
ATOM 5827 C CA . ASN B 1 87 ? 17.75 -22 0.343 1 92.19 87 ASN B CA 1
ATOM 5828 C C . ASN B 1 87 ? 18.828 -23.094 0.301 1 92.19 87 ASN B C 1
ATOM 5830 O O . ASN B 1 87 ? 20 -22.797 0.13 1 92.19 87 ASN B O 1
ATOM 5834 N N . LEU B 1 88 ? 18.469 -24.281 0.47 1 92.94 88 LEU B N 1
ATOM 5835 C CA . LEU B 1 88 ? 19.406 -25.406 0.528 1 92.94 88 LEU B CA 1
ATOM 5836 C C . LEU B 1 88 ? 19.875 -25.797 -0.869 1 92.94 88 LEU B C 1
ATOM 5838 O O . LEU B 1 88 ? 20.906 -26.453 -1.021 1 92.94 88 LEU B O 1
ATOM 5842 N N . LEU B 1 89 ? 19.172 -25.391 -1.894 1 95.06 89 LEU B N 1
ATOM 5843 C CA . LEU B 1 89 ? 19.469 -25.781 -3.266 1 95.06 89 LEU B CA 1
ATOM 5844 C C . LEU B 1 89 ? 20.281 -24.688 -3.971 1 95.06 89 LEU B C 1
ATOM 5846 O O . LEU B 1 89 ? 21.047 -24.969 -4.887 1 95.06 89 LEU B O 1
ATOM 5850 N N . LEU B 1 90 ? 20.016 -23.438 -3.617 1 94.81 90 LEU B N 1
ATOM 5851 C CA . LEU B 1 90 ? 20.609 -22.281 -4.285 1 94.81 90 LEU B CA 1
ATOM 5852 C C . LEU B 1 90 ? 21.25 -21.344 -3.275 1 94.81 90 LEU B C 1
ATOM 5854 O O . LEU B 1 90 ? 20.625 -20.969 -2.279 1 94.81 90 LEU B O 1
ATOM 5858 N N . GLY B 1 91 ? 22.453 -20.953 -3.561 1 89.5 91 GLY B N 1
ATOM 5859 C CA . GLY B 1 91 ? 23.109 -19.938 -2.732 1 89.5 91 GLY B CA 1
ATOM 5860 C C . GLY B 1 91 ? 22.562 -18.547 -2.951 1 89.5 91 GLY B C 1
ATOM 5861 O O . GLY B 1 91 ? 21.672 -18.344 -3.787 1 89.5 91 GLY B O 1
ATOM 5862 N N . ILE B 1 92 ? 23.094 -17.578 -2.309 1 84.94 92 ILE B N 1
ATOM 5863 C CA . ILE B 1 92 ? 22.609 -16.203 -2.285 1 84.94 92 ILE B CA 1
ATOM 5864 C C . ILE B 1 92 ? 22.734 -15.594 -3.678 1 84.94 92 ILE B C 1
ATOM 5866 O O . ILE B 1 92 ? 21.875 -14.805 -4.09 1 84.94 92 ILE B O 1
ATOM 5870 N N . ASN B 1 93 ? 23.781 -15.961 -4.328 1 90.75 93 ASN B N 1
ATOM 5871 C CA . ASN B 1 93 ? 24 -15.398 -5.652 1 90.75 93 ASN B CA 1
ATOM 5872 C C . ASN B 1 93 ? 23.797 -16.438 -6.75 1 90.75 93 ASN B C 1
ATOM 5874 O O . ASN B 1 93 ? 24.391 -16.344 -7.828 1 90.75 93 ASN B O 1
ATOM 5878 N N . ASP B 1 94 ? 23.031 -17.5 -6.418 1 94.94 94 ASP B N 1
ATOM 5879 C CA . ASP B 1 94 ? 22.734 -18.547 -7.395 1 94.94 94 ASP B CA 1
ATOM 5880 C C . ASP B 1 94 ? 21.344 -18.344 -8.008 1 94.94 94 ASP B C 1
ATOM 5882 O O . ASP B 1 94 ? 20.469 -17.766 -7.375 1 94.94 94 ASP B O 1
ATOM 5886 N N . VAL B 1 95 ? 21.219 -18.797 -9.211 1 96.69 95 VAL B N 1
ATOM 5887 C CA . VAL B 1 95 ? 19.906 -18.828 -9.859 1 96.69 95 VAL B CA 1
ATOM 5888 C C . VAL B 1 95 ? 19.781 -20.062 -10.734 1 96.69 95 VAL B C 1
ATOM 5890 O O . VAL B 1 95 ? 20.75 -20.484 -11.375 1 96.69 95 VAL B O 1
ATOM 5893 N N . CYS B 1 96 ? 18.672 -20.672 -10.602 1 98 96 CYS B N 1
ATOM 5894 C CA . CYS B 1 96 ? 18.422 -21.797 -11.5 1 98 96 CYS B CA 1
ATOM 5895 C C . CYS B 1 96 ? 18.438 -21.344 -12.953 1 98 96 CYS B C 1
ATOM 5897 O O . CYS B 1 96 ? 17.922 -20.281 -13.281 1 98 96 CYS B O 1
ATOM 5899 N N . LEU B 1 97 ? 19 -22.125 -13.797 1 97.56 97 LEU B N 1
ATOM 5900 C CA . LEU B 1 97 ? 19.125 -21.75 -15.203 1 97.56 97 LEU B CA 1
ATOM 5901 C C . LEU B 1 97 ? 17.75 -21.453 -15.805 1 97.56 97 LEU B C 1
ATOM 5903 O O . LEU B 1 97 ? 17.609 -20.531 -16.594 1 97.56 97 LEU B O 1
ATOM 5907 N N . SER B 1 98 ? 16.719 -22.188 -15.398 1 95.75 98 SER B N 1
ATOM 5908 C CA . SER B 1 98 ? 15.367 -22.031 -15.938 1 95.75 98 SER B CA 1
ATOM 5909 C C . SER B 1 98 ? 14.766 -20.688 -15.531 1 95.75 98 SER B C 1
ATOM 5911 O O . SER B 1 98 ? 13.781 -20.25 -16.109 1 95.75 98 SER B O 1
ATOM 5913 N N . SER B 1 99 ? 15.336 -20.062 -14.531 1 97.06 99 SER B N 1
ATOM 5914 C CA . SER B 1 99 ? 14.836 -18.781 -14.047 1 97.06 99 SER B CA 1
ATOM 5915 C C . SER B 1 99 ? 15.344 -17.625 -14.914 1 97.06 99 SER B C 1
ATOM 5917 O O . SER B 1 99 ? 14.828 -16.516 -14.836 1 97.06 99 SER B O 1
ATOM 5919 N N . ILE B 1 100 ? 16.344 -17.844 -15.742 1 97.31 100 ILE B N 1
ATOM 5920 C CA . ILE B 1 100 ? 16.906 -16.812 -16.594 1 97.31 100 ILE B CA 1
ATOM 5921 C C . ILE B 1 100 ? 15.961 -16.516 -17.75 1 97.31 100 ILE B C 1
ATOM 5923 O O . ILE B 1 100 ? 15.539 -17.422 -18.469 1 97.31 100 ILE B O 1
ATOM 5927 N N . ASP B 1 101 ? 15.633 -15.312 -17.938 1 95.25 101 ASP B N 1
ATOM 5928 C CA . ASP B 1 101 ? 14.711 -14.906 -19 1 95.25 101 ASP B CA 1
ATOM 5929 C C . ASP B 1 101 ? 15.461 -14.414 -20.219 1 95.25 101 ASP B C 1
ATOM 5931 O O . ASP B 1 101 ? 15.281 -14.938 -21.328 1 95.25 101 ASP B O 1
ATOM 5935 N N . CYS B 1 102 ? 16.391 -13.398 -20.031 1 94.75 102 CYS B N 1
ATOM 5936 C CA . CYS B 1 102 ? 17.141 -12.859 -21.156 1 94.75 102 CYS B CA 1
ATOM 5937 C C . CYS B 1 102 ? 18.562 -12.508 -20.75 1 94.75 102 CYS B C 1
ATOM 5939 O O . CYS B 1 102 ? 18.828 -12.25 -19.562 1 94.75 102 CYS B O 1
ATOM 5941 N N . ILE B 1 103 ? 19.406 -12.562 -21.688 1 96 103 ILE B N 1
ATOM 5942 C CA . ILE B 1 103 ? 20.828 -12.258 -21.5 1 96 103 ILE B CA 1
ATOM 5943 C C . ILE B 1 103 ? 21.25 -11.164 -22.469 1 96 103 ILE B C 1
ATOM 5945 O O . ILE B 1 103 ? 20.953 -11.234 -23.672 1 96 103 ILE B O 1
ATOM 5949 N N . TYR B 1 104 ? 21.938 -10.172 -21.938 1 94.69 104 TYR B N 1
ATOM 5950 C CA . TYR B 1 104 ? 22.406 -9.062 -22.766 1 94.69 104 TYR B CA 1
ATOM 5951 C C . TYR B 1 104 ? 23.938 -8.969 -22.703 1 94.69 104 TYR B C 1
ATOM 5953 O O . TYR B 1 104 ? 24.547 -9.266 -21.688 1 94.69 104 TYR B O 1
ATOM 5961 N N . LEU B 1 105 ? 24.438 -8.57 -23.844 1 91.88 105 LEU B N 1
ATOM 5962 C CA . LEU B 1 105 ? 25.828 -8.164 -23.891 1 91.88 105 LEU B CA 1
ATOM 5963 C C . LEU B 1 105 ? 25.969 -6.664 -23.641 1 91.88 105 LEU B C 1
ATOM 5965 O O . LEU B 1 105 ? 25.312 -5.859 -24.312 1 91.88 105 LEU B O 1
ATOM 5969 N N . GLY B 1 106 ? 26.641 -6.312 -22.516 1 81.19 106 GLY B N 1
ATOM 5970 C CA . GLY B 1 106 ? 26.781 -4.906 -22.172 1 81.19 106 GLY B CA 1
ATOM 5971 C C . GLY B 1 106 ? 28.031 -4.273 -22.766 1 81.19 106 GLY B C 1
ATOM 5972 O O . GLY B 1 106 ? 29.109 -4.875 -22.766 1 81.19 106 GLY B O 1
ATOM 5973 N N . ASP B 1 107 ? 27.891 -3.326 -23.688 1 65.31 107 ASP B N 1
ATOM 5974 C CA . ASP B 1 107 ? 29.016 -2.514 -24.125 1 65.31 107 ASP B CA 1
ATOM 5975 C C . ASP B 1 107 ? 28.781 -1.037 -23.812 1 65.31 107 ASP B C 1
ATOM 5977 O O . ASP B 1 107 ? 28.062 -0.347 -24.531 1 65.31 107 ASP B O 1
ATOM 5981 N N . LYS B 1 108 ? 29.406 -0.292 -22.75 1 57.25 108 LYS B N 1
ATOM 5982 C CA . LYS B 1 108 ? 29.391 1.106 -22.328 1 57.25 108 LYS B CA 1
ATOM 5983 C C . LYS B 1 108 ? 28.047 1.758 -22.625 1 57.25 108 LYS B C 1
ATOM 5985 O O . LYS B 1 108 ? 27.422 2.34 -21.734 1 57.25 108 LYS B O 1
ATOM 5990 N N . SER B 1 109 ? 27.641 1.838 -23.984 1 63.38 109 SER B N 1
ATOM 5991 C CA . SER B 1 109 ? 26.516 2.684 -24.375 1 63.38 109 SER B CA 1
ATOM 5992 C C . SER B 1 109 ? 25.344 1.851 -24.906 1 63.38 109 SER B C 1
ATOM 5994 O O . SER B 1 109 ? 24.234 2.355 -25.062 1 63.38 109 SER B O 1
ATOM 5996 N N . LYS B 1 110 ? 25.609 0.563 -25.172 1 74.19 110 LYS B N 1
ATOM 5997 C CA . LYS B 1 110 ? 24.547 -0.172 -25.859 1 74.19 110 LYS B CA 1
ATOM 5998 C C . LYS B 1 110 ? 24.438 -1.598 -25.328 1 74.19 110 LYS B C 1
ATOM 6000 O O . LYS B 1 110 ? 25.438 -2.244 -25.047 1 74.19 110 LYS B O 1
ATOM 6005 N N . LYS B 1 111 ? 23.125 -2.076 -25.016 1 87 111 LYS B N 1
ATOM 6006 C CA . LYS B 1 111 ? 22.859 -3.459 -24.641 1 87 111 LYS B CA 1
ATOM 6007 C C . LYS B 1 111 ? 22.281 -4.254 -25.797 1 87 111 LYS B C 1
ATOM 6009 O O . LYS B 1 111 ? 21.375 -3.783 -26.484 1 87 111 LYS B O 1
ATOM 6014 N N . LYS B 1 112 ? 22.969 -5.375 -26.141 1 90.88 112 LYS B N 1
ATOM 6015 C CA . LYS B 1 112 ? 22.5 -6.246 -27.219 1 90.88 112 LYS B CA 1
ATOM 6016 C C . LYS B 1 112 ? 21.906 -7.535 -26.656 1 90.88 112 LYS B C 1
ATOM 6018 O O . LYS B 1 112 ? 22.562 -8.258 -25.906 1 90.88 112 LYS B O 1
ATOM 6023 N N . LEU B 1 113 ? 20.75 -7.809 -27.047 1 93.75 113 LEU B N 1
ATOM 6024 C CA . LEU B 1 113 ? 20.062 -9.023 -26.609 1 93.75 113 LEU B CA 1
ATOM 6025 C C . LEU B 1 113 ? 20.609 -10.242 -27.344 1 93.75 113 LEU B C 1
ATOM 6027 O O . LEU B 1 113 ? 20.734 -10.234 -28.562 1 93.75 113 LEU B O 1
ATOM 6031 N N . LEU B 1 114 ? 20.953 -11.258 -26.594 1 93.88 114 LEU B N 1
ATOM 6032 C CA . LEU B 1 114 ? 21.453 -12.5 -27.172 1 93.88 114 LEU B CA 1
ATOM 6033 C C . LEU B 1 114 ? 20.312 -13.484 -27.422 1 93.88 114 LEU B C 1
ATOM 6035 O O . LEU B 1 114 ? 19.391 -13.586 -26.594 1 93.88 114 LEU B O 1
ATOM 6039 N N . VAL B 1 115 ? 20.375 -14.148 -28.469 1 91.31 115 VAL B N 1
ATOM 6040 C CA . VAL B 1 115 ? 19.359 -15.117 -28.828 1 91.31 115 VAL B CA 1
ATOM 6041 C C . VAL B 1 115 ? 19.781 -16.516 -28.359 1 91.31 115 VAL B C 1
ATOM 6043 O O . VAL B 1 115 ? 20.938 -16.906 -28.516 1 91.31 115 VAL B O 1
ATOM 6046 N N . PRO B 1 116 ? 18.844 -17.219 -27.844 1 89.56 116 PRO B N 1
ATOM 6047 C CA . PRO B 1 116 ? 19.156 -18.578 -27.391 1 89.56 116 PRO B CA 1
ATOM 6048 C C . PRO B 1 116 ? 19.734 -19.453 -28.516 1 89.56 116 PRO B C 1
ATOM 6050 O O . PRO B 1 116 ? 19.219 -19.438 -29.641 1 89.56 116 PRO B O 1
ATOM 6053 N N . GLY B 1 117 ? 20.734 -20.125 -28.188 1 85.62 117 GLY B N 1
ATOM 6054 C CA . GLY B 1 117 ? 21.375 -21.016 -29.156 1 85.62 117 GLY B CA 1
ATOM 6055 C C . GLY B 1 117 ? 22.375 -20.297 -30.047 1 85.62 117 GLY B C 1
ATOM 6056 O O . GLY B 1 117 ? 23.109 -20.938 -30.812 1 85.62 117 GLY B O 1
ATOM 6057 N N . GLN B 1 118 ? 22.453 -19.062 -29.859 1 88.5 118 GLN B N 1
ATOM 6058 C CA . GLN B 1 118 ? 23.422 -18.297 -30.656 1 88.5 118 GLN B CA 1
ATOM 6059 C C . GLN B 1 118 ? 24.844 -18.516 -30.141 1 88.5 118 GLN B C 1
ATOM 6061 O O . GLN B 1 118 ? 25.047 -18.781 -28.969 1 88.5 118 GLN B O 1
ATOM 6066 N N . ASN B 1 119 ? 25.75 -18.438 -31.094 1 90.69 119 ASN B N 1
ATOM 6067 C CA . ASN B 1 119 ? 27.156 -18.5 -30.719 1 90.69 119 ASN B CA 1
ATOM 6068 C C . ASN B 1 119 ? 27.797 -17.125 -30.703 1 90.69 119 ASN B C 1
ATOM 6070 O O . ASN B 1 119 ? 27.922 -16.469 -31.734 1 90.69 119 ASN B O 1
ATOM 6074 N N . VAL B 1 120 ? 28.109 -16.703 -29.609 1 91.38 120 VAL B N 1
ATOM 6075 C CA . VAL B 1 120 ? 28.734 -15.398 -29.438 1 91.38 120 VAL B CA 1
ATOM 6076 C C . VAL B 1 120 ? 30.219 -15.484 -29.781 1 91.38 120 VAL B C 1
ATOM 6078 O O . VAL B 1 120 ? 30.906 -16.391 -29.344 1 91.38 120 VAL B O 1
ATOM 6081 N N . SER B 1 121 ? 30.531 -14.531 -30.672 1 87.25 121 SER B N 1
ATOM 6082 C CA . SER B 1 121 ? 31.922 -14.445 -31.078 1 87.25 121 SER B CA 1
ATOM 6083 C C . SER B 1 121 ? 32.562 -13.148 -30.594 1 87.25 121 SER B C 1
ATOM 6085 O O . SER B 1 121 ? 31.859 -12.172 -30.312 1 87.25 121 SER B O 1
ATOM 6087 N N . GLY B 1 122 ? 33.75 -13.086 -30.172 1 82.31 122 GLY B N 1
ATOM 6088 C CA . GLY B 1 122 ? 34.469 -11.883 -29.781 1 82.31 122 GLY B CA 1
ATOM 6089 C C . GLY B 1 122 ? 34.594 -11.734 -28.281 1 82.31 122 GLY B C 1
ATOM 6090 O O . GLY B 1 122 ? 34.188 -12.609 -27.516 1 82.31 122 GLY B O 1
ATOM 6091 N N . LYS B 1 123 ? 35.062 -10.594 -27.984 1 85.69 123 LYS B N 1
ATOM 6092 C CA . LYS B 1 123 ? 35.344 -10.344 -26.562 1 85.69 123 LYS B CA 1
ATOM 6093 C C . LYS B 1 123 ? 34.094 -9.836 -25.844 1 85.69 123 LYS B C 1
ATOM 6095 O O . LYS B 1 123 ? 33.406 -8.969 -26.344 1 85.69 123 LYS B O 1
ATOM 6100 N N . VAL B 1 124 ? 33.781 -10.516 -24.781 1 91.12 124 VAL B N 1
ATOM 6101 C CA . VAL B 1 124 ? 32.656 -10.125 -23.938 1 91.12 124 VAL B CA 1
ATOM 6102 C C . VAL B 1 124 ? 33.156 -9.383 -22.703 1 91.12 124 VAL B C 1
ATOM 6104 O O . VAL B 1 124 ? 33.844 -9.953 -21.875 1 91.12 124 VAL B O 1
ATOM 6107 N N . LYS B 1 125 ? 32.781 -8.156 -22.594 1 89.75 125 LYS B N 1
ATOM 6108 C CA . LYS B 1 125 ? 33.219 -7.352 -21.453 1 89.75 125 LYS B CA 1
ATOM 6109 C C . LYS B 1 125 ? 32.219 -7.453 -20.297 1 89.75 125 LYS B C 1
ATOM 6111 O O . LYS B 1 125 ? 32.625 -7.555 -19.141 1 89.75 125 LYS B O 1
ATOM 6116 N N . GLU B 1 126 ? 30.969 -7.383 -20.609 1 92.94 126 GLU B N 1
ATOM 6117 C CA . GLU B 1 126 ? 29.938 -7.426 -19.578 1 92.94 126 GLU B CA 1
ATOM 6118 C C . GLU B 1 126 ? 28.75 -8.289 -20.016 1 92.94 126 GLU B C 1
ATOM 6120 O O . GLU B 1 126 ? 28.391 -8.297 -21.188 1 92.94 126 GLU B O 1
ATOM 6125 N N . LEU B 1 127 ? 28.234 -8.984 -19.109 1 95.06 127 LEU B N 1
ATOM 6126 C CA . LEU B 1 127 ? 27.016 -9.766 -19.312 1 95.06 127 LEU B CA 1
ATOM 6127 C C . LEU B 1 127 ? 25.922 -9.328 -18.359 1 95.06 127 LEU B C 1
ATOM 6129 O O . LEU B 1 127 ? 26.156 -9.242 -17.141 1 95.06 127 LEU B O 1
ATOM 6133 N N . LEU B 1 128 ? 24.797 -8.992 -18.859 1 95.06 128 LEU B N 1
ATOM 6134 C CA . LEU B 1 128 ? 23.625 -8.617 -18.078 1 95.06 128 LEU B CA 1
ATOM 6135 C C . LEU B 1 128 ? 22.547 -9.688 -18.172 1 95.06 128 LEU B C 1
ATOM 6137 O O . LEU B 1 128 ? 22.141 -10.062 -19.266 1 95.06 128 LEU B O 1
ATOM 6141 N N . ILE B 1 129 ? 22.078 -10.195 -17.062 1 96.62 129 ILE B N 1
ATOM 6142 C CA . ILE B 1 129 ? 21.125 -11.297 -17.031 1 96.62 129 ILE B CA 1
ATOM 6143 C C . ILE B 1 129 ? 19.859 -10.859 -16.312 1 96.62 129 ILE B C 1
ATOM 6145 O O . ILE B 1 129 ? 19.922 -10.391 -15.172 1 96.62 129 ILE B O 1
ATOM 6149 N N . VAL B 1 130 ? 18.75 -10.945 -16.953 1 96.38 130 VAL B N 1
ATOM 6150 C CA . VAL B 1 130 ? 17.453 -10.664 -16.359 1 96.38 130 VAL B CA 1
ATOM 6151 C C . VAL B 1 130 ? 16.703 -11.977 -16.094 1 96.38 130 VAL B C 1
ATOM 6153 O O . VAL B 1 130 ? 16.562 -12.805 -16.984 1 96.38 130 VAL B O 1
ATOM 6156 N N . CYS B 1 131 ? 16.266 -12.172 -14.898 1 97.31 131 CYS B N 1
ATOM 6157 C CA . CYS B 1 131 ? 15.555 -13.398 -14.539 1 97.31 131 CYS B CA 1
ATOM 6158 C C . CYS B 1 131 ? 14.047 -13.172 -14.539 1 97.31 131 CYS B C 1
ATOM 6160 O O . CYS B 1 131 ? 13.578 -12.031 -14.547 1 97.31 131 CYS B O 1
ATOM 6162 N N . LYS B 1 132 ? 13.344 -14.25 -14.484 1 97.12 132 LYS B N 1
ATOM 6163 C CA . LYS B 1 132 ? 11.891 -14.234 -14.57 1 97.12 132 LYS B CA 1
ATOM 6164 C C . LYS B 1 132 ? 11.266 -13.703 -13.281 1 97.12 132 LYS B C 1
ATOM 6166 O O . LYS B 1 132 ? 10.125 -13.234 -13.281 1 97.12 132 LYS B O 1
ATOM 6171 N N . ASN B 1 133 ? 11.93 -13.789 -12.133 1 96.12 133 ASN B N 1
ATOM 6172 C CA . ASN B 1 133 ? 11.438 -13.273 -10.859 1 96.12 133 ASN B CA 1
ATOM 6173 C C . ASN B 1 133 ? 11.977 -11.875 -10.57 1 96.12 133 ASN B C 1
ATOM 6175 O O . ASN B 1 133 ? 12.164 -11.5 -9.414 1 96.12 133 ASN B O 1
ATOM 6179 N N . MET B 1 134 ? 12.438 -11.133 -11.57 1 95.75 134 MET B N 1
ATOM 6180 C CA . MET B 1 134 ? 12.836 -9.727 -11.555 1 95.75 134 MET B CA 1
ATOM 6181 C C . MET B 1 134 ? 14.25 -9.57 -11.008 1 95.75 134 MET B C 1
ATOM 6183 O O . MET B 1 134 ? 14.734 -8.453 -10.836 1 95.75 134 MET B O 1
ATOM 6187 N N . ARG B 1 135 ? 14.891 -10.633 -10.75 1 94.38 135 ARG B N 1
ATOM 6188 C CA . ARG B 1 135 ? 16.281 -10.539 -10.328 1 94.38 135 ARG B CA 1
ATOM 6189 C C . ARG B 1 135 ? 17.172 -10.117 -11.492 1 94.38 135 ARG B C 1
ATOM 6191 O O . ARG B 1 135 ? 16.969 -10.555 -12.633 1 94.38 135 ARG B O 1
ATOM 6198 N N . TYR B 1 136 ? 18.141 -9.25 -11.234 1 93.12 136 TYR B N 1
ATOM 6199 C CA . TYR B 1 136 ? 19.031 -8.703 -12.258 1 93.12 136 TYR B CA 1
ATOM 6200 C C . TYR B 1 136 ? 20.484 -8.906 -11.867 1 93.12 136 TYR B C 1
ATOM 6202 O O . TYR B 1 136 ? 20.906 -8.531 -10.773 1 93.12 136 TYR B O 1
ATOM 6210 N N . PHE B 1 137 ? 21.297 -9.516 -12.773 1 93.44 137 PHE B N 1
ATOM 6211 C CA . PHE B 1 137 ? 22.719 -9.711 -12.562 1 93.44 137 PHE B CA 1
ATOM 6212 C C . PHE B 1 137 ? 23.531 -8.938 -13.594 1 93.44 137 PHE B C 1
ATOM 6214 O O . PHE B 1 137 ? 23.141 -8.867 -14.766 1 93.44 137 PHE B O 1
ATOM 6221 N N . ALA B 1 138 ? 24.578 -8.352 -13.156 1 93.25 138 ALA B N 1
ATOM 6222 C CA . ALA B 1 138 ? 25.578 -7.734 -14.031 1 93.25 138 ALA B CA 1
ATOM 6223 C C . ALA B 1 138 ? 26.984 -8.234 -13.711 1 93.25 138 ALA B C 1
ATOM 6225 O O . ALA B 1 138 ? 27.438 -8.125 -12.57 1 93.25 138 ALA B O 1
ATOM 6226 N N . PHE B 1 139 ? 27.641 -8.805 -14.695 1 94.81 139 PHE B N 1
ATOM 6227 C CA . PHE B 1 139 ? 28.984 -9.344 -14.523 1 94.81 139 PHE B CA 1
ATOM 6228 C C . PHE B 1 139 ? 29.953 -8.664 -15.477 1 94.81 139 PHE B C 1
ATOM 6230 O O . PHE B 1 139 ? 29.641 -8.445 -16.656 1 94.81 139 PHE B O 1
ATOM 6237 N N . SER B 1 140 ? 31.047 -8.336 -14.977 1 93.56 140 SER B N 1
ATOM 6238 C CA . SER B 1 140 ? 32.125 -7.797 -15.789 1 93.56 140 SER B CA 1
ATOM 6239 C C . SER B 1 140 ? 33.281 -8.773 -15.883 1 93.56 140 SER B C 1
ATOM 6241 O O . SER B 1 140 ? 33.688 -9.383 -14.875 1 93.56 140 SER B O 1
ATOM 6243 N N . PHE B 1 141 ? 33.875 -8.938 -17.078 1 94.38 141 PHE B N 1
ATOM 6244 C CA . PHE B 1 141 ? 34.969 -9.891 -17.312 1 94.38 141 PHE B CA 1
ATOM 6245 C C . PHE B 1 141 ? 36.25 -9.172 -17.641 1 94.38 141 PHE B C 1
ATOM 6247 O O . PHE B 1 141 ? 37.156 -9.758 -18.219 1 94.38 141 PHE B O 1
ATOM 6254 N N . LYS B 1 142 ? 36.344 -7.965 -17.297 1 89.19 142 LYS B N 1
ATOM 6255 C CA . LYS B 1 142 ? 37.5 -7.164 -17.609 1 89.19 142 LYS B CA 1
ATOM 6256 C C . LYS B 1 142 ? 38.75 -7.73 -16.922 1 89.19 142 LYS B C 1
ATOM 6258 O O . LYS B 1 142 ? 39.844 -7.652 -17.469 1 89.19 142 LYS B O 1
ATOM 6263 N N . LEU B 1 143 ? 38.562 -8.242 -15.781 1 89.69 143 LEU B N 1
ATOM 6264 C CA . LEU B 1 143 ? 39.688 -8.742 -15 1 89.69 143 LEU B CA 1
ATOM 6265 C C . LEU B 1 143 ? 39.875 -10.234 -15.234 1 89.69 143 LEU B C 1
ATOM 6267 O O . LEU B 1 143 ? 40.844 -10.828 -14.719 1 89.69 143 LEU B O 1
ATOM 6271 N N . SER B 1 144 ? 39 -10.82 -15.969 1 92.06 144 SER B N 1
ATOM 6272 C CA . SER B 1 144 ? 39.031 -12.258 -16.203 1 92.06 144 SER B CA 1
ATOM 6273 C C . SER B 1 144 ? 39.938 -12.594 -17.391 1 92.06 144 SER B C 1
ATOM 6275 O O . SER B 1 144 ? 40.375 -11.695 -18.109 1 92.06 144 SER B O 1
ATOM 6277 N N . GLU B 1 145 ? 40.219 -13.922 -17.5 1 90.69 145 GLU B N 1
ATOM 6278 C CA . GLU B 1 145 ? 41 -14.383 -18.641 1 90.69 145 GLU B CA 1
ATOM 6279 C C . GLU B 1 145 ? 40.281 -14.055 -19.953 1 90.69 145 GLU B C 1
ATOM 6281 O O . GLU B 1 145 ? 39.062 -13.93 -19.984 1 90.69 145 GLU B O 1
ATOM 6286 N N . LYS B 1 146 ? 41.188 -14.141 -20.953 1 86.69 146 LYS B N 1
ATOM 6287 C CA . LYS B 1 146 ? 40.656 -13.82 -22.281 1 86.69 146 LYS B CA 1
ATOM 6288 C C . LYS B 1 146 ? 39.562 -14.812 -22.688 1 86.69 146 LYS B C 1
ATOM 6290 O O . LYS B 1 146 ? 39.688 -16.016 -22.406 1 86.69 146 LYS B O 1
ATOM 6295 N N . ASP B 1 147 ? 38.531 -14.57 -23.094 1 90.44 147 ASP B N 1
ATOM 6296 C CA . ASP B 1 147 ? 37.469 -15.359 -23.703 1 90.44 147 ASP B CA 1
ATOM 6297 C C . ASP B 1 147 ? 36.562 -15.969 -22.656 1 90.44 147 ASP B C 1
ATOM 6299 O O . ASP B 1 147 ? 35.656 -16.734 -22.984 1 90.44 147 ASP B O 1
ATOM 6303 N N . SER B 1 148 ? 36.906 -15.781 -21.344 1 93.25 148 SER B N 1
ATOM 6304 C CA . SER B 1 148 ? 36.062 -16.312 -20.266 1 93.25 148 SER B CA 1
ATOM 6305 C C . SER B 1 148 ? 34.625 -15.836 -20.422 1 93.25 148 SER B C 1
ATOM 6307 O O . SER B 1 148 ? 33.656 -16.609 -20.25 1 93.25 148 SER B O 1
ATOM 6309 N N . GLY B 1 149 ? 34.5 -14.594 -20.688 1 94.69 149 GLY B N 1
ATOM 6310 C CA . GLY B 1 149 ? 33.156 -14.047 -20.875 1 94.69 149 GLY B CA 1
ATOM 6311 C C . GLY B 1 149 ? 32.406 -14.711 -22.016 1 94.69 149 GLY B C 1
ATOM 6312 O O . GLY B 1 149 ? 31.219 -14.984 -21.891 1 94.69 149 GLY B O 1
ATOM 6313 N N . LYS B 1 150 ? 33.125 -14.922 -23.047 1 94.69 150 LYS B N 1
ATOM 6314 C CA . LYS B 1 150 ? 32.562 -15.594 -24.219 1 94.69 150 LYS B CA 1
ATOM 6315 C C . LYS B 1 150 ? 32.125 -17.016 -23.875 1 94.69 150 LYS B C 1
ATOM 6317 O O . LYS B 1 150 ? 31.031 -17.438 -24.25 1 94.69 150 LYS B O 1
ATOM 6322 N N . SER B 1 151 ? 32.938 -17.719 -23.188 1 95.62 151 SER B N 1
ATOM 6323 C CA . SER B 1 151 ? 32.625 -19.094 -22.797 1 95.62 151 SER B CA 1
ATOM 6324 C C . SER B 1 151 ? 31.406 -19.156 -21.906 1 95.62 151 SER B C 1
ATOM 6326 O O . SER B 1 151 ? 30.547 -20.031 -22.078 1 95.62 151 SER B O 1
ATOM 6328 N N . ILE B 1 152 ? 31.344 -18.234 -20.984 1 97.12 152 ILE B N 1
ATOM 6329 C CA . ILE B 1 152 ? 30.203 -18.203 -20.078 1 97.12 152 ILE B CA 1
ATOM 6330 C C . ILE B 1 152 ? 28.938 -17.891 -20.859 1 97.12 152 ILE B C 1
ATOM 6332 O O . ILE B 1 152 ? 27.891 -18.516 -20.656 1 97.12 152 ILE B O 1
ATOM 6336 N N . ALA B 1 153 ? 28.969 -16.922 -21.688 1 96.5 153 ALA B N 1
ATOM 6337 C CA . ALA B 1 153 ? 27.812 -16.547 -22.484 1 96.5 153 ALA B CA 1
ATOM 6338 C C . ALA B 1 153 ? 27.297 -17.719 -23.297 1 96.5 153 ALA B C 1
ATOM 6340 O O . ALA B 1 153 ? 26.094 -18 -23.312 1 96.5 153 ALA B O 1
ATOM 6341 N N . ASN B 1 154 ? 28.172 -18.406 -23.953 1 96.38 154 ASN B N 1
ATOM 6342 C CA . ASN B 1 154 ? 27.797 -19.531 -24.797 1 96.38 154 ASN B CA 1
ATOM 6343 C C . ASN B 1 154 ? 27.234 -20.688 -23.953 1 96.38 154 ASN B C 1
ATOM 6345 O O . ASN B 1 154 ? 26.312 -21.375 -24.375 1 96.38 154 ASN B O 1
ATOM 6349 N N . ALA B 1 155 ? 27.859 -20.906 -22.844 1 96.38 155 ALA B N 1
ATOM 6350 C CA . ALA B 1 155 ? 27.359 -21.953 -21.953 1 96.38 155 ALA B CA 1
ATOM 6351 C C . ALA B 1 155 ? 25.922 -21.656 -21.5 1 96.38 155 ALA B C 1
ATOM 6353 O O . ALA B 1 155 ? 25.078 -22.547 -21.469 1 96.38 155 ALA B O 1
ATOM 6354 N N . LEU B 1 156 ? 25.672 -20.422 -21.141 1 97.12 156 LEU B N 1
ATOM 6355 C CA . LEU B 1 156 ? 24.344 -20.016 -20.703 1 97.12 156 LEU B CA 1
ATOM 6356 C C . LEU B 1 156 ? 23.328 -20.172 -21.844 1 97.12 156 LEU B C 1
ATOM 6358 O O . LEU B 1 156 ? 22.234 -20.703 -21.625 1 97.12 156 LEU B O 1
ATOM 6362 N N . LEU B 1 157 ? 23.688 -19.734 -22.984 1 95.38 157 LEU B N 1
ATOM 6363 C CA . LEU B 1 157 ? 22.781 -19.781 -24.125 1 95.38 157 LEU B CA 1
ATOM 6364 C C . LEU B 1 157 ? 22.453 -21.219 -24.5 1 95.38 157 LEU B C 1
ATOM 6366 O O . LEU B 1 157 ? 21.359 -21.5 -25.016 1 95.38 157 LEU B O 1
ATOM 6370 N N . HIS B 1 158 ? 23.312 -22.062 -24.172 1 93.44 158 HIS B N 1
ATOM 6371 C CA . HIS B 1 158 ? 23.125 -23.469 -24.516 1 93.44 158 HIS B CA 1
ATOM 6372 C C . HIS B 1 158 ? 22.297 -24.203 -23.453 1 93.44 158 HIS B C 1
ATOM 6374 O O . HIS B 1 158 ? 21.422 -25 -23.781 1 93.44 158 HIS B O 1
ATOM 6380 N N . HIS B 1 159 ? 22.578 -23.938 -22.219 1 94.06 159 HIS B N 1
ATOM 6381 C CA . HIS B 1 159 ? 22.047 -24.766 -21.156 1 94.06 159 HIS B CA 1
ATOM 6382 C C . HIS B 1 159 ? 20.797 -24.141 -20.531 1 94.06 159 HIS B C 1
ATOM 6384 O O . HIS B 1 159 ? 19.984 -24.828 -19.922 1 94.06 159 HIS B O 1
ATOM 6390 N N . ALA B 1 160 ? 20.578 -22.844 -20.594 1 94.69 160 ALA B N 1
ATOM 6391 C CA . ALA B 1 160 ? 19.484 -22.156 -19.922 1 94.69 160 ALA B CA 1
ATOM 6392 C C . ALA B 1 160 ? 18.188 -22.328 -20.703 1 94.69 160 ALA B C 1
ATOM 6394 O O . ALA B 1 160 ? 17.094 -22.125 -20.156 1 94.69 160 ALA B O 1
ATOM 6395 N N . TYR B 1 161 ? 18.312 -22.766 -22 1 93 161 TYR B N 1
ATOM 6396 C CA . TYR B 1 161 ? 17.141 -22.891 -22.859 1 93 161 TYR B CA 1
ATOM 6397 C C . TYR B 1 161 ? 17.062 -24.281 -23.484 1 93 161 TYR B C 1
ATOM 6399 O O . TYR B 1 161 ? 17.188 -24.422 -24.703 1 93 161 TYR B O 1
ATOM 6407 N N . PRO B 1 162 ? 16.703 -25.188 -22.656 1 93.12 162 PRO B N 1
ATOM 6408 C CA . PRO B 1 162 ? 16.641 -26.547 -23.203 1 93.12 162 PRO B CA 1
ATOM 6409 C C . PRO B 1 162 ? 15.516 -26.719 -24.219 1 93.12 162 PRO B C 1
ATOM 6411 O O . PRO B 1 162 ? 14.43 -26.156 -24.047 1 93.12 162 PRO B O 1
ATOM 6414 N N . LYS B 1 163 ? 15.719 -27.531 -25.188 1 90 163 LYS B N 1
ATOM 6415 C CA . LYS B 1 163 ? 14.758 -27.719 -26.266 1 90 163 LYS B CA 1
ATOM 6416 C C . LYS B 1 163 ? 13.836 -28.906 -25.969 1 90 163 LYS B C 1
ATOM 6418 O O . LYS B 1 163 ? 12.781 -29.047 -26.594 1 90 163 LYS B O 1
ATOM 6423 N N . ARG B 1 164 ? 14.359 -29.781 -25.125 1 89.06 164 ARG B N 1
ATOM 6424 C CA . ARG B 1 164 ? 13.562 -30.938 -24.734 1 89.06 164 ARG B CA 1
ATOM 6425 C C . ARG B 1 164 ? 13.555 -31.109 -23.219 1 89.06 164 ARG B C 1
ATOM 6427 O O . ARG B 1 164 ? 14.508 -30.719 -22.547 1 89.06 164 ARG B O 1
ATOM 6434 N N . HIS B 1 165 ? 12.602 -31.797 -22.75 1 89.12 165 HIS B N 1
ATOM 6435 C CA . HIS B 1 165 ? 12.375 -31.969 -21.328 1 89.12 165 HIS B CA 1
ATOM 6436 C C . HIS B 1 165 ? 13.492 -32.781 -20.672 1 89.12 165 HIS B C 1
ATOM 6438 O O . HIS B 1 165 ? 13.906 -32.5 -19.547 1 89.12 165 HIS B O 1
ATOM 6444 N N . GLN B 1 166 ? 14.039 -33.656 -21.406 1 88.88 166 GLN B N 1
ATOM 6445 C CA . GLN B 1 166 ? 15.016 -34.594 -20.859 1 88.88 166 GLN B CA 1
ATOM 6446 C C . GLN B 1 166 ? 16.359 -33.938 -20.609 1 88.88 166 GLN B C 1
ATOM 6448 O O . GLN B 1 166 ? 17.234 -34.469 -19.938 1 88.88 166 GLN B O 1
ATOM 6453 N N . LEU B 1 167 ? 16.484 -32.75 -21.141 1 91.12 167 LEU B N 1
ATOM 6454 C CA . LEU B 1 167 ? 17.734 -32 -20.969 1 91.12 167 LEU B CA 1
ATOM 6455 C C . LEU B 1 167 ? 17.719 -31.203 -19.656 1 91.12 167 LEU B C 1
ATOM 6457 O O . LEU B 1 167 ? 18.734 -30.625 -19.266 1 91.12 167 LEU B O 1
ATOM 6461 N N . LEU B 1 168 ? 16.625 -31.312 -18.953 1 93.31 168 LEU B N 1
ATOM 6462 C CA . LEU B 1 168 ? 16.531 -30.625 -17.672 1 93.31 168 LEU B CA 1
ATOM 6463 C C . LEU B 1 168 ? 17.328 -31.375 -16.609 1 93.31 168 LEU B C 1
ATOM 6465 O O . LEU B 1 168 ? 17.375 -32.594 -16.609 1 93.31 168 LEU B O 1
ATOM 6469 N N . PHE B 1 169 ? 17.906 -30.625 -15.734 1 95.19 169 PHE B N 1
ATOM 6470 C CA . PHE B 1 169 ? 18.734 -31.203 -14.688 1 95.19 169 PHE B CA 1
ATOM 6471 C C . PHE B 1 169 ? 17.938 -32.188 -13.844 1 95.19 169 PHE B C 1
ATOM 6473 O O . PHE B 1 169 ? 18.516 -33.094 -13.234 1 95.19 169 PHE B O 1
ATOM 6480 N N . ALA B 1 170 ? 16.625 -32.062 -13.773 1 93.81 170 ALA B N 1
ATOM 6481 C CA . ALA B 1 170 ? 15.766 -32.938 -12.984 1 93.81 170 ALA B CA 1
ATOM 6482 C C . ALA B 1 170 ? 16 -34.406 -13.328 1 93.81 170 ALA B C 1
ATOM 6484 O O . ALA B 1 170 ? 15.867 -35.281 -12.469 1 93.81 170 ALA B O 1
ATOM 6485 N N . TYR B 1 171 ? 16.359 -34.688 -14.531 1 92.12 171 TYR B N 1
ATOM 6486 C CA . TYR B 1 171 ? 16.531 -36.062 -14.992 1 92.12 171 TYR B CA 1
ATOM 6487 C C . TYR B 1 171 ? 17.891 -36.594 -14.555 1 92.12 171 TYR B C 1
ATOM 6489 O O . TYR B 1 171 ? 18.109 -37.812 -14.539 1 92.12 171 TYR B O 1
ATOM 6497 N N . ASP B 1 172 ? 18.797 -35.719 -14.18 1 92.31 172 ASP B N 1
ATOM 6498 C CA . ASP B 1 172 ? 20.125 -36.125 -13.734 1 92.31 172 ASP B CA 1
ATOM 6499 C C . ASP B 1 172 ? 20.203 -36.156 -12.203 1 92.31 172 ASP B C 1
ATOM 6501 O O . ASP B 1 172 ? 21.125 -36.719 -11.641 1 92.31 172 ASP B O 1
ATOM 6505 N N . TYR B 1 173 ? 19.328 -35.469 -11.57 1 93.38 173 TYR B N 1
ATOM 6506 C CA . TYR B 1 173 ? 19.312 -35.375 -10.117 1 93.38 173 TYR B CA 1
ATOM 6507 C C . TYR B 1 173 ? 18.75 -36.656 -9.516 1 93.38 173 TYR B C 1
ATOM 6509 O O . TYR B 1 173 ? 17.547 -36.75 -9.273 1 93.38 173 TYR B O 1
ATOM 6517 N N . LYS B 1 174 ? 19.562 -37.594 -9.039 1 85.25 174 LYS B N 1
ATOM 6518 C CA . LYS B 1 174 ? 19.094 -38.938 -8.68 1 85.25 174 LYS B CA 1
ATOM 6519 C C . LYS B 1 174 ? 19.172 -39.156 -7.168 1 85.25 174 LYS B C 1
ATOM 6521 O O . LYS B 1 174 ? 19.031 -40.281 -6.691 1 85.25 174 LYS B O 1
ATOM 6526 N N . GLU B 1 175 ? 19.359 -38.125 -6.484 1 88.12 175 GLU B N 1
ATOM 6527 C CA . GLU B 1 175 ? 19.391 -38.281 -5.031 1 88.12 175 GLU B CA 1
ATOM 6528 C C . GLU B 1 175 ? 18.094 -38.906 -4.527 1 88.12 175 GLU B C 1
ATOM 6530 O O . GLU B 1 175 ? 17 -38.562 -5.02 1 88.12 175 GLU B O 1
ATOM 6535 N N . SER B 1 176 ? 18.219 -39.781 -3.551 1 84.62 176 SER B N 1
ATOM 6536 C CA . SER B 1 176 ? 17.047 -40.469 -3.008 1 84.62 176 SER B CA 1
ATOM 6537 C C . SER B 1 176 ? 16.078 -39.469 -2.377 1 84.62 176 SER B C 1
ATOM 6539 O O . SER B 1 176 ? 16.484 -38.5 -1.749 1 84.62 176 SER B O 1
ATOM 6541 N N . TYR B 1 177 ? 14.938 -39.688 -2.768 1 85.25 177 TYR B N 1
ATOM 6542 C CA . TYR B 1 177 ? 13.859 -38.844 -2.264 1 85.25 177 TYR B CA 1
ATOM 6543 C C . TYR B 1 177 ? 12.68 -39.688 -1.79 1 85.25 177 TYR B C 1
ATOM 6545 O O . TYR B 1 177 ? 12.148 -40.5 -2.547 1 85.25 177 TYR B O 1
ATOM 6553 N N . VAL B 1 178 ? 12.594 -39.781 -0.423 1 73.5 178 VAL B N 1
ATOM 6554 C CA . VAL B 1 178 ? 11.406 -40.438 0.128 1 73.5 178 VAL B CA 1
ATOM 6555 C C . VAL B 1 178 ? 10.398 -39.375 0.561 1 73.5 178 VAL B C 1
ATOM 6557 O O . VAL B 1 178 ? 10.703 -38.531 1.39 1 73.5 178 VAL B O 1
ATOM 6560 N N . SER B 1 179 ? 9.5 -39.344 -0.266 1 64.56 179 SER B N 1
ATOM 6561 C CA . SER B 1 179 ? 8.477 -38.344 0.068 1 64.56 179 SER B CA 1
ATOM 6562 C C . SER B 1 179 ? 7.957 -38.562 1.487 1 64.56 179 SER B C 1
ATOM 6564 O O . SER B 1 179 ? 7.301 -39.562 1.775 1 64.56 179 SER B O 1
ATOM 6566 N N . ASN B 1 180 ? 8.867 -38.5 2.424 1 53.5 180 ASN B N 1
ATOM 6567 C CA . ASN B 1 180 ? 8.383 -38.656 3.789 1 53.5 180 ASN B CA 1
ATOM 6568 C C . ASN B 1 180 ? 7.125 -37.812 4.035 1 53.5 180 ASN B C 1
ATOM 6570 O O . ASN B 1 180 ? 6.309 -38.156 4.891 1 53.5 180 ASN B O 1
ATOM 6574 N N . THR B 1 181 ? 7.234 -36.562 3.787 1 50.62 181 THR B N 1
ATOM 6575 C CA . THR B 1 181 ? 6.246 -35.594 4.223 1 50.62 181 THR B CA 1
ATOM 6576 C C . THR B 1 181 ? 5.062 -35.531 3.264 1 50.62 181 THR B C 1
ATOM 6578 O O . THR B 1 181 ? 4.348 -34.531 3.191 1 50.62 181 THR B O 1
ATOM 6581 N N . LEU B 1 182 ? 5.098 -36.406 2.217 1 49.5 182 LEU B N 1
ATOM 6582 C CA . LEU B 1 182 ? 3.791 -36.094 1.659 1 49.5 182 LEU B CA 1
ATOM 6583 C C . LEU B 1 182 ? 2.777 -35.812 2.768 1 49.5 182 LEU B C 1
ATOM 6585 O O . LEU B 1 182 ? 2.434 -36.719 3.527 1 49.5 182 LEU B O 1
ATOM 6589 N N . HIS B 1 183 ? 3.004 -34.719 3.385 1 53.03 183 HIS B N 1
ATOM 6590 C CA . HIS B 1 183 ? 2.127 -34.188 4.426 1 53.03 183 HIS B CA 1
ATOM 6591 C C . HIS B 1 183 ? 0.68 -34.594 4.188 1 53.03 183 HIS B C 1
ATOM 6593 O O . HIS B 1 183 ? 0.132 -34.375 3.107 1 53.03 183 HIS B O 1
ATOM 6599 N N . LYS B 1 184 ? 0.355 -35.719 4.766 1 62.47 184 LYS B N 1
ATOM 6600 C CA . LYS B 1 184 ? -0.937 -36.406 4.758 1 62.47 184 LYS B CA 1
ATOM 6601 C C . LYS B 1 184 ? -2.08 -35.406 4.555 1 62.47 184 LYS B C 1
ATOM 6603 O O . LYS B 1 184 ? -3.168 -35.781 4.117 1 62.47 184 LYS B O 1
ATOM 6608 N N . GLU B 1 185 ? -1.676 -34.125 4.512 1 80.81 185 GLU B N 1
ATOM 6609 C CA . GLU B 1 185 ? -2.842 -33.25 4.5 1 80.81 185 GLU B CA 1
ATOM 6610 C C . GLU B 1 185 ? -3.066 -32.656 3.115 1 80.81 185 GLU B C 1
ATOM 6612 O O . GLU B 1 185 ? -4.18 -32.25 2.781 1 80.81 185 GLU B O 1
ATOM 6617 N N . VAL B 1 186 ? -2.01 -32.781 2.115 1 90.25 186 VAL B N 1
ATOM 6618 C CA . VAL B 1 186 ? -2.197 -32.25 0.773 1 90.25 186 VAL B CA 1
ATOM 6619 C C . VAL B 1 186 ? -2.762 -33.312 -0.147 1 90.25 186 VAL B C 1
ATOM 6621 O O . VAL B 1 186 ? -2.283 -34.469 -0.147 1 90.25 186 VAL B O 1
ATOM 6624 N N . ARG B 1 187 ? -3.736 -32.969 -0.889 1 93 187 ARG B N 1
ATOM 6625 C CA . ARG B 1 187 ? -4.297 -33.844 -1.898 1 93 187 ARG B CA 1
ATOM 6626 C C . ARG B 1 187 ? -3.684 -33.594 -3.27 1 93 187 ARG B C 1
ATOM 6628 O O . ARG B 1 187 ? -3.738 -32.469 -3.768 1 93 187 ARG B O 1
ATOM 6635 N N . MET B 1 188 ? -3.221 -34.594 -3.916 1 92.5 188 MET B N 1
ATOM 6636 C CA . MET B 1 188 ? -2.461 -34.406 -5.148 1 92.5 188 MET B CA 1
ATOM 6637 C C . MET B 1 188 ? -3.367 -34.531 -6.371 1 92.5 188 MET B C 1
ATOM 6639 O O . MET B 1 188 ? -3.018 -34.062 -7.457 1 92.5 188 MET B O 1
ATOM 6643 N N . PHE B 1 189 ? -4.523 -35.25 -6.309 1 93.5 189 PHE B N 1
ATOM 6644 C CA . PHE B 1 189 ? -5.535 -35.406 -7.344 1 93.5 189 PHE B CA 1
ATOM 6645 C C . PHE B 1 189 ? -4.965 -36.156 -8.547 1 93.5 189 PHE B C 1
ATOM 6647 O O . PHE B 1 189 ? -5.277 -35.812 -9.695 1 93.5 189 PHE B O 1
ATOM 6654 N N . GLN B 1 190 ? -4.066 -37.031 -8.266 1 88.31 190 GLN B N 1
ATOM 6655 C CA . GLN B 1 190 ? -3.533 -37.938 -9.289 1 88.31 190 GLN B CA 1
ATOM 6656 C C . GLN B 1 190 ? -4.34 -39.219 -9.367 1 88.31 190 GLN B C 1
ATOM 6658 O O . GLN B 1 190 ? -4.395 -39.875 -10.414 1 88.31 190 GLN B O 1
ATOM 6663 N N . MET B 1 191 ? -4.969 -39.469 -8.242 1 89.5 191 MET B N 1
ATOM 6664 C CA . MET B 1 191 ? -5.734 -40.719 -8.156 1 89.5 191 MET B CA 1
ATOM 6665 C C . MET B 1 191 ? -7.219 -40.406 -7.965 1 89.5 191 MET B C 1
ATOM 6667 O O . MET B 1 191 ? -7.59 -39.344 -7.461 1 89.5 191 MET B O 1
ATOM 6671 N N . LYS B 1 192 ? -7.98 -41.406 -8.297 1 93.94 192 LYS B N 1
ATOM 6672 C CA . LYS B 1 192 ? -9.438 -41.312 -8.211 1 93.94 192 LYS B CA 1
ATOM 6673 C C . LYS B 1 192 ? -9.883 -40.969 -6.793 1 93.94 192 LYS B C 1
ATOM 6675 O O . LYS B 1 192 ? -10.836 -40.219 -6.602 1 93.94 192 LYS B O 1
ATOM 6680 N N . HIS B 1 193 ? -9.227 -41.469 -5.871 1 94.06 193 HIS B N 1
ATOM 6681 C CA . HIS B 1 193 ? -9.617 -41.312 -4.473 1 94.06 193 HIS B CA 1
ATOM 6682 C C . HIS B 1 193 ? -9.648 -39.875 -4.047 1 94.06 193 HIS B C 1
ATOM 6684 O O . HIS B 1 193 ? -10.516 -39.438 -3.271 1 94.06 193 HIS B O 1
ATOM 6690 N N . ASP B 1 194 ? -8.719 -39.094 -4.461 1 94.44 194 ASP B N 1
ATOM 6691 C CA . ASP B 1 194 ? -8.68 -37.688 -4.105 1 94.44 194 ASP B CA 1
ATOM 6692 C C . ASP B 1 194 ? -9.891 -36.938 -4.66 1 94.44 194 ASP B C 1
ATOM 6694 O O . ASP B 1 194 ? -10.445 -36.031 -4 1 94.44 194 ASP B O 1
ATOM 6698 N N . TRP B 1 195 ? -10.336 -37.25 -5.848 1 96.12 195 TRP B N 1
ATOM 6699 C CA . TRP B 1 195 ? -11.508 -36.625 -6.465 1 96.12 195 TRP B CA 1
ATOM 6700 C C . TRP B 1 195 ? -12.781 -37.031 -5.734 1 96.12 195 TRP B C 1
ATOM 6702 O O . TRP B 1 195 ? -13.68 -36.188 -5.535 1 96.12 195 TRP B O 1
ATOM 6712 N N . GLU B 1 196 ? -12.797 -38.281 -5.355 1 96.38 196 GLU B N 1
ATOM 6713 C CA . GLU B 1 196 ? -13.938 -38.75 -4.586 1 96.38 196 GLU B CA 1
ATOM 6714 C C . GLU B 1 196 ? -14.055 -38.031 -3.254 1 96.38 196 GLU B C 1
ATOM 6716 O O . GLU B 1 196 ? -15.148 -37.625 -2.861 1 96.38 196 GLU B O 1
ATOM 6721 N N . LYS B 1 197 ? -12.969 -37.875 -2.621 1 95.56 197 LYS B N 1
ATOM 6722 C CA . LYS B 1 197 ? -12.938 -37.188 -1.334 1 95.56 197 LYS B CA 1
ATOM 6723 C C . LYS B 1 197 ? -13.359 -35.719 -1.485 1 95.56 197 LYS B C 1
ATOM 6725 O O . LYS B 1 197 ? -14.031 -35.156 -0.614 1 95.56 197 LYS B O 1
ATOM 6730 N N . GLU B 1 198 ? -12.945 -35.062 -2.562 1 96.62 198 GLU B N 1
ATOM 6731 C CA . GLU B 1 198 ? -13.305 -33.688 -2.789 1 96.62 198 GLU B CA 1
ATOM 6732 C C . GLU B 1 198 ? -14.805 -33.531 -3.029 1 96.62 198 GLU B C 1
ATOM 6734 O O . GLU B 1 198 ? -15.43 -32.594 -2.512 1 96.62 198 GLU B O 1
ATOM 6739 N N . LEU B 1 199 ? -15.359 -34.406 -3.822 1 97.25 199 LEU B N 1
ATOM 6740 C CA . LEU B 1 199 ? -16.797 -34.375 -4.078 1 97.25 199 LEU B CA 1
ATOM 6741 C C . LEU B 1 199 ? -17.578 -34.625 -2.791 1 97.25 199 LEU B C 1
ATOM 6743 O O . LEU B 1 199 ? -18.594 -33.969 -2.559 1 97.25 199 LEU B O 1
ATOM 6747 N N . GLN B 1 200 ? -17.062 -35.469 -1.944 1 97.06 200 GLN B N 1
ATOM 6748 C CA . GLN B 1 200 ? -17.688 -35.75 -0.661 1 97.06 200 GLN B CA 1
ATOM 6749 C C . GLN B 1 200 ? -17.562 -34.531 0.28 1 97.06 200 GLN B C 1
ATOM 6751 O O . GLN B 1 200 ? -18.516 -34.188 0.984 1 97.06 200 GLN B O 1
ATOM 6756 N N . ARG B 1 201 ? -16.438 -33.938 0.292 1 96.75 201 ARG B N 1
ATOM 6757 C CA . ARG B 1 201 ? -16.188 -32.812 1.174 1 96.75 201 ARG B CA 1
ATOM 6758 C C . ARG B 1 201 ? -17.141 -31.656 0.865 1 96.75 201 ARG B C 1
ATOM 6760 O O . ARG B 1 201 ? -17.672 -31.016 1.778 1 96.75 201 ARG B O 1
ATOM 6767 N N . THR B 1 202 ? -17.312 -31.375 -0.43 1 96.69 202 THR B N 1
ATOM 6768 C CA . THR B 1 202 ? -18.172 -30.266 -0.83 1 96.69 202 THR B CA 1
ATOM 6769 C C . THR B 1 202 ? -19.656 -30.641 -0.681 1 96.69 202 THR B C 1
ATOM 6771 O O . THR B 1 202 ? -20.5 -29.766 -0.51 1 96.69 202 THR B O 1
ATOM 6774 N N . GLY B 1 203 ? -19.969 -31.922 -0.857 1 96.25 203 GLY B N 1
ATOM 6775 C CA . GLY B 1 203 ? -21.328 -32.406 -0.719 1 96.25 203 GLY B CA 1
ATOM 6776 C C . GLY B 1 203 ? -22.234 -31.969 -1.85 1 96.25 203 GLY B C 1
ATOM 6777 O O . GLY B 1 203 ? -23.438 -31.812 -1.656 1 96.25 203 GLY B O 1
ATOM 6778 N N . CYS B 1 204 ? -21.719 -31.734 -2.994 1 96.62 204 CYS B N 1
ATOM 6779 C CA . CYS B 1 204 ? -22.484 -31.266 -4.137 1 96.62 204 CYS B CA 1
ATOM 6780 C C . CYS B 1 204 ? -23.297 -32.406 -4.758 1 96.62 204 CYS B C 1
ATOM 6782 O O . CYS B 1 204 ? -22.719 -33.375 -5.27 1 96.62 204 CYS B O 1
ATOM 6784 N N . PRO B 1 205 ? -24.531 -32.344 -4.832 1 96.69 205 PRO B N 1
ATOM 6785 C CA . PRO B 1 205 ? -25.344 -33.406 -5.395 1 96.69 205 PRO B CA 1
ATOM 6786 C C . PRO B 1 205 ? -25.359 -33.406 -6.918 1 96.69 205 PRO B C 1
ATOM 6788 O O . PRO B 1 205 ? -25.031 -32.406 -7.539 1 96.69 205 PRO B O 1
ATOM 6791 N N . GLY B 1 206 ? -25.719 -34.562 -7.512 1 96.75 206 GLY B N 1
ATOM 6792 C CA . GLY B 1 206 ? -26.047 -34.625 -8.922 1 96.75 206 GLY B CA 1
ATOM 6793 C C . GLY B 1 206 ? -24.844 -34.875 -9.805 1 96.75 206 GLY B C 1
ATOM 6794 O O . GLY B 1 206 ? -24.922 -34.75 -11.031 1 96.75 206 GLY B O 1
ATOM 6795 N N . TRP B 1 207 ? -23.734 -35.219 -9.219 1 98 207 TRP B N 1
ATOM 6796 C CA . TRP B 1 207 ? -22.5 -35.406 -9.977 1 98 207 TRP B CA 1
ATOM 6797 C C . TRP B 1 207 ? -21.906 -36.781 -9.672 1 98 207 TRP B C 1
ATOM 6799 O O . TRP B 1 207 ? -22.188 -37.375 -8.625 1 98 207 TRP B O 1
ATOM 6809 N N . ARG B 1 208 ? -21.109 -37.25 -10.609 1 97 208 ARG B N 1
ATOM 6810 C CA . ARG B 1 208 ? -20.469 -38.562 -10.422 1 97 208 ARG B CA 1
ATOM 6811 C C . ARG B 1 208 ? -19.062 -38.562 -11 1 97 208 ARG B C 1
ATOM 6813 O O . ARG B 1 208 ? -18.734 -37.781 -11.883 1 97 208 ARG B O 1
ATOM 6820 N N . LEU B 1 209 ? -18.297 -39.562 -10.539 1 97.06 209 LEU B N 1
ATOM 6821 C CA . LEU B 1 209 ? -16.969 -39.75 -11.086 1 97.06 209 LEU B CA 1
ATOM 6822 C C . LEU B 1 209 ? -17.016 -40.625 -12.344 1 97.06 209 LEU B C 1
ATOM 6824 O O . LEU B 1 209 ? -17.766 -41.594 -12.406 1 97.06 209 LEU B O 1
ATOM 6828 N N . SER B 1 210 ? -16.344 -40.156 -13.328 1 95.38 210 SER B N 1
ATOM 6829 C CA . SER B 1 210 ? -16.203 -40.906 -14.555 1 95.38 210 SER B CA 1
ATOM 6830 C C . SER B 1 210 ? -14.742 -41.281 -14.805 1 95.38 210 SER B C 1
ATOM 6832 O O . SER B 1 210 ? -13.852 -40.438 -14.688 1 95.38 210 SER B O 1
ATOM 6834 N N . MET B 1 211 ? -14.469 -42.469 -15.172 1 92.5 211 MET B N 1
ATOM 6835 C CA . MET B 1 211 ? -13.125 -42.969 -15.492 1 92.5 211 MET B CA 1
ATOM 6836 C C . MET B 1 211 ? -12.977 -43.188 -17 1 92.5 211 MET B C 1
ATOM 6838 O O . MET B 1 211 ? -12.219 -44.062 -17.406 1 92.5 211 MET B O 1
ATOM 6842 N N . VAL B 1 212 ? -13.75 -42.469 -17.688 1 92.12 212 VAL B N 1
ATOM 6843 C CA . VAL B 1 212 ? -13.797 -42.656 -19.141 1 92.12 212 VAL B CA 1
ATOM 6844 C C . VAL B 1 212 ? -12.391 -42.469 -19.719 1 92.12 212 VAL B C 1
ATOM 6846 O O . VAL B 1 212 ? -12.047 -43.094 -20.734 1 92.12 212 VAL B O 1
ATOM 6849 N N . ASN B 1 213 ? -11.578 -41.656 -19.109 1 91.75 213 ASN B N 1
ATOM 6850 C CA . ASN B 1 213 ? -10.242 -41.375 -19.641 1 91.75 213 ASN B CA 1
ATOM 6851 C C . ASN B 1 213 ? -9.164 -42.156 -18.875 1 91.75 213 ASN B C 1
ATOM 6853 O O . ASN B 1 213 ? -8 -41.75 -18.875 1 91.75 213 ASN B O 1
ATOM 6857 N N . PHE B 1 214 ? -9.555 -43.156 -18.25 1 91.06 214 PHE B N 1
ATOM 6858 C CA . PHE B 1 214 ? -8.578 -43.969 -17.547 1 91.06 214 PHE B CA 1
ATOM 6859 C C . PHE B 1 214 ? -7.453 -44.406 -18.469 1 91.06 214 PHE B C 1
ATOM 6861 O O . PHE B 1 214 ? -7.703 -44.781 -19.625 1 91.06 214 PHE B O 1
ATOM 6868 N N . ASN B 1 215 ? -6.191 -44.25 -18.062 1 87.62 215 ASN B N 1
ATOM 6869 C CA . ASN B 1 215 ? -4.984 -44.531 -18.844 1 87.62 215 ASN B CA 1
ATOM 6870 C C . ASN B 1 215 ? -4.895 -43.656 -20.078 1 87.62 215 ASN B C 1
ATOM 6872 O O . ASN B 1 215 ? -4.258 -44 -21.062 1 87.62 215 ASN B O 1
ATOM 6876 N N . PHE B 1 216 ? -5.629 -42.656 -20.156 1 90.19 216 PHE B N 1
ATOM 6877 C CA . PHE B 1 216 ? -5.59 -41.594 -21.172 1 90.19 216 PHE B CA 1
ATOM 6878 C C . PHE B 1 216 ? -6 -42.156 -22.531 1 90.19 216 PHE B C 1
ATOM 6880 O O . PHE B 1 216 ? -5.363 -41.844 -23.547 1 90.19 216 PHE B O 1
ATOM 6887 N N . GLN B 1 217 ? -6.977 -42.844 -22.516 1 86.81 217 GLN B N 1
ATOM 6888 C CA . GLN B 1 217 ? -7.438 -43.5 -23.734 1 86.81 217 GLN B CA 1
ATOM 6889 C C . GLN B 1 217 ? -8.164 -42.531 -24.656 1 86.81 217 GLN B C 1
ATOM 6891 O O . GLN B 1 217 ? -8.055 -42.656 -25.875 1 86.81 217 GLN B O 1
ATOM 6896 N N . VAL B 1 218 ? -8.82 -41.656 -24.078 1 86.62 218 VAL B N 1
ATOM 6897 C CA . VAL B 1 218 ? -9.68 -40.75 -24.844 1 86.62 218 VAL B CA 1
ATOM 6898 C C . VAL B 1 218 ? -8.906 -39.5 -25.203 1 86.62 218 VAL B C 1
ATOM 6900 O O . VAL B 1 218 ? -9.016 -38.969 -26.312 1 86.62 218 VAL B O 1
ATOM 6903 N N . SER B 1 219 ? -8.188 -39.062 -24.234 1 88.25 219 SER B N 1
ATOM 6904 C CA . SER B 1 219 ? -7.445 -37.812 -24.422 1 88.25 219 SER B CA 1
ATOM 6905 C C . SER B 1 219 ? -6.207 -37.781 -23.531 1 88.25 219 SER B C 1
ATOM 6907 O O . SER B 1 219 ? -6.273 -38.125 -22.359 1 88.25 219 SER B O 1
ATOM 6909 N N . SER B 1 220 ? -5.102 -37.312 -24.094 1 86 220 SER B N 1
ATOM 6910 C CA . SER B 1 220 ? -3.869 -37.156 -23.312 1 86 220 SER B CA 1
ATOM 6911 C C . SER B 1 220 ? -3.865 -35.844 -22.531 1 86 220 SER B C 1
ATOM 6913 O O . SER B 1 220 ? -3.055 -35.688 -21.625 1 86 220 SER B O 1
ATOM 6915 N N . LEU B 1 221 ? -4.766 -35.031 -22.812 1 84.31 221 LEU B N 1
ATOM 6916 C CA . LEU B 1 221 ? -4.762 -33.719 -22.188 1 84.31 221 LEU B CA 1
ATOM 6917 C C . LEU B 1 221 ? -5.746 -33.656 -21.031 1 84.31 221 LEU B C 1
ATOM 6919 O O . LEU B 1 221 ? -5.633 -32.781 -20.156 1 84.31 221 LEU B O 1
ATOM 6923 N N . LEU B 1 222 ? -6.656 -34.656 -21.062 1 81.69 222 LEU B N 1
ATOM 6924 C CA . LEU B 1 222 ? -7.664 -34.688 -20.016 1 81.69 222 LEU B CA 1
ATOM 6925 C C . LEU B 1 222 ? -7.18 -35.5 -18.828 1 81.69 222 LEU B C 1
ATOM 6927 O O . LEU B 1 222 ? -6.258 -36.312 -18.969 1 81.69 222 LEU B O 1
ATOM 6931 N N . LEU B 1 223 ? -7.785 -35.312 -17.703 1 88.06 223 LEU B N 1
ATOM 6932 C CA . LEU B 1 223 ? -7.523 -36.094 -16.5 1 88.06 223 LEU B CA 1
ATOM 6933 C C . LEU B 1 223 ? -8.023 -37.531 -16.672 1 88.06 223 LEU B C 1
ATOM 6935 O O . LEU B 1 223 ? -8.938 -37.781 -17.453 1 88.06 223 LEU B O 1
ATOM 6939 N N . GLU B 1 224 ? -7.43 -38.344 -15.883 1 90.44 224 GLU B N 1
ATOM 6940 C CA . GLU B 1 224 ? -7.879 -39.75 -15.914 1 90.44 224 GLU B CA 1
ATOM 6941 C C . GLU B 1 224 ? -9.258 -39.875 -15.273 1 90.44 224 GLU B C 1
ATOM 6943 O O . GLU B 1 224 ? -10.07 -40.719 -15.719 1 90.44 224 GLU B O 1
ATOM 6948 N N . THR B 1 225 ? -9.422 -39.125 -14.281 1 93.25 225 THR B N 1
ATOM 6949 C CA . THR B 1 225 ? -10.703 -39.125 -13.578 1 93.25 225 THR B CA 1
ATOM 6950 C C . THR B 1 225 ? -11.367 -37.75 -13.68 1 93.25 225 THR B C 1
ATOM 6952 O O . THR B 1 225 ? -10.773 -36.75 -13.289 1 93.25 225 THR B O 1
ATOM 6955 N N . ILE B 1 226 ? -12.617 -37.75 -14.203 1 94.81 226 ILE B N 1
ATOM 6956 C CA . ILE B 1 226 ? -13.336 -36.5 -14.305 1 94.81 226 ILE B CA 1
ATOM 6957 C C . ILE B 1 226 ? -14.68 -36.594 -13.602 1 94.81 226 ILE B C 1
ATOM 6959 O O . ILE B 1 226 ? -15.188 -37.719 -13.383 1 94.81 226 ILE B O 1
ATOM 6963 N N . ILE B 1 227 ? -15.18 -35.531 -13.148 1 97 227 ILE B N 1
ATOM 6964 C CA . ILE B 1 227 ? -16.484 -35.5 -12.516 1 97 227 ILE B CA 1
ATOM 6965 C C . ILE B 1 227 ? -17.5 -34.844 -13.461 1 97 227 ILE B C 1
ATOM 6967 O O . ILE B 1 227 ? -17.297 -33.719 -13.922 1 97 227 ILE B O 1
ATOM 6971 N N . VAL B 1 228 ? -18.562 -35.594 -13.805 1 97.12 228 VAL B N 1
ATOM 6972 C CA . VAL B 1 228 ? -19.594 -35.156 -14.75 1 97.12 228 VAL B CA 1
ATOM 6973 C C . VAL B 1 228 ? -20.984 -35.312 -14.133 1 97.12 228 VAL B C 1
ATOM 6975 O O . VAL B 1 228 ? -21.125 -35.969 -13.086 1 97.12 228 VAL B O 1
ATOM 6978 N N . PRO B 1 229 ? -21.953 -34.625 -14.719 1 97.19 229 PRO B N 1
ATOM 6979 C CA . PRO B 1 229 ? -23.312 -34.812 -14.188 1 97.19 229 PRO B CA 1
ATOM 6980 C C . PRO B 1 229 ? -23.734 -36.281 -14.156 1 97.19 229 PRO B C 1
ATOM 6982 O O . PRO B 1 229 ? -23.391 -37.062 -15.055 1 97.19 229 PRO B O 1
ATOM 6985 N N . GLN B 1 230 ? -24.531 -36.656 -13.188 1 96.44 230 GLN B N 1
ATOM 6986 C CA . GLN B 1 230 ? -25 -38.031 -12.992 1 96.44 230 GLN B CA 1
ATOM 6987 C C . GLN B 1 230 ? -25.766 -38.531 -14.211 1 96.44 230 GLN B C 1
ATOM 6989 O O . GLN B 1 230 ? -25.719 -39.719 -14.539 1 96.44 230 GLN B O 1
ATOM 6994 N N . SER B 1 231 ? -26.375 -37.656 -14.914 1 95.5 231 SER B N 1
ATOM 6995 C CA . SER B 1 231 ? -27.219 -38 -16.047 1 95.5 231 SER B CA 1
ATOM 6996 C C . SER B 1 231 ? -26.391 -38.25 -17.312 1 95.5 231 SER B C 1
ATOM 6998 O O . SER B 1 231 ? -26.891 -38.781 -18.297 1 95.5 231 SER B O 1
ATOM 7000 N N . VAL B 1 232 ? -25.188 -37.969 -17.281 1 95.62 232 VAL B N 1
ATOM 7001 C CA . VAL B 1 232 ? -24.328 -38.094 -18.453 1 95.62 232 VAL B CA 1
ATOM 7002 C C . VAL B 1 232 ? -23.625 -39.438 -18.422 1 95.62 232 VAL B C 1
ATOM 7004 O O . VAL B 1 232 ? -22.875 -39.75 -17.484 1 95.62 232 VAL B O 1
ATOM 7007 N N . THR B 1 233 ? -23.781 -40.219 -19.438 1 94.81 233 THR B N 1
ATOM 7008 C CA . THR B 1 233 ? -23.125 -41.5 -19.531 1 94.81 233 THR B CA 1
ATOM 7009 C C . THR B 1 233 ? -21.703 -41.344 -20.078 1 94.81 233 THR B C 1
ATOM 7011 O O . THR B 1 233 ? -21.375 -40.312 -20.688 1 94.81 233 THR B O 1
ATOM 7014 N N . ASP B 1 234 ? -20.906 -42.344 -19.938 1 94.56 234 ASP B N 1
ATOM 7015 C CA . ASP B 1 234 ? -19.531 -42.312 -20.406 1 94.56 234 ASP B CA 1
ATOM 7016 C C . ASP B 1 234 ? -19.469 -42.188 -21.922 1 94.56 234 ASP B C 1
ATOM 7018 O O . ASP B 1 234 ? -18.547 -41.562 -22.469 1 94.56 234 ASP B O 1
ATOM 7022 N N . ASN B 1 235 ? -20.438 -42.75 -22.562 1 93.81 235 ASN B N 1
ATOM 7023 C CA . ASN B 1 235 ? -20.484 -42.625 -24.016 1 93.81 235 ASN B CA 1
ATOM 7024 C C . ASN B 1 235 ? -20.719 -41.188 -24.469 1 93.81 235 ASN B C 1
ATOM 7026 O O . ASN B 1 235 ? -20.141 -40.75 -25.453 1 93.81 235 ASN B O 1
ATOM 7030 N N . ILE B 1 236 ? -21.547 -40.562 -23.75 1 92.62 236 ILE B N 1
ATOM 7031 C CA . ILE B 1 236 ? -21.812 -39.188 -24.062 1 92.62 236 ILE B CA 1
ATOM 7032 C C . ILE B 1 236 ? -20.547 -38.344 -23.844 1 92.62 236 ILE B C 1
ATOM 7034 O O . ILE B 1 236 ? -20.25 -37.438 -24.641 1 92.62 236 ILE B O 1
ATOM 7038 N N . VAL B 1 237 ? -19.828 -38.656 -22.812 1 92.31 237 VAL B N 1
ATOM 7039 C CA . VAL B 1 237 ? -18.594 -37.938 -22.5 1 92.31 237 VAL B CA 1
ATOM 7040 C C . VAL B 1 237 ? -17.578 -38.156 -23.641 1 92.31 237 VAL B C 1
ATOM 7042 O O . VAL B 1 237 ? -16.953 -37.188 -24.094 1 92.31 237 VAL B O 1
ATOM 7045 N N . LYS B 1 238 ? -17.438 -39.375 -24.109 1 92.69 238 LYS B N 1
ATOM 7046 C CA . LYS B 1 238 ? -16.5 -39.688 -25.172 1 92.69 238 LYS B CA 1
ATOM 7047 C C . LYS B 1 238 ? -16.797 -38.906 -26.438 1 92.69 238 LYS B C 1
ATOM 7049 O O . LYS B 1 238 ? -15.891 -38.438 -27.125 1 92.69 238 LYS B O 1
ATOM 7054 N N . ASP B 1 239 ? -18.062 -38.812 -26.719 1 90.69 239 ASP B N 1
ATOM 7055 C CA . ASP B 1 239 ? -18.484 -38.062 -27.891 1 90.69 239 ASP B CA 1
ATOM 7056 C C . ASP B 1 239 ? -18.234 -36.562 -27.719 1 90.69 239 ASP B C 1
ATOM 7058 O O . ASP B 1 239 ? -17.828 -35.906 -28.672 1 90.69 239 ASP B O 1
ATOM 7062 N N . ALA B 1 240 ? -18.516 -36.125 -26.609 1 90.19 240 ALA B N 1
ATOM 7063 C CA . ALA B 1 240 ? -18.422 -34.688 -26.312 1 90.19 240 ALA B CA 1
ATOM 7064 C C . ALA B 1 240 ? -16.984 -34.219 -26.359 1 90.19 240 ALA B C 1
ATOM 7066 O O . ALA B 1 240 ? -16.688 -33.125 -26.828 1 90.19 240 ALA B O 1
ATOM 7067 N N . VAL B 1 241 ? -16.031 -34.969 -25.828 1 91.06 241 VAL B N 1
ATOM 7068 C CA . VAL B 1 241 ? -14.633 -34.594 -25.719 1 91.06 241 VAL B CA 1
ATOM 7069 C C . VAL B 1 241 ? -14.078 -34.25 -27.094 1 91.06 241 VAL B C 1
ATOM 7071 O O . VAL B 1 241 ? -13.234 -33.344 -27.219 1 91.06 241 VAL B O 1
ATOM 7074 N N . GLU B 1 242 ? -14.586 -34.781 -28.156 1 90.56 242 GLU B N 1
ATOM 7075 C CA . GLU B 1 242 ? -14.086 -34.594 -29.516 1 90.56 242 GLU B CA 1
ATOM 7076 C C . GLU B 1 242 ? -14.523 -33.25 -30.062 1 90.56 242 GLU B C 1
ATOM 7078 O O . GLU B 1 242 ? -13.945 -32.75 -31.031 1 90.56 242 GLU B O 1
ATOM 7083 N N . LYS B 1 243 ? -15.445 -32.719 -29.469 1 91.88 243 LYS B N 1
ATOM 7084 C CA . LYS B 1 243 ? -16.047 -31.5 -30.016 1 91.88 243 LYS B CA 1
ATOM 7085 C C . LYS B 1 243 ? -15.445 -30.25 -29.375 1 91.88 243 LYS B C 1
ATOM 7087 O O . LYS B 1 243 ? -15.617 -29.141 -29.891 1 91.88 243 LYS B O 1
ATOM 7092 N N . PHE B 1 244 ? -14.766 -30.375 -28.312 1 93.25 244 PHE B N 1
ATOM 7093 C CA . PHE B 1 244 ? -14.219 -29.25 -27.578 1 93.25 244 PHE B CA 1
ATOM 7094 C C . PHE B 1 244 ? -12.727 -29.094 -27.859 1 93.25 244 PHE B C 1
ATOM 7096 O O . PHE B 1 244 ? -12.031 -30.078 -28.109 1 93.25 244 PHE B O 1
ATOM 7103 N N . ARG B 1 245 ? -12.266 -27.875 -27.797 1 92.38 245 ARG B N 1
ATOM 7104 C CA . ARG B 1 245 ? -10.836 -27.594 -27.938 1 92.38 245 ARG B CA 1
ATOM 7105 C C . ARG B 1 245 ? -10.031 -28.328 -26.859 1 92.38 245 ARG B C 1
ATOM 7107 O O . ARG B 1 245 ? -10.461 -28.406 -25.703 1 92.38 245 ARG B O 1
ATOM 7114 N N . HIS B 1 246 ? -8.922 -28.938 -27.281 1 88.81 246 HIS B N 1
ATOM 7115 C CA . HIS B 1 246 ? -8.023 -29.672 -26.391 1 88.81 246 HIS B CA 1
ATOM 7116 C C . HIS B 1 246 ? -8.742 -30.828 -25.703 1 88.81 246 HIS B C 1
ATOM 7118 O O . HIS B 1 246 ? -8.297 -31.281 -24.656 1 88.81 246 HIS B O 1
ATOM 7124 N N . ARG B 1 247 ? -9.984 -31.094 -26.234 1 89.25 247 ARG B N 1
ATOM 7125 C CA . ARG B 1 247 ? -10.797 -32.188 -25.734 1 89.25 247 ARG B CA 1
ATOM 7126 C C . ARG B 1 247 ? -11.164 -31.984 -24.266 1 89.25 247 ARG B C 1
ATOM 7128 O O . ARG B 1 247 ? -11.125 -32.906 -23.469 1 89.25 247 ARG B O 1
ATOM 7135 N N . PHE B 1 248 ? -11.312 -30.75 -24.031 1 91.44 248 PHE B N 1
ATOM 7136 C CA . PHE B 1 248 ? -11.648 -30.375 -22.656 1 91.44 248 PHE B CA 1
ATOM 7137 C C . PHE B 1 248 ? -13.133 -30.062 -22.531 1 91.44 248 PHE B C 1
ATOM 7139 O O . PHE B 1 248 ? -13.531 -28.891 -22.516 1 91.44 248 PHE B O 1
ATOM 7146 N N . CYS B 1 249 ? -13.922 -31.078 -22.359 1 92.12 249 CYS B N 1
ATOM 7147 C CA . CYS B 1 249 ? -15.367 -30.938 -22.172 1 92.12 249 CYS B CA 1
ATOM 7148 C C . CYS B 1 249 ? -15.688 -30.375 -20.797 1 92.12 249 CYS B C 1
ATOM 7150 O O . CYS B 1 249 ? -14.789 -30.203 -19.969 1 92.12 249 CYS B O 1
ATOM 7152 N N . PRO B 1 250 ? -16.938 -30 -20.547 1 94.88 250 PRO B N 1
ATOM 7153 C CA . PRO B 1 250 ? -17.266 -29.453 -19.219 1 94.88 250 PRO B CA 1
ATOM 7154 C C . PRO B 1 250 ? -17.016 -30.453 -18.094 1 94.88 250 PRO B C 1
ATOM 7156 O O . PRO B 1 250 ? -17.484 -31.594 -18.156 1 94.88 250 PRO B O 1
ATOM 7159 N N . VAL B 1 251 ? -16.281 -30.031 -17.078 1 95.69 251 VAL B N 1
ATOM 7160 C CA . VAL B 1 251 ? -15.938 -30.891 -15.945 1 95.69 251 VAL B CA 1
ATOM 7161 C C . VAL B 1 251 ? -16.188 -30.141 -14.641 1 95.69 251 VAL B C 1
ATOM 7163 O O . VAL B 1 251 ? -15.906 -28.938 -14.539 1 95.69 251 VAL B O 1
ATOM 7166 N N . TRP B 1 252 ? -16.719 -30.844 -13.664 1 97.56 252 TRP B N 1
ATOM 7167 C CA . TRP B 1 252 ? -16.938 -30.312 -12.32 1 97.56 252 TRP B CA 1
ATOM 7168 C C . TRP B 1 252 ? -15.625 -30.156 -11.57 1 97.56 252 TRP B C 1
ATOM 7170 O O . TRP B 1 252 ? -14.781 -31.047 -11.586 1 97.56 252 TRP B O 1
ATOM 7180 N N . VAL B 1 253 ? -15.43 -28.969 -10.891 1 97.62 253 VAL B N 1
ATOM 7181 C CA . VAL B 1 253 ? -14.211 -28.781 -10.117 1 97.62 253 VAL B CA 1
ATOM 7182 C C . VAL B 1 253 ? -14.562 -28.484 -8.656 1 97.62 253 VAL B C 1
ATOM 7184 O O . VAL B 1 253 ? -13.734 -28.672 -7.762 1 97.62 253 VAL B O 1
ATOM 7187 N N . TRP B 1 254 ? -15.758 -27.969 -8.398 1 98.44 254 TRP B N 1
ATOM 7188 C CA . TRP B 1 254 ? -16.188 -27.625 -7.043 1 98.44 254 TRP B CA 1
ATOM 7189 C C . TRP B 1 254 ? -17.688 -27.422 -6.988 1 98.44 254 TRP B C 1
ATOM 7191 O O . TRP B 1 254 ? -18.344 -27.281 -8.023 1 98.44 254 TRP B O 1
ATOM 7201 N N . GLY B 1 255 ? -18.281 -27.438 -5.762 1 97.94 255 GLY B N 1
ATOM 7202 C CA . GLY B 1 255 ? -19.703 -27.188 -5.617 1 97.94 255 GLY B CA 1
ATOM 7203 C C . GLY B 1 255 ? -20.141 -27 -4.176 1 97.94 255 GLY B C 1
ATOM 7204 O O . GLY B 1 255 ? -19.312 -27.062 -3.262 1 97.94 255 GLY B O 1
ATOM 7205 N N . THR B 1 256 ? -21.422 -26.672 -4.07 1 97.19 256 THR B N 1
ATOM 7206 C CA . THR B 1 256 ? -22 -26.438 -2.75 1 97.19 256 THR B CA 1
ATOM 7207 C C . THR B 1 256 ? -23.031 -27.516 -2.416 1 97.19 256 THR B C 1
ATOM 7209 O O . THR B 1 256 ? -23.531 -28.203 -3.307 1 97.19 256 THR B O 1
ATOM 7212 N N . LYS B 1 257 ? -23.344 -27.562 -1.135 1 95.88 257 LYS B N 1
ATOM 7213 C CA . LYS B 1 257 ? -24.359 -28.5 -0.676 1 95.88 257 LYS B CA 1
ATOM 7214 C C . LYS B 1 257 ? -25.734 -28.125 -1.255 1 95.88 257 LYS B C 1
ATOM 7216 O O . LYS B 1 257 ? -26.594 -29 -1.433 1 95.88 257 LYS B O 1
ATOM 7221 N N . GLY B 1 258 ? -25.906 -26.906 -1.59 1 95.44 258 GLY B N 1
ATOM 7222 C CA . GLY B 1 258 ? -27.156 -26.438 -2.158 1 95.44 258 GLY B CA 1
ATOM 7223 C C . GLY B 1 258 ? -27.344 -26.828 -3.611 1 95.44 258 GLY B C 1
ATOM 7224 O O . GLY B 1 258 ? -28.438 -26.688 -4.16 1 95.44 258 GLY B O 1
ATOM 7225 N N . GLY B 1 259 ? -26.266 -27.328 -4.25 1 96.44 259 GLY B N 1
ATOM 7226 C CA . GLY B 1 259 ? -26.391 -27.844 -5.605 1 96.44 259 GLY B CA 1
ATOM 7227 C C . GLY B 1 259 ? -25.656 -27 -6.633 1 96.44 259 GLY B C 1
ATOM 7228 O O . GLY B 1 259 ? -25.422 -27.453 -7.762 1 96.44 259 GLY B O 1
ATOM 7229 N N . ALA B 1 260 ? -25.375 -25.734 -6.293 1 97.88 260 ALA B N 1
ATOM 7230 C CA . ALA B 1 260 ? -24.594 -24.906 -7.223 1 97.88 260 ALA B CA 1
ATOM 7231 C C . ALA B 1 260 ? -23.203 -25.469 -7.441 1 97.88 260 ALA B C 1
ATOM 7233 O O . ALA B 1 260 ? -22.516 -25.828 -6.48 1 97.88 260 ALA B O 1
ATOM 7234 N N . ALA B 1 261 ? -22.812 -25.547 -8.719 1 98.44 261 ALA B N 1
ATOM 7235 C CA . ALA B 1 261 ? -21.516 -26.141 -9.055 1 98.44 261 ALA B CA 1
ATOM 7236 C C . ALA B 1 261 ? -20.641 -25.156 -9.828 1 98.44 261 ALA B C 1
ATOM 7238 O O . ALA B 1 261 ? -21.141 -24.172 -10.359 1 98.44 261 ALA B O 1
ATOM 7239 N N . LEU B 1 262 ? -19.406 -25.359 -9.734 1 98.75 262 LEU B N 1
ATOM 7240 C CA . LEU B 1 262 ? -18.406 -24.688 -10.555 1 98.75 262 LEU B CA 1
ATOM 7241 C C . LEU B 1 262 ? -17.844 -25.641 -11.609 1 98.75 262 LEU B C 1
ATOM 7243 O O . LEU B 1 262 ? -17.297 -26.703 -11.281 1 98.75 262 LEU B O 1
ATOM 7247 N N . VAL B 1 263 ? -18.047 -25.281 -12.844 1 98.44 263 VAL B N 1
ATOM 7248 C CA . VAL B 1 263 ? -17.688 -26.141 -13.969 1 98.44 263 VAL B CA 1
ATOM 7249 C C . VAL B 1 263 ? -16.734 -25.422 -14.898 1 98.44 263 VAL B C 1
ATOM 7251 O O . VAL B 1 263 ? -16.875 -24.219 -15.141 1 98.44 263 VAL B O 1
ATOM 7254 N N . ARG B 1 264 ? -15.695 -26.094 -15.344 1 97.25 264 ARG B N 1
ATOM 7255 C CA . ARG B 1 264 ? -14.758 -25.547 -16.312 1 97.25 264 ARG B CA 1
ATOM 7256 C C . ARG B 1 264 ? -14.969 -26.188 -17.688 1 97.25 264 ARG B C 1
ATOM 7258 O O . ARG B 1 264 ? -15.242 -27.391 -17.781 1 97.25 264 ARG B O 1
ATOM 7265 N N . MET B 1 265 ? -14.805 -25.344 -18.719 1 95.31 265 MET B N 1
ATOM 7266 C CA . MET B 1 265 ? -15.055 -25.828 -20.062 1 95.31 265 MET B CA 1
ATOM 7267 C C . MET B 1 265 ? -14.242 -25.047 -21.094 1 95.31 265 MET B C 1
ATOM 7269 O O . MET B 1 265 ? -14.047 -23.844 -20.953 1 95.31 265 MET B O 1
ATOM 7273 N N . ALA B 1 266 ? -13.742 -25.766 -22.125 1 94.94 266 ALA B N 1
ATOM 7274 C CA . ALA B 1 266 ? -13.094 -25.109 -23.25 1 94.94 266 ALA B CA 1
ATOM 7275 C C . ALA B 1 266 ? -14.109 -24.656 -24.281 1 94.94 266 ALA B C 1
ATOM 7277 O O . ALA B 1 266 ? -15.305 -24.953 -24.172 1 94.94 266 ALA B O 1
ATOM 7278 N N . ASP B 1 267 ? -13.68 -23.938 -25.297 1 93.94 267 ASP B N 1
ATOM 7279 C CA . ASP B 1 267 ? -14.516 -23.578 -26.422 1 93.94 267 ASP B CA 1
ATOM 7280 C C . ASP B 1 267 ? -14.734 -24.766 -27.359 1 93.94 267 ASP B C 1
ATOM 7282 O O . ASP B 1 267 ? -13.938 -25.703 -27.375 1 93.94 267 ASP B O 1
ATOM 7286 N N . LEU B 1 268 ? -15.805 -24.656 -28.078 1 92.88 268 LEU B N 1
ATOM 7287 C CA . LEU B 1 268 ? -16.016 -25.625 -29.156 1 92.88 268 LEU B CA 1
ATOM 7288 C C . LEU B 1 268 ? -14.969 -25.469 -30.25 1 92.88 268 LEU B C 1
ATOM 7290 O O . LEU B 1 268 ? -14.398 -24.375 -30.406 1 92.88 268 LEU B O 1
ATOM 7294 N N . LEU B 1 269 ? -14.719 -26.562 -30.875 1 93.25 269 LEU B N 1
ATOM 7295 C CA . LEU B 1 269 ? -13.836 -26.453 -32.031 1 93.25 269 LEU B CA 1
ATOM 7296 C C . LEU B 1 269 ? -14.359 -25.406 -33.031 1 93.25 269 LEU B C 1
ATOM 7298 O O . LEU B 1 269 ? -15.57 -25.297 -33.219 1 93.25 269 LEU B O 1
ATOM 7302 N N . PRO B 1 270 ? -13.469 -24.656 -33.625 1 88.81 270 PRO B N 1
ATOM 7303 C CA . PRO B 1 270 ? -13.891 -23.609 -34.531 1 88.81 270 PRO B CA 1
ATOM 7304 C C . PRO B 1 270 ? -14.703 -24.156 -35.719 1 88.81 270 PRO B C 1
ATOM 7306 O O . PRO B 1 270 ? -15.5 -23.422 -36.312 1 88.81 270 PRO B O 1
ATOM 7309 N N . THR B 1 271 ? -14.57 -25.406 -36 1 89.06 271 THR B N 1
ATOM 7310 C CA . THR B 1 271 ? -15.25 -26.031 -37.125 1 89.06 271 THR B CA 1
ATOM 7311 C C . THR B 1 271 ? -16.703 -26.312 -36.812 1 89.06 271 THR B C 1
ATOM 7313 O O . THR B 1 271 ? -17.531 -26.547 -37.688 1 89.06 271 THR B O 1
ATOM 7316 N N . ILE B 1 272 ? -16.938 -26.266 -35.594 1 87.31 272 ILE B N 1
ATOM 7317 C CA . ILE B 1 272 ? -18.297 -26.562 -35.156 1 87.31 272 ILE B CA 1
ATOM 7318 C C . ILE B 1 272 ? -19.078 -25.266 -34.969 1 87.31 272 ILE B C 1
ATOM 7320 O O . ILE B 1 272 ? -18.766 -24.453 -34.094 1 87.31 272 ILE B O 1
ATOM 7324 N N . THR B 1 273 ? -20.016 -25.031 -35.781 1 81.12 273 THR B N 1
ATOM 7325 C CA . THR B 1 273 ? -20.781 -23.781 -35.75 1 81.12 273 THR B CA 1
ATOM 7326 C C . THR B 1 273 ? -22.062 -23.969 -34.938 1 81.12 273 THR B C 1
ATOM 7328 O O . THR B 1 273 ? -22.641 -22.984 -34.469 1 81.12 273 THR B O 1
ATOM 7331 N N . ASP B 1 274 ? -22.422 -25.188 -34.812 1 79.81 274 ASP B N 1
ATOM 7332 C CA . ASP B 1 274 ? -23.672 -25.453 -34.125 1 79.81 274 ASP B CA 1
ATOM 7333 C C . ASP B 1 274 ? -23.438 -25.656 -32.625 1 79.81 274 ASP B C 1
ATOM 7335 O O . ASP B 1 274 ? -22.594 -26.469 -32.219 1 79.81 274 ASP B O 1
ATOM 7339 N N . ARG B 1 275 ? -24.141 -24.891 -31.797 1 83.5 275 ARG B N 1
ATOM 7340 C CA . ARG B 1 275 ? -23.953 -24.938 -30.359 1 83.5 275 ARG B CA 1
ATOM 7341 C C . ARG B 1 275 ? -24.812 -26.031 -29.734 1 83.5 275 ARG B C 1
ATOM 7343 O O . ARG B 1 275 ? -25 -26.062 -28.516 1 83.5 275 ARG B O 1
ATOM 7350 N N . THR B 1 276 ? -25.266 -26.906 -30.5 1 83.56 276 THR B N 1
ATOM 7351 C CA . THR B 1 276 ? -26.172 -27.938 -30.047 1 83.56 276 THR B CA 1
ATOM 7352 C C . THR B 1 276 ? -25.484 -28.859 -29.047 1 83.56 276 THR B C 1
ATOM 7354 O O . THR B 1 276 ? -26.062 -29.234 -28.031 1 83.56 276 THR B O 1
ATOM 7357 N N . GLU B 1 277 ? -24.281 -29.219 -29.406 1 80.19 277 GLU B N 1
ATOM 7358 C CA . GLU B 1 277 ? -23.547 -30.156 -28.547 1 80.19 277 GLU B CA 1
ATOM 7359 C C . GLU B 1 277 ? -23.25 -29.531 -27.188 1 80.19 277 GLU B C 1
ATOM 7361 O O . GLU B 1 277 ? -23.344 -30.219 -26.156 1 80.19 277 GLU B O 1
ATOM 7366 N N . GLU B 1 278 ? -22.828 -28.328 -27.25 1 88.5 278 GLU B N 1
ATOM 7367 C CA . GLU B 1 278 ? -22.594 -27.609 -26 1 88.5 278 GLU B CA 1
ATOM 7368 C C . GLU B 1 278 ? -23.875 -27.469 -25.188 1 88.5 278 GLU B C 1
ATOM 7370 O O . GLU B 1 278 ? -23.859 -27.656 -23.969 1 88.5 278 GLU B O 1
ATOM 7375 N N . ASN B 1 279 ? -24.953 -27.188 -25.797 1 91 279 ASN B N 1
ATOM 7376 C CA . ASN B 1 279 ? -26.234 -27 -25.125 1 91 279 ASN B CA 1
ATOM 7377 C C . ASN B 1 279 ? -26.734 -28.297 -24.5 1 91 279 ASN B C 1
ATOM 7379 O O . ASN B 1 279 ? -27.391 -28.281 -23.453 1 91 279 ASN B O 1
ATOM 7383 N N . LYS B 1 280 ? -26.453 -29.359 -25.172 1 90.75 280 LYS B N 1
ATOM 7384 C CA . LYS B 1 280 ? -26.812 -30.656 -24.609 1 90.75 280 LYS B CA 1
ATOM 7385 C C . LYS B 1 280 ? -26.141 -30.906 -23.266 1 90.75 280 LYS B C 1
ATOM 7387 O O . LYS B 1 280 ? -26.781 -31.344 -22.312 1 90.75 280 LYS B O 1
ATOM 7392 N N . LEU B 1 281 ? -24.906 -30.672 -23.266 1 93.62 281 LEU B N 1
ATOM 7393 C CA . LEU B 1 281 ? -24.172 -30.875 -22.031 1 93.62 281 LEU B CA 1
ATOM 7394 C C . LEU B 1 281 ? -24.609 -29.875 -20.953 1 93.62 281 LEU B C 1
ATOM 7396 O O . LEU B 1 281 ? -24.688 -30.219 -19.781 1 93.62 281 LEU B O 1
ATOM 7400 N N . LEU B 1 282 ? -24.906 -28.641 -21.375 1 95.44 282 LEU B N 1
ATOM 7401 C CA . LEU B 1 282 ? -25.359 -27.625 -20.453 1 95.44 282 LEU B CA 1
ATOM 7402 C C . LEU B 1 282 ? -26.719 -28 -19.859 1 95.44 282 LEU B C 1
ATOM 7404 O O . LEU B 1 282 ? -27 -27.672 -18.703 1 95.44 282 LEU B O 1
ATOM 7408 N N . GLU B 1 283 ? -27.484 -28.656 -20.641 1 96.38 283 GLU B N 1
ATOM 7409 C CA . GLU B 1 283 ? -28.766 -29.125 -20.141 1 96.38 283 GLU B CA 1
ATOM 7410 C C . GLU B 1 283 ? -28.562 -30.188 -19.047 1 96.38 283 GLU B C 1
ATOM 7412 O O . GLU B 1 283 ? -29.297 -30.219 -18.062 1 96.38 283 GLU B O 1
ATOM 7417 N N . HIS B 1 284 ? -27.609 -31.062 -19.234 1 96.38 284 HIS B N 1
ATOM 7418 C CA . HIS B 1 284 ? -27.297 -32.062 -18.219 1 96.38 284 HIS B CA 1
ATOM 7419 C C . HIS B 1 284 ? -26.781 -31.391 -16.953 1 96.38 284 HIS B C 1
ATOM 7421 O O . HIS B 1 284 ? -27.062 -31.859 -15.836 1 96.38 284 HIS B O 1
ATOM 7427 N N . ILE B 1 285 ? -26.016 -30.359 -17.125 1 97.25 285 ILE B N 1
ATOM 7428 C CA . ILE B 1 285 ? -25.5 -29.609 -15.984 1 97.25 285 ILE B CA 1
ATOM 7429 C C . ILE B 1 285 ? -26.656 -28.953 -15.242 1 97.25 285 ILE B C 1
ATOM 7431 O O . ILE B 1 285 ? -26.703 -28.969 -14.008 1 97.25 285 ILE B O 1
ATOM 7435 N N . ARG B 1 286 ? -27.594 -28.375 -15.977 1 97.25 286 ARG B N 1
ATOM 7436 C CA . ARG B 1 286 ? -28.781 -27.781 -15.383 1 97.25 286 ARG B CA 1
ATOM 7437 C C . ARG B 1 286 ? -29.562 -28.812 -14.578 1 97.25 286 ARG B C 1
ATOM 7439 O O . ARG B 1 286 ? -30.031 -28.516 -13.469 1 97.25 286 ARG B O 1
ATOM 7446 N N . LYS B 1 287 ? -29.641 -30.031 -15.086 1 95.94 287 LYS B N 1
ATOM 7447 C CA . LYS B 1 287 ? -30.406 -31.109 -14.469 1 95.94 287 LYS B CA 1
ATOM 7448 C C . LYS B 1 287 ? -29.75 -31.594 -13.188 1 95.94 287 LYS B C 1
ATOM 7450 O O . LYS B 1 287 ? -30.391 -32.188 -12.32 1 95.94 287 LYS B O 1
ATOM 7455 N N . SER B 1 288 ? -28.469 -31.391 -13.078 1 95.94 288 SER B N 1
ATOM 7456 C CA . SER B 1 288 ? -27.734 -31.844 -11.898 1 95.94 288 SER B CA 1
ATOM 7457 C C . SER B 1 288 ? -28.047 -30.969 -10.688 1 95.94 288 SER B C 1
ATOM 7459 O O . SER B 1 288 ? -27.828 -31.391 -9.547 1 95.94 288 SER B O 1
ATOM 7461 N N . HIS B 1 289 ? -28.547 -29.766 -10.914 1 96.44 289 HIS B N 1
ATOM 7462 C CA . HIS B 1 289 ? -28.969 -28.875 -9.836 1 96.44 289 HIS B CA 1
ATOM 7463 C C . HIS B 1 289 ? -30.328 -29.266 -9.289 1 96.44 289 HIS B C 1
ATOM 7465 O O . HIS B 1 289 ? -31.266 -29.547 -10.055 1 96.44 289 HIS B O 1
ATOM 7471 N N . PRO B 1 290 ? -30.5 -29.312 -8.031 1 95.56 290 PRO B N 1
ATOM 7472 C CA . PRO B 1 290 ? -31.766 -29.719 -7.441 1 95.56 290 PRO B CA 1
ATOM 7473 C C . PRO B 1 290 ? -32.938 -28.891 -7.938 1 95.56 290 PRO B C 1
ATOM 7475 O O . PRO B 1 290 ? -34.031 -29.438 -8.164 1 95.56 290 PRO B O 1
ATOM 7478 N N . ASP B 1 291 ? -32.781 -27.578 -8.109 1 95.25 291 ASP B N 1
ATOM 7479 C CA . ASP B 1 291 ? -33.844 -26.703 -8.562 1 95.25 291 ASP B CA 1
ATOM 7480 C C . ASP B 1 291 ? -33.812 -26.531 -10.078 1 95.25 291 ASP B C 1
ATOM 7482 O O . ASP B 1 291 ? -34.562 -25.734 -10.641 1 95.25 291 ASP B O 1
ATOM 7486 N N . LYS B 1 292 ? -32.906 -27.172 -10.758 1 94.81 292 LYS B N 1
ATOM 7487 C CA . LYS B 1 292 ? -32.719 -27.109 -12.203 1 94.81 292 LYS B CA 1
ATOM 7488 C C . LYS B 1 292 ? -32.562 -25.672 -12.672 1 94.81 292 LYS B C 1
ATOM 7490 O O . LYS B 1 292 ? -33.219 -25.25 -13.648 1 94.81 292 LYS B O 1
ATOM 7495 N N . GLN B 1 293 ? -31.859 -24.938 -11.875 1 93.56 293 GLN B N 1
ATOM 7496 C CA . GLN B 1 293 ? -31.547 -23.547 -12.234 1 93.56 293 GLN B CA 1
ATOM 7497 C C . GLN B 1 293 ? -30.609 -23.484 -13.43 1 93.56 293 GLN B C 1
ATOM 7499 O O . GLN B 1 293 ? -29.656 -24.266 -13.523 1 93.56 293 GLN B O 1
ATOM 7504 N N . PRO B 1 294 ? -30.906 -22.641 -14.336 1 94.94 294 PRO B N 1
ATOM 7505 C CA . PRO B 1 294 ? -30 -22.516 -15.469 1 94.94 294 PRO B CA 1
ATOM 7506 C C . PRO B 1 294 ? -28.594 -22.062 -15.055 1 94.94 294 PRO B C 1
ATOM 7508 O O . PRO B 1 294 ? -28.453 -21.172 -14.211 1 94.94 294 PRO B O 1
ATOM 7511 N N . PRO B 1 295 ? -27.625 -22.719 -15.609 1 96.94 295 PRO B N 1
ATOM 7512 C CA . PRO B 1 295 ? -26.266 -22.312 -15.281 1 96.94 295 PRO B CA 1
ATOM 7513 C C . PRO B 1 295 ? -25.891 -20.969 -15.891 1 96.94 295 PRO B C 1
ATOM 7515 O O . PRO B 1 295 ? -26.453 -20.562 -16.922 1 96.94 295 PRO B O 1
ATOM 7518 N N . HIS B 1 296 ? -25.031 -20.219 -15.234 1 97.56 296 HIS B N 1
ATOM 7519 C CA . HIS B 1 296 ? -24.484 -18.969 -15.734 1 97.56 296 HIS B CA 1
ATOM 7520 C C . HIS B 1 296 ? -23.125 -19.172 -16.375 1 97.56 296 HIS B C 1
ATOM 7522 O O . HIS B 1 296 ? -22.203 -19.672 -15.719 1 97.56 296 HIS B O 1
ATOM 7528 N N . ILE B 1 297 ? -22.969 -18.797 -17.609 1 97 297 ILE B N 1
ATOM 7529 C CA . ILE B 1 297 ? -21.719 -18.984 -18.344 1 97 297 ILE B CA 1
ATOM 7530 C C . ILE B 1 297 ? -20.875 -17.719 -18.25 1 97 297 ILE B C 1
ATOM 7532 O O . ILE B 1 297 ? -21.359 -16.625 -18.547 1 97 297 ILE B O 1
ATOM 7536 N N . VAL B 1 298 ? -19.688 -17.828 -17.797 1 97.69 298 VAL B N 1
ATOM 7537 C CA . VAL B 1 298 ? -18.75 -16.719 -17.719 1 97.69 298 VAL B CA 1
ATOM 7538 C C . VAL B 1 298 ? -17.703 -16.844 -18.828 1 97.69 298 VAL B C 1
ATOM 7540 O O . VAL B 1 298 ? -16.984 -17.844 -18.891 1 97.69 298 VAL B O 1
ATOM 7543 N N . ASP B 1 299 ? -17.562 -15.852 -19.625 1 95.69 299 ASP B N 1
ATOM 7544 C CA . ASP B 1 299 ? -16.578 -15.82 -20.703 1 95.69 299 ASP B CA 1
ATOM 7545 C C . ASP B 1 299 ? -15.227 -15.312 -20.203 1 95.69 299 ASP B C 1
ATOM 7547 O O . ASP B 1 299 ? -15.125 -14.195 -19.703 1 95.69 299 ASP B O 1
ATOM 7551 N N . LEU B 1 300 ? -14.195 -16.109 -20.375 1 96.69 300 LEU B N 1
ATOM 7552 C CA . LEU B 1 300 ? -12.859 -15.781 -19.891 1 96.69 300 LEU B CA 1
ATOM 7553 C C . LEU B 1 300 ? -11.898 -15.57 -21.062 1 96.69 300 LEU B C 1
ATOM 7555 O O . LEU B 1 300 ? -10.734 -15.961 -20.984 1 96.69 300 LEU B O 1
ATOM 7559 N N . THR B 1 301 ? -12.297 -14.883 -22.031 1 91.44 301 THR B N 1
ATOM 7560 C CA . THR B 1 301 ? -11.469 -14.656 -23.219 1 91.44 301 THR B CA 1
ATOM 7561 C C . THR B 1 301 ? -10.453 -13.555 -22.969 1 91.44 301 THR B C 1
ATOM 7563 O O . THR B 1 301 ? -9.398 -13.508 -23.609 1 91.44 301 THR B O 1
ATOM 7566 N N . SER B 1 302 ? -10.734 -12.672 -22.031 1 92.69 302 SER B N 1
ATOM 7567 C CA . SER B 1 302 ? -9.836 -11.578 -21.688 1 92.69 302 SER B CA 1
ATOM 7568 C C . SER B 1 302 ? -9.516 -11.578 -20.188 1 92.69 302 SER B C 1
ATOM 7570 O O . SER B 1 302 ? -10.398 -11.789 -19.359 1 92.69 302 SER B O 1
ATOM 7572 N N . PRO B 1 303 ? -8.25 -11.32 -19.922 1 96.44 303 PRO B N 1
ATOM 7573 C CA . PRO B 1 303 ? -7.086 -11.086 -20.766 1 96.44 303 PRO B CA 1
ATOM 7574 C C . PRO B 1 303 ? -6.547 -12.367 -21.406 1 96.44 303 PRO B C 1
ATOM 7576 O O . PRO B 1 303 ? -6.586 -13.43 -20.766 1 96.44 303 PRO B O 1
ATOM 7579 N N . SER B 1 304 ? -6.008 -12.273 -22.547 1 95.88 304 SER B N 1
ATOM 7580 C CA . SER B 1 304 ? -5.375 -13.414 -23.203 1 95.88 304 SER B CA 1
ATOM 7581 C C . SER B 1 304 ? -3.977 -13.664 -22.656 1 95.88 304 SER B C 1
ATOM 7583 O O . SER B 1 304 ? -3.375 -12.773 -22.047 1 95.88 304 SER B O 1
ATOM 7585 N N . PRO B 1 305 ? -3.484 -14.867 -22.812 1 95.38 305 PRO B N 1
ATOM 7586 C CA . PRO B 1 305 ? -2.105 -15.125 -22.391 1 95.38 305 PRO B CA 1
ATOM 7587 C C . PRO B 1 305 ? -1.105 -14.164 -23.031 1 95.38 305 PRO B C 1
ATOM 7589 O O . PRO B 1 305 ? -0.124 -13.773 -22.391 1 95.38 305 PRO B O 1
ATOM 7592 N N . LYS B 1 306 ? -1.368 -13.781 -24.234 1 95.75 306 LYS B N 1
ATOM 7593 C CA . LYS B 1 306 ? -0.493 -12.828 -24.906 1 95.75 306 LYS B CA 1
ATOM 7594 C C . LYS B 1 306 ? -0.524 -11.461 -24.219 1 95.75 306 LYS B C 1
ATOM 7596 O O . LYS B 1 306 ? 0.518 -10.828 -24.047 1 95.75 306 LYS B O 1
ATOM 7601 N N . ASP B 1 307 ? -1.743 -11.031 -23.859 1 97.19 307 ASP B N 1
ATOM 7602 C CA . ASP B 1 307 ? -1.888 -9.773 -23.141 1 97.19 307 ASP B CA 1
ATOM 7603 C C . ASP B 1 307 ? -1.132 -9.82 -21.812 1 97.19 307 ASP B C 1
ATOM 7605 O O . ASP B 1 307 ? -0.465 -8.852 -21.438 1 97.19 307 ASP B O 1
ATOM 7609 N N . ILE B 1 308 ? -1.271 -10.891 -21.156 1 98.12 308 ILE B N 1
ATOM 7610 C CA . ILE B 1 308 ? -0.643 -11.055 -19.859 1 98.12 308 ILE B CA 1
ATOM 7611 C C . ILE B 1 308 ? 0.876 -11.023 -20 1 98.12 308 ILE B C 1
ATOM 7613 O O . ILE B 1 308 ? 1.573 -10.398 -19.203 1 98.12 308 ILE B O 1
ATOM 7617 N N . TYR B 1 309 ? 1.352 -11.68 -21.031 1 97.62 309 TYR B N 1
ATOM 7618 C CA . TYR B 1 309 ? 2.791 -11.727 -21.25 1 97.62 309 TYR B CA 1
ATOM 7619 C C . TYR B 1 309 ? 3.338 -10.344 -21.578 1 97.62 309 TYR B C 1
ATOM 7621 O O . TYR B 1 309 ? 4.375 -9.938 -21.062 1 97.62 309 TYR B O 1
ATOM 7629 N N . THR B 1 310 ? 2.684 -9.633 -22.438 1 97.88 310 THR B N 1
ATOM 7630 C CA . THR B 1 310 ? 3.092 -8.281 -22.781 1 97.88 310 THR B CA 1
ATOM 7631 C C . THR B 1 310 ? 3.111 -7.387 -21.547 1 97.88 310 THR B C 1
ATOM 7633 O O . THR B 1 310 ? 4.035 -6.59 -21.359 1 97.88 310 THR B O 1
ATOM 7636 N N . SER B 1 311 ? 2.074 -7.5 -20.797 1 98.38 311 SER B N 1
ATOM 7637 C CA . SER B 1 311 ? 1.985 -6.766 -19.531 1 98.38 311 SER B CA 1
ATOM 7638 C C . SER B 1 311 ? 3.15 -7.109 -18.609 1 98.38 311 SER B C 1
ATOM 7640 O O . SER B 1 311 ? 3.766 -6.219 -18.031 1 98.38 311 SER B O 1
ATOM 7642 N N . TYR B 1 312 ? 3.436 -8.359 -18.547 1 98.19 312 TYR B N 1
ATOM 7643 C CA . TYR B 1 312 ? 4.523 -8.844 -17.703 1 98.19 312 TYR B CA 1
ATOM 7644 C C . TYR B 1 312 ? 5.859 -8.273 -18.156 1 98.19 312 TYR B C 1
ATOM 7646 O O . TYR B 1 312 ? 6.676 -7.859 -17.344 1 98.19 312 TYR B O 1
ATOM 7654 N N . LEU B 1 313 ? 6.129 -8.305 -19.391 1 97.69 313 LEU B N 1
ATOM 7655 C CA . LEU B 1 313 ? 7.395 -7.805 -19.922 1 97.69 313 LEU B CA 1
ATOM 7656 C C . LEU B 1 313 ? 7.59 -6.332 -19.562 1 97.69 313 LEU B C 1
ATOM 7658 O O . LEU B 1 313 ? 8.695 -5.918 -19.203 1 97.69 313 LEU B O 1
ATOM 7662 N N . LYS B 1 314 ? 6.555 -5.566 -19.656 1 98 314 LYS B N 1
ATOM 7663 C CA . LYS B 1 314 ? 6.625 -4.156 -19.281 1 98 314 LYS B CA 1
ATOM 7664 C C . LYS B 1 314 ? 6.879 -3.996 -17.781 1 98 314 LYS B C 1
ATOM 7666 O O . LYS B 1 314 ? 7.637 -3.119 -17.359 1 98 314 LYS B O 1
ATOM 7671 N N . LEU B 1 315 ? 6.184 -4.766 -16.984 1 98.12 315 LEU B N 1
ATOM 7672 C CA . LEU B 1 315 ? 6.391 -4.734 -15.547 1 98.12 315 LEU B CA 1
ATOM 7673 C C . LEU B 1 315 ? 7.828 -5.105 -15.188 1 98.12 315 LEU B C 1
ATOM 7675 O O . LEU B 1 315 ? 8.438 -4.473 -14.328 1 98.12 315 LEU B O 1
ATOM 7679 N N . ARG B 1 316 ? 8.305 -6.148 -15.836 1 97 316 ARG B N 1
ATOM 7680 C CA . ARG B 1 316 ? 9.672 -6.582 -15.602 1 97 316 ARG B CA 1
ATOM 7681 C C . ARG B 1 316 ? 10.664 -5.469 -15.922 1 97 316 ARG B C 1
ATOM 7683 O O . ARG B 1 316 ? 11.633 -5.254 -15.188 1 97 316 ARG B O 1
ATOM 7690 N N . GLU B 1 317 ? 10.461 -4.781 -16.969 1 95.56 317 GLU B N 1
ATOM 7691 C CA . GLU B 1 317 ? 11.328 -3.664 -17.328 1 95.56 317 GLU B CA 1
ATOM 7692 C C . GLU B 1 317 ? 11.312 -2.582 -16.25 1 95.56 317 GLU B C 1
ATOM 7694 O O . GLU B 1 317 ? 12.352 -1.979 -15.961 1 95.56 317 GLU B O 1
ATOM 7699 N N . LEU B 1 318 ? 10.18 -2.357 -15.727 1 95.5 318 LEU B N 1
ATOM 7700 C CA . LEU B 1 318 ? 10.023 -1.365 -14.672 1 95.5 318 LEU B CA 1
ATOM 7701 C C . LEU B 1 318 ? 10.773 -1.787 -13.414 1 95.5 318 LEU B C 1
ATOM 7703 O O . LEU B 1 318 ? 11.258 -0.938 -12.664 1 95.5 318 LEU B O 1
ATOM 7707 N N . CYS B 1 319 ? 10.914 -3.072 -13.203 1 95.12 319 CYS B N 1
ATOM 7708 C CA . CYS B 1 319 ? 11.492 -3.604 -11.977 1 95.12 319 CYS B CA 1
ATOM 7709 C C . CYS B 1 319 ? 12.969 -3.924 -12.156 1 95.12 319 CYS B C 1
ATOM 7711 O O . CYS B 1 319 ? 13.656 -4.273 -11.195 1 95.12 319 CYS B O 1
ATOM 7713 N N . THR B 1 320 ? 13.531 -3.777 -13.359 1 94.12 320 THR B N 1
ATOM 7714 C CA . THR B 1 320 ? 14.914 -4.16 -13.617 1 94.12 320 THR B CA 1
ATOM 7715 C C . THR B 1 320 ? 15.664 -3.045 -14.344 1 94.12 320 THR B C 1
ATOM 7717 O O . THR B 1 320 ? 16.219 -3.266 -15.414 1 94.12 320 THR B O 1
ATOM 7720 N N . PRO B 1 321 ? 15.711 -1.913 -13.688 1 91.88 321 PRO B N 1
ATOM 7721 C CA . PRO B 1 321 ? 16.5 -0.861 -14.328 1 91.88 321 PRO B CA 1
ATOM 7722 C C . PRO B 1 321 ? 17.984 -1.215 -14.422 1 91.88 321 PRO B C 1
ATOM 7724 O O . PRO B 1 321 ? 18.547 -1.829 -13.508 1 91.88 321 PRO B O 1
ATOM 7727 N N . ASP B 1 322 ? 18.656 -0.798 -15.484 1 88.19 322 ASP B N 1
ATOM 7728 C CA . ASP B 1 322 ? 20.031 -1.23 -15.703 1 88.19 322 ASP B CA 1
ATOM 7729 C C . ASP B 1 322 ? 21 -0.055 -15.609 1 88.19 322 ASP B C 1
ATOM 7731 O O . ASP B 1 322 ? 22.203 -0.209 -15.852 1 88.19 322 ASP B O 1
ATOM 7735 N N . ASN B 1 323 ? 20.547 1.112 -15.352 1 88.44 323 ASN B N 1
ATOM 7736 C CA . ASN B 1 323 ? 21.391 2.268 -15.109 1 88.44 323 ASN B CA 1
ATOM 7737 C C . ASN B 1 323 ? 20.703 3.307 -14.234 1 88.44 323 ASN B C 1
ATOM 7739 O O . ASN B 1 323 ? 19.484 3.295 -14.102 1 88.44 323 ASN B O 1
ATOM 7743 N N . PRO B 1 324 ? 21.469 4.141 -13.656 1 88.56 324 PRO B N 1
ATOM 7744 C CA . PRO B 1 324 ? 20.906 5.109 -12.711 1 88.56 324 PRO B CA 1
ATOM 7745 C C . PRO B 1 324 ? 19.938 6.094 -13.375 1 88.56 324 PRO B C 1
ATOM 7747 O O . PRO B 1 324 ? 18.953 6.516 -12.766 1 88.56 324 PRO B O 1
ATOM 7750 N N . ARG B 1 325 ? 20.234 6.516 -14.594 1 90.06 325 ARG B N 1
ATOM 7751 C CA . ARG B 1 325 ? 19.375 7.465 -15.305 1 90.06 325 ARG B CA 1
ATOM 7752 C C . ARG B 1 325 ? 17.984 6.883 -15.555 1 90.06 325 ARG B C 1
ATOM 7754 O O . ARG B 1 325 ? 16.984 7.551 -15.336 1 90.06 325 ARG B O 1
ATOM 7761 N N . LEU B 1 326 ? 18.016 5.656 -16.016 1 90.38 326 LEU B N 1
ATOM 7762 C CA . LEU B 1 326 ? 16.75 4.98 -16.25 1 90.38 326 LEU B CA 1
ATOM 7763 C C . LEU B 1 326 ? 15.977 4.797 -14.953 1 90.38 326 LEU B C 1
ATOM 7765 O O . LEU B 1 326 ? 14.758 4.996 -14.922 1 90.38 326 LEU B O 1
ATOM 7769 N N . PHE B 1 327 ? 16.672 4.434 -13.953 1 91.38 327 PHE B N 1
ATOM 7770 C CA . PHE B 1 327 ? 16.031 4.234 -12.648 1 91.38 327 PHE B CA 1
ATOM 7771 C C . PHE B 1 327 ? 15.359 5.516 -12.18 1 91.38 327 PHE B C 1
ATOM 7773 O O . PHE B 1 327 ? 14.211 5.488 -11.734 1 91.38 327 PHE B O 1
ATOM 7780 N N . LYS B 1 328 ? 16.047 6.617 -12.266 1 91.69 328 LYS B N 1
ATOM 7781 C CA . LYS B 1 328 ? 15.516 7.902 -11.828 1 91.69 328 LYS B CA 1
ATOM 7782 C C . LYS B 1 328 ? 14.297 8.305 -12.656 1 91.69 328 LYS B C 1
ATOM 7784 O O . LYS B 1 328 ? 13.312 8.805 -12.117 1 91.69 328 LYS B O 1
ATOM 7789 N N . HIS B 1 329 ? 14.414 8.102 -13.906 1 93.44 329 HIS B N 1
ATOM 7790 C CA . HIS B 1 329 ? 13.312 8.422 -14.805 1 93.44 329 HIS B CA 1
ATOM 7791 C C . HIS B 1 329 ? 12.078 7.594 -14.477 1 93.44 329 HIS B C 1
ATOM 7793 O O . HIS B 1 329 ? 10.969 8.125 -14.422 1 93.44 329 HIS B O 1
ATOM 7799 N N . GLN B 1 330 ? 12.289 6.316 -14.297 1 93.38 330 GLN B N 1
ATOM 7800 C CA . GLN B 1 330 ? 11.188 5.414 -13.984 1 93.38 330 GLN B CA 1
ATOM 7801 C C . GLN B 1 330 ? 10.578 5.738 -12.625 1 93.38 330 GLN B C 1
ATOM 7803 O O . GLN B 1 330 ? 9.367 5.609 -12.43 1 93.38 330 GLN B O 1
ATOM 7808 N N . ASP B 1 331 ? 11.414 6.121 -11.75 1 93.38 331 ASP B N 1
ATOM 7809 C CA . ASP B 1 331 ? 10.945 6.5 -10.422 1 93.38 331 ASP B CA 1
ATOM 7810 C C . ASP B 1 331 ? 10.031 7.723 -10.492 1 93.38 331 ASP B C 1
ATOM 7812 O O . ASP B 1 331 ? 8.945 7.723 -9.906 1 93.38 331 ASP B O 1
ATOM 7816 N N . PHE B 1 332 ? 10.398 8.688 -11.242 1 92.62 332 PHE B N 1
ATOM 7817 C CA . PHE B 1 332 ? 9.664 9.945 -11.344 1 92.62 332 PHE B CA 1
ATOM 7818 C C . PHE B 1 332 ? 8.289 9.727 -11.953 1 92.62 332 PHE B C 1
ATOM 7820 O O . PHE B 1 332 ? 7.332 10.414 -11.609 1 92.62 332 PHE B O 1
ATOM 7827 N N . LYS B 1 333 ? 8.195 8.75 -12.82 1 94.44 333 LYS B N 1
ATOM 7828 C CA . LYS B 1 333 ? 6.945 8.469 -13.523 1 94.44 333 LYS B CA 1
ATOM 7829 C C . LYS B 1 333 ? 6.395 7.102 -13.133 1 94.44 333 LYS B C 1
ATOM 7831 O O . LYS B 1 333 ? 5.711 6.453 -13.93 1 94.44 333 LYS B O 1
ATOM 7836 N N . PHE B 1 334 ? 6.664 6.688 -12.031 1 96.25 334 PHE B N 1
ATOM 7837 C CA . PHE B 1 334 ? 6.422 5.309 -11.625 1 96.25 334 PHE B CA 1
ATOM 7838 C C . PHE B 1 334 ? 4.953 4.941 -11.812 1 96.25 334 PHE B C 1
ATOM 7840 O O . PHE B 1 334 ? 4.637 3.945 -12.461 1 96.25 334 PHE B O 1
ATOM 7847 N N . TYR B 1 335 ? 4.059 5.703 -11.258 1 96.06 335 TYR B N 1
ATOM 7848 C CA . TYR B 1 335 ? 2.648 5.34 -11.258 1 96.06 335 TYR B CA 1
ATOM 7849 C C . TYR B 1 335 ? 2.072 5.402 -12.672 1 96.06 335 TYR B C 1
ATOM 7851 O O . TYR B 1 335 ? 1.203 4.605 -13.031 1 96.06 335 TYR B O 1
ATOM 7859 N N . GLY B 1 336 ? 2.541 6.359 -13.422 1 96.5 336 GLY B N 1
ATOM 7860 C CA . GLY B 1 336 ? 2.145 6.387 -14.82 1 96.5 336 GLY B CA 1
ATOM 7861 C C . GLY B 1 336 ? 2.607 5.172 -15.594 1 96.5 336 GLY B C 1
ATOM 7862 O O . GLY B 1 336 ? 1.846 4.602 -16.375 1 96.5 336 GLY B O 1
ATOM 7863 N N . LEU B 1 337 ? 3.861 4.781 -15.391 1 97.38 337 LEU B N 1
ATOM 7864 C CA . LEU B 1 337 ? 4.426 3.613 -16.062 1 97.38 337 LEU B CA 1
ATOM 7865 C C . LEU B 1 337 ? 3.756 2.332 -15.57 1 97.38 337 LEU B C 1
ATOM 7867 O O . LEU B 1 337 ? 3.518 1.413 -16.359 1 97.38 337 LEU B O 1
ATOM 7871 N N . LEU B 1 338 ? 3.49 2.27 -14.273 1 97.25 338 LEU B N 1
ATOM 7872 C CA . LEU B 1 338 ? 2.779 1.124 -13.719 1 97.25 338 LEU B CA 1
ATOM 7873 C C . LEU B 1 338 ? 1.426 0.942 -14.398 1 97.25 338 LEU B C 1
ATOM 7875 O O . LEU B 1 338 ? 1.051 -0.177 -14.75 1 97.25 338 LEU B O 1
ATOM 7879 N N . ASP B 1 339 ? 0.722 2.053 -14.531 1 97.06 339 ASP B N 1
ATOM 7880 C CA . ASP B 1 339 ? -0.574 1.998 -15.203 1 97.06 339 ASP B CA 1
ATOM 7881 C C . ASP B 1 339 ? -0.428 1.493 -16.641 1 97.06 339 ASP B C 1
ATOM 7883 O O . ASP B 1 339 ? -1.271 0.735 -17.125 1 97.06 339 ASP B O 1
ATOM 7887 N N . ALA B 1 340 ? 0.577 1.906 -17.266 1 97.19 340 ALA B N 1
ATOM 7888 C CA . ALA B 1 340 ? 0.806 1.567 -18.656 1 97.19 340 ALA B CA 1
ATOM 7889 C C . ALA B 1 340 ? 1.098 0.079 -18.828 1 97.19 340 ALA B C 1
ATOM 7891 O O . ALA B 1 340 ? 0.894 -0.485 -19.906 1 97.19 340 ALA B O 1
ATOM 7892 N N . THR B 1 341 ? 1.66 -0.587 -17.812 1 98 341 THR B N 1
ATOM 7893 C CA . THR B 1 341 ? 1.9 -2.023 -17.891 1 98 341 THR B CA 1
ATOM 7894 C C . THR B 1 341 ? 0.583 -2.787 -18 1 98 341 THR B C 1
ATOM 7896 O O . THR B 1 341 ? 0.543 -3.898 -18.531 1 98 341 THR B O 1
ATOM 7899 N N . LYS B 1 342 ? -0.494 -2.297 -17.359 1 97.94 342 LYS B N 1
ATOM 7900 C CA . LYS B 1 342 ? -1.83 -2.883 -17.312 1 97.94 342 LYS B CA 1
ATOM 7901 C C . LYS B 1 342 ? -1.854 -4.113 -16.406 1 97.94 342 LYS B C 1
ATOM 7903 O O . LYS B 1 342 ? -2.838 -4.855 -16.391 1 97.94 342 LYS B O 1
ATOM 7908 N N . TRP B 1 343 ? -0.805 -4.32 -15.703 1 98.56 343 TRP B N 1
ATOM 7909 C CA . TRP B 1 343 ? -0.73 -5.512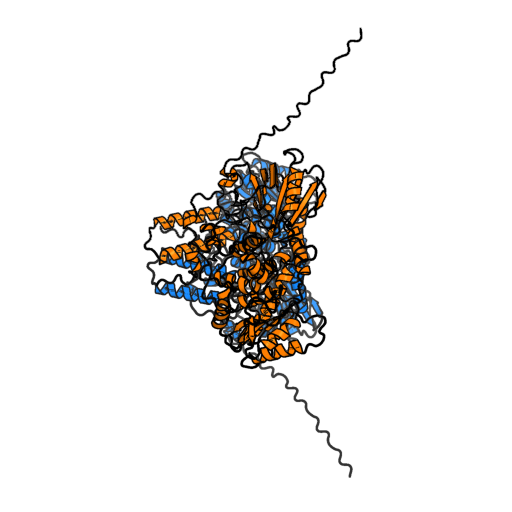 -14.859 1 98.56 343 TRP B CA 1
ATOM 7910 C C . TRP B 1 343 ? -1.834 -5.5 -13.805 1 98.56 343 TRP B C 1
ATOM 7912 O O . TRP B 1 343 ? -2.586 -6.469 -13.68 1 98.56 343 TRP B O 1
ATOM 7922 N N . LEU B 1 344 ? -1.971 -4.391 -13.109 1 98.38 344 LEU B N 1
ATOM 7923 C CA . LEU B 1 344 ? -2.98 -4.316 -12.055 1 98.38 344 LEU B CA 1
ATOM 7924 C C . LEU B 1 344 ? -4.383 -4.309 -12.656 1 98.38 344 LEU B C 1
ATOM 7926 O O . LEU B 1 344 ? -5.34 -4.746 -12.008 1 98.38 344 LEU B O 1
ATOM 7930 N N . THR B 1 345 ? -4.488 -3.842 -13.867 1 98.06 345 THR B N 1
ATOM 7931 C CA . THR B 1 345 ? -5.77 -3.918 -14.562 1 98.06 345 THR B CA 1
ATOM 7932 C C . THR B 1 345 ? -6.168 -5.371 -14.797 1 98.06 345 THR B C 1
ATOM 7934 O O . THR B 1 345 ? -7.336 -5.734 -14.648 1 98.06 345 THR B O 1
ATOM 7937 N N . HIS B 1 346 ? -5.184 -6.188 -15.219 1 98.69 346 HIS B N 1
ATOM 7938 C CA . HIS B 1 346 ? -5.461 -7.609 -15.398 1 98.69 346 HIS B CA 1
ATOM 7939 C C . HIS B 1 346 ? -5.828 -8.266 -14.07 1 98.69 346 HIS B C 1
ATOM 7941 O O . HIS B 1 346 ? -6.727 -9.117 -14.023 1 98.69 346 HIS B O 1
ATOM 7947 N N . VAL B 1 347 ? -5.121 -7.883 -13.008 1 98.69 347 VAL B N 1
ATOM 7948 C CA . VAL B 1 347 ? -5.449 -8.391 -11.68 1 98.69 347 VAL B CA 1
ATOM 7949 C C . VAL B 1 347 ? -6.895 -8.031 -11.328 1 98.69 347 VAL B C 1
ATOM 7951 O O . VAL B 1 347 ? -7.664 -8.883 -10.883 1 98.69 347 VAL B O 1
ATOM 7954 N N . SER B 1 348 ? -7.215 -6.781 -11.555 1 98.31 348 SER B N 1
ATOM 7955 C CA . SER B 1 348 ? -8.562 -6.285 -11.273 1 98.31 348 SER B CA 1
ATOM 7956 C C . SER B 1 348 ? -9.609 -7.055 -12.07 1 98.31 348 SER B C 1
ATOM 7958 O O . SER B 1 348 ? -10.656 -7.426 -11.531 1 98.31 348 SER B O 1
ATOM 7960 N N . THR B 1 349 ? -9.344 -7.297 -13.297 1 98.12 349 THR B N 1
ATOM 7961 C CA . THR B 1 349 ? -10.289 -7.988 -14.172 1 98.12 349 THR B CA 1
ATOM 7962 C C . THR B 1 349 ? -10.539 -9.414 -13.672 1 98.12 349 THR B C 1
ATOM 7964 O O . THR B 1 349 ? -11.688 -9.844 -13.586 1 98.12 349 THR B O 1
ATOM 7967 N N . CYS B 1 350 ? -9.516 -10.109 -13.367 1 98.56 350 CYS B N 1
ATOM 7968 C CA . CYS B 1 350 ? -9.648 -11.484 -12.906 1 98.56 350 CYS B CA 1
ATOM 7969 C C . CYS B 1 350 ? -10.375 -11.555 -11.57 1 98.56 350 CYS B C 1
ATOM 7971 O O . CYS B 1 350 ? -11.25 -12.398 -11.383 1 98.56 350 CYS B O 1
ATOM 7973 N N . LEU B 1 351 ? -10.031 -10.672 -10.672 1 98.69 351 LEU B N 1
ATOM 7974 C CA . LEU B 1 351 ? -10.695 -10.633 -9.375 1 98.69 351 LEU B CA 1
ATOM 7975 C C . LEU B 1 351 ? -12.172 -10.289 -9.531 1 98.69 351 LEU B C 1
ATOM 7977 O O . LEU B 1 351 ? -13.016 -10.805 -8.797 1 98.69 351 LEU B O 1
ATOM 7981 N N . THR B 1 352 ? -12.461 -9.383 -10.445 1 98.12 352 THR B N 1
ATOM 7982 C CA . THR B 1 352 ? -13.844 -8.992 -10.68 1 98.12 352 THR B CA 1
ATOM 7983 C C . THR B 1 352 ? -14.656 -10.172 -11.195 1 98.12 352 THR B C 1
ATOM 7985 O O . THR B 1 352 ? -15.766 -10.43 -10.711 1 98.12 352 THR B O 1
ATOM 7988 N N . LYS B 1 353 ? -14.148 -10.875 -12.164 1 98.5 353 LYS B N 1
ATOM 7989 C CA . LYS B 1 353 ? -14.828 -12.055 -12.695 1 98.5 353 LYS B CA 1
ATOM 7990 C C . LYS B 1 353 ? -15.047 -13.102 -11.609 1 98.5 353 LYS B C 1
ATOM 7992 O O . LYS B 1 353 ? -16.125 -13.695 -11.516 1 98.5 353 LYS B O 1
ATOM 7997 N N . ALA B 1 354 ? -14.023 -13.32 -10.828 1 98.75 354 ALA B N 1
ATOM 7998 C CA . ALA B 1 354 ? -14.125 -14.297 -9.742 1 98.75 354 ALA B CA 1
ATOM 7999 C C . ALA B 1 354 ? -15.156 -13.867 -8.711 1 98.75 354 ALA B C 1
ATOM 8001 O O . ALA B 1 354 ? -15.961 -14.68 -8.25 1 98.75 354 ALA B O 1
ATOM 8002 N N . LYS B 1 355 ? -15.102 -12.602 -8.312 1 98.25 355 LYS B N 1
ATOM 8003 C CA . LYS B 1 355 ? -16.047 -12.07 -7.336 1 98.25 355 LYS B CA 1
ATOM 8004 C C . LYS B 1 355 ? -17.484 -12.203 -7.824 1 98.25 355 LYS B C 1
ATOM 8006 O O . LYS B 1 355 ? -18.359 -12.648 -7.078 1 98.25 355 LYS B O 1
ATOM 8011 N N . ASP B 1 356 ? -17.734 -11.828 -9.031 1 97.94 356 ASP B N 1
ATOM 8012 C CA . ASP B 1 356 ? -19.078 -11.898 -9.609 1 97.94 356 ASP B CA 1
ATOM 8013 C C . ASP B 1 356 ? -19.578 -13.344 -9.648 1 97.94 356 ASP B C 1
ATOM 8015 O O . ASP B 1 356 ? -20.734 -13.609 -9.32 1 97.94 356 ASP B O 1
ATOM 8019 N N . ALA B 1 357 ? -18.703 -14.203 -10.07 1 98.5 357 ALA B N 1
ATOM 8020 C CA . ALA B 1 357 ? -19.078 -15.617 -10.133 1 98.5 357 ALA B CA 1
ATOM 8021 C C . ALA B 1 357 ? -19.344 -16.172 -8.742 1 98.5 357 ALA B C 1
ATOM 8023 O O . ALA B 1 357 ? -20.297 -16.922 -8.547 1 98.5 357 ALA B O 1
ATOM 8024 N N . ALA B 1 358 ? -18.5 -15.875 -7.824 1 98.44 358 ALA B N 1
ATOM 8025 C CA . ALA B 1 358 ? -18.688 -16.328 -6.449 1 98.44 358 ALA B CA 1
ATOM 8026 C C . ALA B 1 358 ? -20.016 -15.844 -5.883 1 98.44 358 ALA B C 1
ATOM 8028 O O . ALA B 1 358 ? -20.688 -16.578 -5.148 1 98.44 358 ALA B O 1
ATOM 8029 N N . GLU B 1 359 ? -20.391 -14.617 -6.184 1 97.5 359 GLU B N 1
ATOM 8030 C CA . GLU B 1 359 ? -21.656 -14.062 -5.719 1 97.5 359 GLU B CA 1
ATOM 8031 C C . GLU B 1 359 ? -22.844 -14.812 -6.316 1 97.5 359 GLU B C 1
ATOM 8033 O O . GLU B 1 359 ? -23.844 -15.039 -5.641 1 97.5 359 GLU B O 1
ATOM 8038 N N . LYS B 1 360 ? -22.766 -15.188 -7.535 1 97.69 360 LYS B N 1
ATOM 8039 C CA . LYS B 1 360 ? -23.812 -15.961 -8.18 1 97.69 360 LYS B CA 1
ATOM 8040 C C . LYS B 1 360 ? -24 -17.328 -7.512 1 97.69 360 LYS B C 1
ATOM 8042 O O . LYS B 1 360 ? -25.125 -17.797 -7.328 1 97.69 360 LYS B O 1
ATOM 8047 N N . ILE B 1 361 ? -22.922 -17.922 -7.16 1 98.06 361 ILE B N 1
ATOM 8048 C CA . ILE B 1 361 ? -22.969 -19.234 -6.535 1 98.06 361 ILE B CA 1
ATOM 8049 C C . ILE B 1 361 ? -23.5 -19.109 -5.105 1 98.06 361 ILE B C 1
ATOM 8051 O O . ILE B 1 361 ? -24.406 -19.844 -4.707 1 98.06 361 ILE B O 1
ATOM 8055 N N . SER B 1 362 ? -22.938 -18.188 -4.359 1 96.56 362 SER B N 1
ATOM 8056 C CA . SER B 1 362 ? -23.234 -18.094 -2.932 1 96.56 362 SER B CA 1
ATOM 8057 C C . SER B 1 362 ? -24.594 -17.438 -2.684 1 96.56 362 SER B C 1
ATOM 8059 O O . SER B 1 362 ? -25.344 -17.891 -1.822 1 96.56 362 SER B O 1
ATOM 8061 N N . ASN B 1 363 ? -24.906 -16.375 -3.336 1 94.5 363 ASN B N 1
ATOM 8062 C CA . ASN B 1 363 ? -26.125 -15.625 -3.064 1 94.5 363 ASN B CA 1
ATOM 8063 C C . ASN B 1 363 ? -27.312 -16.172 -3.848 1 94.5 363 ASN B C 1
ATOM 8065 O O . ASN B 1 363 ? -28.438 -16.219 -3.338 1 94.5 363 ASN B O 1
ATOM 8069 N N . ARG B 1 364 ? -27.062 -16.688 -5.031 1 94.56 364 ARG B N 1
ATOM 8070 C CA . ARG B 1 364 ? -28.172 -17.078 -5.891 1 94.56 364 ARG B CA 1
ATOM 8071 C C . ARG B 1 364 ? -28.219 -18.594 -6.062 1 94.56 364 ARG B C 1
ATOM 8073 O O . ARG B 1 364 ? -29.078 -19.125 -6.762 1 94.56 364 ARG B O 1
ATOM 8080 N N . ASN B 1 365 ? -27.25 -19.297 -5.531 1 96.38 365 ASN B N 1
ATOM 8081 C CA . ASN B 1 365 ? -27.172 -20.75 -5.664 1 96.38 365 ASN B CA 1
ATOM 8082 C C . ASN B 1 365 ? -27.203 -21.172 -7.129 1 96.38 365 ASN B C 1
ATOM 8084 O O . ASN B 1 365 ? -27.938 -22.094 -7.492 1 96.38 365 ASN B O 1
ATOM 8088 N N . CYS B 1 366 ? -26.531 -20.453 -7.914 1 97.25 366 CYS B N 1
ATOM 8089 C CA . CYS B 1 366 ? -26.484 -20.688 -9.352 1 97.25 366 CYS B CA 1
ATOM 8090 C C . CYS B 1 366 ? -25.188 -21.375 -9.758 1 97.25 366 CYS B C 1
ATOM 8092 O O . CYS B 1 366 ? -24.109 -21 -9.281 1 97.25 366 CYS B O 1
ATOM 8094 N N . THR B 1 367 ? -25.359 -22.391 -10.586 1 98.25 367 THR B N 1
ATOM 8095 C CA . THR B 1 367 ? -24.188 -23.031 -11.141 1 98.25 367 THR B CA 1
ATOM 8096 C C . THR B 1 367 ? -23.469 -22.109 -12.117 1 98.25 367 THR B C 1
ATOM 8098 O O . THR B 1 367 ? -24.109 -21.406 -12.914 1 98.25 367 THR B O 1
ATOM 8101 N N . VAL B 1 368 ? -22.172 -22.062 -11.992 1 98.69 368 VAL B N 1
ATOM 8102 C CA . VAL B 1 368 ? -21.375 -21.219 -12.867 1 98.69 368 VAL B CA 1
ATOM 8103 C C . VAL B 1 368 ? -20.469 -22.078 -13.75 1 98.69 368 VAL B C 1
ATOM 8105 O O . VAL B 1 368 ? -19.812 -23 -13.266 1 98.69 368 VAL B O 1
ATOM 8108 N N . VAL B 1 369 ? -20.469 -21.812 -15.07 1 98.44 369 VAL B N 1
ATOM 8109 C CA . VAL B 1 369 ? -19.625 -22.5 -16.047 1 98.44 369 VAL B CA 1
ATOM 8110 C C . VAL B 1 369 ? -18.609 -21.516 -16.625 1 98.44 369 VAL B C 1
ATOM 8112 O O . VAL B 1 369 ? -19 -20.5 -17.234 1 98.44 369 VAL B O 1
ATOM 8115 N N . LEU B 1 370 ? -17.375 -21.797 -16.406 1 98.5 370 LEU B N 1
ATOM 8116 C CA . LEU B 1 370 ? -16.312 -20.969 -16.938 1 98.5 370 LEU B CA 1
ATOM 8117 C C . LEU B 1 370 ? -15.867 -21.469 -18.312 1 98.5 370 LEU B C 1
ATOM 8119 O O . LEU B 1 370 ? -15.539 -22.641 -18.469 1 98.5 370 LEU B O 1
ATOM 8123 N N . GLN B 1 371 ? -15.844 -20.594 -19.25 1 97 371 GLN B N 1
ATOM 8124 C CA . GLN B 1 371 ? -15.492 -20.984 -20.625 1 97 371 GLN B CA 1
ATOM 8125 C C . GLN B 1 371 ? -14.312 -20.156 -21.125 1 97 371 GLN B C 1
ATOM 8127 O O . GLN B 1 371 ? -14.352 -18.922 -21.078 1 97 371 GLN B O 1
ATOM 8132 N N . GLU B 1 372 ? -13.312 -20.859 -21.641 1 95.38 372 GLU B N 1
ATOM 8133 C CA . GLU B 1 372 ? -12.117 -20.172 -22.109 1 95.38 372 GLU B CA 1
ATOM 8134 C C . GLU B 1 372 ? -11.422 -20.953 -23.219 1 95.38 372 GLU B C 1
ATOM 8136 O O . GLU B 1 372 ? -10.984 -22.078 -23 1 95.38 372 GLU B O 1
ATOM 8141 N N . GLY B 1 373 ? -11.211 -20.5 -24.328 1 92.94 373 GLY B N 1
ATOM 8142 C CA . GLY B 1 373 ? -10.383 -21.062 -25.375 1 92.94 373 GLY B CA 1
ATOM 8143 C C . GLY B 1 373 ? -10.102 -22.531 -25.188 1 92.94 373 GLY B C 1
ATOM 8144 O O . GLY B 1 373 ? -11 -23.359 -25.344 1 92.94 373 GLY B O 1
ATOM 8145 N N . ASN B 1 374 ? -8.758 -22.859 -24.734 1 91.06 374 ASN B N 1
ATOM 8146 C CA . ASN B 1 374 ? -8.344 -24.25 -24.531 1 91.06 374 ASN B CA 1
ATOM 8147 C C . ASN B 1 374 ? -8.688 -24.75 -23.125 1 91.06 374 ASN B C 1
ATOM 8149 O O . ASN B 1 374 ? -8.484 -25.922 -22.812 1 91.06 374 ASN B O 1
ATOM 8153 N N . GLY B 1 375 ? -9.133 -23.906 -22.266 1 92.88 375 GLY B N 1
ATOM 8154 C CA . GLY B 1 375 ? -9.57 -24.25 -20.922 1 92.88 375 GLY B CA 1
ATOM 8155 C C . GLY B 1 375 ? -8.43 -24.5 -19.969 1 92.88 375 GLY B C 1
ATOM 8156 O O . GLY B 1 375 ? -8.602 -25.156 -18.938 1 92.88 375 GLY B O 1
ATOM 8157 N N . GLN B 1 376 ? -7.246 -23.891 -20.266 1 93.19 376 GLN B N 1
ATOM 8158 C CA . GLN B 1 376 ? -6.082 -24.312 -19.5 1 93.19 376 GLN B CA 1
ATOM 8159 C C . GLN B 1 376 ? -5.406 -23.109 -18.844 1 93.19 376 GLN B C 1
ATOM 8161 O O . GLN B 1 376 ? -4.367 -23.266 -18.188 1 93.19 376 GLN B O 1
ATOM 8166 N N . ASP B 1 377 ? -5.871 -21.875 -18.984 1 96.06 377 ASP B N 1
ATOM 8167 C CA . ASP B 1 377 ? -5.18 -20.703 -18.453 1 96.06 377 ASP B CA 1
ATOM 8168 C C . ASP B 1 377 ? -6.078 -19.922 -17.5 1 96.06 377 ASP B C 1
ATOM 8170 O O . ASP B 1 377 ? -6.145 -20.234 -16.312 1 96.06 377 ASP B O 1
ATOM 8174 N N . LEU B 1 378 ? -6.992 -19.062 -18.062 1 97.69 378 LEU B N 1
ATOM 8175 C CA . LEU B 1 378 ? -7.82 -18.219 -17.188 1 97.69 378 LEU B CA 1
ATOM 8176 C C . LEU B 1 378 ? -8.844 -19.062 -16.438 1 97.69 378 LEU B C 1
ATOM 8178 O O . LEU B 1 378 ? -9.281 -18.703 -15.352 1 97.69 378 LEU B O 1
ATOM 8182 N N . ASN B 1 379 ? -9.188 -20.234 -17.016 1 96.94 379 ASN B N 1
ATOM 8183 C CA . ASN B 1 379 ? -10.062 -21.156 -16.312 1 96.94 379 ASN B CA 1
ATOM 8184 C C . ASN B 1 379 ? -9.469 -21.562 -14.969 1 96.94 379 ASN B C 1
ATOM 8186 O O . ASN B 1 379 ? -10.172 -21.594 -13.953 1 96.94 379 ASN B O 1
ATOM 8190 N N . CYS B 1 380 ? -8.164 -21.859 -15.023 1 97.75 380 CYS B N 1
ATOM 8191 C CA . CYS B 1 380 ? -7.48 -22.25 -13.797 1 97.75 380 CYS B CA 1
ATOM 8192 C C . CYS B 1 380 ? -7.457 -21.109 -12.789 1 97.75 380 CYS B C 1
ATOM 8194 O O . CYS B 1 380 ? -7.77 -21.312 -11.617 1 97.75 380 CYS B O 1
ATOM 8196 N N . LEU B 1 381 ? -7.168 -19.984 -13.297 1 98.62 381 LEU B N 1
ATOM 8197 C CA . LEU B 1 381 ? -6.988 -18.797 -12.461 1 98.62 381 LEU B CA 1
ATOM 8198 C C . LEU B 1 381 ? -8.305 -18.391 -11.805 1 98.62 381 LEU B C 1
ATOM 8200 O O . LEU B 1 381 ? -8.391 -18.312 -10.578 1 98.62 381 LEU B O 1
ATOM 8204 N N . VAL B 1 382 ? -9.336 -18.203 -12.539 1 98.81 382 VAL B N 1
ATOM 8205 C CA . VAL B 1 382 ? -10.609 -17.703 -12.039 1 98.81 382 VAL B CA 1
ATOM 8206 C C . VAL B 1 382 ? -11.297 -18.766 -11.195 1 98.81 382 VAL B C 1
ATOM 8208 O O . VAL B 1 382 ? -11.883 -18.453 -10.156 1 98.81 382 VAL B O 1
ATOM 8211 N N . ALA B 1 383 ? -11.242 -20.031 -11.641 1 98.75 383 ALA B N 1
ATOM 8212 C CA . ALA B 1 383 ? -11.828 -21.109 -10.859 1 98.75 383 ALA B CA 1
ATOM 8213 C C . ALA B 1 383 ? -11.195 -21.203 -9.477 1 98.75 383 ALA B C 1
ATOM 8215 O O . ALA B 1 383 ? -11.891 -21.391 -8.477 1 98.75 383 ALA B O 1
ATOM 8216 N N . SER B 1 384 ? -9.898 -21.094 -9.445 1 98.88 384 SER B N 1
ATOM 8217 C CA . SER B 1 384 ? -9.188 -21.156 -8.18 1 98.88 384 SER B CA 1
ATOM 8218 C C . SER B 1 384 ? -9.578 -19.984 -7.273 1 98.88 384 SER B C 1
ATOM 8220 O O . SER B 1 384 ? -9.781 -20.172 -6.07 1 98.88 384 SER B O 1
ATOM 8222 N N . LEU B 1 385 ? -9.688 -18.828 -7.816 1 98.94 385 LEU B N 1
ATOM 8223 C CA . LEU B 1 385 ? -10.047 -17.656 -7.031 1 98.94 385 LEU B CA 1
ATOM 8224 C C . LEU B 1 385 ? -11.453 -17.781 -6.461 1 98.94 385 LEU B C 1
ATOM 8226 O O . LEU B 1 385 ? -11.695 -17.422 -5.309 1 98.94 385 LEU B O 1
ATOM 8230 N N . ILE B 1 386 ? -12.375 -18.297 -7.285 1 98.88 386 ILE B N 1
ATOM 8231 C CA . ILE B 1 386 ? -13.742 -18.484 -6.832 1 98.88 386 ILE B CA 1
ATOM 8232 C C . ILE B 1 386 ? -13.758 -19.406 -5.613 1 98.88 386 ILE B C 1
ATOM 8234 O O . ILE B 1 386 ? -14.43 -19.109 -4.617 1 98.88 386 ILE B O 1
ATOM 8238 N N . GLN B 1 387 ? -13.008 -20.469 -5.699 1 98.88 387 GLN B N 1
ATOM 8239 C CA . GLN B 1 387 ? -12.969 -21.453 -4.621 1 98.88 387 GLN B CA 1
ATOM 8240 C C . GLN B 1 387 ? -12.328 -20.859 -3.365 1 98.88 387 GLN B C 1
ATOM 8242 O O . GLN B 1 387 ? -12.789 -21.109 -2.25 1 98.88 387 GLN B O 1
ATOM 8247 N N . ILE B 1 388 ? -11.297 -20.047 -3.48 1 98.81 388 ILE B N 1
ATOM 8248 C CA . ILE B 1 388 ? -10.656 -19.391 -2.35 1 98.81 388 ILE B CA 1
ATOM 8249 C C . ILE B 1 388 ? -11.641 -18.438 -1.683 1 98.81 388 ILE B C 1
ATOM 8251 O O . ILE B 1 388 ? -11.703 -18.344 -0.454 1 98.81 388 ILE B O 1
ATOM 8255 N N . ILE B 1 389 ? -12.375 -17.703 -2.469 1 98.69 389 ILE B N 1
ATOM 8256 C CA . ILE B 1 389 ? -13.336 -16.719 -1.975 1 98.69 389 ILE B CA 1
ATOM 8257 C C . ILE B 1 389 ? -14.453 -17.422 -1.205 1 98.69 389 ILE B C 1
ATOM 8259 O O . ILE B 1 389 ? -14.883 -16.953 -0.154 1 98.69 389 ILE B O 1
ATOM 8263 N N . LEU B 1 390 ? -14.875 -18.609 -1.609 1 98.38 390 LEU B N 1
ATOM 8264 C CA . LEU B 1 390 ? -16.094 -19.234 -1.104 1 98.38 390 LEU B CA 1
ATOM 8265 C C . LEU B 1 390 ? -15.758 -20.234 -0 1 98.38 390 LEU B C 1
ATOM 8267 O O . LEU B 1 390 ? -16.578 -20.453 0.901 1 98.38 390 LEU B O 1
ATOM 8271 N N . ASP B 1 391 ? -14.602 -20.906 -0.1 1 98.19 391 ASP B N 1
ATOM 8272 C CA . ASP B 1 391 ? -14.297 -22.031 0.767 1 98.19 391 ASP B CA 1
ATOM 8273 C C . ASP B 1 391 ? -13.055 -21.766 1.615 1 98.19 391 ASP B C 1
ATOM 8275 O O . ASP B 1 391 ? -11.938 -21.781 1.105 1 98.19 391 ASP B O 1
ATOM 8279 N N . PRO B 1 392 ? -13.164 -21.609 2.947 1 96.75 392 PRO B N 1
ATOM 8280 C CA . PRO B 1 392 ? -12.039 -21.312 3.838 1 96.75 392 PRO B CA 1
ATOM 8281 C C . PRO B 1 392 ? -10.992 -22.422 3.852 1 96.75 392 PRO B C 1
ATOM 8283 O O . PRO B 1 392 ? -9.844 -22.188 4.242 1 96.75 392 PRO B O 1
ATOM 8286 N N . TYR B 1 393 ? -11.359 -23.625 3.379 1 96.5 393 TYR B N 1
ATOM 8287 C CA . TYR B 1 393 ? -10.398 -24.719 3.297 1 96.5 393 TYR B CA 1
ATOM 8288 C C . TYR B 1 393 ? -9.211 -24.328 2.416 1 96.5 393 TYR B C 1
ATOM 8290 O O . TYR B 1 393 ? -8.062 -24.625 2.748 1 96.5 393 TYR B O 1
ATOM 8298 N N . PHE B 1 394 ? -9.508 -23.656 1.408 1 98.12 394 PHE B N 1
ATOM 8299 C CA . PHE B 1 394 ? -8.461 -23.328 0.441 1 98.12 394 PHE B CA 1
ATOM 8300 C C . PHE B 1 394 ? -7.652 -22.125 0.9 1 98.12 394 PHE B C 1
ATOM 8302 O O . PHE B 1 394 ? -6.684 -21.734 0.245 1 98.12 394 PHE B O 1
ATOM 8309 N N . ARG B 1 395 ? -8.016 -21.562 2.043 1 97.69 395 ARG B N 1
ATOM 8310 C CA . ARG B 1 395 ? -7.27 -20.453 2.627 1 97.69 395 ARG B CA 1
ATOM 8311 C C . ARG B 1 395 ? -6.258 -20.953 3.652 1 97.69 395 ARG B C 1
ATOM 8313 O O . ARG B 1 395 ? -5.465 -20.172 4.188 1 97.69 395 ARG B O 1
ATOM 8320 N N . THR B 1 396 ? -6.266 -22.219 3.873 1 95.69 396 THR B N 1
ATOM 8321 C CA . THR B 1 396 ? -5.227 -22.859 4.668 1 95.69 396 THR B CA 1
ATOM 8322 C C . THR B 1 396 ? -4.027 -23.219 3.801 1 95.69 396 THR B C 1
ATOM 8324 O O . THR B 1 396 ? -4.113 -23.203 2.572 1 95.69 396 THR B O 1
ATOM 8327 N N . LYS B 1 397 ? -2.951 -23.5 4.426 1 94.38 397 LYS B N 1
ATOM 8328 C CA . LYS B 1 397 ? -1.73 -23.812 3.688 1 94.38 397 LYS B CA 1
ATOM 8329 C C . LYS B 1 397 ? -1.907 -25.078 2.844 1 94.38 397 LYS B C 1
ATOM 8331 O O . LYS B 1 397 ? -1.658 -25.062 1.636 1 94.38 397 LYS B O 1
ATOM 8336 N N . PHE B 1 398 ? -2.416 -26.156 3.414 1 94.31 398 PHE B N 1
ATOM 8337 C CA . PHE B 1 398 ? -2.566 -27.438 2.713 1 94.31 398 PHE B CA 1
ATOM 8338 C C . PHE B 1 398 ? -3.734 -27.375 1.737 1 94.31 398 PHE B C 1
ATOM 8340 O O . PHE B 1 398 ? -3.697 -28 0.677 1 94.31 398 PHE B O 1
ATOM 8347 N N . GLY B 1 399 ? -4.758 -26.641 2.174 1 96.75 399 GLY B N 1
ATOM 8348 C CA . GLY B 1 399 ? -5.855 -26.438 1.244 1 96.75 399 GLY B CA 1
ATOM 8349 C C . GLY B 1 399 ? -5.438 -25.703 -0.016 1 96.75 399 GLY B C 1
ATOM 8350 O O . GLY B 1 399 ? -5.867 -26.047 -1.116 1 96.75 399 GLY B O 1
ATOM 8351 N N . PHE B 1 400 ? -4.602 -24.75 0.188 1 98.19 400 PHE B N 1
ATOM 8352 C CA . PHE B 1 400 ? -4.113 -23.969 -0.942 1 98.19 400 PHE B CA 1
ATOM 8353 C C . PHE B 1 400 ? -3.25 -24.828 -1.858 1 98.19 400 PHE B C 1
ATOM 8355 O O . PHE B 1 400 ? -3.363 -24.75 -3.084 1 98.19 400 PHE B O 1
ATOM 8362 N N . GLN B 1 401 ? -2.416 -25.641 -1.295 1 97.5 401 GLN B N 1
ATOM 8363 C CA . GLN B 1 401 ? -1.603 -26.562 -2.072 1 97.5 401 GLN B CA 1
ATOM 8364 C C . GLN B 1 401 ? -2.477 -27.547 -2.852 1 97.5 401 GLN B C 1
ATOM 8366 O O . GLN B 1 401 ? -2.225 -27.812 -4.027 1 97.5 401 GLN B O 1
ATOM 8371 N N . SER B 1 402 ? -3.494 -28.031 -2.225 1 97.44 402 SER B N 1
ATOM 8372 C CA . SER B 1 402 ? -4.426 -28.938 -2.867 1 97.44 402 SER B CA 1
ATOM 8373 C C . SER B 1 402 ? -5.152 -28.266 -4.027 1 97.44 402 SER B C 1
ATOM 8375 O O . SER B 1 402 ? -5.414 -28.906 -5.055 1 97.44 402 SER B O 1
ATOM 8377 N N . LEU B 1 403 ? -5.457 -27.031 -3.795 1 98.56 403 LEU B N 1
ATOM 8378 C CA . LEU B 1 403 ? -6.141 -26.281 -4.832 1 98.56 403 LEU B CA 1
ATOM 8379 C C . LEU B 1 403 ? -5.281 -26.172 -6.09 1 98.56 403 LEU B C 1
ATOM 8381 O O . LEU B 1 403 ? -5.777 -26.359 -7.203 1 98.56 403 LEU B O 1
ATOM 8385 N N . ILE B 1 404 ? -4.027 -25.875 -5.93 1 98.44 404 ILE B N 1
ATOM 8386 C CA . ILE B 1 404 ? -3.107 -25.75 -7.055 1 98.44 404 ILE B CA 1
ATOM 8387 C C . ILE B 1 404 ? -2.951 -27.109 -7.734 1 98.44 404 ILE B C 1
ATOM 8389 O O . ILE B 1 404 ? -2.951 -27.203 -8.961 1 98.44 404 ILE B O 1
ATOM 8393 N N . GLN B 1 405 ? -2.854 -28.156 -6.969 1 97.06 405 GLN B N 1
ATOM 8394 C CA . GLN B 1 405 ? -2.75 -29.5 -7.523 1 97.06 405 GLN B CA 1
ATOM 8395 C C . GLN B 1 405 ? -3.994 -29.859 -8.336 1 97.06 405 GLN B C 1
ATOM 8397 O O . GLN B 1 405 ? -3.893 -30.453 -9.406 1 97.06 405 GLN B O 1
ATOM 8402 N N . LYS B 1 406 ? -5.09 -29.422 -7.898 1 97.31 406 LYS B N 1
ATOM 8403 C CA . LYS B 1 406 ? -6.371 -29.781 -8.508 1 97.31 406 LYS B CA 1
ATOM 8404 C C . LYS B 1 406 ? -6.613 -28.969 -9.781 1 97.31 406 LYS B C 1
ATOM 8406 O O . LYS B 1 406 ? -6.594 -29.516 -10.883 1 97.31 406 LYS B O 1
ATOM 8411 N N . ASP B 1 407 ? -6.574 -27.656 -9.633 1 97.44 407 ASP B N 1
ATOM 8412 C CA . ASP B 1 407 ? -7.078 -26.781 -10.695 1 97.44 407 ASP B CA 1
ATOM 8413 C C . ASP B 1 407 ? -5.969 -26.438 -11.688 1 97.44 407 ASP B C 1
ATOM 8415 O O . ASP B 1 407 ? -6.246 -25.953 -12.789 1 97.44 407 ASP B O 1
ATOM 8419 N N . TRP B 1 408 ? -4.727 -26.672 -11.383 1 97.69 408 TRP B N 1
ATOM 8420 C CA . TRP B 1 408 ? -3.631 -26.281 -12.266 1 97.69 408 TRP B CA 1
ATOM 8421 C C . TRP B 1 408 ? -2.867 -27.516 -12.758 1 97.69 408 TRP B C 1
ATOM 8423 O O . TRP B 1 408 ? -2.867 -27.812 -13.961 1 97.69 408 TRP B O 1
ATOM 8433 N N . VAL B 1 409 ? -2.369 -28.266 -11.828 1 96.5 409 VAL B N 1
ATOM 8434 C CA . VAL B 1 409 ? -1.496 -29.375 -12.195 1 96.5 409 VAL B CA 1
ATOM 8435 C C . VAL B 1 409 ? -2.322 -30.516 -12.805 1 96.5 409 VAL B C 1
ATOM 8437 O O . VAL B 1 409 ? -2.08 -30.922 -13.945 1 96.5 409 VAL B O 1
ATOM 8440 N N . ALA B 1 410 ? -3.318 -30.953 -12.086 1 94.75 410 ALA B N 1
ATOM 8441 C CA . ALA B 1 410 ? -4.129 -32.062 -12.555 1 94.75 410 ALA B CA 1
ATOM 8442 C C . ALA B 1 410 ? -4.969 -31.688 -13.766 1 94.75 410 ALA B C 1
ATOM 8444 O O . ALA B 1 410 ? -5.207 -32.5 -14.656 1 94.75 410 ALA B O 1
ATOM 8445 N N . MET B 1 411 ? -5.359 -30.422 -13.828 1 94.25 411 MET B N 1
ATOM 8446 C CA . MET B 1 411 ? -6.234 -29.969 -14.906 1 94.25 411 MET B CA 1
ATOM 8447 C C . MET B 1 411 ? -5.426 -29.562 -16.125 1 94.25 411 MET B C 1
ATOM 8449 O O . MET B 1 411 ? -5.992 -29.141 -17.141 1 94.25 411 MET B O 1
ATOM 8453 N N . GLY B 1 412 ? -4.164 -29.641 -16.047 1 93.75 412 GLY B N 1
ATOM 8454 C CA . GLY B 1 412 ? -3.328 -29.641 -17.234 1 93.75 412 GLY B CA 1
ATOM 8455 C C . GLY B 1 412 ? -2.91 -28.25 -17.656 1 93.75 412 GLY B C 1
ATOM 8456 O O . GLY B 1 412 ? -2.82 -27.953 -18.859 1 93.75 412 GLY B O 1
ATOM 8457 N N . HIS B 1 413 ? -2.773 -27.234 -16.812 1 95.94 413 HIS B N 1
ATOM 8458 C CA . HIS B 1 413 ? -2.121 -25.984 -17.188 1 95.94 413 HIS B CA 1
ATOM 8459 C C . HIS B 1 413 ? -0.718 -26.234 -17.734 1 95.94 413 HIS B C 1
ATOM 8461 O O . HIS B 1 413 ? 0.07 -26.953 -17.109 1 95.94 413 HIS B O 1
ATOM 8467 N N . PRO B 1 414 ? -0.446 -25.734 -18.891 1 95.06 414 PRO B N 1
ATOM 8468 C CA . PRO B 1 414 ? 0.854 -26.031 -19.5 1 95.06 414 PRO B CA 1
ATOM 8469 C C . PRO B 1 414 ? 1.994 -25.234 -18.875 1 95.06 414 PRO B C 1
ATOM 8471 O O . PRO B 1 414 ? 2.555 -24.344 -19.516 1 95.06 414 PRO B O 1
ATOM 8474 N N . PHE B 1 415 ? 2.479 -25.625 -17.734 1 96.56 415 PHE B N 1
ATOM 8475 C CA . PHE B 1 415 ? 3.502 -24.906 -16.984 1 96.56 415 PHE B CA 1
ATOM 8476 C C . PHE B 1 415 ? 4.797 -24.828 -17.781 1 96.56 415 PHE B C 1
ATOM 8478 O O . PHE B 1 415 ? 5.422 -23.766 -17.859 1 96.56 415 PHE B O 1
ATOM 8485 N N . ALA B 1 416 ? 5.258 -25.922 -18.344 1 94.75 416 ALA B N 1
ATOM 8486 C CA . ALA B 1 416 ? 6.531 -25.953 -19.062 1 94.75 416 ALA B CA 1
ATOM 8487 C C . ALA B 1 416 ? 6.535 -24.922 -20.188 1 94.75 416 ALA B C 1
ATOM 8489 O O . ALA B 1 416 ? 7.52 -24.203 -20.375 1 94.75 416 ALA B O 1
ATOM 8490 N N . ASN B 1 417 ? 5.426 -24.891 -20.891 1 93.56 417 ASN B N 1
ATOM 8491 C CA . ASN B 1 417 ? 5.305 -23.953 -22 1 93.56 417 ASN B CA 1
ATOM 8492 C C . ASN B 1 417 ? 5.129 -22.531 -21.5 1 93.56 417 ASN B C 1
ATOM 8494 O O . ASN B 1 417 ? 5.816 -21.609 -21.969 1 93.56 417 ASN B O 1
ATOM 8498 N N . ARG B 1 418 ? 4.234 -22.281 -20.609 1 95.94 418 ARG B N 1
ATOM 8499 C CA . ARG B 1 418 ? 3.879 -20.938 -20.172 1 95.94 418 ARG B CA 1
ATOM 8500 C C . ARG B 1 418 ? 5.023 -20.297 -19.391 1 95.94 418 ARG B C 1
ATOM 8502 O O . ARG B 1 418 ? 5.211 -19.078 -19.453 1 95.94 418 ARG B O 1
ATOM 8509 N N . LEU B 1 419 ? 5.82 -21.094 -18.703 1 95.62 419 LEU B N 1
ATOM 8510 C CA . LEU B 1 419 ? 6.918 -20.562 -17.922 1 95.62 419 LEU B CA 1
ATOM 8511 C C . LEU B 1 419 ? 8.227 -20.594 -18.703 1 95.62 419 LEU B C 1
ATOM 8513 O O . LEU B 1 419 ? 9.25 -20.109 -18.219 1 95.62 419 LEU B O 1
ATOM 8517 N N . GLY B 1 420 ? 8.227 -21.188 -19.875 1 93.62 420 GLY B N 1
ATOM 8518 C CA . GLY B 1 420 ? 9.398 -21.219 -20.734 1 93.62 420 GLY B CA 1
ATOM 8519 C C . GLY B 1 420 ? 10.477 -22.156 -20.234 1 93.62 420 GLY B C 1
ATOM 8520 O O . GLY B 1 420 ? 11.664 -21.859 -20.359 1 93.62 420 GLY B O 1
ATOM 8521 N N . HIS B 1 421 ? 10.086 -23.234 -19.531 1 93.38 421 HIS B N 1
ATOM 8522 C CA . HIS B 1 421 ? 11.07 -24.234 -19.125 1 93.38 421 HIS B CA 1
ATOM 8523 C C . HIS B 1 421 ? 11.734 -24.891 -20.328 1 93.38 421 HIS B C 1
ATOM 8525 O O . HIS B 1 421 ? 12.875 -25.344 -20.25 1 93.38 421 HIS B O 1
ATOM 8531 N N . ILE B 1 422 ? 10.953 -24.969 -21.344 1 91.25 422 ILE B N 1
ATOM 8532 C CA . ILE B 1 422 ? 11.43 -25.531 -22.594 1 91.25 422 ILE B CA 1
ATOM 8533 C C . ILE B 1 422 ? 11.305 -24.516 -23.719 1 91.25 422 ILE B C 1
ATOM 8535 O O . ILE B 1 422 ? 10.305 -23.797 -23.812 1 91.25 422 ILE B O 1
ATOM 8539 N N . LEU B 1 423 ? 12.336 -24.469 -24.469 1 87.94 423 LEU B N 1
ATOM 8540 C CA . LEU B 1 423 ? 12.336 -23.531 -25.594 1 87.94 423 LEU B CA 1
ATOM 8541 C C . LEU B 1 423 ? 11.484 -24.047 -26.734 1 87.94 423 LEU B C 1
ATOM 8543 O O . LEU B 1 423 ? 11.711 -25.156 -27.234 1 87.94 423 LEU B O 1
ATOM 8547 N N . ASP B 1 424 ? 10.461 -23.391 -26.938 1 82.38 424 ASP B N 1
ATOM 8548 C CA . ASP B 1 424 ? 9.602 -23.688 -28.094 1 82.38 424 ASP B CA 1
ATOM 8549 C C . ASP B 1 424 ? 9.156 -22.391 -28.781 1 82.38 424 ASP B C 1
ATOM 8551 O O . ASP B 1 424 ? 8.453 -21.578 -28.188 1 82.38 424 ASP B O 1
ATOM 8555 N N . LYS B 1 425 ? 9.594 -22.234 -29.938 1 76.19 425 LYS B N 1
ATOM 8556 C CA . LYS B 1 425 ? 9.352 -21 -30.672 1 76.19 425 LYS B CA 1
ATOM 8557 C C . LYS B 1 425 ? 7.859 -20.781 -30.922 1 76.19 425 LYS B C 1
ATOM 8559 O O . LYS B 1 425 ? 7.406 -19.656 -31.094 1 76.19 425 LYS B O 1
ATOM 8564 N N . GLU B 1 426 ? 7.109 -21.812 -30.969 1 79.44 426 GLU B N 1
ATOM 8565 C CA . GLU B 1 426 ? 5.691 -21.703 -31.297 1 79.44 426 GLU B CA 1
ATOM 8566 C C . GLU B 1 426 ? 4.848 -21.438 -30.047 1 79.44 426 GLU B C 1
ATOM 8568 O O . GLU B 1 426 ? 3.672 -21.094 -30.156 1 79.44 426 GLU B O 1
ATOM 8573 N N . ILE B 1 427 ? 5.555 -21.594 -29.062 1 78.5 427 ILE B N 1
ATOM 8574 C CA . ILE B 1 427 ? 4.773 -21.562 -27.844 1 78.5 427 ILE B CA 1
ATOM 8575 C C . ILE B 1 427 ? 4.824 -20.156 -27.234 1 78.5 427 ILE B C 1
ATOM 8577 O O . ILE B 1 427 ? 5.887 -19.531 -27.188 1 78.5 427 ILE B O 1
ATOM 8581 N N . GLU B 1 428 ? 3.654 -19.781 -26.859 1 85.38 428 GLU B N 1
ATOM 8582 C CA . GLU B 1 428 ? 3.482 -18.469 -26.219 1 85.38 428 GLU B CA 1
ATOM 8583 C C . GLU B 1 428 ? 3.695 -18.562 -24.719 1 85.38 428 GLU B C 1
ATOM 8585 O O . GLU B 1 428 ? 2.945 -19.25 -24.016 1 85.38 428 GLU B O 1
ATOM 8590 N N . GLN B 1 429 ? 4.758 -17.922 -24.203 1 93.44 429 GLN B N 1
ATOM 8591 C CA . GLN B 1 429 ? 4.977 -17.828 -22.75 1 93.44 429 GLN B CA 1
ATOM 8592 C C . GLN B 1 429 ? 3.979 -16.859 -22.109 1 93.44 429 GLN B C 1
ATOM 8594 O O . GLN B 1 429 ? 3.488 -15.938 -22.766 1 93.44 429 GLN B O 1
ATOM 8599 N N . SER B 1 430 ? 3.559 -17.172 -20.938 1 96.81 430 SER B N 1
ATOM 8600 C CA . SER B 1 430 ? 2.646 -16.297 -20.203 1 96.81 430 SER B CA 1
ATOM 8601 C C . SER B 1 430 ? 2.621 -16.656 -18.719 1 96.81 430 SER B C 1
ATOM 8603 O O . SER B 1 430 ? 2.221 -17.75 -18.344 1 96.81 430 SER B O 1
ATOM 8605 N N . PRO B 1 431 ? 3.051 -15.719 -17.906 1 97.56 431 PRO B N 1
ATOM 8606 C CA . PRO B 1 431 ? 3.035 -16.031 -16.469 1 97.56 431 PRO B CA 1
ATOM 8607 C C . PRO B 1 431 ? 1.646 -15.906 -15.859 1 97.56 431 PRO B C 1
ATOM 8609 O O . PRO B 1 431 ? 1.455 -15.133 -14.914 1 97.56 431 PRO B O 1
ATOM 8612 N N . VAL B 1 432 ? 0.69 -16.719 -16.328 1 98.31 432 VAL B N 1
ATOM 8613 C CA . VAL B 1 432 ? -0.677 -16.734 -15.812 1 98.31 432 VAL B CA 1
ATOM 8614 C C . VAL B 1 432 ? -0.674 -17.094 -14.336 1 98.31 432 VAL B C 1
ATOM 8616 O O . VAL B 1 432 ? -1.457 -16.562 -13.555 1 98.31 432 VAL B O 1
ATOM 8619 N N . PHE B 1 433 ? 0.234 -17.969 -13.984 1 98.75 433 PHE B N 1
ATOM 8620 C CA . PHE B 1 433 ? 0.312 -18.422 -12.602 1 98.75 433 PHE B CA 1
ATOM 8621 C C . PHE B 1 433 ? 0.757 -17.281 -11.688 1 98.75 433 PHE B C 1
ATOM 8623 O O . PHE B 1 433 ? 0.3 -17.172 -10.555 1 98.75 433 PHE B O 1
ATOM 8630 N N . LEU B 1 434 ? 1.688 -16.438 -12.141 1 98.75 434 LEU B N 1
ATOM 8631 C CA . LEU B 1 434 ? 2.084 -15.266 -11.375 1 98.75 434 LEU B CA 1
ATOM 8632 C C . LEU B 1 434 ? 0.896 -14.328 -11.164 1 98.75 434 LEU B C 1
ATOM 8634 O O . LEU B 1 434 ? 0.726 -13.773 -10.078 1 98.75 434 LEU B O 1
ATOM 8638 N N . LEU B 1 435 ? 0.148 -14.133 -12.25 1 98.88 435 LEU B N 1
ATOM 8639 C CA . LEU B 1 435 ? -1.047 -13.297 -12.148 1 98.88 435 LEU B CA 1
ATOM 8640 C C . LEU B 1 435 ? -2.008 -13.852 -11.102 1 98.88 435 LEU B C 1
ATOM 8642 O O . LEU B 1 435 ? -2.594 -13.094 -10.328 1 98.88 435 LEU B O 1
ATOM 8646 N N . PHE B 1 436 ? -2.172 -15.188 -11.07 1 98.81 436 PHE B N 1
ATOM 8647 C CA . PHE B 1 436 ? -2.988 -15.852 -10.062 1 98.81 436 PHE B CA 1
ATOM 8648 C C . PHE B 1 436 ? -2.459 -15.562 -8.664 1 98.81 436 PHE B C 1
ATOM 8650 O O . PHE B 1 436 ? -3.217 -15.164 -7.773 1 98.81 436 PHE B O 1
ATOM 8657 N N . LEU B 1 437 ? -1.174 -15.766 -8.453 1 98.94 437 LEU B N 1
ATOM 8658 C CA . LEU B 1 437 ? -0.571 -15.531 -7.145 1 98.94 437 LEU B CA 1
ATOM 8659 C C . LEU B 1 437 ? -0.735 -14.078 -6.715 1 98.94 437 LEU B C 1
ATOM 8661 O O . LEU B 1 437 ? -0.936 -13.797 -5.531 1 98.94 437 LEU B O 1
ATOM 8665 N N . ASP B 1 438 ? -0.595 -13.172 -7.633 1 98.88 438 ASP B N 1
ATOM 8666 C CA . ASP B 1 438 ? -0.789 -11.758 -7.328 1 98.88 438 ASP B CA 1
ATOM 8667 C C . ASP B 1 438 ? -2.219 -11.484 -6.863 1 98.88 438 ASP B C 1
ATOM 8669 O O . ASP B 1 438 ? -2.438 -10.711 -5.93 1 98.88 438 ASP B O 1
ATOM 8673 N N . CYS B 1 439 ? -3.195 -12.109 -7.555 1 98.94 439 CYS B N 1
ATOM 8674 C CA . CYS B 1 439 ? -4.582 -11.969 -7.125 1 98.94 439 CYS B CA 1
ATOM 8675 C C . CYS B 1 439 ? -4.758 -12.477 -5.695 1 98.94 439 CYS B C 1
ATOM 8677 O O . CYS B 1 439 ? -5.457 -11.852 -4.895 1 98.94 439 CYS B O 1
ATOM 8679 N N . VAL B 1 440 ? -4.168 -13.609 -5.402 1 98.94 440 VAL B N 1
ATOM 8680 C CA . VAL B 1 440 ? -4.25 -14.156 -4.055 1 98.94 440 VAL B CA 1
ATOM 8681 C C . VAL B 1 440 ? -3.578 -13.211 -3.064 1 98.94 440 VAL B C 1
ATOM 8683 O O . VAL B 1 440 ? -4.059 -13.023 -1.943 1 98.94 440 VAL B O 1
ATOM 8686 N N . TRP B 1 441 ? -2.471 -12.625 -3.486 1 98.81 441 TRP B N 1
ATOM 8687 C CA . TRP B 1 441 ? -1.781 -11.664 -2.633 1 98.81 441 TRP B CA 1
ATOM 8688 C C . TRP B 1 441 ? -2.674 -10.469 -2.33 1 98.81 441 TRP B C 1
ATOM 8690 O O . TRP B 1 441 ? -2.686 -9.961 -1.207 1 98.81 441 TRP B O 1
ATOM 8700 N N . GLN B 1 442 ? -3.396 -10.023 -3.35 1 98.69 442 GLN B N 1
ATOM 8701 C CA . GLN B 1 442 ? -4.34 -8.938 -3.123 1 98.69 442 GLN B CA 1
ATOM 8702 C C . GLN B 1 442 ? -5.359 -9.305 -2.051 1 98.69 442 GLN B C 1
ATOM 8704 O O . GLN B 1 442 ? -5.695 -8.484 -1.194 1 98.69 442 GLN B O 1
ATOM 8709 N N . LEU B 1 443 ? -5.895 -10.523 -2.111 1 98.69 443 LEU B N 1
ATOM 8710 C CA . LEU B 1 443 ? -6.867 -10.984 -1.128 1 98.69 443 LEU B CA 1
ATOM 8711 C C . LEU B 1 443 ? -6.246 -11.031 0.265 1 98.69 443 LEU B C 1
ATOM 8713 O O . LEU B 1 443 ? -6.906 -10.703 1.254 1 98.69 443 LEU B O 1
ATOM 8717 N N . LEU B 1 444 ? -4.988 -11.438 0.28 1 97.62 444 LEU B N 1
ATOM 8718 C CA . LEU B 1 444 ? -4.262 -11.5 1.545 1 97.62 444 LEU B CA 1
ATOM 8719 C C . LEU B 1 444 ? -4.152 -10.117 2.176 1 97.62 444 LEU B C 1
ATOM 8721 O O . LEU B 1 444 ? -4.25 -9.977 3.396 1 97.62 444 LEU B O 1
ATOM 8725 N N . GLN B 1 445 ? -3.955 -9.133 1.354 1 96.75 445 GLN B N 1
ATOM 8726 C CA . GLN B 1 445 ? -3.838 -7.762 1.85 1 96.75 445 GLN B CA 1
ATOM 8727 C C . GLN B 1 445 ? -5.188 -7.234 2.328 1 96.75 445 GLN B C 1
ATOM 8729 O O . GLN B 1 445 ? -5.258 -6.516 3.328 1 96.75 445 GLN B O 1
ATOM 8734 N N . GLN B 1 446 ? -6.199 -7.613 1.627 1 97.19 446 GLN B N 1
ATOM 8735 C CA . GLN B 1 446 ? -7.523 -7.086 1.945 1 97.19 446 GLN B CA 1
ATOM 8736 C C . GLN B 1 446 ? -8.141 -7.82 3.131 1 97.19 446 GLN B C 1
ATOM 8738 O O . GLN B 1 446 ? -8.945 -7.254 3.871 1 97.19 446 GLN B O 1
ATOM 8743 N N . PHE B 1 447 ? -7.77 -9.094 3.346 1 96.62 447 PHE B N 1
ATOM 8744 C CA . PHE B 1 447 ? -8.266 -9.906 4.453 1 96.62 447 PHE B CA 1
ATOM 8745 C C . PHE B 1 447 ? -7.109 -10.539 5.219 1 96.62 447 PHE B C 1
ATOM 8747 O O . PHE B 1 447 ? -6.914 -11.758 5.164 1 96.62 447 PHE B O 1
ATOM 8754 N N . PRO B 1 448 ? -6.441 -9.789 6.055 1 93.81 448 PRO B N 1
ATOM 8755 C CA . PRO B 1 448 ? -5.184 -10.227 6.664 1 93.81 448 PRO B CA 1
ATOM 8756 C C . PRO B 1 448 ? -5.379 -11.367 7.66 1 93.81 448 PRO B C 1
ATOM 8758 O O . PRO B 1 448 ? -4.422 -12.078 7.988 1 93.81 448 PRO B O 1
ATOM 8761 N N . ALA B 1 449 ? -6.559 -11.633 8.07 1 91.81 449 ALA B N 1
ATOM 8762 C CA . ALA B 1 449 ? -6.77 -12.656 9.094 1 91.81 449 ALA B CA 1
ATOM 8763 C C . ALA B 1 449 ? -7.41 -13.906 8.5 1 91.81 449 ALA B C 1
ATOM 8765 O O . ALA B 1 449 ? -7.57 -14.922 9.18 1 91.81 449 ALA B O 1
ATOM 8766 N N . ALA B 1 450 ? -7.715 -13.891 7.246 1 94.5 450 ALA B N 1
ATOM 8767 C CA . ALA B 1 450 ? -8.516 -14.953 6.652 1 94.5 450 ALA B CA 1
ATOM 8768 C C . ALA B 1 450 ? -7.633 -16.094 6.164 1 94.5 450 ALA B C 1
ATOM 8770 O O . ALA B 1 450 ? -8.117 -17.203 5.93 1 94.5 450 ALA B O 1
ATOM 8771 N N . PHE B 1 451 ? -6.379 -15.891 6.008 1 96.75 451 PHE B N 1
ATOM 8772 C CA . PHE B 1 451 ? -5.512 -16.875 5.371 1 96.75 451 PHE B CA 1
ATOM 8773 C C . PHE B 1 451 ? -4.473 -17.406 6.355 1 96.75 451 PHE B C 1
ATOM 8775 O O . PHE B 1 451 ? -3.934 -16.641 7.16 1 96.75 451 PHE B O 1
ATOM 8782 N N . GLN B 1 452 ? -4.184 -18.609 6.25 1 95.31 452 GLN B N 1
ATOM 8783 C CA . GLN B 1 452 ? -3.223 -19.25 7.148 1 95.31 452 GLN B CA 1
ATOM 8784 C C . GLN B 1 452 ? -1.791 -19 6.684 1 95.31 452 GLN B C 1
ATOM 8786 O O . GLN B 1 452 ? -0.859 -19.016 7.492 1 95.31 452 GLN B O 1
ATOM 8791 N N . PHE B 1 453 ? -1.596 -18.781 5.41 1 96.62 453 PHE B N 1
ATOM 8792 C CA . PHE B 1 453 ? -0.255 -18.594 4.871 1 96.62 453 PHE B CA 1
ATOM 8793 C C . PHE B 1 453 ? 0.054 -17.109 4.711 1 96.62 453 PHE B C 1
ATOM 8795 O O . PHE B 1 453 ? -0.859 -16.281 4.637 1 96.62 453 PHE B O 1
ATOM 8802 N N . SER B 1 454 ? 1.302 -16.766 4.656 1 96.31 454 SER B N 1
ATOM 8803 C CA . SER B 1 454 ? 1.776 -15.383 4.621 1 96.31 454 SER B CA 1
ATOM 8804 C C . SER B 1 454 ? 2.176 -14.969 3.209 1 96.31 454 SER B C 1
ATOM 8806 O O . SER B 1 454 ? 2.168 -15.797 2.291 1 96.31 454 SER B O 1
ATOM 8808 N N . GLU B 1 455 ? 2.488 -13.703 3.072 1 96.62 455 GLU B N 1
ATOM 8809 C CA . GLU B 1 455 ? 3 -13.18 1.808 1 96.62 455 GLU B CA 1
ATOM 8810 C C . GLU B 1 455 ? 4.316 -13.852 1.427 1 96.62 455 GLU B C 1
ATOM 8812 O O . GLU B 1 455 ? 4.578 -14.094 0.247 1 96.62 455 GLU B O 1
ATOM 8817 N N . THR B 1 456 ? 5.137 -14.148 2.416 1 96.5 456 THR B N 1
ATOM 8818 C CA . THR B 1 456 ? 6.414 -14.812 2.186 1 96.5 456 THR B CA 1
ATOM 8819 C C . THR B 1 456 ? 6.199 -16.172 1.521 1 96.5 456 THR B C 1
ATOM 8821 O O . THR B 1 456 ? 6.977 -16.578 0.648 1 96.5 456 THR B O 1
ATOM 8824 N N . TYR B 1 457 ? 5.172 -16.828 1.939 1 97.81 457 TYR B N 1
ATOM 8825 C CA . TYR B 1 457 ? 4.832 -18.109 1.348 1 97.81 457 TYR B CA 1
ATOM 8826 C C . TYR B 1 457 ? 4.547 -17.969 -0.143 1 97.81 457 TYR B C 1
ATOM 8828 O O . TYR B 1 457 ? 5.074 -18.734 -0.958 1 97.81 457 TYR B O 1
ATOM 8836 N N . LEU B 1 458 ? 3.721 -17.031 -0.503 1 98.56 458 LEU B N 1
ATOM 8837 C CA . LEU B 1 458 ? 3.35 -16.828 -1.899 1 98.56 458 LEU B CA 1
ATOM 8838 C C . LEU B 1 458 ? 4.57 -16.484 -2.742 1 98.56 458 LEU B C 1
ATOM 8840 O O . LEU B 1 458 ? 4.734 -17 -3.85 1 98.56 458 LEU B O 1
ATOM 8844 N N . THR B 1 459 ? 5.398 -15.555 -2.201 1 98.12 459 THR B N 1
ATOM 8845 C CA . THR B 1 459 ? 6.613 -15.164 -2.912 1 98.12 459 THR B CA 1
ATOM 8846 C C . THR B 1 459 ? 7.531 -16.375 -3.111 1 98.12 459 THR B C 1
ATOM 8848 O O . THR B 1 459 ? 8.117 -16.531 -4.184 1 98.12 459 THR B O 1
ATOM 8851 N N . THR B 1 460 ? 7.605 -17.188 -2.107 1 98.06 460 THR B N 1
ATOM 8852 C CA . THR B 1 460 ? 8.453 -18.375 -2.176 1 98.06 460 THR B CA 1
ATOM 8853 C C . THR B 1 460 ? 7.91 -19.359 -3.195 1 98.06 460 THR B C 1
ATOM 8855 O O . THR B 1 460 ? 8.68 -20.031 -3.885 1 98.06 460 THR B O 1
ATOM 8858 N N . VAL B 1 461 ? 6.621 -19.484 -3.256 1 98.44 461 VAL B N 1
ATOM 8859 C CA . VAL B 1 461 ? 6.016 -20.344 -4.258 1 98.44 461 VAL B CA 1
ATOM 8860 C C . VAL B 1 461 ? 6.418 -19.875 -5.656 1 98.44 461 VAL B C 1
ATOM 8862 O O . VAL B 1 461 ? 6.809 -20.688 -6.5 1 98.44 461 VAL B O 1
ATOM 8865 N N . TRP B 1 462 ? 6.348 -18.609 -5.918 1 98.38 462 TRP B N 1
ATOM 8866 C CA . TRP B 1 462 ? 6.707 -18.078 -7.227 1 98.38 462 TRP B CA 1
ATOM 8867 C C . TRP B 1 462 ? 8.172 -18.375 -7.551 1 98.38 462 TRP B C 1
ATOM 8869 O O . TRP B 1 462 ? 8.5 -18.719 -8.688 1 98.38 462 TRP B O 1
ATOM 8879 N N . ASP B 1 463 ? 9.008 -18.234 -6.57 1 97.31 463 ASP B N 1
ATOM 8880 C CA . ASP B 1 463 ? 10.422 -18.547 -6.789 1 97.31 463 ASP B CA 1
ATOM 8881 C C . ASP B 1 463 ? 10.625 -20.031 -7.086 1 97.31 463 ASP B C 1
ATOM 8883 O O . ASP B 1 463 ? 11.422 -20.375 -7.961 1 97.31 463 ASP B O 1
ATOM 8887 N N . SER B 1 464 ? 9.914 -20.844 -6.441 1 97.56 464 SER B N 1
ATOM 8888 C CA . SER B 1 464 ? 10.117 -22.281 -6.527 1 97.56 464 SER B CA 1
ATOM 8889 C C . SER B 1 464 ? 9.586 -22.844 -7.848 1 97.56 464 SER B C 1
ATOM 8891 O O . SER B 1 464 ? 10 -23.922 -8.289 1 97.56 464 SER B O 1
ATOM 8893 N N . VAL B 1 465 ? 8.695 -22.141 -8.469 1 97.62 465 VAL B N 1
ATOM 8894 C CA . VAL B 1 465 ? 8.148 -22.578 -9.75 1 97.62 465 VAL B CA 1
ATOM 8895 C C . VAL B 1 465 ? 9.258 -22.641 -10.797 1 97.62 465 VAL B C 1
ATOM 8897 O O . VAL B 1 465 ? 9.18 -23.438 -11.742 1 97.62 465 VAL B O 1
ATOM 8900 N N . HIS B 1 466 ? 10.328 -21.891 -10.57 1 96.88 466 HIS B N 1
ATOM 8901 C CA . HIS B 1 466 ? 11.398 -21.797 -11.562 1 96.88 466 HIS B CA 1
ATOM 8902 C C . HIS B 1 466 ? 12.547 -22.734 -11.227 1 96.88 466 HIS B C 1
ATOM 8904 O O . HIS B 1 466 ? 13.547 -22.781 -11.945 1 96.88 466 HIS B O 1
ATOM 8910 N N . ILE B 1 467 ? 12.445 -23.438 -10.133 1 97 467 ILE B N 1
ATOM 8911 C CA . ILE B 1 467 ? 13.438 -24.453 -9.781 1 97 467 ILE B CA 1
ATOM 8912 C C . ILE B 1 467 ? 13.031 -25.797 -10.367 1 97 467 ILE B C 1
ATOM 8914 O O . ILE B 1 467 ? 12.172 -26.484 -9.805 1 97 467 ILE B O 1
ATOM 8918 N N . THR B 1 468 ? 13.68 -26.219 -11.391 1 94.94 468 THR B N 1
ATOM 8919 C CA . THR B 1 468 ? 13.195 -27.297 -12.25 1 94.94 468 THR B CA 1
ATOM 8920 C C . THR B 1 468 ? 13.648 -28.656 -11.719 1 94.94 468 THR B C 1
ATOM 8922 O O . THR B 1 468 ? 14.023 -29.531 -12.492 1 94.94 468 THR B O 1
ATOM 8925 N N . ILE B 1 469 ? 13.773 -28.844 -10.461 1 94.69 469 ILE B N 1
ATOM 8926 C CA . ILE B 1 469 ? 14.008 -30.156 -9.891 1 94.69 469 ILE B CA 1
ATOM 8927 C C . ILE B 1 469 ? 12.688 -30.734 -9.367 1 94.69 469 ILE B C 1
ATOM 8929 O O . ILE B 1 469 ? 12.578 -31.938 -9.141 1 94.69 469 ILE B O 1
ATOM 8933 N N . PHE B 1 470 ? 11.758 -29.828 -9.156 1 94.81 470 PHE B N 1
ATOM 8934 C CA . PHE B 1 470 ? 10.461 -30.25 -8.641 1 94.81 470 PHE B CA 1
ATOM 8935 C C . PHE B 1 470 ? 9.508 -30.578 -9.781 1 94.81 470 PHE B C 1
ATOM 8937 O O . PHE B 1 470 ? 9.32 -29.781 -10.688 1 94.81 470 PHE B O 1
ATOM 8944 N N . ASP B 1 471 ? 8.852 -31.672 -9.68 1 94.19 471 ASP B N 1
ATOM 8945 C CA . ASP B 1 471 ? 8 -32.156 -10.766 1 94.19 471 ASP B CA 1
ATOM 8946 C C . ASP B 1 471 ? 6.695 -31.375 -10.836 1 94.19 471 ASP B C 1
ATOM 8948 O O . ASP B 1 471 ? 6.035 -31.359 -11.875 1 94.19 471 ASP B O 1
ATOM 8952 N N . THR B 1 472 ? 6.309 -30.688 -9.758 1 95.44 472 THR B N 1
ATOM 8953 C CA . THR B 1 472 ? 4.996 -30.062 -9.609 1 95.44 472 THR B CA 1
ATOM 8954 C C . THR B 1 472 ? 4.723 -29.109 -10.766 1 95.44 472 THR B C 1
ATOM 8956 O O . THR B 1 472 ? 3.625 -29.094 -11.328 1 95.44 472 THR B O 1
ATOM 8959 N N . PHE B 1 473 ? 5.719 -28.344 -11.156 1 96.75 473 PHE B N 1
ATOM 8960 C CA . PHE B 1 473 ? 5.496 -27.312 -12.156 1 96.75 473 PHE B CA 1
ATOM 8961 C C . PHE B 1 473 ? 6.32 -27.578 -13.414 1 96.75 473 PHE B C 1
ATOM 8963 O O . PHE B 1 473 ? 6.664 -26.641 -14.141 1 96.75 473 PHE B O 1
ATOM 8970 N N . LEU B 1 474 ? 6.574 -28.828 -13.742 1 95.31 474 LEU B N 1
ATOM 8971 C CA . LEU B 1 474 ? 7.516 -29.125 -14.82 1 95.31 474 LEU B CA 1
ATOM 8972 C C . LEU B 1 474 ? 6.773 -29.516 -16.094 1 95.31 474 LEU B C 1
ATOM 8974 O O . LEU B 1 474 ? 7.352 -29.5 -17.188 1 95.31 474 LEU B O 1
ATOM 8978 N N . PHE B 1 475 ? 5.512 -29.906 -15.977 1 94.75 475 PHE B N 1
ATOM 8979 C CA . PHE B 1 475 ? 4.863 -30.547 -17.109 1 94.75 475 PHE B CA 1
ATOM 8980 C C . PHE B 1 475 ? 3.688 -29.719 -17.609 1 94.75 475 PHE B C 1
ATOM 8982 O O . PHE B 1 475 ? 3.223 -28.812 -16.906 1 94.75 475 PHE B O 1
ATOM 8989 N N . ASN B 1 476 ? 3.197 -30.094 -18.828 1 92.94 476 ASN B N 1
ATOM 8990 C CA . ASN B 1 476 ? 2.072 -29.391 -19.438 1 92.94 476 ASN B CA 1
ATOM 8991 C C . ASN B 1 476 ? 0.754 -30.109 -19.172 1 92.94 476 ASN B C 1
ATOM 8993 O O . ASN B 1 476 ? -0.319 -29.516 -19.297 1 92.94 476 ASN B O 1
ATOM 8997 N N . CYS B 1 477 ? 0.821 -31.391 -18.875 1 92.62 477 CYS B N 1
ATOM 8998 C CA . CYS B 1 477 ? -0.374 -32.188 -18.609 1 92.62 477 CYS B CA 1
ATOM 8999 C C . CYS B 1 477 ? -0.037 -33.438 -17.797 1 92.62 477 CYS B C 1
ATOM 9001 O O . CYS B 1 477 ? 1.133 -33.781 -17.672 1 92.62 477 CYS B O 1
ATOM 9003 N N . PRO B 1 478 ? -1.046 -34.062 -17.281 1 91.62 478 PRO B N 1
ATOM 9004 C CA . PRO B 1 478 ? -0.812 -35.25 -16.438 1 91.62 478 PRO B CA 1
ATOM 9005 C C . PRO B 1 478 ? -0.229 -36.406 -17.219 1 91.62 478 PRO B C 1
ATOM 9007 O O . PRO B 1 478 ? 0.536 -37.219 -16.672 1 91.62 478 PRO B O 1
ATOM 9010 N N . HIS B 1 479 ? -0.572 -36.5 -18.453 1 92.56 479 HIS B N 1
ATOM 9011 C CA . HIS B 1 479 ? -0.052 -37.594 -19.266 1 92.56 479 HIS B CA 1
ATOM 9012 C C . HIS B 1 479 ? 1.467 -37.531 -19.375 1 92.56 479 HIS B C 1
ATOM 9014 O O . HIS B 1 479 ? 2.152 -38.531 -19.266 1 92.56 479 HIS B O 1
ATOM 9020 N N . GLN B 1 480 ? 1.967 -36.375 -19.625 1 91.44 480 GLN B N 1
ATOM 9021 C CA . GLN B 1 480 ? 3.41 -36.156 -19.703 1 91.44 480 GLN B CA 1
ATOM 9022 C C . GLN B 1 480 ? 4.086 -36.531 -18.375 1 91.44 480 GLN B C 1
ATOM 9024 O O . GLN B 1 480 ? 5.176 -37.094 -18.359 1 91.44 480 GLN B O 1
ATOM 9029 N N . ARG B 1 481 ? 3.461 -36.156 -17.359 1 91.62 481 ARG B N 1
ATOM 9030 C CA . ARG B 1 481 ? 3.969 -36.5 -16.031 1 91.62 481 ARG B CA 1
ATOM 9031 C C . ARG B 1 481 ? 4.027 -38.031 -15.828 1 91.62 481 ARG B C 1
ATOM 9033 O O . ARG B 1 481 ? 5.02 -38.531 -15.328 1 91.62 481 ARG B O 1
ATOM 9040 N N . PHE B 1 482 ? 2.957 -38.625 -16.219 1 89.75 482 PHE B N 1
ATOM 9041 C CA . PHE B 1 482 ? 2.869 -40.094 -16.109 1 89.75 482 PHE B CA 1
ATOM 9042 C C . PHE B 1 482 ? 3.965 -40.75 -16.938 1 89.75 482 PHE B C 1
ATOM 9044 O O . PHE B 1 482 ? 4.633 -41.688 -16.453 1 89.75 482 PHE B O 1
ATOM 9051 N N . MET B 1 483 ? 4.18 -40.281 -18.094 1 89.5 483 MET B N 1
ATOM 9052 C CA . MET B 1 483 ? 5.188 -40.844 -18.984 1 89.5 483 MET B CA 1
ATOM 9053 C C . MET B 1 483 ? 6.59 -40.656 -18.422 1 89.5 483 MET B C 1
ATOM 9055 O O . MET B 1 483 ? 7.441 -41.531 -18.531 1 89.5 483 MET B O 1
ATOM 9059 N N . ALA B 1 484 ? 6.816 -39.5 -17.844 1 90.69 484 ALA B N 1
ATOM 9060 C CA . ALA B 1 484 ? 8.125 -39.219 -17.25 1 90.69 484 ALA B CA 1
ATOM 9061 C C . ALA B 1 484 ? 8.391 -40.062 -16.031 1 90.69 484 ALA B C 1
ATOM 9063 O O . ALA B 1 484 ? 9.531 -40.469 -15.766 1 90.69 484 ALA B O 1
ATOM 9064 N N . SER B 1 485 ? 7.387 -40.344 -15.297 1 88.5 485 SER B N 1
ATOM 9065 C CA . SER B 1 485 ? 7.523 -41.125 -14.07 1 88.5 485 SER B CA 1
ATOM 9066 C C . SER B 1 485 ? 7.754 -42.625 -14.383 1 88.5 485 SER B C 1
ATOM 9068 O O . SER B 1 485 ? 8.406 -43.312 -13.609 1 88.5 485 SER B O 1
ATOM 9070 N N . THR B 1 486 ? 7.188 -43.094 -15.438 1 86.06 486 THR B N 1
ATOM 9071 C CA . THR B 1 486 ? 7.297 -44.5 -15.797 1 86.06 486 THR B CA 1
ATOM 9072 C C . THR B 1 486 ? 8.523 -44.75 -16.672 1 86.06 486 THR B C 1
ATOM 9074 O O . THR B 1 486 ? 9.07 -45.875 -16.688 1 86.06 486 THR B O 1
ATOM 9077 N N . GLY B 1 487 ? 9.062 -43.812 -17.109 1 78.12 487 GLY B N 1
ATOM 9078 C CA . GLY B 1 487 ? 10.203 -43.969 -18 1 78.12 487 GLY B CA 1
ATOM 9079 C C . GLY B 1 487 ? 9.867 -44.719 -19.266 1 78.12 487 GLY B C 1
ATOM 9080 O O . GLY B 1 487 ? 8.75 -45.219 -19.422 1 78.12 487 GLY B O 1
ATOM 9081 N N . ASN B 1 488 ? 10.516 -44.531 -20.344 1 64.31 488 ASN B N 1
ATOM 9082 C CA . ASN B 1 488 ? 10.383 -45.406 -21.516 1 64.31 488 ASN B CA 1
ATOM 9083 C C . ASN B 1 488 ? 11.43 -46.531 -21.5 1 64.31 488 ASN B C 1
ATOM 9085 O O . ASN B 1 488 ? 12.57 -46.312 -21.094 1 64.31 488 ASN B O 1
ATOM 9089 N N . CYS B 1 489 ? 11.031 -47.812 -21.172 1 53.28 489 CYS B N 1
ATOM 9090 C CA . CYS B 1 489 ? 11.875 -49 -21.109 1 53.28 489 CYS B CA 1
ATOM 9091 C C . CYS B 1 489 ? 13.148 -48.812 -21.922 1 53.28 489 CYS B C 1
ATOM 9093 O O . CYS B 1 489 ? 14.219 -49.281 -21.531 1 53.28 489 CYS B O 1
ATOM 9095 N N . ASN B 1 490 ? 13.148 -48.25 -23.047 1 50.94 490 ASN B N 1
ATOM 9096 C CA . ASN B 1 490 ? 14.281 -48.344 -23.969 1 50.94 490 ASN B CA 1
ATOM 9097 C C . ASN B 1 490 ? 15.18 -47.125 -23.906 1 50.94 490 ASN B C 1
ATOM 9099 O O . ASN B 1 490 ? 16.297 -47.156 -24.422 1 50.94 490 ASN B O 1
ATOM 9103 N N . SER B 1 491 ? 14.672 -45.938 -23.297 1 58.41 491 SER B N 1
ATOM 9104 C CA . SER B 1 491 ? 15.531 -44.812 -23.672 1 58.41 491 SER B CA 1
ATOM 9105 C C . SER B 1 491 ? 15.859 -43.938 -22.469 1 58.41 491 SER B C 1
ATOM 9107 O O . SER B 1 491 ? 16.984 -43.438 -22.344 1 58.41 491 SER B O 1
ATOM 9109 N N . HIS B 1 492 ? 14.875 -43.656 -21.594 1 67 492 HIS B N 1
ATOM 9110 C CA . HIS B 1 492 ? 15.242 -42.688 -20.578 1 67 492 HIS B CA 1
ATOM 9111 C C . HIS B 1 492 ? 14.805 -43.156 -19.188 1 67 492 HIS B C 1
ATOM 9113 O O . HIS B 1 492 ? 13.727 -43.75 -19.031 1 67 492 HIS B O 1
ATOM 9119 N N . ALA B 1 493 ? 15.75 -43.125 -18.25 1 76.5 493 ALA B N 1
ATOM 9120 C CA . ALA B 1 493 ? 15.477 -43.469 -16.859 1 76.5 493 ALA B CA 1
ATOM 9121 C C . ALA B 1 493 ? 14.312 -42.656 -16.312 1 76.5 493 ALA B C 1
ATOM 9123 O O . ALA B 1 493 ? 14.102 -41.5 -16.734 1 76.5 493 ALA B O 1
ATOM 9124 N N . PRO B 1 494 ? 13.461 -43.281 -15.562 1 87.06 494 PRO B N 1
ATOM 9125 C CA . PRO B 1 494 ? 12.32 -42.594 -14.961 1 87.06 494 PRO B CA 1
ATOM 9126 C C . PRO B 1 494 ? 12.742 -41.375 -14.117 1 87.06 494 PRO B C 1
ATOM 9128 O O . PRO B 1 494 ? 13.773 -41.438 -13.445 1 87.06 494 PRO B O 1
ATOM 9131 N N . LEU B 1 495 ? 12.039 -40.312 -14.289 1 90.44 495 LEU B N 1
ATOM 9132 C CA . LEU B 1 495 ? 12.273 -39.125 -13.492 1 90.44 495 LEU B CA 1
ATOM 9133 C C . LEU B 1 495 ? 11.867 -39.344 -12.039 1 90.44 495 LEU B C 1
ATOM 9135 O O . LEU B 1 495 ? 10.82 -39.938 -11.766 1 90.44 495 LEU B O 1
ATOM 9139 N N . ARG B 1 496 ? 12.719 -39.031 -11.125 1 89.5 496 ARG B N 1
ATOM 9140 C CA . ARG B 1 496 ? 12.367 -39.062 -9.711 1 89.5 496 ARG B CA 1
ATOM 9141 C C . ARG B 1 496 ? 11.445 -37.906 -9.359 1 89.5 496 ARG B C 1
ATOM 9143 O O . ARG B 1 496 ? 11.875 -36.75 -9.359 1 89.5 496 ARG B O 1
ATOM 9150 N N . MET B 1 497 ? 10.25 -38.25 -9.008 1 90.88 497 MET B N 1
ATOM 9151 C CA . MET B 1 497 ? 9.25 -37.219 -8.75 1 90.88 497 MET B CA 1
ATOM 9152 C C . MET B 1 497 ? 9.477 -36.562 -7.387 1 90.88 497 MET B C 1
ATOM 9154 O O . MET B 1 497 ? 9.484 -37.25 -6.363 1 90.88 497 MET B O 1
ATOM 9158 N N . ARG B 1 498 ? 9.742 -35.281 -7.359 1 92 498 ARG B N 1
ATOM 9159 C CA . ARG B 1 498 ? 9.906 -34.5 -6.145 1 92 498 ARG B CA 1
ATOM 9160 C C . ARG B 1 498 ? 8.852 -33.406 -6.062 1 92 498 ARG B C 1
ATOM 9162 O O . ARG B 1 498 ? 8.711 -32.594 -6.984 1 92 498 ARG B O 1
ATOM 9169 N N . SER B 1 499 ? 8.148 -33.344 -4.996 1 93.12 499 SER B N 1
ATOM 9170 C CA . SER B 1 499 ? 7.102 -32.344 -4.832 1 93.12 499 SER B CA 1
ATOM 9171 C C . SER B 1 499 ? 7.672 -31.031 -4.305 1 93.12 499 SER B C 1
ATOM 9173 O O . SER B 1 499 ? 8.523 -31.031 -3.412 1 93.12 499 SER B O 1
ATOM 9175 N N . VAL B 1 500 ? 7.211 -29.953 -4.781 1 95.44 500 VAL B N 1
ATOM 9176 C CA . VAL B 1 500 ? 7.648 -28.641 -4.32 1 95.44 500 VAL B CA 1
ATOM 9177 C C . VAL B 1 500 ? 7.125 -28.391 -2.908 1 95.44 500 VAL B C 1
ATOM 9179 O O . VAL B 1 500 ? 7.695 -27.578 -2.164 1 95.44 500 VAL B O 1
ATOM 9182 N N . TRP B 1 501 ? 6.039 -29.062 -2.514 1 95 501 TRP B N 1
ATOM 9183 C CA . TRP B 1 501 ? 5.371 -28.828 -1.241 1 95 501 TRP B CA 1
ATOM 9184 C C . TRP B 1 501 ? 6.188 -29.391 -0.081 1 95 501 TRP B C 1
ATOM 9186 O O . TRP B 1 501 ? 5.902 -29.094 1.083 1 95 501 TRP B O 1
ATOM 9196 N N . ASP B 1 502 ? 7.184 -30.203 -0.388 1 92.19 502 ASP B N 1
ATOM 9197 C CA . ASP B 1 502 ? 8.141 -30.594 0.643 1 92.19 502 ASP B CA 1
ATOM 9198 C C . ASP B 1 502 ? 9.18 -29.5 0.877 1 92.19 502 ASP B C 1
ATOM 9200 O O . ASP B 1 502 ? 10.336 -29.641 0.462 1 92.19 502 ASP B O 1
ATOM 9204 N N . TRP B 1 503 ? 8.812 -28.562 1.613 1 93.19 503 TRP B N 1
ATOM 9205 C CA . TRP B 1 503 ? 9.578 -27.344 1.78 1 93.19 503 TRP B CA 1
ATOM 9206 C C . TRP B 1 503 ? 10.906 -27.609 2.477 1 93.19 503 TRP B C 1
ATOM 9208 O O . TRP B 1 503 ? 11.852 -26.828 2.359 1 93.19 503 TRP B O 1
ATOM 9218 N N . ARG B 1 504 ? 11.055 -28.734 3.129 1 90.44 504 ARG B N 1
ATOM 9219 C CA . ARG B 1 504 ? 12.289 -29.062 3.834 1 90.44 504 ARG B CA 1
ATOM 9220 C C . ARG B 1 504 ? 13.414 -29.375 2.852 1 90.44 504 ARG B C 1
ATOM 9222 O O . ARG B 1 504 ? 14.586 -29.344 3.217 1 90.44 504 ARG B O 1
ATOM 9229 N N . GLU B 1 505 ? 12.992 -29.703 1.654 1 91.75 505 GLU B N 1
ATOM 9230 C CA . GLU B 1 505 ? 13.992 -29.891 0.611 1 91.75 505 GLU B CA 1
ATOM 9231 C C . GLU B 1 505 ? 14.695 -28.578 0.275 1 91.75 505 GLU B C 1
ATOM 9233 O O . GLU B 1 505 ? 15.836 -28.578 -0.196 1 91.75 505 GLU B O 1
ATOM 9238 N N . GLN B 1 506 ? 14.039 -27.484 0.63 1 95.06 506 GLN B N 1
ATOM 9239 C CA . GLN B 1 506 ? 14.562 -26.188 0.196 1 95.06 506 GLN B CA 1
ATOM 9240 C C . GLN B 1 506 ? 14.961 -25.328 1.39 1 95.06 506 GLN B C 1
ATOM 9242 O O . GLN B 1 506 ? 15.883 -24.5 1.29 1 95.06 506 GLN B O 1
ATOM 9247 N N . PHE B 1 507 ? 14.25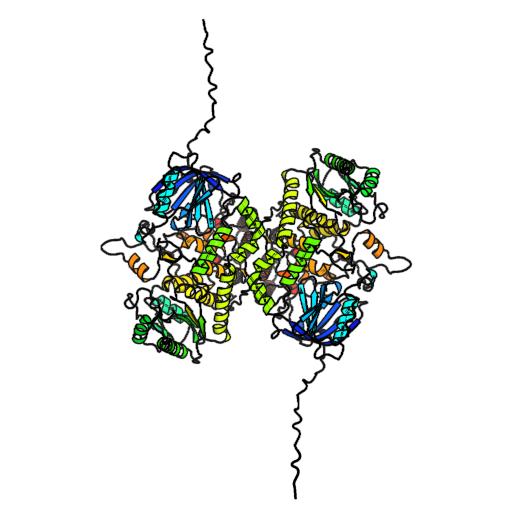 -25.531 2.49 1 93.88 507 PHE B N 1
ATOM 9248 C CA . PHE B 1 507 ? 14.422 -24.547 3.557 1 93.88 507 PHE B CA 1
ATOM 9249 C C . PHE B 1 507 ? 14.492 -25.234 4.918 1 93.88 507 PHE B C 1
ATOM 9251 O O . PHE B 1 507 ? 13.969 -26.328 5.09 1 93.88 507 PHE B O 1
ATOM 9258 N N . SER B 1 508 ? 15.148 -24.5 5.883 1 90.38 508 SER B N 1
ATOM 9259 C CA . SER B 1 508 ? 15.172 -24.938 7.273 1 90.38 508 SER B CA 1
ATOM 9260 C C . SER B 1 508 ? 13.844 -24.672 7.961 1 90.38 508 SER B C 1
ATOM 9262 O O . SER B 1 508 ? 13 -23.953 7.434 1 90.38 508 SER B O 1
ATOM 9264 N N . ASP B 1 509 ? 13.625 -25.172 9.047 1 86.44 509 ASP B N 1
ATOM 9265 C CA . ASP B 1 509 ? 12.383 -25.016 9.805 1 86.44 509 ASP B CA 1
ATOM 9266 C C . ASP B 1 509 ? 12.156 -23.547 10.18 1 86.44 509 ASP B C 1
ATOM 9268 O O . ASP B 1 509 ? 11.016 -23.094 10.227 1 86.44 509 ASP B O 1
ATOM 9272 N N . LYS B 1 510 ? 13.219 -22.875 10.398 1 83.31 510 LYS B N 1
ATOM 9273 C CA . LYS B 1 510 ? 13.117 -21.453 10.75 1 83.31 510 LYS B CA 1
ATOM 9274 C C . LYS B 1 510 ? 12.5 -20.656 9.609 1 83.31 510 LYS B C 1
ATOM 9276 O O . LYS B 1 510 ? 11.648 -19.797 9.836 1 83.31 510 LYS B O 1
ATOM 9281 N N . ASP B 1 511 ? 12.969 -20.953 8.445 1 90.06 511 ASP B N 1
ATOM 9282 C CA . ASP B 1 511 ? 12.453 -20.234 7.277 1 90.06 511 ASP B CA 1
ATOM 9283 C C . ASP B 1 511 ? 11.031 -20.672 6.949 1 90.06 511 ASP B C 1
ATOM 9285 O O . ASP B 1 511 ? 10.211 -19.859 6.504 1 90.06 511 ASP B O 1
ATOM 9289 N N . ILE B 1 512 ? 10.727 -21.938 7.176 1 91.75 512 ILE B N 1
ATOM 9290 C CA . ILE B 1 512 ? 9.398 -22.469 6.887 1 91.75 512 ILE B CA 1
ATOM 9291 C C . ILE B 1 512 ? 8.375 -21.844 7.836 1 91.75 512 ILE B C 1
ATOM 9293 O O . ILE B 1 512 ? 7.227 -21.594 7.449 1 91.75 512 ILE B O 1
ATOM 9297 N N . ALA B 1 513 ? 8.812 -21.453 9.023 1 88.31 513 ALA B N 1
ATOM 9298 C CA . ALA B 1 513 ? 7.934 -20.828 10.008 1 88.31 513 ALA B CA 1
ATOM 9299 C C . ALA B 1 513 ? 7.395 -19.5 9.5 1 88.31 513 ALA B C 1
ATOM 9301 O O . ALA B 1 513 ? 6.285 -19.094 9.859 1 88.31 513 ALA B O 1
ATOM 9302 N N . LEU B 1 514 ? 8.125 -18.859 8.648 1 90.94 514 LEU B N 1
ATOM 9303 C CA . LEU B 1 514 ? 7.73 -17.562 8.117 1 90.94 514 LEU B CA 1
ATOM 9304 C C . LEU B 1 514 ? 6.605 -17.703 7.102 1 90.94 514 LEU B C 1
ATOM 9306 O O . LEU B 1 514 ? 5.98 -16.703 6.715 1 90.94 514 LEU B O 1
ATOM 9310 N N . PHE B 1 515 ? 6.23 -18.969 6.762 1 94.31 515 PHE B N 1
ATOM 9311 C CA . PHE B 1 515 ? 5.168 -19.203 5.789 1 94.31 515 PHE B CA 1
ATOM 9312 C C . PHE B 1 515 ? 3.797 -19.062 6.434 1 94.31 515 PHE B C 1
ATOM 9314 O O . PHE B 1 515 ? 2.785 -18.953 5.738 1 94.31 515 PHE B O 1
ATOM 9321 N N . CYS B 1 516 ? 3.811 -19.016 7.695 1 92.38 516 CYS B N 1
ATOM 9322 C CA . CYS B 1 516 ? 2.543 -18.953 8.414 1 92.38 516 CYS B CA 1
ATOM 9323 C C . CYS B 1 516 ? 2.186 -17.516 8.781 1 92.38 516 CYS B C 1
ATOM 9325 O O . CYS B 1 516 ? 3.061 -16.734 9.141 1 92.38 516 CYS B O 1
ATOM 9327 N N . ASN B 1 517 ? 0.969 -17.234 8.672 1 92.56 517 ASN B N 1
ATOM 9328 C CA . ASN B 1 517 ? 0.438 -15.938 9.055 1 92.56 517 ASN B CA 1
ATOM 9329 C C . ASN B 1 517 ? 0.118 -15.883 10.547 1 92.56 517 ASN B C 1
ATOM 9331 O O . ASN B 1 517 ? -0.776 -16.578 11.023 1 92.56 517 ASN B O 1
ATOM 9335 N N . PRO B 1 518 ? 0.774 -15.008 11.297 1 88.81 518 PRO B N 1
ATOM 9336 C CA . PRO B 1 518 ? 0.548 -14.961 12.742 1 88.81 518 PRO B CA 1
ATOM 9337 C C . PRO B 1 518 ? -0.836 -14.43 13.102 1 88.81 518 PRO B C 1
ATOM 9339 O O . PRO B 1 518 ? -1.316 -14.648 14.219 1 88.81 518 PRO B O 1
ATOM 9342 N N . LEU B 1 519 ? -1.542 -13.781 12.18 1 89.19 519 LEU B N 1
ATOM 9343 C CA . LEU B 1 519 ? -2.832 -13.172 12.477 1 89.19 519 LEU B CA 1
ATOM 9344 C C . LEU B 1 519 ? -3.977 -14.07 12.016 1 89.19 519 LEU B C 1
ATOM 9346 O O . LEU B 1 519 ? -5.145 -13.672 12.07 1 89.19 519 LEU B O 1
ATOM 9350 N N . TYR B 1 520 ? -3.648 -15.281 11.578 1 90.94 520 TYR B N 1
ATOM 9351 C CA . TYR B 1 520 ? -4.656 -16.188 11.039 1 90.94 520 TYR B CA 1
ATOM 9352 C C . TYR B 1 520 ? -5.734 -16.484 12.078 1 90.94 520 TYR B C 1
ATOM 9354 O O . TYR B 1 520 ? -5.43 -16.828 13.219 1 90.94 520 TYR B O 1
ATOM 9362 N N . ASP B 1 521 ? -6.992 -16.25 11.656 1 87.44 521 ASP B N 1
ATOM 9363 C CA . ASP B 1 521 ? -8.172 -16.547 12.461 1 87.44 521 ASP B CA 1
ATOM 9364 C C . ASP B 1 521 ? -8.992 -17.672 11.828 1 87.44 521 ASP B C 1
ATOM 9366 O O . ASP B 1 521 ? -9.711 -17.453 10.852 1 87.44 521 ASP B O 1
ATOM 9370 N N . ASP B 1 522 ? -8.969 -18.828 12.391 1 86.88 522 ASP B N 1
ATOM 9371 C CA . ASP B 1 522 ? -9.641 -20 11.812 1 86.88 522 ASP B CA 1
ATOM 9372 C C . ASP B 1 522 ? -11.156 -19.891 11.969 1 86.88 522 ASP B C 1
ATOM 9374 O O . ASP B 1 522 ? -11.906 -20.688 11.391 1 86.88 522 ASP B O 1
ATOM 9378 N N . SER B 1 523 ? -11.641 -18.859 12.609 1 84.25 523 SER B N 1
ATOM 9379 C CA . SER B 1 523 ? -13.078 -18.656 12.758 1 84.25 523 SER B CA 1
ATOM 9380 C C . SER B 1 523 ? -13.625 -17.781 11.641 1 84.25 523 SER B C 1
ATOM 9382 O O . SER B 1 523 ? -14.844 -17.625 11.508 1 84.25 523 SER B O 1
ATOM 9384 N N . PHE B 1 524 ? -12.719 -17.266 10.93 1 85.88 524 PHE B N 1
ATOM 9385 C CA . PHE B 1 524 ? -13.133 -16.484 9.781 1 85.88 524 PHE B CA 1
ATOM 9386 C C . PHE B 1 524 ? -13.625 -17.375 8.656 1 85.88 524 PHE B C 1
ATOM 9388 O O . PHE B 1 524 ? -12.875 -17.719 7.738 1 85.88 524 PHE B O 1
ATOM 9395 N N . LEU B 1 525 ? -14.859 -17.734 8.602 1 88.38 525 LEU B N 1
ATOM 9396 C CA . LEU B 1 525 ? -15.398 -18.703 7.66 1 88.38 525 LEU B CA 1
ATOM 9397 C C . LEU B 1 525 ? -16.281 -18.016 6.621 1 88.38 525 LEU B C 1
ATOM 9399 O O . LEU B 1 525 ? -16.703 -18.656 5.652 1 88.38 525 LEU B O 1
ATOM 9403 N N . GLN B 1 526 ? -16.391 -16.766 6.711 1 88.56 526 GLN B N 1
ATOM 9404 C CA . GLN B 1 526 ? -17.312 -16.047 5.84 1 88.56 526 GLN B CA 1
ATOM 9405 C C . GLN B 1 526 ? -16.75 -15.93 4.426 1 88.56 526 GLN B C 1
ATOM 9407 O O . GLN B 1 526 ? -15.531 -15.969 4.227 1 88.56 526 GLN B O 1
ATOM 9412 N N . VAL B 1 527 ? -17.672 -15.82 3.484 1 95.75 527 VAL B N 1
ATOM 9413 C CA . VAL B 1 527 ? -17.297 -15.562 2.096 1 95.75 527 VAL B CA 1
ATOM 9414 C C . VAL B 1 527 ? -16.578 -14.219 1.985 1 95.75 527 VAL B C 1
ATOM 9416 O O . VAL B 1 527 ? -16.984 -13.242 2.619 1 95.75 527 VAL B O 1
ATOM 9419 N N . LEU B 1 528 ? -15.492 -14.211 1.311 1 96.75 528 LEU B N 1
ATOM 9420 C CA . LEU B 1 528 ? -14.758 -12.961 1.119 1 96.75 528 LEU B CA 1
ATOM 9421 C C . LEU B 1 528 ? -15.477 -12.055 0.126 1 96.75 528 LEU B C 1
ATOM 9423 O O . LEU B 1 528 ? -16.047 -12.531 -0.86 1 96.75 528 LEU B O 1
ATOM 9427 N N . LYS B 1 529 ? -15.523 -10.82 0.385 1 95.31 529 LYS B N 1
ATOM 9428 C CA . LYS B 1 529 ? -16.047 -9.812 -0.532 1 95.31 529 LYS B CA 1
ATOM 9429 C C . LYS B 1 529 ? -14.984 -8.781 -0.885 1 95.31 529 LYS B C 1
ATOM 9431 O O . LYS B 1 529 ? -15.039 -7.633 -0.429 1 95.31 529 LYS B O 1
ATOM 9436 N N . PRO B 1 530 ? -14.109 -9.164 -1.779 1 97.06 530 PRO B N 1
ATOM 9437 C CA . PRO B 1 530 ? -12.984 -8.289 -2.096 1 97.06 530 PRO B CA 1
ATOM 9438 C C . PRO B 1 530 ? -13.391 -7.066 -2.916 1 97.06 530 PRO B C 1
ATOM 9440 O O . PRO B 1 530 ? -14.352 -7.133 -3.689 1 97.06 530 PRO B O 1
ATOM 9443 N N . SER B 1 531 ? -12.727 -5.969 -2.646 1 95.94 531 SER B N 1
ATOM 9444 C CA . SER B 1 531 ? -12.812 -4.809 -3.525 1 95.94 531 SER B CA 1
ATOM 9445 C C . SER B 1 531 ? -11.852 -4.93 -4.703 1 95.94 531 SER B C 1
ATOM 9447 O O . SER B 1 531 ? -10.648 -5.117 -4.512 1 95.94 531 SER B O 1
ATOM 9449 N N . THR B 1 532 ? -12.383 -4.824 -5.883 1 96.88 532 THR B N 1
ATOM 9450 C CA . THR B 1 532 ? -11.57 -5.113 -7.062 1 96.88 532 THR B CA 1
ATOM 9451 C C . THR B 1 532 ? -11.172 -3.82 -7.773 1 96.88 532 THR B C 1
ATOM 9453 O O . THR B 1 532 ? -10.453 -3.854 -8.773 1 96.88 532 THR B O 1
ATOM 9456 N N . GLY B 1 533 ? -11.617 -2.668 -7.184 1 94.94 533 GLY B N 1
ATOM 9457 C CA . GLY B 1 533 ? -11.211 -1.396 -7.762 1 94.94 533 GLY B CA 1
ATOM 9458 C C . GLY B 1 533 ? -9.719 -1.135 -7.641 1 94.94 533 GLY B C 1
ATOM 9459 O O . GLY B 1 533 ? -9.102 -1.514 -6.648 1 94.94 533 GLY B O 1
ATOM 9460 N N . LEU B 1 534 ? -9.156 -0.454 -8.633 1 96.19 534 LEU B N 1
ATOM 9461 C CA . LEU B 1 534 ? -7.715 -0.255 -8.734 1 96.19 534 LEU B CA 1
ATOM 9462 C C . LEU B 1 534 ? -7.191 0.514 -7.523 1 96.19 534 LEU B C 1
ATOM 9464 O O . LEU B 1 534 ? -6.09 0.239 -7.035 1 96.19 534 LEU B O 1
ATOM 9468 N N . PRO B 1 535 ? -7.961 1.425 -6.934 1 94.75 535 PRO B N 1
ATOM 9469 C CA . PRO B 1 535 ? -7.441 2.143 -5.77 1 94.75 535 PRO B CA 1
ATOM 9470 C C . PRO B 1 535 ? -7.172 1.223 -4.582 1 94.75 535 PRO B C 1
ATOM 9472 O O . PRO B 1 535 ? -6.387 1.566 -3.695 1 94.75 535 PRO B O 1
ATOM 9475 N N . ASN B 1 536 ? -7.906 0.099 -4.562 1 96.19 536 ASN B N 1
ATOM 9476 C CA . ASN B 1 536 ? -7.746 -0.833 -3.451 1 96.19 536 ASN B CA 1
ATOM 9477 C C . ASN B 1 536 ? -6.715 -1.912 -3.77 1 96.19 536 ASN B C 1
ATOM 9479 O O . ASN B 1 536 ? -6.445 -2.783 -2.941 1 96.19 536 ASN B O 1
ATOM 9483 N N . LEU B 1 537 ? -6.188 -1.9 -4.949 1 97.25 537 LEU B N 1
ATOM 9484 C CA . LEU B 1 537 ? -5.152 -2.857 -5.32 1 97.25 537 LEU B CA 1
ATOM 9485 C C . LEU B 1 537 ? -3.764 -2.25 -5.156 1 97.25 537 LEU B C 1
ATOM 9487 O O . LEU B 1 537 ? -3.58 -1.047 -5.363 1 97.25 537 LEU B O 1
ATOM 9491 N N . GLU B 1 538 ? -2.852 -3.031 -4.703 1 96.19 538 GLU B N 1
ATOM 9492 C CA . GLU B 1 538 ? -1.503 -2.551 -4.418 1 96.19 538 GLU B CA 1
ATOM 9493 C C . GLU B 1 538 ? -0.457 -3.346 -5.195 1 96.19 538 GLU B C 1
ATOM 9495 O O . GLU B 1 538 ? -0.752 -4.418 -5.723 1 96.19 538 GLU B O 1
ATOM 9500 N N . VAL B 1 539 ? 0.746 -2.76 -5.234 1 96.81 539 VAL B N 1
ATOM 9501 C CA . VAL B 1 539 ? 1.855 -3.445 -5.887 1 96.81 539 VAL B CA 1
ATOM 9502 C C . VAL B 1 539 ? 2.5 -4.43 -4.914 1 96.81 539 VAL B C 1
ATOM 9504 O O . VAL B 1 539 ? 2.816 -4.07 -3.775 1 96.81 539 VAL B O 1
ATOM 9507 N N . TRP B 1 540 ? 2.648 -5.645 -5.328 1 97.75 540 TRP B N 1
ATOM 9508 C CA . TRP B 1 540 ? 3.293 -6.695 -4.547 1 97.75 540 TRP B CA 1
ATOM 9509 C C . TRP B 1 540 ? 4.797 -6.457 -4.453 1 97.75 540 TRP B C 1
ATOM 9511 O O . TRP B 1 540 ? 5.586 -7.176 -5.07 1 97.75 540 TRP B O 1
ATOM 9521 N N . GLY B 1 541 ? 5.211 -5.555 -3.592 1 94.88 541 GLY B N 1
ATOM 9522 C CA . GLY B 1 541 ? 6.582 -5.074 -3.492 1 94.88 541 GLY B CA 1
ATOM 9523 C C . GLY B 1 541 ? 7.578 -6.18 -3.193 1 94.88 541 GLY B C 1
ATOM 9524 O O . GLY B 1 541 ? 8.633 -6.258 -3.824 1 94.88 541 GLY B O 1
ATOM 9525 N N . GLN B 1 542 ? 7.27 -7.062 -2.271 1 95.19 542 GLN B N 1
ATOM 9526 C CA . GLN B 1 542 ? 8.172 -8.148 -1.899 1 95.19 542 GLN B CA 1
ATOM 9527 C C . GLN B 1 542 ? 8.492 -9.039 -3.098 1 95.19 542 GLN B C 1
ATOM 9529 O O . GLN B 1 542 ? 9.609 -9.539 -3.229 1 95.19 542 GLN B O 1
ATOM 9534 N N . CYS B 1 543 ? 7.543 -9.227 -3.93 1 97.25 543 CYS B N 1
ATOM 9535 C CA . CYS B 1 543 ? 7.734 -10.102 -5.082 1 97.25 543 CYS B CA 1
ATOM 9536 C C . CYS B 1 543 ? 8.492 -9.391 -6.191 1 97.25 543 CYS B C 1
ATOM 9538 O O . CYS B 1 543 ? 9.406 -9.953 -6.789 1 97.25 543 CYS B O 1
ATOM 9540 N N . TYR B 1 544 ? 8.188 -8.086 -6.414 1 97.06 544 TYR B N 1
ATOM 9541 C CA . TYR B 1 544 ? 8.641 -7.453 -7.652 1 97.06 544 TYR B CA 1
ATOM 9542 C C . TYR B 1 544 ? 9.867 -6.582 -7.402 1 97.06 544 TYR B C 1
ATOM 9544 O O . TYR B 1 544 ? 10.695 -6.402 -8.289 1 97.06 544 TYR B O 1
ATOM 9552 N N . PHE B 1 545 ? 9.977 -6.031 -6.137 1 94.56 545 PHE B N 1
ATOM 9553 C CA . PHE B 1 545 ? 10.992 -5.012 -5.918 1 94.56 545 PHE B CA 1
ATOM 9554 C C . PHE B 1 545 ? 12.102 -5.543 -5.016 1 94.56 545 PHE B C 1
ATOM 9556 O O . PHE B 1 545 ? 13.102 -4.859 -4.785 1 94.56 545 PHE B O 1
ATOM 9563 N N . ARG B 1 546 ? 12.055 -6.691 -4.527 1 92.62 546 ARG B N 1
ATOM 9564 C CA . ARG B 1 546 ? 12.922 -7.16 -3.451 1 92.62 546 ARG B CA 1
ATOM 9565 C C . ARG B 1 546 ? 14.375 -7.215 -3.902 1 92.62 546 ARG B C 1
ATOM 9567 O O . ARG B 1 546 ? 15.289 -7.242 -3.072 1 92.62 546 ARG B O 1
ATOM 9574 N N . TRP B 1 547 ? 14.594 -7.23 -5.23 1 91 547 TRP B N 1
ATOM 9575 C CA . TRP B 1 547 ? 15.969 -7.352 -5.715 1 91 547 TRP B CA 1
ATOM 9576 C C . TRP B 1 547 ? 16.578 -5.977 -5.945 1 91 547 TRP B C 1
ATOM 9578 O O . TRP B 1 547 ? 17.766 -5.871 -6.266 1 91 547 TRP B O 1
ATOM 9588 N N . LEU B 1 548 ? 15.852 -4.938 -5.754 1 89.94 548 LEU B N 1
ATOM 9589 C CA . LEU B 1 548 ? 16.344 -3.572 -5.891 1 89.94 548 LEU B CA 1
ATOM 9590 C C . LEU B 1 548 ? 16.766 -3.01 -4.535 1 89.94 548 LEU B C 1
ATOM 9592 O O . LEU B 1 548 ? 15.922 -2.521 -3.773 1 89.94 548 LEU B O 1
ATOM 9596 N N . SER B 1 549 ? 17.969 -2.959 -4.316 1 86.44 549 SER B N 1
ATOM 9597 C CA . SER B 1 549 ? 18.5 -2.523 -3.029 1 86.44 549 SER B CA 1
ATOM 9598 C C . SER B 1 549 ? 18.156 -1.064 -2.752 1 86.44 549 SER B C 1
ATOM 9600 O O . SER B 1 549 ? 17.984 -0.67 -1.598 1 86.44 549 SER B O 1
ATOM 9602 N N . ASP B 1 550 ? 17.984 -0.284 -3.793 1 86.88 550 ASP B N 1
ATOM 9603 C CA . ASP B 1 550 ? 17.719 1.146 -3.646 1 86.88 550 ASP B CA 1
ATOM 9604 C C . ASP B 1 550 ? 16.328 1.398 -3.09 1 86.88 550 ASP B C 1
ATOM 9606 O O . ASP B 1 550 ? 16.031 2.498 -2.619 1 86.88 550 ASP B O 1
ATOM 9610 N N . LEU B 1 551 ? 15.531 0.421 -3.143 1 90.62 551 LEU B N 1
ATOM 9611 C CA . LEU B 1 551 ? 14.164 0.576 -2.652 1 90.62 551 LEU B CA 1
ATOM 9612 C C . LEU B 1 551 ? 14.016 -0.025 -1.258 1 90.62 551 LEU B C 1
ATOM 9614 O O . LEU B 1 551 ? 12.938 0.035 -0.663 1 90.62 551 LEU B O 1
ATOM 9618 N N . GLU B 1 552 ? 15.094 -0.525 -0.731 1 90.62 552 GLU B N 1
ATOM 9619 C CA . GLU B 1 552 ? 15.062 -1.124 0.6 1 90.62 552 GLU B CA 1
ATOM 9620 C C . GLU B 1 552 ? 14.953 -0.055 1.683 1 90.62 552 GLU B C 1
ATOM 9622 O O . GLU B 1 552 ? 15.586 0.996 1.594 1 90.62 552 GLU B O 1
ATOM 9627 N N . ILE B 1 553 ? 14.109 -0.245 2.596 1 93.19 553 ILE B N 1
ATOM 9628 C CA . ILE B 1 553 ? 13.984 0.608 3.773 1 93.19 553 ILE B CA 1
ATOM 9629 C C . ILE B 1 553 ? 14.68 -0.049 4.961 1 93.19 553 ILE B C 1
ATOM 9631 O O . ILE B 1 553 ? 14.203 -1.05 5.5 1 93.19 553 ILE B O 1
ATOM 9635 N N . PRO B 1 554 ? 15.766 0.499 5.324 1 90 554 PRO B N 1
ATOM 9636 C CA . PRO B 1 554 ? 16.469 -0.12 6.445 1 90 554 PRO B CA 1
ATOM 9637 C C . PRO B 1 554 ? 15.703 -0.031 7.758 1 90 554 PRO B C 1
ATOM 9639 O O . PRO B 1 554 ? 15.109 1.008 8.062 1 90 554 PRO B O 1
ATOM 9642 N N . ARG B 1 555 ? 15.656 -1.066 8.508 1 88.06 555 ARG B N 1
ATOM 9643 C CA . ARG B 1 555 ? 15.008 -1.144 9.812 1 88.06 555 ARG B CA 1
ATOM 9644 C C . ARG B 1 555 ? 13.57 -0.646 9.742 1 88.06 555 ARG B C 1
ATOM 9646 O O . ARG B 1 555 ? 13.148 0.174 10.562 1 88.06 555 ARG B O 1
ATOM 9653 N N . GLY B 1 556 ? 12.977 -1.003 8.672 1 91.06 556 GLY B N 1
ATOM 9654 C CA . GLY B 1 556 ? 11.602 -0.553 8.484 1 91.06 556 GLY B CA 1
ATOM 9655 C C . GLY B 1 556 ? 10.828 -1.408 7.504 1 91.06 556 GLY B C 1
ATOM 9656 O O . GLY B 1 556 ? 11.328 -2.422 7.016 1 91.06 556 GLY B O 1
ATOM 9657 N N . GLY B 1 557 ? 9.555 -1.045 7.352 1 92.19 557 GLY B N 1
ATOM 9658 C CA . GLY B 1 557 ? 8.703 -1.728 6.391 1 92.19 557 GLY B CA 1
ATOM 9659 C C . GLY B 1 557 ? 7.699 -2.666 7.035 1 92.19 557 GLY B C 1
ATOM 9660 O O . GLY B 1 557 ? 7.602 -2.727 8.266 1 92.19 557 GLY B O 1
ATOM 9661 N N . ARG B 1 558 ? 7.043 -3.428 6.27 1 91.12 558 ARG B N 1
ATOM 9662 C CA . ARG B 1 558 ? 5.938 -4.285 6.68 1 91.12 558 ARG B CA 1
ATOM 9663 C C . ARG B 1 558 ? 6.434 -5.445 7.535 1 91.12 558 ARG B C 1
ATOM 9665 O O . ARG B 1 558 ? 5.711 -5.938 8.406 1 91.12 558 ARG B O 1
ATOM 9672 N N . PRO B 1 559 ? 7.664 -5.949 7.312 1 90.38 559 PRO B N 1
ATOM 9673 C CA . PRO B 1 559 ? 8.148 -7.07 8.125 1 90.38 559 PRO B CA 1
ATOM 9674 C C . PRO B 1 559 ? 8.188 -6.742 9.617 1 90.38 559 PRO B C 1
ATOM 9676 O O . PRO B 1 559 ? 8.109 -7.645 10.453 1 90.38 559 PRO B O 1
ATOM 9679 N N . GLN B 1 560 ? 8.312 -5.48 9.969 1 89.19 560 GLN B N 1
ATOM 9680 C CA . GLN B 1 560 ? 8.289 -5.105 11.375 1 89.19 560 GLN B CA 1
ATOM 9681 C C . GLN B 1 560 ? 6.945 -5.445 12.016 1 89.19 560 GLN B C 1
ATOM 9683 O O . GLN B 1 560 ? 6.895 -5.93 13.148 1 89.19 560 GLN B O 1
ATOM 9688 N N . VAL B 1 561 ? 5.922 -5.203 11.258 1 90.56 561 VAL B N 1
ATOM 9689 C CA . VAL B 1 561 ? 4.582 -5.5 11.758 1 90.56 561 VAL B CA 1
ATOM 9690 C C . VAL B 1 561 ? 4.418 -7.008 11.93 1 90.56 561 VAL B C 1
ATOM 9692 O O . VAL B 1 561 ? 3.881 -7.469 12.938 1 90.56 561 VAL B O 1
ATOM 9695 N N . ASP B 1 562 ? 4.863 -7.73 10.922 1 90.06 562 ASP B N 1
ATOM 9696 C CA . ASP B 1 562 ? 4.766 -9.188 10.961 1 90.06 562 ASP B CA 1
ATOM 9697 C C . ASP B 1 562 ? 5.543 -9.758 12.141 1 90.06 562 ASP B C 1
ATOM 9699 O O . ASP B 1 562 ? 5.035 -10.617 12.867 1 90.06 562 ASP B O 1
ATOM 9703 N N . LEU B 1 563 ? 6.766 -9.312 12.344 1 87.75 563 LEU B N 1
ATOM 9704 C CA . LEU B 1 563 ? 7.629 -9.836 13.398 1 87.75 563 LEU B CA 1
ATOM 9705 C C . LEU B 1 563 ? 7.086 -9.477 14.781 1 87.75 563 LEU B C 1
ATOM 9707 O O . LEU B 1 563 ? 7.129 -10.297 15.695 1 87.75 563 LEU B O 1
ATOM 9711 N N . TYR B 1 564 ? 6.559 -8.273 14.938 1 86.88 564 TYR B N 1
ATOM 9712 C CA . TYR B 1 564 ? 5.949 -7.898 16.219 1 86.88 564 TYR B CA 1
ATOM 9713 C C . TYR B 1 564 ? 4.719 -8.75 16.5 1 86.88 564 TYR B C 1
ATOM 9715 O O . TYR B 1 564 ? 4.477 -9.148 17.641 1 86.88 564 TYR B O 1
ATOM 9723 N N . SER B 1 565 ? 3.92 -8.992 15.469 1 87.31 565 SER B N 1
ATOM 9724 C CA . SER B 1 565 ? 2.744 -9.844 15.633 1 87.31 565 SER B CA 1
ATOM 9725 C C . SER B 1 565 ? 3.137 -11.25 16.062 1 87.31 565 SER B C 1
ATOM 9727 O O . SER B 1 565 ? 2.496 -11.836 16.938 1 87.31 565 SER B O 1
ATOM 9729 N N . ARG B 1 566 ? 4.184 -11.758 15.445 1 86.44 566 ARG B N 1
ATOM 9730 C CA . ARG B 1 566 ? 4.672 -13.086 15.82 1 86.44 566 ARG B CA 1
ATOM 9731 C C . ARG B 1 566 ? 5.16 -13.102 17.266 1 86.44 566 ARG B C 1
ATOM 9733 O O . ARG B 1 566 ? 4.914 -14.062 18 1 86.44 566 ARG B O 1
ATOM 9740 N N . PHE B 1 567 ? 5.836 -12.078 17.656 1 84.12 567 PHE B N 1
ATOM 9741 C CA . PHE B 1 567 ? 6.336 -11.945 19.031 1 84.12 567 PHE B CA 1
ATOM 9742 C C . PHE B 1 567 ? 5.184 -11.93 20.031 1 84.12 567 PHE B C 1
ATOM 9744 O O . PHE B 1 567 ? 5.223 -12.633 21.031 1 84.12 567 PHE B O 1
ATOM 9751 N N . LEU B 1 568 ? 4.18 -11.172 19.672 1 82.06 568 LEU B N 1
ATOM 9752 C CA . LEU B 1 568 ? 3.033 -11.031 20.562 1 82.06 568 LEU B CA 1
ATOM 9753 C C . LEU B 1 568 ? 2.275 -12.352 20.672 1 82.06 568 LEU B C 1
ATOM 9755 O O . LEU B 1 568 ? 1.877 -12.742 21.781 1 82.06 568 LEU B O 1
ATOM 9759 N N . VAL B 1 569 ? 2.084 -13.016 19.625 1 81.19 569 VAL B N 1
ATOM 9760 C CA . VAL B 1 569 ? 1.375 -14.289 19.609 1 81.19 569 VAL B CA 1
ATOM 9761 C C . VAL B 1 569 ? 2.17 -15.328 20.406 1 81.19 569 VAL B C 1
ATOM 9763 O O . VAL B 1 569 ? 1.596 -16.094 21.172 1 81.19 569 VAL B O 1
ATOM 9766 N N . GLN B 1 570 ? 3.438 -15.289 20.203 1 78.19 570 GLN B N 1
ATOM 9767 C CA . GLN B 1 570 ? 4.289 -16.234 20.922 1 78.19 570 GLN B CA 1
ATOM 9768 C C . GLN B 1 570 ? 4.246 -15.984 22.422 1 78.19 570 GLN B C 1
ATOM 9770 O O . GLN B 1 570 ? 4.254 -16.938 23.219 1 78.19 570 GLN B O 1
ATOM 9775 N N . GLN B 1 571 ? 4.234 -14.75 22.812 1 76.69 571 GLN B N 1
ATOM 9776 C CA . GLN B 1 571 ? 4.16 -14.391 24.234 1 76.69 571 GLN B CA 1
ATOM 9777 C C . GLN B 1 571 ? 2.865 -14.898 24.859 1 76.69 571 GLN B C 1
ATOM 9779 O O . GLN B 1 571 ? 2.867 -15.383 25.984 1 76.69 571 GLN B O 1
ATOM 9784 N N . ILE B 1 572 ? 1.891 -14.852 24.141 1 75.75 572 ILE B N 1
ATOM 9785 C CA . ILE B 1 572 ? 0.59 -15.289 24.625 1 75.75 572 ILE B CA 1
ATOM 9786 C C . ILE B 1 572 ? 0.554 -16.812 24.719 1 75.75 572 ILE B C 1
ATOM 9788 O O . ILE B 1 572 ? 0.074 -17.375 25.703 1 75.75 572 ILE B O 1
ATOM 9792 N N . LEU B 1 573 ? 1.076 -17.453 23.719 1 71.69 573 LEU B N 1
ATOM 9793 C CA . LEU B 1 573 ? 1.09 -18.906 23.719 1 71.69 573 LEU B CA 1
ATOM 9794 C C . LEU B 1 573 ? 1.952 -19.453 24.844 1 71.69 573 LEU B C 1
ATOM 9796 O O . LEU B 1 573 ? 1.617 -20.469 25.453 1 71.69 573 LEU B 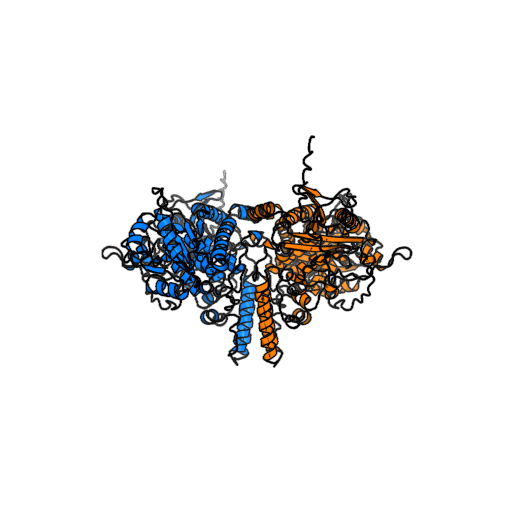O 1
ATOM 9800 N N . GLN B 1 574 ? 3.023 -18.844 25.125 1 70.69 574 GLN B N 1
ATOM 9801 C CA . GLN B 1 574 ? 3.914 -19.266 26.203 1 70.69 574 GLN B CA 1
ATOM 9802 C C . GLN B 1 574 ? 3.248 -19.094 27.562 1 70.69 574 GLN B C 1
ATOM 9804 O O . GLN B 1 574 ? 3.463 -19.906 28.469 1 70.69 574 GLN B O 1
ATOM 9809 N N . THR B 1 575 ? 2.545 -18.031 27.656 1 69.75 575 THR B N 1
ATOM 9810 C CA . THR B 1 575 ? 1.861 -17.781 28.922 1 69.75 575 THR B CA 1
ATOM 9811 C C . THR B 1 575 ? 0.735 -18.781 29.141 1 69.75 575 THR B C 1
ATOM 9813 O O . THR B 1 575 ? 0.46 -19.188 30.266 1 69.75 575 THR B O 1
ATOM 9816 N N . GLN B 1 576 ? 0.14 -19.203 28.109 1 64.19 576 GLN B N 1
ATOM 9817 C CA . GLN B 1 576 ? -0.953 -20.172 28.219 1 64.19 576 GLN B CA 1
ATOM 9818 C C . GLN B 1 576 ? -0.426 -21.578 28.5 1 64.19 576 GLN B C 1
ATOM 9820 O O . GLN B 1 576 ? -1.077 -22.359 29.188 1 64.19 576 GLN B O 1
ATOM 9825 N N . CYS B 1 577 ? 0.54 -21.969 27.656 1 55.22 577 CYS B N 1
ATOM 9826 C CA . CYS B 1 577 ? 1.03 -23.328 27.859 1 55.22 577 CYS B CA 1
ATOM 9827 C C . CYS B 1 577 ? 1.759 -23.453 29.188 1 55.22 577 CYS B C 1
ATOM 9829 O O . CYS B 1 577 ? 1.702 -24.5 29.828 1 55.22 577 CYS B O 1
ATOM 9831 N N . ASN B 1 578 ? 3.111 -23 29.422 1 51.41 578 ASN B N 1
ATOM 9832 C CA . ASN B 1 578 ? 4.027 -23.484 30.453 1 51.41 578 ASN B CA 1
ATOM 9833 C C . ASN B 1 578 ? 4.109 -22.5 31.625 1 51.41 578 ASN B C 1
ATOM 9835 O O . ASN B 1 578 ? 4.035 -21.297 31.438 1 51.41 578 ASN B O 1
ATOM 9839 N N . GLY B 1 579 ? 3.945 -22.719 32.844 1 46.03 579 GLY B N 1
ATOM 9840 C CA . GLY B 1 579 ? 4.844 -22.609 34 1 46.03 579 GLY B CA 1
ATOM 9841 C C . GLY B 1 579 ? 6.285 -22.359 33.594 1 46.03 579 GLY B C 1
ATOM 9842 O O . GLY B 1 579 ? 7.207 -22.734 34.344 1 46.03 579 GLY B O 1
ATOM 9843 N N . ILE B 1 580 ? 6.555 -22.203 32.344 1 44.25 580 ILE B N 1
ATOM 9844 C CA . ILE B 1 580 ? 7.938 -22.25 31.891 1 44.25 580 ILE B CA 1
ATOM 9845 C C . ILE B 1 580 ? 8.711 -21.062 32.469 1 44.25 580 ILE B C 1
ATOM 9847 O O . ILE B 1 580 ? 8.125 -20.016 32.781 1 44.25 580 ILE B O 1
ATOM 9851 N N . ASP B 1 581 ? 9.953 -21.266 32.469 1 48.69 581 ASP B N 1
ATOM 9852 C CA . ASP B 1 581 ? 11.047 -20.547 33.125 1 48.69 581 ASP B CA 1
ATOM 9853 C C . ASP B 1 581 ? 11.164 -19.125 32.594 1 48.69 581 ASP B C 1
ATOM 9855 O O . ASP B 1 581 ? 11.141 -18.906 31.359 1 48.69 581 ASP B O 1
ATOM 9859 N N . LEU B 1 582 ? 10.836 -18.266 33.344 1 47.62 582 LEU B N 1
ATOM 9860 C CA . LEU B 1 582 ? 11.008 -16.812 33.188 1 47.62 582 LEU B CA 1
ATOM 9861 C C . LEU B 1 582 ? 12.195 -16.5 32.281 1 47.62 582 LEU B C 1
ATOM 9863 O O . LEU B 1 582 ? 12.148 -15.555 31.484 1 47.62 582 LEU B O 1
ATOM 9867 N N . ASN B 1 583 ? 13.211 -17.375 32.375 1 44.44 583 ASN B N 1
ATOM 9868 C CA . ASN B 1 583 ? 14.445 -17.094 31.641 1 44.44 583 ASN B CA 1
ATOM 9869 C C . ASN B 1 583 ? 14.266 -17.312 30.141 1 44.44 583 ASN B C 1
ATOM 9871 O O . ASN B 1 583 ? 14.812 -16.562 29.328 1 44.44 583 ASN B O 1
ATOM 9875 N N . ALA B 1 584 ? 13.469 -18.25 29.75 1 50.31 584 ALA B N 1
ATOM 9876 C CA . ALA B 1 584 ? 13.25 -18.547 28.328 1 50.31 584 ALA B CA 1
ATOM 9877 C C . ALA B 1 584 ? 12.438 -17.453 27.656 1 50.31 584 ALA B C 1
ATOM 9879 O O . ALA B 1 584 ? 12.695 -17.109 26.5 1 50.31 584 ALA B O 1
ATOM 9880 N N . LYS B 1 585 ? 11.672 -16.766 28.469 1 55.34 585 LYS B N 1
ATOM 9881 C CA . LYS B 1 585 ? 10.828 -15.672 27.984 1 55.34 585 LYS B CA 1
ATOM 9882 C C . LYS B 1 585 ? 11.664 -14.438 27.672 1 55.34 585 LYS B C 1
ATOM 9884 O O . LYS B 1 585 ? 11.453 -13.781 26.641 1 55.34 585 LYS B O 1
ATOM 9889 N N . ILE B 1 586 ? 12.586 -14.234 28.484 1 51.38 586 ILE B N 1
ATOM 9890 C CA . ILE B 1 586 ? 13.422 -13.047 28.328 1 51.38 586 ILE B CA 1
ATOM 9891 C C . ILE B 1 586 ? 14.328 -13.211 27.125 1 51.38 586 ILE B C 1
ATOM 9893 O O . ILE B 1 586 ? 14.508 -12.273 26.344 1 51.38 586 ILE B O 1
ATOM 9897 N N . ASN B 1 587 ? 14.797 -14.414 26.906 1 58.34 587 ASN B N 1
ATOM 9898 C CA . ASN B 1 587 ? 15.734 -14.641 25.812 1 58.34 587 ASN B CA 1
ATOM 9899 C C . ASN B 1 587 ? 15.047 -14.523 24.453 1 58.34 587 ASN B C 1
ATOM 9901 O O . ASN B 1 587 ? 15.609 -13.945 23.516 1 58.34 587 ASN B O 1
ATOM 9905 N N . HIS B 1 588 ? 13.805 -14.836 24.484 1 66.69 588 HIS B N 1
ATOM 9906 C CA . HIS B 1 588 ? 13.078 -14.773 23.219 1 66.69 588 HIS B CA 1
ATOM 9907 C C . HIS B 1 588 ? 12.734 -13.336 22.844 1 66.69 588 HIS B C 1
ATOM 9909 O O . HIS B 1 588 ? 12.836 -12.945 21.672 1 66.69 588 HIS B O 1
ATOM 9915 N N . LYS B 1 589 ? 12.562 -12.594 23.875 1 70.38 589 LYS B N 1
ATOM 9916 C CA . LYS B 1 589 ? 12.227 -11.195 23.641 1 70.38 589 LYS B CA 1
ATOM 9917 C C . LYS B 1 589 ? 13.422 -10.43 23.062 1 70.38 589 LYS B C 1
ATOM 9919 O O . LYS B 1 589 ? 13.273 -9.68 22.109 1 70.38 589 LYS B O 1
ATOM 9924 N N . GLU B 1 590 ? 14.539 -10.703 23.609 1 71.88 590 GLU B N 1
ATOM 9925 C CA . GLU B 1 590 ? 15.734 -9.992 23.156 1 71.88 590 GLU B CA 1
ATOM 9926 C C . GLU B 1 590 ? 16.109 -10.367 21.734 1 71.88 590 GLU B C 1
ATOM 9928 O O . GLU B 1 590 ? 16.547 -9.523 20.953 1 71.88 590 GLU B O 1
ATOM 9933 N N . GLU B 1 591 ? 15.836 -11.555 21.453 1 73.5 591 GLU B N 1
ATOM 9934 C CA . GLU B 1 591 ? 16.156 -12.023 20.109 1 73.5 591 GLU B CA 1
ATOM 9935 C C . GLU B 1 591 ? 15.25 -11.383 19.062 1 73.5 591 GLU B C 1
ATOM 9937 O O . GLU B 1 591 ? 15.711 -10.953 18 1 73.5 591 GLU B O 1
ATOM 9942 N N . TYR B 1 592 ? 13.953 -11.297 19.406 1 74.94 592 TYR B N 1
ATOM 9943 C CA . TYR B 1 592 ? 13.016 -10.672 18.469 1 74.94 592 TYR B CA 1
ATOM 9944 C C . TYR B 1 592 ? 13.328 -9.188 18.312 1 74.94 592 TYR B C 1
ATOM 9946 O O . TYR B 1 592 ? 13.289 -8.664 17.188 1 74.94 592 TYR B O 1
ATOM 9954 N N . MET B 1 593 ? 13.711 -8.641 19.375 1 76 593 MET B N 1
ATOM 9955 C CA . MET B 1 593 ? 13.984 -7.203 19.312 1 76 593 MET B CA 1
ATOM 9956 C C . MET B 1 593 ? 15.25 -6.922 18.516 1 76 593 MET B C 1
ATOM 9958 O O . MET B 1 593 ? 15.312 -5.938 17.781 1 76 593 MET B O 1
ATOM 9962 N N . ASP B 1 594 ? 16.141 -7.82 18.609 1 78.38 594 ASP B N 1
ATOM 9963 C CA . ASP B 1 594 ? 17.375 -7.676 17.828 1 78.38 594 ASP B CA 1
ATOM 9964 C C . ASP B 1 594 ? 17.094 -7.844 16.344 1 78.38 594 ASP B C 1
ATOM 9966 O O . ASP B 1 594 ? 17.625 -7.094 15.523 1 78.38 594 ASP B O 1
ATOM 9970 N N . LEU B 1 595 ? 16.281 -8.805 16.062 1 79.75 595 LEU B N 1
ATOM 9971 C CA . LEU B 1 595 ? 15.914 -9.055 14.672 1 79.75 595 LEU B CA 1
ATOM 9972 C C . LEU B 1 595 ? 15.141 -7.879 14.094 1 79.75 595 LEU B C 1
ATOM 9974 O O . LEU B 1 595 ? 15.43 -7.426 12.984 1 79.75 595 LEU B O 1
ATOM 9978 N N . ILE B 1 596 ? 14.227 -7.398 14.867 1 80.69 596 ILE B N 1
ATOM 9979 C CA . ILE B 1 596 ? 13.352 -6.324 14.414 1 80.69 596 ILE B CA 1
ATOM 9980 C C . ILE B 1 596 ? 14.18 -5.066 14.141 1 80.69 596 ILE B C 1
ATOM 9982 O O . ILE B 1 596 ? 13.891 -4.324 13.195 1 80.69 596 ILE B O 1
ATOM 9986 N N . LYS B 1 597 ? 15.219 -4.902 14.883 1 79.44 597 LYS B N 1
ATOM 9987 C CA . LYS B 1 597 ? 16.047 -3.705 14.742 1 79.44 597 LYS B CA 1
ATOM 9988 C C . LYS B 1 597 ? 16.984 -3.816 13.547 1 79.44 597 LYS B C 1
ATOM 9990 O O . LYS B 1 597 ? 17.547 -2.816 13.094 1 79.44 597 LYS B O 1
ATOM 9995 N N . LYS B 1 598 ? 17 -5.027 13.016 1 81.12 598 LYS B N 1
ATOM 9996 C CA . LYS B 1 598 ? 18 -5.219 11.977 1 81.12 598 LYS B CA 1
ATOM 9997 C C . LYS B 1 598 ? 17.344 -5.5 10.625 1 81.12 598 LYS B C 1
ATOM 9999 O O . LYS B 1 598 ? 17.969 -5.312 9.578 1 81.12 598 LYS B O 1
ATOM 10004 N N . VAL B 1 599 ? 16.203 -5.895 10.656 1 85.88 599 VAL B N 1
ATOM 10005 C CA . VAL B 1 599 ? 15.578 -6.348 9.414 1 85.88 599 VAL B CA 1
ATOM 10006 C C . VAL B 1 599 ? 15.18 -5.141 8.562 1 85.88 599 VAL B C 1
ATOM 10008 O O . VAL B 1 599 ? 14.906 -4.062 9.102 1 85.88 599 VAL B O 1
ATOM 10011 N N . ASN B 1 600 ? 15.188 -5.328 7.246 1 89.81 600 ASN B N 1
ATOM 10012 C CA . ASN B 1 600 ? 14.773 -4.305 6.297 1 89.81 600 ASN B CA 1
ATOM 10013 C C . ASN B 1 600 ? 13.406 -4.617 5.695 1 89.81 600 ASN B C 1
ATOM 10015 O O . ASN B 1 600 ? 12.758 -5.59 6.09 1 89.81 600 ASN B O 1
ATOM 10019 N N . SER B 1 601 ? 12.992 -3.863 4.793 1 92.19 601 SER B N 1
ATOM 10020 C CA . SER B 1 601 ? 11.625 -3.898 4.285 1 92.19 601 SER B CA 1
ATOM 10021 C C . SER B 1 601 ? 11.383 -5.129 3.422 1 92.19 601 SER B C 1
ATOM 10023 O O . SER B 1 601 ? 10.234 -5.484 3.139 1 92.19 601 SER B O 1
ATOM 10025 N N . PHE B 1 602 ? 12.367 -5.848 2.928 1 92 602 PHE B N 1
ATOM 10026 C CA . PHE B 1 602 ? 12.164 -6.996 2.053 1 92 602 PHE B CA 1
ATOM 10027 C C . PHE B 1 602 ? 12.5 -8.297 2.775 1 92 602 PHE B C 1
ATOM 10029 O O . PHE B 1 602 ? 12.656 -9.344 2.143 1 92 602 PHE B O 1
ATOM 10036 N N . TYR B 1 603 ? 12.68 -8.18 4.098 1 90.56 603 TYR B N 1
ATOM 10037 C CA . TYR B 1 603 ? 12.852 -9.398 4.883 1 90.56 603 TYR B CA 1
ATOM 10038 C C . TYR B 1 603 ? 11.711 -10.383 4.617 1 90.56 603 TYR B C 1
ATOM 10040 O O . TYR B 1 603 ? 10.547 -9.992 4.59 1 90.56 603 TYR B O 1
ATOM 10048 N N . PRO B 1 604 ? 12.055 -11.656 4.277 1 91 604 PRO B N 1
ATOM 10049 C CA . PRO B 1 604 ? 13.344 -12.32 4.504 1 91 604 PRO B CA 1
ATOM 10050 C C . PRO B 1 604 ? 14.18 -12.43 3.232 1 91 604 PRO B C 1
ATOM 10052 O O . PRO B 1 604 ? 15.148 -13.195 3.188 1 91 604 PRO B O 1
ATOM 10055 N N . PHE B 1 605 ? 13.867 -11.711 2.191 1 87.81 605 PHE B N 1
ATOM 10056 C CA . PHE B 1 605 ? 14.578 -11.82 0.92 1 87.81 605 PHE B CA 1
ATOM 10057 C C . PHE B 1 605 ? 15.641 -10.734 0.803 1 87.81 605 PHE B C 1
ATOM 10059 O O . PHE B 1 605 ? 16.188 -10.508 -0.278 1 87.81 605 PHE B O 1
ATOM 10066 N N . SER B 1 606 ? 15.984 -9.961 1.854 1 67.19 606 SER B N 1
ATOM 10067 C CA . SER B 1 606 ? 16.766 -8.727 1.854 1 67.19 606 SER B CA 1
ATOM 10068 C C . SER B 1 606 ? 18.266 -9.023 1.698 1 67.19 606 SER B C 1
ATOM 10070 O O . SER B 1 606 ? 18.703 -10.156 1.915 1 67.19 606 SER B O 1
ATOM 10072 N N . HIS B 1 607 ? 18.812 -8.055 0.998 1 63.84 607 HIS B N 1
ATOM 10073 C CA . HIS B 1 607 ? 20.266 -8.008 0.948 1 63.84 607 HIS B CA 1
ATOM 10074 C C . HIS B 1 607 ? 20.859 -7.602 2.297 1 63.84 607 HIS B C 1
ATOM 10076 O O . HIS B 1 607 ? 22 -7.152 2.373 1 63.84 607 HIS B O 1
ATOM 10082 N N . ASN B 1 608 ? 20 -7.891 3.303 1 57 608 ASN B N 1
ATOM 10083 C CA . ASN B 1 608 ? 20.406 -7.414 4.621 1 57 608 ASN B CA 1
ATOM 10084 C C . ASN B 1 608 ? 21.672 -8.109 5.113 1 57 608 ASN B C 1
ATOM 10086 O O . ASN B 1 608 ? 21.719 -9.336 5.176 1 57 608 ASN B O 1
ATOM 10090 N N . MET B 1 609 ? 22.75 -7.352 5.16 1 54.78 609 MET B N 1
ATOM 10091 C CA . MET B 1 609 ? 24.047 -7.855 5.555 1 54.78 609 MET B CA 1
ATOM 10092 C C . MET B 1 609 ? 24.188 -7.887 7.074 1 54.78 609 MET B C 1
ATOM 10094 O O . MET B 1 609 ? 25.297 -8.031 7.602 1 54.78 609 MET B O 1
ATOM 10098 N N . ALA B 1 610 ? 22.938 -7.715 7.734 1 54.56 610 ALA B N 1
ATOM 10099 C CA . ALA B 1 610 ? 23.094 -7.656 9.188 1 54.56 610 ALA B CA 1
ATOM 10100 C C . ALA B 1 610 ? 23.125 -9.055 9.789 1 54.56 610 ALA B C 1
ATOM 10102 O O . ALA B 1 610 ? 22.672 -10.016 9.172 1 54.56 610 ALA B O 1
ATOM 10103 N N . THR B 1 611 ? 24.031 -9.328 10.781 1 55.97 611 THR B N 1
ATOM 10104 C CA . THR B 1 611 ? 24.141 -10.586 11.516 1 55.97 611 THR B CA 1
ATOM 10105 C C . THR B 1 611 ? 23.328 -10.531 12.805 1 55.97 611 THR B C 1
ATOM 10107 O O . THR B 1 611 ? 23.344 -9.523 13.516 1 55.97 611 THR B O 1
ATOM 10110 N N . VAL B 1 612 ? 22.344 -11.32 12.82 1 57.34 612 VAL B N 1
ATOM 10111 C CA . VAL B 1 612 ? 21.609 -11.453 14.07 1 57.34 612 VAL B CA 1
ATOM 10112 C C . VAL B 1 612 ? 22.219 -12.562 14.922 1 57.34 612 VAL B C 1
ATOM 10114 O O . VAL B 1 612 ? 22.672 -13.578 14.391 1 57.34 612 VAL B O 1
ATOM 10117 N N . ASN B 1 613 ? 22.844 -12.227 16.094 1 51.91 613 ASN B N 1
ATOM 10118 C CA . ASN B 1 613 ? 23.547 -13.172 16.953 1 51.91 613 ASN B CA 1
ATOM 10119 C C . ASN B 1 613 ? 22.812 -14.508 17.031 1 51.91 613 ASN B C 1
ATOM 10121 O O . ASN B 1 613 ? 23.422 -15.562 16.891 1 51.91 613 ASN B O 1
ATOM 10125 N N . ASN B 1 614 ? 21.828 -14.75 17.938 1 49.34 614 ASN B N 1
ATOM 10126 C CA . ASN B 1 614 ? 21.328 -16.047 18.359 1 49.34 614 ASN B CA 1
ATOM 10127 C C . ASN B 1 614 ? 20.172 -16.531 17.484 1 49.34 614 ASN B C 1
ATOM 10129 O O . ASN B 1 614 ? 19.406 -15.711 16.969 1 49.34 614 ASN B O 1
ATOM 10133 N N . THR B 1 615 ? 20.312 -17.797 17 1 47.66 615 THR B N 1
ATOM 10134 C CA . THR B 1 615 ? 19.484 -18.562 16.062 1 47.66 615 THR B CA 1
ATOM 10135 C C . THR B 1 615 ? 18 -18.375 16.391 1 47.66 615 THR B C 1
ATOM 10137 O O . THR B 1 615 ? 17.562 -18.688 17.5 1 47.66 615 THR B O 1
ATOM 10140 N N . ILE B 1 616 ? 17.359 -17.5 15.922 1 49.06 616 ILE B N 1
ATOM 10141 C CA . ILE B 1 616 ? 15.906 -17.391 15.844 1 49.06 616 ILE B CA 1
ATOM 10142 C C . ILE B 1 616 ? 15.281 -18.781 15.789 1 49.06 616 ILE B C 1
ATOM 10144 O O . ILE B 1 616 ? 14.07 -18.922 15.609 1 49.06 616 ILE B O 1
ATOM 10148 N N . ASN B 1 617 ? 16.188 -19.766 15.727 1 45.38 617 ASN B N 1
ATOM 10149 C CA . ASN B 1 617 ? 15.758 -21.141 15.57 1 45.38 617 ASN B CA 1
ATOM 10150 C C . ASN B 1 617 ? 14.547 -21.453 16.438 1 45.38 617 ASN B C 1
ATOM 10152 O O . ASN B 1 617 ? 13.648 -22.188 16.031 1 45.38 617 ASN B O 1
ATOM 10156 N N . ASN B 1 618 ? 14.656 -21.031 17.75 1 45.94 618 ASN B N 1
ATOM 10157 C CA . ASN B 1 618 ? 13.633 -21.484 18.688 1 45.94 618 ASN B CA 1
ATOM 10158 C C . ASN B 1 618 ? 12.445 -20.516 18.719 1 45.94 618 ASN B C 1
ATOM 10160 O O . ASN B 1 618 ? 11.523 -20.688 19.531 1 45.94 618 ASN B O 1
ATOM 10164 N N . LEU B 1 619 ? 12.68 -19.484 18.125 1 49.25 619 LEU B N 1
ATOM 10165 C CA . LEU B 1 619 ? 11.82 -18.344 18.375 1 49.25 619 LEU B CA 1
ATOM 10166 C C . LEU B 1 619 ? 10.508 -18.453 17.625 1 49.25 619 LEU B C 1
ATOM 10168 O O . LEU B 1 619 ? 9.445 -18.109 18.141 1 49.25 619 LEU B O 1
ATOM 10172 N N . LEU B 1 620 ? 10.75 -18.656 16.234 1 50.38 620 LEU B N 1
ATOM 10173 C CA . LEU B 1 620 ? 9.516 -18.656 15.453 1 50.38 620 LEU B CA 1
ATOM 10174 C C . LEU B 1 620 ? 8.758 -19.969 15.656 1 50.38 620 LEU B C 1
ATOM 10176 O O . LEU B 1 620 ? 9.352 -21.047 15.633 1 50.38 620 LEU B O 1
ATOM 10180 N N . LEU B 1 621 ? 7.781 -19.953 16.484 1 47.81 621 LEU B N 1
ATOM 10181 C CA . LEU B 1 621 ? 6.996 -21.156 16.688 1 47.81 621 LEU B CA 1
ATOM 10182 C C . LEU B 1 621 ? 7.09 -22.078 15.477 1 47.81 621 LEU B C 1
ATOM 10184 O O . LEU B 1 621 ? 7.039 -21.625 14.336 1 47.81 621 LEU B O 1
ATOM 10188 N N . THR B 1 622 ? 7.797 -23.156 15.656 1 45.66 622 THR B N 1
ATOM 10189 C CA . THR B 1 622 ? 7.918 -24.172 14.617 1 45.66 622 THR B CA 1
ATOM 10190 C C . THR B 1 622 ? 6.664 -24.219 13.75 1 45.66 622 THR B C 1
ATOM 10192 O O . THR B 1 622 ? 5.559 -23.969 14.234 1 45.66 622 THR B O 1
ATOM 10195 N N . GLY B 1 623 ? 6.836 -24.094 12.461 1 43.72 623 GLY B N 1
ATOM 10196 C CA . GLY B 1 623 ? 5.801 -24.188 11.445 1 43.72 623 GLY B CA 1
ATOM 10197 C C . GLY B 1 623 ? 4.637 -25.062 11.867 1 43.72 623 GLY B C 1
ATOM 10198 O O . GLY B 1 623 ? 3.484 -24.781 11.539 1 43.72 623 GLY B O 1
ATOM 10199 N N . ASP B 1 624 ? 5.008 -26.109 12.547 1 46.28 624 ASP B N 1
ATOM 10200 C CA . ASP B 1 624 ? 3.955 -27.062 12.906 1 46.28 624 ASP B CA 1
ATOM 10201 C C . ASP B 1 624 ? 3.027 -26.469 13.969 1 46.28 624 ASP B C 1
ATOM 10203 O O . ASP B 1 624 ? 1.815 -26.688 13.93 1 46.28 624 ASP B O 1
ATOM 10207 N N . THR B 1 625 ? 3.602 -25.734 14.828 1 45.41 625 THR B N 1
ATOM 10208 C CA . THR B 1 625 ? 2.787 -25.172 15.898 1 45.41 625 THR B CA 1
ATOM 10209 C C . THR B 1 625 ? 1.94 -24.016 15.383 1 45.41 625 THR B C 1
ATOM 10211 O O . THR B 1 625 ? 0.79 -23.844 15.797 1 45.41 625 THR B O 1
ATOM 10214 N N . LEU B 1 626 ? 2.484 -23.281 14.562 1 46.12 626 LEU B N 1
ATOM 10215 C CA . LEU B 1 626 ? 1.723 -22.172 14 1 46.12 626 LEU B CA 1
ATOM 10216 C C . LEU B 1 626 ? 0.691 -22.672 13 1 46.12 626 LEU B C 1
ATOM 10218 O O . LEU B 1 626 ? -0.342 -22.031 12.789 1 46.12 626 LEU B O 1
ATOM 10222 N N . ASP B 1 627 ? 1.138 -23.734 12.25 1 46.97 627 ASP B N 1
ATOM 10223 C CA . ASP B 1 627 ? 0.191 -24.281 11.289 1 46.97 627 ASP B CA 1
ATOM 10224 C C . ASP B 1 627 ? -1.131 -24.656 11.961 1 46.97 627 ASP B C 1
ATOM 10226 O O . ASP B 1 627 ? -2.186 -24.641 11.32 1 46.97 627 ASP B O 1
ATOM 10230 N N . SER B 1 628 ? -1.024 -25.094 13.211 1 44.72 628 SER B N 1
ATOM 10231 C CA . SER B 1 628 ? -2.232 -25.562 13.883 1 44.72 628 SER B CA 1
ATOM 10232 C C . SER B 1 628 ? -2.916 -24.422 14.641 1 44.72 628 SER B C 1
ATOM 10234 O O . SER B 1 628 ? -4.047 -24.578 15.109 1 44.72 628 SER B O 1
ATOM 10236 N N . GLN B 1 629 ? -2.23 -23.203 14.922 1 48 629 GLN B N 1
ATOM 10237 C CA . GLN B 1 629 ? -2.834 -22.391 15.977 1 48 629 GLN B CA 1
ATOM 10238 C C . GLN B 1 629 ? -3.295 -21.047 15.43 1 48 629 GLN B C 1
ATOM 10240 O O . GLN B 1 629 ? -2.578 -20.391 14.664 1 48 629 GLN B O 1
ATOM 10245 N N . SER B 1 630 ? -4.602 -21.016 15.219 1 50.38 630 SER B N 1
ATOM 10246 C CA . SER B 1 630 ? -5.301 -19.766 14.992 1 50.38 630 SER B CA 1
ATOM 10247 C C . SER B 1 630 ? -5.105 -18.797 16.156 1 50.38 630 SER B C 1
ATOM 10249 O O . SER B 1 630 ? -4.867 -19.234 17.297 1 50.38 630 SER B O 1
ATOM 10251 N N . ILE B 1 631 ? -4.832 -17.625 15.945 1 48 631 ILE B N 1
ATOM 10252 C CA . ILE B 1 631 ? -4.695 -16.578 16.953 1 48 631 ILE B CA 1
ATOM 10253 C C . ILE B 1 631 ? -5.754 -16.781 18.047 1 48 631 ILE B C 1
ATOM 10255 O O . ILE B 1 631 ? -5.543 -16.406 19.203 1 48 631 ILE B O 1
ATOM 10259 N N . LEU B 1 632 ? -6.957 -17.391 17.688 1 45.53 632 LEU B N 1
ATOM 10260 C CA . LEU B 1 632 ? -8.023 -17.578 18.656 1 45.53 632 LEU B CA 1
ATOM 10261 C C . LEU B 1 632 ? -7.816 -18.859 19.469 1 45.53 632 LEU B C 1
ATOM 10263 O O . LEU B 1 632 ? -8.375 -19.016 20.547 1 45.53 632 LEU B O 1
ATOM 10267 N N . ASN B 1 633 ? -7.43 -19.938 18.781 1 47.12 633 ASN B N 1
ATOM 10268 C CA . ASN B 1 633 ? -7.352 -21.172 19.547 1 47.12 633 ASN B CA 1
ATOM 10269 C C . ASN B 1 633 ? -6.305 -21.078 20.656 1 47.12 633 ASN B C 1
ATOM 10271 O O . ASN B 1 633 ? -5.762 -22.109 21.094 1 47.12 633 ASN B O 1
ATOM 10275 N N . LEU B 1 634 ? -5.902 -19.953 20.859 1 44.19 634 LEU B N 1
ATOM 10276 C CA . LEU B 1 634 ? -5.133 -19.688 22.078 1 44.19 634 LEU B CA 1
ATOM 10277 C C . LEU B 1 634 ? -5.953 -20.016 23.312 1 44.19 634 LEU B C 1
ATOM 10279 O O . LEU B 1 634 ? -5.578 -19.641 24.422 1 44.19 634 LEU B O 1
ATOM 10283 N N . ASN B 1 635 ? -7.09 -20.578 23.266 1 32.44 635 ASN B N 1
ATOM 10284 C CA . ASN B 1 635 ? -7.91 -20.953 24.406 1 32.44 635 ASN B CA 1
ATOM 10285 C C . ASN B 1 635 ? -7.211 -21.984 25.297 1 32.44 635 ASN B C 1
ATOM 10287 O O . ASN B 1 635 ? -6.547 -22.891 24.781 1 32.44 635 ASN B O 1
ATOM 10291 N N . THR B 1 636 ? -7.074 -21.562 26.5 1 31.8 636 THR B N 1
ATOM 10292 C CA . THR B 1 636 ? -6.84 -22.281 27.75 1 31.8 636 THR B CA 1
ATOM 10293 C C . THR B 1 636 ? -7.75 -23.5 27.859 1 31.8 636 THR B C 1
ATOM 10295 O O . THR B 1 636 ? -8.969 -23.359 27.906 1 31.8 636 THR B O 1
ATOM 10298 N N . GLU B 1 637 ? -7.812 -24.641 27.031 1 26.45 637 GLU B N 1
ATOM 10299 C CA . GLU B 1 637 ? -8.266 -25.734 27.875 1 26.45 637 GLU B CA 1
ATOM 10300 C C . GLU B 1 637 ? -7.277 -26 29.016 1 26.45 637 GLU B C 1
ATOM 10302 O O . GLU B 1 637 ? -6.062 -26.016 28.797 1 26.45 637 GLU B O 1
#

Solvent-accessible surface area (backbone atoms only — not comparable to full-atom values): 67451 Å² total; per-residue (Å²): 140,86,81,80,79,78,80,78,77,78,76,75,77,71,76,66,78,75,79,70,78,82,70,67,54,83,86,40,44,83,80,74,57,64,70,56,46,79,75,38,73,32,53,48,26,34,40,43,37,56,53,47,66,84,77,42,75,40,46,22,36,39,34,35,38,61,52,30,40,36,48,26,52,48,66,78,68,60,85,53,29,64,49,39,65,62,46,71,81,42,57,93,57,34,43,41,28,48,29,52,67,48,43,28,42,44,47,106,87,51,78,44,80,58,57,77,68,47,80,72,78,66,86,40,49,26,43,33,38,37,29,72,73,34,40,72,47,36,37,34,27,78,73,24,59,87,54,35,40,27,49,46,51,36,50,46,28,53,62,34,48,26,70,47,77,79,70,38,41,31,66,48,43,70,65,89,75,73,78,74,56,69,49,85,71,52,47,61,46,85,48,65,64,46,54,52,50,51,48,56,72,37,44,36,53,43,56,37,84,38,59,71,18,48,91,39,69,73,35,59,52,41,47,40,60,44,33,38,35,61,84,58,50,63,67,56,49,61,59,44,23,74,46,18,24,74,41,26,44,73,31,55,79,48,44,31,64,84,21,18,33,37,29,42,21,24,31,64,32,88,86,55,82,70,62,59,67,61,48,52,53,49,49,43,51,16,62,23,20,83,82,48,51,70,59,45,76,44,80,40,66,71,77,38,55,64,54,49,27,56,19,45,54,46,47,42,53,71,44,46,55,69,30,46,68,58,39,52,54,45,39,77,40,34,44,38,53,53,44,69,23,40,48,65,55,52,38,26,51,46,47,43,55,17,51,54,51,39,45,38,31,72,76,63,52,28,25,38,35,37,36,18,62,62,36,39,54,59,41,30,42,35,53,50,48,25,45,44,36,61,35,54,59,38,28,30,59,43,33,34,54,20,48,47,23,42,48,31,42,34,50,18,24,40,35,20,46,24,62,46,54,36,50,47,92,85,50,69,47,24,60,59,65,55,51,39,52,50,44,52,48,50,49,44,59,39,30,56,35,52,27,37,45,24,69,59,35,56,44,49,51,60,57,49,56,36,40,65,56,29,50,67,49,53,40,41,21,50,46,57,46,52,48,41,52,66,26,50,94,85,77,41,79,49,39,65,81,35,63,66,84,48,49,70,72,36,31,51,63,61,57,50,23,54,26,44,28,64,57,11,30,79,79,53,60,68,65,61,60,81,55,47,50,49,86,73,54,78,80,63,48,66,57,49,43,38,73,41,69,86,72,48,23,64,52,15,22,64,40,48,58,53,53,50,45,41,51,43,51,49,53,49,49,45,65,66,68,46,96,59,60,69,66,63,57,52,55,48,50,53,50,51,52,52,43,51,64,54,37,28,35,32,47,47,65,30,85,44,73,46,58,58,80,86,72,55,69,76,55,54,55,50,37,69,57,48,72,70,46,27,62,65,68,66,61,79,124,139,84,77,76,76,78,76,79,74,79,75,74,76,70,77,64,78,75,79,68,79,82,70,67,53,82,85,40,45,84,82,74,58,64,70,56,47,79,75,40,72,31,54,49,25,34,39,43,37,56,54,48,65,86,78,43,75,40,47,21,37,38,35,35,38,61,50,29,38,37,49,25,51,49,66,72,66,62,83,54,29,66,49,39,66,60,45,71,81,43,58,94,58,34,43,40,27,48,31,53,66,49,42,29,41,44,49,106,87,49,76,44,80,60,58,79,68,48,80,71,79,65,84,40,49,26,43,34,38,38,31,72,72,33,40,73,47,35,37,34,28,78,74,23,60,87,54,36,40,27,50,47,51,37,50,46,27,53,62,34,48,25,70,46,77,78,70,37,42,32,68,47,41,71,66,89,77,72,78,72,59,69,49,88,71,52,47,62,47,82,48,65,64,46,52,53,52,50,48,58,72,39,44,35,52,42,56,38,83,39,60,71,20,47,90,40,70,75,36,57,50,41,47,41,60,44,33,37,37,60,84,58,50,63,68,56,49,60,59,46,23,74,48,19,24,74,40,27,44,71,32,55,80,48,45,30,65,84,22,19,33,37,29,42,21,24,31,62,32,87,86,56,82,68,63,59,67,62,48,52,55,49,50,42,52,17,62,24,21,83,82,48,51,72,60,45,76,44,82,39,66,71,78,38,56,65,54,50,27,55,17,45,54,46,46,42,53,72,46,47,52,69,30,46,67,56,41,52,54,46,39,77,41,34,43,38,52,50,43,69,23,40,47,65,56,53,39,25,51,46,48,42,54,17,51,55,51,39,45,39,32,71,75,63,54,28,25,36,34,36,34,18,61,60,36,40,53,58,42,30,44,34,53,50,47,25,46,41,37,61,34,54,59,38,27,30,59,43,33,34,52,21,46,47,23,42,48,31,40,33,50,18,26,42,35,18,48,25,62,46,55,35,51,46,93,88,52,71,49,23,59,58,65,57,50,39,52,49,45,52,48,50,49,44,59,39,30,58,35,53,27,36,45,26,72,59,35,55,46,48,49,61,57,50,57,35,41,66,58,28,48,67,50,53,37,41,23,50,46,58,45,51,47,40,51,66,25,50,96,86,78,42,80,49,38,66,84,34,61,64,84,49,50,70,72,37,30,51,64,58,56,50,22,53,27,44,29,65,57,11,32,82,80,52,59,68,64,62,59,82,55,47,51,49,88,70,55,77,80,63,48,67,56,48,42,38,70,40,71,86,70,50,23,64,50,15,22,64,40,49,56,53,51,50,45,41,51,43,52,49,54,50,50,46,65,64,69,45,97,60,60,70,65,62,56,54,54,47,50,53,48,50,53,51,42,50,64,53,36,29,37,29,47,48,65,30,86,45,69,46,59,63,85,72,74,56,61,78,60,54,56,49,37,70,58,48,72,70,46,26,62,66,68,66,61,77,125

Nearest PDB structures (foldseek):
  5c16-assembly4_D  TM=8.272E-01  e=1.332E-30  Homo sapiens
  1zvr-assembly1_A  TM=8.199E-01  e=2.310E-30  Homo sapiens
  5gnh-assembly3_B  TM=8.179E-01  e=2.308E-29  Homo sapiens
  2yf0-assembly1_A-2  TM=6.939E-01  e=1.979E-25  Homo sapiens
  4y7i-assembly1_B  TM=8.869E-01  e=9.774E-21  Homo sapiens

InterPro domains:
  IPR010569 Myotubularin-like, phosphatase domain [PF06602] (168-300)
  IPR010569 Myotubularin-like, phosphatase domain [PF06602] (308-481)
  IPR010569 Myotubularin-like, phosphatase domain [PS51339] (189-544)
  IPR011993 PH-like domain superfamily [G3DSA:2.30.29.30] (39-160)
  IPR029021 Protein-tyrosine phosphatase-like [SSF52799] (189-549)
  IPR030564 Myotubularin [PTHR10807] (45-572)